Protein AF-0000000084365009 (afdb_homodimer)

Foldseek 3Di:
DLVVLVVLLVVLVVLLVVLVVLLVVLVVLLVVLVVLVVVLVVVLVVLVVLLVVLVVLLVVLVVVLVVLVVVLVVVVVLLVVLLVLLVVLLVLLVVLLVVQVPAFDFCLVDPDDGGTSNVVDDCPLNVVSVVLSVVSVVLNVVLVVLSVVLSVVSVVVSVVLVVLSVVLVVLSVVVVPPCVLVVLSVVLVVLSVVSVVLSVLSVVLSVLSVVLNCQVVVNDPPDDPVVNVVSVVVNVVSSVCSVVSSVSNVVSSVSSVVSSVVSCVVSVPSPSNVVSVVSVVVSVVCVVPVVVVSVVVNVVSVVVVVVSSVVSVVSSVVSVVVSVVSVVVVLVSLVVVVVLVVVVVVLVVVVVVVVVVVVVLVVVLVVVLVVLVVCCVVCVVVDDCVVDVCSPPSDTPDDDDDDDDDGRDGDPVSNVVSCVVNVD/DQVVLVVLLVVLVVLLVVLVVLLVVLVVLLVVLVVLVVVLVVVLVVLVVLLVVLVVLLVVLVVVLVVLVVVLVVVVVVLVVLLVLLVVLLVLLVVLLVVQVPAFDFCLVDPDDGGTSSVVDDCVLNVVSVVLSVVSVVLNVVLVVLSVVLSVVSVVVSVVLVVLSVVLVVLSVVVVPPCVLVVLSVVLVVLSVVSVVLSVLSVVLSVLSVVLNCQVVPVDDPDDPVVNVVSVVVNVVSSVCSVVSSVSNVVSSVSSVVSSVVSCVVSVPRPSNVSSVVSVVVSVVCVVPVVVVSVVVNVVSVVVVVVSSVVSVVSSVVSVVVSVVSVVVVLVSLVVLVVLVVVVVVLVVVVVVVVVVVVVLVVVLVVVLVVLVVCCVVCVVVDDCVVDVCSPPSDGPDDDDDDDDDGRDGDPVSNVVSCVVNVD

Radius of gyration: 106.72 Å; Cα contacts (8 Å, |Δi|>4): 574; chains: 2; bounding box: 42×325×206 Å

Sequence (848 aa):
MEQEVQKWLEDATKKLSAAETQGAKANTLLTTTKSTISSNNGKLIKSNFLLDSINQLVQILETIHDSVELRLNDRRQSVKALKNYLELSLTELRKEFDKLKQIKIDANLLSGDHRTLYDFVSNEVLETLLSKQDELEKSRESYVVVIEQQQEALKTKLNGFNKQFNQLEKDVTEVNDAGWISDLIDENNKLEEEVAGLLESLTNHYDQCSRGARIFDGEEPEISEVEKTELFEVLAKDFREVPDVLNDLEECIEDIEQRCKKIDSYLSTKFYDIKLKHLVQDLTSFGENELMQVMSTLDKQTIDFQAVSTDINEKCDEAHQLINHYERFVESYYRLILELDRRQGVQLSMEKVFNEAKTKLQALQEDDYKKRDTFFQTNGSYLPNDLWEGLNDDSPLCNLKFEIHGLPEINPSTLATARKNIGKMEQEVQKWLEDATKKLSAAETQGAKANTLLTTTKSTISSNNGKLIKSNFLLDSINQLVQILETIHDSVELRLNDRRQSVKALKNYLELSLTELRKEFDKLKQIKIDANLLSGDHRTLYDFVSNEVLETLLSKQDELEKSRESYVVVIEQQQEALKTKLNGFNKQFNQLEKDVTEVNDAGWISDLIDENNKLEEEVAGLLESLTNHYDQCSRGARIFDGEEPEISEVEKTELFEVLAKDFREVPDVLNDLEECIEDIEQRCKKIDSYLSTKFYDIKLKHLVQDLTSFGENELMQVMSTLDKQTIDFQAVSTDINEKCDEAHQLINHYERFVESYYRLILELDRRQGVQLSMEKVFNEAKTKLQALQEDDYKKRDTFFQTNGSYLPNDLWEGLNDDSPLCNLKFEIHGLPEINPSTLATARKNIGK

Organism: Wickerhamomyces anomalus (strain ATCC 58044 / CBS 1984 / NCYC 433 / NRRL Y-366-8) (NCBI:txid683960)

pLDDT: mean 86.94, std 7.4, range [47.38, 96.94]

InterPro domains:
  IPR007240 Autophagy-related protein 17 [PTHR28005] (1-396)
  IPR045326 Autophagy protein ATG17-like domain [PF04108] (16-383)

Structure (mmCIF, N/CA/C/O backbone):
data_AF-0000000084365009-model_v1
#
loop_
_entity.id
_entity.type
_entity.pdbx_description
1 polymer 'Autophagy-related protein 17'
#
loop_
_atom_site.group_PDB
_atom_site.id
_atom_site.type_symbol
_atom_site.label_atom_id
_atom_site.label_alt_id
_atom_site.label_comp_id
_atom_site.label_asym_id
_atom_site.label_entity_id
_atom_site.label_seq_id
_atom_site.pdbx_PDB_ins_code
_atom_site.Cartn_x
_atom_site.Cartn_y
_atom_site.Cartn_z
_atom_site.occupancy
_atom_site.B_iso_or_equiv
_atom_site.auth_seq_id
_atom_site.auth_comp_id
_atom_site.auth_asym_id
_atom_site.auth_atom_id
_atom_site.pdbx_PDB_model_num
ATOM 1 N N . MET A 1 1 ? -1.004 -162.125 -93.375 1 73.25 1 MET A N 1
ATOM 2 C CA . MET A 1 1 ? -0.174 -161 -92.875 1 73.25 1 MET A CA 1
ATOM 3 C C . MET A 1 1 ? -0.77 -159.625 -93.312 1 73.25 1 MET A C 1
ATOM 5 O O . MET A 1 1 ? -0.847 -158.75 -92.5 1 73.25 1 MET A O 1
ATOM 9 N N . GLU A 1 2 ? -1.482 -159.625 -94.312 1 73.75 2 GLU A N 1
ATOM 10 C CA . GLU A 1 2 ? -2.031 -158.375 -94.875 1 73.75 2 GLU A CA 1
ATOM 11 C C . GLU A 1 2 ? -3.229 -157.875 -94 1 73.75 2 GLU A C 1
ATOM 13 O O . GLU A 1 2 ? -3.34 -156.625 -93.688 1 73.75 2 GLU A O 1
ATOM 18 N N . GLN A 1 3 ? -3.998 -158.75 -93.625 1 80.19 3 GLN A N 1
ATOM 19 C CA . GLN A 1 3 ? -5.199 -158.375 -92.875 1 80.19 3 GLN A CA 1
ATOM 20 C C . GLN A 1 3 ? -4.852 -157.875 -91.5 1 80.19 3 GLN A C 1
ATOM 22 O O . GLN A 1 3 ? -5.512 -157 -90.938 1 80.19 3 GLN A O 1
ATOM 27 N N . GLU A 1 4 ? -3.736 -158.25 -91 1 82.69 4 GLU A N 1
ATOM 28 C CA . GLU A 1 4 ? -3.32 -157.875 -89.688 1 82.69 4 GLU A CA 1
ATOM 29 C C . GLU A 1 4 ? -2.725 -156.5 -89.625 1 82.69 4 GLU A C 1
ATOM 31 O O . GLU A 1 4 ? -2.998 -155.75 -88.75 1 82.69 4 GLU A O 1
ATOM 36 N N . VAL A 1 5 ? -2.072 -156.25 -90.688 1 81.5 5 VAL A N 1
ATOM 37 C CA . VAL A 1 5 ? -1.442 -154.875 -90.75 1 81.5 5 VAL A CA 1
ATOM 38 C C . VAL A 1 5 ? -2.51 -153.875 -91 1 81.5 5 VAL A C 1
ATOM 40 O O . VAL A 1 5 ? -2.398 -152.75 -90.438 1 81.5 5 VAL A O 1
ATOM 43 N N . GLN A 1 6 ? -3.523 -154.25 -91.688 1 83 6 GLN A N 1
ATOM 44 C CA . GLN A 1 6 ? -4.613 -153.25 -91.875 1 83 6 GLN A CA 1
ATOM 45 C C . GLN A 1 6 ? -5.359 -153 -90.562 1 83 6 GLN A C 1
ATOM 47 O O . GLN A 1 6 ? -5.777 -151.875 -90.312 1 83 6 GLN A O 1
ATOM 52 N N . LYS A 1 7 ? -5.426 -154 -89.812 1 85.94 7 LYS A N 1
ATOM 53 C CA . LYS A 1 7 ? -6.055 -153.875 -88.5 1 85.94 7 LYS A CA 1
ATOM 54 C C . LYS A 1 7 ? -5.203 -153 -87.562 1 85.94 7 LYS A C 1
ATOM 56 O O . LYS A 1 7 ? -5.727 -152.125 -86.875 1 85.94 7 LYS A O 1
ATOM 61 N N . TRP A 1 8 ? -3.854 -153 -87.688 1 81.81 8 TRP A N 1
ATOM 62 C CA . TRP A 1 8 ? -2.943 -152.25 -86.875 1 81.81 8 TRP A CA 1
ATOM 63 C C . TRP A 1 8 ? -2.971 -150.75 -87.312 1 81.81 8 TRP A C 1
ATOM 65 O O . TRP A 1 8 ? -2.898 -149.875 -86.5 1 81.81 8 TRP A O 1
ATOM 75 N N . LEU A 1 9 ? -3.139 -150.625 -88.562 1 82.94 9 LEU A N 1
ATOM 76 C CA . LEU A 1 9 ? -3.213 -149.25 -89.062 1 82.94 9 LEU A CA 1
ATOM 77 C C . LEU A 1 9 ? -4.496 -148.5 -88.625 1 82.94 9 LEU A C 1
ATOM 79 O O . LEU A 1 9 ? -4.48 -147.375 -88.25 1 82.94 9 LEU A O 1
ATOM 83 N N . GLU A 1 10 ? -5.582 -149.25 -88.625 1 86.25 10 GLU A N 1
ATOM 84 C CA . GLU A 1 10 ? -6.852 -148.625 -88.125 1 86.25 10 GLU A CA 1
ATOM 85 C C . GLU A 1 10 ? -6.805 -148.375 -86.688 1 86.25 10 GLU A C 1
ATOM 87 O O . GLU A 1 10 ? -7.289 -147.25 -86.25 1 86.25 10 GLU A O 1
ATOM 92 N N . ASP A 1 11 ? -6.109 -149.125 -86 1 85.56 11 ASP A N 1
ATOM 93 C CA . ASP A 1 11 ? -5.977 -149 -84.562 1 85.56 11 ASP A CA 1
ATOM 94 C C . ASP A 1 11 ? -5.051 -147.75 -84.25 1 85.56 11 ASP A C 1
ATOM 96 O O . ASP A 1 11 ? -5.34 -147 -83.375 1 85.56 11 ASP A O 1
ATOM 100 N N . ALA A 1 12 ? -4.02 -147.75 -85 1 84.38 12 ALA A N 1
ATOM 101 C CA . ALA A 1 12 ? -3.068 -146.625 -84.812 1 84.38 12 ALA A CA 1
ATOM 102 C C . ALA A 1 12 ? -3.711 -145.25 -85.125 1 84.38 12 ALA A C 1
ATOM 104 O O . ALA A 1 12 ? -3.457 -144.25 -84.5 1 84.38 12 ALA A O 1
ATOM 105 N N . THR A 1 13 ? -4.531 -145.375 -86.188 1 84.19 13 THR A N 1
ATOM 106 C CA . THR A 1 13 ? -5.215 -144.125 -86.562 1 84.19 13 THR A CA 1
ATOM 107 C C . THR A 1 13 ? -6.156 -143.625 -85.5 1 84.19 13 THR A C 1
ATOM 109 O O . THR A 1 13 ? -6.156 -142.5 -85.125 1 84.19 13 THR A O 1
ATOM 112 N N . LYS A 1 14 ? -6.785 -144.625 -84.938 1 87.19 14 LYS A N 1
ATOM 113 C CA . LYS A 1 14 ? -7.754 -144.25 -83.875 1 87.19 14 LYS A CA 1
ATOM 114 C C . LYS A 1 14 ? -7.059 -143.75 -82.625 1 87.19 14 LYS A C 1
ATOM 116 O O . LYS A 1 14 ? -7.461 -142.75 -82 1 87.19 14 LYS A O 1
ATOM 121 N N . LYS A 1 15 ? -6.027 -144.375 -82.375 1 85.56 15 LYS A N 1
ATOM 122 C CA . LYS A 1 15 ? -5.324 -144.125 -81.125 1 85.56 15 LYS A CA 1
ATOM 123 C C . LYS A 1 15 ? -4.539 -142.75 -81.25 1 85.56 15 LYS A C 1
ATOM 125 O O . LYS A 1 15 ? -4.469 -142 -80.312 1 85.56 15 LYS A O 1
ATOM 130 N N . LEU A 1 16 ? -4.027 -142.625 -82.375 1 83.75 16 LEU A N 1
ATOM 131 C CA . LEU A 1 16 ? -3.32 -141.375 -82.562 1 83.75 16 LEU A CA 1
ATOM 132 C C . LEU A 1 16 ? -4.285 -140.125 -82.562 1 83.75 16 LEU A C 1
ATOM 134 O O . LEU A 1 16 ? -3.973 -139.125 -82 1 83.75 16 LEU A O 1
ATOM 138 N N . SER A 1 17 ? -5.426 -140.375 -83.188 1 87.88 17 SER A N 1
ATOM 139 C CA . SER A 1 17 ? -6.434 -139.25 -83.188 1 87.88 17 SER A CA 1
ATOM 140 C C . SER A 1 17 ? -6.887 -138.875 -81.812 1 87.88 17 SER A C 1
ATOM 142 O O . SER A 1 17 ? -7.004 -137.75 -81.438 1 87.88 17 SER A O 1
ATOM 144 N N . ALA A 1 18 ? -6.98 -139.875 -81 1 84.5 18 ALA A N 1
ATOM 145 C CA . ALA A 1 18 ? -7.398 -139.75 -79.625 1 84.5 18 ALA A CA 1
ATOM 146 C C . ALA A 1 18 ? -6.312 -139 -78.812 1 84.5 18 ALA A C 1
ATOM 148 O O . ALA A 1 18 ? -6.602 -138.125 -78.062 1 84.5 18 ALA A O 1
ATOM 149 N N . ALA A 1 19 ? -5.117 -139.375 -79.062 1 84.56 19 ALA A N 1
ATOM 150 C CA . ALA A 1 19 ? -3.977 -138.75 -78.375 1 84.56 19 ALA A CA 1
ATOM 151 C C . ALA A 1 19 ? -3.809 -137.375 -78.75 1 84.56 19 ALA A C 1
ATOM 153 O O . ALA A 1 19 ? -3.523 -136.5 -77.875 1 84.56 19 ALA A O 1
ATOM 154 N N . GLU A 1 20 ? -3.996 -137.125 -80 1 83.88 20 GLU A N 1
ATOM 155 C CA . GLU A 1 20 ? -3.885 -135.75 -80.438 1 83.88 20 GLU A CA 1
ATOM 156 C C . GLU A 1 20 ? -4.961 -134.75 -79.812 1 83.88 20 GLU A C 1
ATOM 158 O O . GLU A 1 20 ? -4.699 -133.625 -79.5 1 83.88 20 GLU A O 1
ATOM 163 N N . THR A 1 21 ? -6.066 -135.375 -79.625 1 87.69 21 THR A N 1
ATOM 164 C CA . THR A 1 21 ? -7.156 -134.625 -79.062 1 87.69 21 THR A CA 1
ATOM 165 C C . THR A 1 21 ? -6.855 -134.375 -77.562 1 87.69 21 THR A C 1
ATOM 167 O O . THR A 1 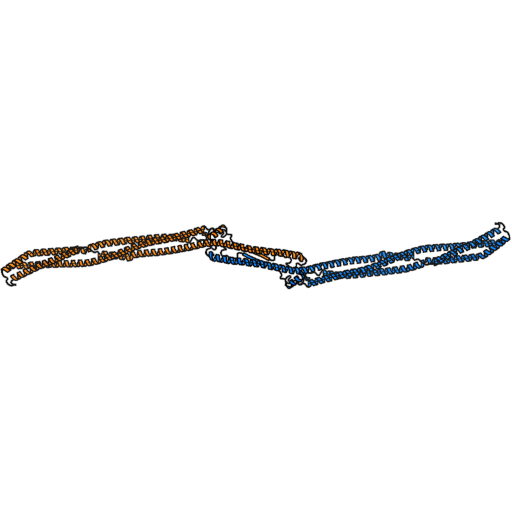21 ? -7.07 -133.25 -77.125 1 87.69 21 THR A O 1
ATOM 170 N N . GLN A 1 22 ? -6.273 -135.25 -76.938 1 83.94 22 GLN A N 1
ATOM 171 C CA . GLN A 1 22 ? -5.918 -135.125 -75.562 1 83.94 22 GLN A CA 1
ATOM 172 C C . GLN A 1 22 ? -4.758 -134.125 -75.375 1 83.94 22 GLN A C 1
ATOM 174 O O . GLN A 1 22 ? -4.75 -133.25 -74.438 1 83.94 22 GLN A O 1
ATOM 179 N N . GLY A 1 23 ? -3.822 -134.25 -76.375 1 81.44 23 GLY A N 1
ATOM 180 C CA . GLY A 1 23 ? -2.713 -133.375 -76.375 1 81.44 23 GLY A CA 1
ATOM 181 C C . GLY A 1 23 ? -3.148 -131.875 -76.562 1 81.44 23 GLY A C 1
ATOM 182 O O . GLY A 1 23 ? -2.645 -131 -75.938 1 81.44 23 GLY A O 1
ATOM 183 N N . ALA A 1 24 ? -4.121 -131.75 -77.438 1 84.56 24 ALA A N 1
ATOM 184 C CA . ALA A 1 24 ? -4.648 -130.5 -77.75 1 84.56 24 ALA A CA 1
ATOM 185 C C . ALA A 1 24 ? -5.367 -129.875 -76.5 1 84.56 24 ALA A C 1
ATOM 187 O O . ALA A 1 24 ? -5.254 -128.625 -76.25 1 84.56 24 ALA A O 1
ATOM 188 N N . LYS A 1 25 ? -5.965 -130.75 -75.875 1 84.62 25 LYS A N 1
ATOM 189 C CA . LYS A 1 25 ? -6.672 -130.25 -74.625 1 84.62 25 LYS A CA 1
ATOM 190 C C . LYS A 1 25 ? -5.691 -129.875 -73.562 1 84.62 25 LYS A C 1
ATOM 192 O O . LYS A 1 25 ? -5.906 -128.75 -72.938 1 84.62 25 LYS A O 1
ATOM 197 N N . ALA A 1 26 ? -4.645 -130.5 -73.375 1 82.88 26 ALA A N 1
ATOM 198 C CA . ALA A 1 26 ? -3.613 -130.125 -72.438 1 82.88 26 ALA A CA 1
ATOM 199 C C . ALA A 1 26 ? -2.963 -128.875 -72.75 1 82.88 26 ALA A C 1
ATOM 201 O O . ALA A 1 26 ? -2.725 -128 -71.875 1 82.88 26 ALA A O 1
ATOM 202 N N . ASN A 1 27 ? -2.736 -128.625 -74 1 80.75 27 ASN A N 1
ATOM 203 C CA . ASN A 1 27 ? -2.139 -127.375 -74.438 1 80.75 27 ASN A CA 1
ATOM 204 C C . ASN A 1 27 ? -3.059 -126.188 -74.188 1 80.75 27 ASN A C 1
ATOM 206 O O . ASN A 1 27 ? -2.598 -125.125 -73.812 1 80.75 27 ASN A O 1
ATOM 210 N N . THR A 1 28 ? -4.266 -126.5 -74.375 1 85.94 28 THR A N 1
ATOM 211 C CA . THR A 1 28 ? -5.23 -125.438 -74.125 1 85.94 28 THR A CA 1
ATOM 212 C C . THR A 1 28 ? -5.258 -125.062 -72.625 1 85.94 28 THR A C 1
ATOM 214 O O . THR A 1 28 ? -5.293 -123.875 -72.25 1 85.94 28 THR A O 1
ATOM 217 N N . LEU A 1 29 ? -5.145 -126 -71.75 1 84.38 29 LEU A N 1
ATOM 218 C CA . LEU A 1 29 ? -5.152 -125.75 -70.312 1 84.38 29 LEU A CA 1
ATOM 219 C C . LEU A 1 29 ? -3.902 -125 -69.875 1 84.38 29 LEU A C 1
ATOM 221 O O . LEU A 1 29 ? -3.986 -124.062 -69.062 1 84.38 29 LEU A O 1
ATOM 225 N N . LEU A 1 30 ? -2.871 -125.375 -70.438 1 83 30 LEU A N 1
ATOM 226 C CA . LEU A 1 30 ? -1.602 -124.75 -70.125 1 83 30 LEU A CA 1
ATOM 227 C C . LEU A 1 30 ? -1.59 -123.25 -70.562 1 83 30 LEU A C 1
ATOM 229 O O . LEU A 1 30 ? -1.153 -122.375 -69.812 1 83 30 LEU A O 1
ATOM 233 N N . THR A 1 31 ? -2.129 -123.062 -71.688 1 82.81 31 THR A N 1
ATOM 234 C CA . THR A 1 31 ? -2.168 -121.75 -72.188 1 82.81 31 THR A CA 1
ATOM 235 C C . THR A 1 31 ? -3.094 -120.875 -71.375 1 82.81 31 THR A C 1
ATOM 237 O O . THR A 1 31 ? -2.768 -119.688 -71.062 1 82.81 31 THR A O 1
ATOM 240 N N . THR A 1 32 ? -4.07 -121.438 -70.938 1 83.38 32 THR A N 1
ATOM 241 C CA . THR A 1 32 ? -5.031 -120.688 -70.125 1 83.38 32 THR A CA 1
ATOM 242 C C . THR A 1 32 ? -4.445 -120.375 -68.812 1 83.38 32 THR A C 1
ATOM 244 O O . THR A 1 32 ? -4.602 -119.25 -68.312 1 83.38 32 THR A O 1
ATOM 247 N N . THR A 1 33 ? -3.793 -121.25 -68.25 1 81.5 33 THR A N 1
ATOM 248 C CA . THR A 1 33 ? -3.184 -121.062 -66.938 1 81.5 33 THR A CA 1
ATOM 249 C C . THR A 1 33 ? -2.094 -120 -67 1 81.5 33 THR A C 1
ATOM 251 O O . THR A 1 33 ? -1.977 -119.125 -66.125 1 81.5 33 THR A O 1
ATOM 254 N N . LYS A 1 34 ? -1.335 -120.062 -68.062 1 78.56 34 LYS A N 1
ATOM 255 C CA . LYS A 1 34 ? -0.301 -119.062 -68.25 1 78.56 34 LYS A CA 1
ATOM 256 C C . LYS A 1 34 ? -0.911 -117.625 -68.375 1 78.56 34 LYS A C 1
ATOM 258 O O . LYS A 1 34 ? -0.371 -116.688 -67.812 1 78.56 34 LYS A O 1
ATOM 263 N N . SER A 1 35 ? -1.988 -117.625 -69 1 81.75 35 SER A N 1
ATOM 264 C CA . SER A 1 35 ? -2.686 -116.375 -69.125 1 81.75 35 SER A CA 1
ATOM 265 C C . SER A 1 35 ? -3.211 -115.875 -67.812 1 81.75 35 SER A C 1
ATOM 267 O O . SER A 1 35 ? -3.111 -114.688 -67.5 1 81.75 35 SER A O 1
ATOM 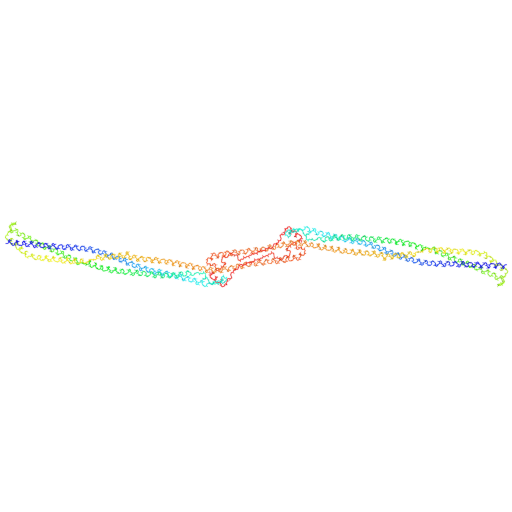269 N N . THR A 1 36 ? -3.637 -116.75 -66.938 1 78.38 36 THR A N 1
ATOM 270 C CA . THR A 1 36 ? -4.172 -116.438 -65.625 1 78.38 36 THR A CA 1
ATOM 271 C C . THR A 1 36 ? -3.066 -115.938 -64.688 1 78.38 36 THR A C 1
ATOM 273 O O . THR A 1 36 ? -3.256 -114.938 -63.969 1 78.38 36 THR A O 1
ATOM 276 N N . ILE A 1 37 ? -2.021 -116.438 -64.812 1 74.38 37 ILE A N 1
ATOM 277 C CA . ILE A 1 37 ? -0.876 -116.062 -64 1 74.38 37 ILE A CA 1
ATOM 278 C C . ILE A 1 37 ? -0.409 -114.688 -64.438 1 74.38 37 ILE A C 1
ATOM 280 O O . ILE A 1 37 ? -0.13 -113.812 -63.531 1 74.38 37 ILE A O 1
ATOM 284 N N . SER A 1 38 ? -0.309 -114.438 -65.75 1 79.44 38 SER A N 1
ATOM 285 C CA . SER A 1 38 ? 0.11 -113.125 -66.188 1 79.44 38 SER A CA 1
ATOM 286 C C . SER A 1 38 ? -0.844 -112.062 -65.75 1 79.44 38 SER A C 1
ATOM 288 O O . SER A 1 38 ? -0.407 -111 -65.312 1 79.44 38 SER A O 1
ATOM 290 N N . SER A 1 39 ? -2.047 -112.438 -65.812 1 79.44 39 SER A N 1
ATOM 291 C CA . SER A 1 39 ? -3.055 -111.438 -65.375 1 79.44 39 SER A CA 1
ATOM 292 C C . SER A 1 39 ? -2.943 -111.188 -63.875 1 79.44 39 SER A C 1
ATOM 294 O O . SER A 1 39 ? -3.039 -110.062 -63.438 1 79.44 39 SER A O 1
ATOM 296 N N . ASN A 1 40 ? -2.689 -112.188 -63.156 1 75.56 40 ASN A N 1
ATOM 297 C CA . ASN A 1 40 ? -2.57 -112.062 -61.688 1 75.56 40 ASN A CA 1
ATOM 298 C C . ASN A 1 40 ? -1.32 -111.312 -61.312 1 75.56 40 ASN A C 1
ATOM 300 O O . ASN A 1 40 ? -1.335 -110.562 -60.312 1 75.56 40 ASN A O 1
ATOM 304 N N . ASN A 1 41 ? -0.232 -111.5 -62.094 1 74.31 41 ASN A N 1
ATOM 305 C CA . ASN A 1 41 ? 0.983 -110.688 -61.844 1 74.31 41 ASN A CA 1
ATOM 306 C C . ASN A 1 41 ? 0.746 -109.188 -62.031 1 74.31 41 ASN A C 1
ATOM 308 O O . ASN A 1 41 ? 1.26 -108.375 -61.281 1 74.31 41 ASN A O 1
ATOM 312 N N . GLY A 1 42 ? -0.017 -108.938 -62.969 1 76.38 42 GLY A N 1
ATOM 313 C CA . GLY A 1 42 ? -0.388 -107.562 -63.156 1 76.38 42 GLY A CA 1
ATOM 314 C C . GLY A 1 42 ? -1.175 -107 -62 1 76.38 42 GLY A C 1
ATOM 315 O O . GLY A 1 42 ? -0.908 -105.875 -61.562 1 76.38 42 GLY A O 1
ATOM 316 N N . LYS A 1 43 ? -2 -107.75 -61.5 1 79.5 43 LYS A N 1
ATOM 317 C CA . LYS A 1 43 ? -2.805 -107.312 -60.344 1 79.5 43 LYS A CA 1
ATOM 318 C C . LYS A 1 43 ? -1.947 -107.188 -59.094 1 79.5 43 LYS A C 1
ATOM 320 O O . LYS A 1 43 ? -2.158 -106.25 -58.312 1 79.5 43 LYS A O 1
ATOM 325 N N . LEU A 1 44 ? -1.023 -108.062 -59.031 1 76.38 44 LEU A N 1
ATOM 326 C CA . LEU A 1 44 ? -0.137 -108 -57.875 1 76.38 44 LEU A CA 1
ATOM 327 C C . LEU A 1 44 ? 0.74 -106.75 -57.875 1 76.38 44 LEU A C 1
ATOM 329 O O . LEU A 1 44 ? 0.987 -106.125 -56.844 1 76.38 44 LEU A O 1
ATOM 333 N N . ILE A 1 45 ? 1.157 -106.375 -59.031 1 80.81 45 ILE A N 1
ATOM 334 C CA . ILE A 1 45 ? 1.964 -105.188 -59.156 1 80.81 45 ILE A CA 1
ATOM 335 C C . ILE A 1 45 ? 1.143 -103.938 -58.75 1 80.81 45 ILE A C 1
ATOM 337 O O . ILE A 1 45 ? 1.63 -103.062 -58.031 1 80.81 45 ILE A O 1
ATOM 341 N N . LYS A 1 46 ? 0 -104 -59.156 1 83.56 46 LYS A N 1
ATOM 342 C CA . LYS A 1 46 ? -0.891 -102.875 -58.812 1 83.56 46 LYS A CA 1
ATOM 343 C C . LYS A 1 46 ? -1.159 -102.812 -57.312 1 83.56 46 LYS A C 1
ATOM 345 O O . LYS A 1 46 ? -1.164 -101.75 -56.719 1 83.56 46 LYS A O 1
ATOM 350 N N . SER A 1 47 ? -1.336 -104 -56.781 1 81.5 47 SER A N 1
ATOM 351 C CA . SER A 1 47 ? -1.598 -104.062 -55.375 1 81.5 47 SER A CA 1
ATOM 352 C C . SER A 1 47 ? -0.404 -103.562 -54.562 1 81.5 47 SER A C 1
ATOM 354 O O . SER A 1 47 ? -0.573 -102.875 -53.562 1 81.5 47 SER A O 1
ATOM 356 N N . ASN A 1 48 ? 0.789 -103.875 -55.062 1 82.5 48 ASN A N 1
ATOM 357 C CA . ASN A 1 48 ? 1.987 -103.375 -54.375 1 82.5 48 ASN A CA 1
ATOM 358 C C . ASN A 1 48 ? 2.133 -101.875 -54.438 1 82.5 48 ASN A C 1
ATOM 360 O O . ASN A 1 48 ? 2.529 -101.25 -53.469 1 82.5 48 ASN A O 1
ATOM 364 N N . PHE A 1 49 ? 1.735 -101.375 -55.5 1 84.75 49 PHE A N 1
ATOM 365 C CA . PHE A 1 49 ? 1.762 -99.938 -55.688 1 84.75 49 PHE A CA 1
ATOM 366 C C . PHE A 1 49 ? 0.792 -99.25 -54.719 1 84.75 49 PHE A C 1
ATOM 368 O O . PHE A 1 49 ? 1.138 -98.25 -54.062 1 84.75 49 PHE A O 1
ATOM 375 N N . LEU A 1 50 ? -0.33 -99.875 -54.656 1 85.94 50 LEU A N 1
ATOM 376 C CA . LEU A 1 50 ? -1.354 -99.312 -53.781 1 85.94 50 LEU A CA 1
ATOM 377 C C . LEU A 1 50 ? -0.941 -99.438 -52.344 1 85.94 50 LEU A C 1
ATOM 379 O O . LEU A 1 50 ? -1.162 -98.5 -51.531 1 85.94 50 LEU A O 1
ATOM 383 N N . LEU A 1 51 ? -0.281 -100.438 -52.031 1 87.5 51 LEU A N 1
ATOM 384 C CA . LEU A 1 51 ? 0.193 -100.688 -50.688 1 87.5 51 LEU A CA 1
ATOM 385 C C . LEU A 1 51 ? 1.237 -99.625 -50.312 1 87.5 51 LEU A C 1
ATOM 387 O O . LEU A 1 51 ? 1.205 -99.062 -49.219 1 87.5 51 LEU A O 1
ATOM 391 N N . ASP A 1 52 ? 2.035 -99.312 -51.188 1 85.44 52 ASP A N 1
ATOM 392 C CA . ASP A 1 52 ? 3.057 -98.312 -50.938 1 85.44 52 ASP A CA 1
ATOM 393 C C . ASP A 1 52 ? 2.426 -96.938 -50.781 1 85.44 52 ASP A C 1
ATOM 395 O O . ASP A 1 52 ? 2.838 -96.188 -49.906 1 85.44 52 ASP A O 1
ATOM 399 N N . SER A 1 53 ? 1.503 -96.75 -51.625 1 87.38 53 SER A N 1
ATOM 400 C CA . SER A 1 53 ? 0.817 -95.438 -51.531 1 87.38 53 SER A CA 1
ATOM 401 C C . SER A 1 53 ? 0.096 -95.312 -50.188 1 87.38 53 SER A C 1
ATOM 403 O O . SER A 1 53 ? 0.15 -94.25 -49.594 1 87.38 53 SER A O 1
ATOM 405 N N . ILE A 1 54 ? -0.513 -96.312 -49.781 1 90.06 54 ILE A N 1
ATOM 406 C CA . ILE A 1 54 ? -1.238 -96.312 -48.5 1 90.06 54 ILE A CA 1
ATOM 407 C C . ILE A 1 54 ? -0.26 -96.125 -47.344 1 90.06 54 ILE A C 1
ATOM 409 O O . ILE A 1 54 ? -0.532 -95.312 -46.438 1 90.06 54 ILE A O 1
ATOM 413 N N . ASN A 1 55 ? 0.8 -96.812 -47.5 1 88.38 55 ASN A N 1
ATOM 414 C CA . ASN A 1 55 ? 1.82 -96.625 -46.469 1 88.38 55 ASN A CA 1
ATOM 415 C C . ASN A 1 55 ? 2.268 -95.188 -46.375 1 88.38 55 ASN A C 1
ATOM 417 O O . ASN A 1 55 ? 2.418 -94.625 -45.25 1 88.38 55 ASN A O 1
ATOM 421 N N . GLN A 1 56 ? 2.387 -94.562 -47.438 1 88.44 56 GLN A N 1
ATOM 422 C CA . GLN A 1 56 ? 2.797 -93.125 -47.438 1 88.44 56 GLN A CA 1
ATOM 423 C C . GLN A 1 56 ? 1.723 -92.25 -46.812 1 88.44 56 GLN A C 1
ATOM 425 O O . GLN A 1 56 ? 2.029 -91.312 -46.031 1 88.44 56 GLN A O 1
ATOM 430 N N . LEU A 1 57 ? 0.527 -92.562 -47.094 1 88.12 57 LEU A N 1
ATOM 431 C CA . LEU A 1 57 ? -0.577 -91.75 -46.594 1 88.12 57 LEU A CA 1
ATOM 432 C C . LEU A 1 57 ? -0.705 -91.875 -45.094 1 88.12 57 LEU A C 1
ATOM 434 O O . LEU A 1 57 ? -0.939 -90.875 -44.375 1 88.12 57 LEU A O 1
ATOM 438 N N . VAL A 1 58 ? -0.507 -93.062 -44.656 1 87.81 58 VAL A N 1
ATOM 439 C CA . VAL A 1 58 ? -0.581 -93.375 -43.219 1 87.81 58 VAL A CA 1
ATOM 440 C C . VAL A 1 58 ? 0.55 -92.625 -42.5 1 87.81 58 VAL A C 1
ATOM 442 O O . VAL A 1 58 ? 0.346 -92.062 -41.438 1 87.81 58 VAL A O 1
ATOM 445 N N . GLN A 1 59 ? 1.658 -92.562 -43.094 1 89.19 59 GLN A N 1
ATOM 446 C CA . GLN A 1 59 ? 2.785 -91.875 -42.531 1 89.19 59 GLN A CA 1
ATOM 447 C C . GLN A 1 59 ? 2.506 -90.375 -42.438 1 89.19 59 GLN A C 1
ATOM 449 O O . GLN A 1 59 ? 2.852 -89.688 -41.469 1 89.19 59 GLN A O 1
ATOM 454 N N . ILE A 1 60 ? 1.912 -89.875 -43.406 1 88.62 60 ILE A N 1
ATOM 455 C CA . ILE A 1 60 ? 1.561 -88.438 -43.406 1 88.62 60 ILE A CA 1
ATOM 456 C C . ILE A 1 60 ? 0.572 -88.125 -42.281 1 88.62 60 ILE A C 1
ATOM 458 O O . ILE A 1 60 ? 0.705 -87.125 -41.594 1 88.62 60 ILE A O 1
ATOM 462 N N . LEU A 1 61 ? -0.328 -89.062 -42.125 1 88.25 61 LEU A N 1
ATOM 463 C CA . LEU A 1 61 ? -1.32 -88.875 -41.062 1 88.25 61 LEU A CA 1
ATOM 464 C C . LEU A 1 61 ? -0.668 -88.938 -39.688 1 88.25 61 LEU A C 1
ATOM 466 O O . LEU A 1 61 ? -1.048 -88.188 -38.781 1 88.25 61 LEU A O 1
ATOM 470 N N . GLU A 1 62 ? 0.292 -89.75 -39.562 1 87.88 62 GLU A N 1
ATOM 471 C CA . GLU A 1 62 ? 1.043 -89.875 -38.344 1 87.88 62 GLU A CA 1
ATOM 472 C C . GLU A 1 62 ? 1.8 -88.562 -38.062 1 87.88 62 GLU A C 1
ATOM 474 O O . GLU A 1 62 ? 1.821 -88.062 -36.938 1 87.88 62 GLU A O 1
ATOM 479 N N . THR A 1 63 ? 2.328 -88.062 -39.094 1 88.81 63 THR A N 1
ATOM 480 C CA . THR A 1 63 ? 3.047 -86.812 -38.969 1 88.81 63 THR A CA 1
ATOM 481 C C . THR A 1 63 ? 2.1 -85.688 -38.562 1 88.81 63 THR A C 1
ATOM 483 O O . THR A 1 63 ? 2.447 -84.812 -37.719 1 88.81 63 THR A O 1
ATOM 486 N N . ILE A 1 64 ? 0.955 -85.688 -39.094 1 87.19 64 ILE A N 1
ATOM 487 C CA . ILE A 1 64 ? -0.036 -84.688 -38.75 1 87.19 64 ILE A CA 1
ATOM 488 C C . ILE A 1 64 ? -0.47 -84.812 -37.312 1 87.19 64 ILE A C 1
ATOM 490 O O . ILE A 1 64 ? -0.619 -83.812 -36.594 1 87.19 64 ILE A O 1
ATOM 494 N N . HIS A 1 65 ? -0.652 -86.062 -36.938 1 88.31 65 HIS A N 1
ATOM 495 C CA . HIS A 1 65 ? -0.996 -86.312 -35.562 1 88.31 65 HIS A CA 1
ATOM 496 C C . HIS A 1 65 ? 0.072 -85.812 -34.594 1 88.31 65 HIS A C 1
ATOM 498 O O . HIS A 1 65 ? -0.247 -85.125 -33.625 1 88.31 65 HIS A O 1
ATOM 504 N N . ASP A 1 66 ? 1.326 -85.938 -34.875 1 87.56 66 ASP A N 1
ATOM 505 C CA . ASP A 1 66 ? 2.434 -85.5 -34.062 1 87.56 66 ASP A CA 1
ATOM 506 C C . ASP A 1 66 ? 2.5 -83.938 -34.062 1 87.56 66 ASP A C 1
ATOM 508 O O . ASP A 1 66 ? 2.816 -83.375 -33.031 1 87.56 66 ASP A O 1
ATOM 512 N N . SER A 1 67 ? 2.188 -83.5 -35.188 1 86.56 67 SER A N 1
ATOM 513 C CA . SER A 1 67 ? 2.201 -82.062 -35.312 1 86.56 67 SER A CA 1
ATOM 514 C C . SER A 1 67 ? 1.142 -81.375 -34.438 1 86.56 67 SER A C 1
ATOM 516 O O . SER A 1 67 ? 1.37 -80.312 -33.844 1 86.56 67 SER A O 1
ATOM 518 N N . VAL A 1 68 ? 0.003 -82 -34.25 1 84.5 68 VAL A N 1
ATOM 519 C CA . VAL A 1 68 ? -1.067 -81.5 -33.406 1 84.5 68 VAL A CA 1
ATOM 520 C C . VAL A 1 68 ? -0.629 -81.562 -31.953 1 84.5 68 VAL A C 1
ATOM 522 O O . VAL A 1 68 ? -0.892 -80.625 -31.188 1 84.5 68 VAL A O 1
ATOM 525 N N . GLU A 1 69 ? 0.094 -82.625 -31.625 1 82.56 69 GLU A N 1
ATOM 526 C CA . GLU A 1 69 ? 0.619 -82.75 -30.266 1 82.56 69 GLU A CA 1
ATOM 527 C C . GLU A 1 69 ? 1.633 -81.625 -29.969 1 82.56 69 GLU A C 1
ATOM 529 O O . GLU A 1 69 ? 1.638 -81.062 -28.875 1 82.56 69 GLU A O 1
ATOM 534 N N . LEU A 1 70 ? 2.422 -81.312 -30.922 1 85.75 70 LEU A N 1
ATOM 535 C CA . LEU A 1 70 ? 3.41 -80.25 -30.766 1 85.75 70 LEU A CA 1
ATOM 536 C C . LEU A 1 70 ? 2.734 -78.938 -30.609 1 85.75 70 LEU A C 1
ATOM 538 O O . LEU A 1 70 ? 3.174 -78.062 -29.812 1 85.75 70 LEU A O 1
ATOM 542 N N . ARG A 1 71 ? 1.691 -78.625 -31.25 1 83.25 71 ARG A N 1
ATOM 543 C CA . ARG A 1 71 ? 0.942 -77.438 -31.156 1 83.25 71 ARG A CA 1
ATOM 544 C C . ARG A 1 71 ? 0.323 -77.25 -29.781 1 83.25 71 ARG A C 1
ATOM 546 O O . ARG A 1 71 ? 0.274 -76.125 -29.234 1 83.25 71 ARG A O 1
ATOM 553 N N . LEU A 1 72 ? -0.103 -78.375 -29.266 1 81.75 72 LEU A N 1
ATOM 554 C CA . LEU A 1 72 ? -0.684 -78.312 -27.922 1 81.75 72 LEU A CA 1
ATOM 555 C C . LEU A 1 72 ? 0.362 -77.938 -26.891 1 81.75 72 LEU A C 1
ATOM 557 O O . LEU A 1 72 ? 0.087 -77.125 -26 1 81.75 72 LEU A O 1
ATOM 561 N N . ASN A 1 73 ? 1.521 -78.5 -27.094 1 85.62 73 ASN A N 1
ATOM 562 C CA . ASN A 1 73 ? 2.596 -78.125 -26.156 1 85.62 73 ASN A CA 1
ATOM 563 C C . ASN A 1 73 ? 3.027 -76.688 -26.297 1 85.62 73 ASN A C 1
ATOM 565 O O . ASN A 1 73 ? 3.271 -76 -25.297 1 85.62 73 ASN A O 1
ATOM 569 N N . ASP A 1 74 ? 3.059 -76.188 -27.438 1 85.12 74 ASP A N 1
ATOM 570 C CA . ASP A 1 74 ? 3.402 -74.812 -27.688 1 85.12 74 ASP A CA 1
ATOM 571 C C . ASP A 1 74 ? 2.375 -73.875 -27.078 1 85.12 74 ASP A C 1
ATOM 573 O O . ASP A 1 74 ? 2.734 -72.812 -26.5 1 85.12 74 ASP A O 1
ATOM 577 N N . ARG A 1 75 ? 1.161 -74.25 -27.094 1 83.69 75 ARG A N 1
ATOM 578 C CA . ARG A 1 75 ? 0.086 -73.438 -26.531 1 83.69 75 ARG A CA 1
ATOM 579 C C . ARG A 1 75 ? 0.179 -73.375 -25.016 1 83.69 75 ARG A C 1
ATOM 581 O O . ARG A 1 75 ? -0.021 -72.312 -24.406 1 83.69 75 ARG A O 1
ATOM 588 N N . ARG A 1 76 ? 0.529 -74.5 -24.469 1 86.31 76 ARG A N 1
ATOM 589 C CA . ARG A 1 76 ? 0.669 -74.562 -23.016 1 86.31 76 ARG A CA 1
ATOM 590 C C . ARG A 1 76 ? 1.78 -73.625 -22.531 1 86.31 76 ARG A C 1
ATOM 592 O O . ARG A 1 76 ? 1.621 -72.875 -21.547 1 86.31 76 ARG A O 1
ATOM 599 N N . GLN A 1 77 ? 2.775 -73.562 -23.375 1 89.88 77 GLN A N 1
ATOM 600 C CA . GLN A 1 77 ? 3.898 -72.688 -23.016 1 89.88 77 GLN A CA 1
ATOM 601 C C . GLN A 1 77 ? 3.539 -71.25 -23.203 1 89.88 77 GLN A C 1
ATOM 603 O O . GLN A 1 77 ? 3.887 -70.375 -22.359 1 89.88 77 GLN A O 1
ATOM 608 N N . SER A 1 78 ? 2.816 -70.938 -24.234 1 88.69 78 SER A N 1
ATOM 609 C CA . SER A 1 78 ? 2.41 -69.562 -24.5 1 88.69 78 SER A CA 1
ATOM 610 C C . SER A 1 78 ? 1.45 -69.062 -23.422 1 88.69 78 SER A C 1
ATOM 612 O O . SER A 1 78 ? 1.562 -67.938 -22.984 1 88.69 78 SER A O 1
ATOM 614 N N . VAL A 1 79 ? 0.587 -69.938 -23.047 1 90.62 79 VAL A N 1
ATOM 615 C CA . VAL A 1 79 ? -0.372 -69.562 -22 1 90.62 79 VAL A CA 1
ATOM 616 C C . VAL A 1 79 ? 0.358 -69.312 -20.688 1 90.62 79 VAL A C 1
ATOM 618 O O . VAL A 1 79 ? 0.065 -68.312 -19.969 1 90.62 79 VAL A O 1
ATOM 621 N N . LYS A 1 80 ? 1.312 -70.125 -20.438 1 91.19 80 LYS A N 1
ATOM 622 C CA . LYS A 1 80 ? 2.078 -70 -19.203 1 91.19 80 LYS A CA 1
ATOM 623 C C . LYS A 1 80 ? 2.854 -68.688 -19.188 1 91.19 80 LYS A C 1
ATOM 625 O O . LYS A 1 80 ? 2.865 -68 -18.188 1 91.19 80 LYS A O 1
ATOM 630 N N . ALA A 1 81 ? 3.424 -68.375 -20.281 1 92.31 81 ALA A N 1
ATOM 631 C CA . ALA A 1 81 ? 4.176 -67.125 -20.406 1 92.31 81 ALA A CA 1
ATOM 632 C C . ALA A 1 81 ? 3.266 -65.938 -20.219 1 92.31 81 ALA A C 1
ATOM 634 O O . ALA A 1 81 ? 3.615 -65 -19.516 1 92.31 81 ALA A O 1
ATOM 635 N N . LEU A 1 82 ? 2.143 -66 -20.797 1 93.31 82 LEU A N 1
ATOM 636 C CA . LEU A 1 82 ? 1.185 -64.875 -20.703 1 93.31 82 LEU A CA 1
ATOM 637 C C . LEU A 1 82 ? 0.643 -64.75 -19.281 1 93.31 82 LEU A C 1
ATOM 639 O O . LEU A 1 82 ? 0.448 -63.625 -18.797 1 93.31 82 LEU A O 1
ATOM 643 N N . LYS A 1 83 ? 0.39 -65.875 -18.703 1 93.06 83 LYS A N 1
ATOM 644 C CA . LYS A 1 83 ? -0.082 -65.875 -17.328 1 93.06 83 LYS A CA 1
ATOM 645 C C . LYS A 1 83 ? 0.944 -65.25 -16.391 1 93.06 83 LYS A C 1
ATOM 647 O O . LYS A 1 83 ? 0.589 -64.438 -15.523 1 93.06 83 LYS A O 1
ATOM 652 N N . ASN A 1 84 ? 2.195 -65.562 -16.625 1 94.12 84 ASN A N 1
ATOM 653 C CA . ASN A 1 84 ? 3.262 -65 -15.805 1 94.12 84 ASN A CA 1
ATOM 654 C C . ASN A 1 84 ? 3.367 -63.469 -16 1 94.12 84 ASN A C 1
ATOM 656 O O . ASN A 1 84 ? 3.525 -62.75 -15.031 1 94.12 84 ASN A O 1
ATOM 660 N N . TYR A 1 85 ? 3.232 -63.062 -17.203 1 93.75 85 TYR A N 1
ATOM 661 C CA . TYR A 1 85 ? 3.299 -61.625 -17.5 1 93.75 85 TYR A CA 1
ATOM 662 C C . TYR A 1 85 ? 2.146 -60.875 -16.844 1 93.75 85 TYR A C 1
ATOM 664 O O . TYR A 1 85 ? 2.35 -59.812 -16.25 1 93.75 85 TYR A O 1
ATOM 672 N N . LEU A 1 86 ? 1.02 -61.438 -16.969 1 95.5 86 LEU A N 1
ATOM 673 C CA . LEU A 1 86 ? -0.173 -60.844 -16.375 1 95.5 86 LEU A CA 1
ATOM 674 C C . LEU A 1 86 ? -0.054 -60.781 -14.852 1 95.5 86 LEU A C 1
ATOM 676 O O . LEU A 1 86 ? -0.346 -59.75 -14.242 1 95.5 86 LEU A O 1
ATOM 680 N N . GLU A 1 87 ? 0.432 -61.844 -14.266 1 94.62 87 GLU A N 1
ATOM 681 C CA . GLU A 1 87 ? 0.599 -61.906 -12.82 1 94.62 87 GLU A CA 1
ATOM 682 C C . GLU A 1 87 ? 1.642 -60.875 -12.352 1 94.62 87 GLU A C 1
ATOM 684 O O . GLU A 1 87 ? 1.46 -60.219 -11.32 1 94.62 87 GLU A O 1
ATOM 689 N N . LEU A 1 88 ? 2.709 -60.75 -13.07 1 95.38 88 LEU A N 1
ATOM 690 C CA . LEU A 1 88 ? 3.738 -59.75 -12.75 1 95.38 88 LEU A CA 1
ATOM 691 C C . LEU A 1 88 ? 3.182 -58.344 -12.82 1 95.38 88 LEU A C 1
ATOM 693 O O . LEU A 1 88 ? 3.418 -57.531 -11.93 1 95.38 88 LEU A O 1
ATOM 697 N N . SER A 1 89 ? 2.42 -58.062 -13.859 1 95.94 89 SER A N 1
ATOM 698 C CA . SER A 1 89 ? 1.816 -56.75 -14.023 1 95.94 89 SER A CA 1
ATOM 699 C C . SER A 1 89 ? 0.841 -56.438 -12.898 1 95.94 89 SER A C 1
ATOM 701 O O . SER A 1 89 ? 0.816 -55.312 -12.375 1 95.94 89 SER A O 1
ATOM 703 N N . LEU A 1 90 ? 0.112 -57.438 -12.531 1 95.44 90 LEU A N 1
ATOM 704 C CA . LEU A 1 90 ? -0.839 -57.281 -11.43 1 95.44 90 LEU A CA 1
ATOM 705 C C . LEU A 1 90 ? -0.115 -57.031 -10.117 1 95.44 90 LEU A C 1
ATOM 707 O O . LEU A 1 90 ? -0.511 -56.125 -9.352 1 95.44 90 LEU A O 1
ATOM 711 N N . THR A 1 91 ? 0.948 -57.719 -9.875 1 95.88 91 THR A N 1
ATOM 712 C CA . THR A 1 91 ? 1.72 -57.562 -8.641 1 95.88 91 THR A CA 1
ATOM 713 C C . THR A 1 91 ? 2.352 -56.188 -8.578 1 95.88 91 THR A C 1
ATOM 715 O O . THR A 1 91 ? 2.307 -55.531 -7.535 1 95.88 91 THR A O 1
ATOM 718 N N . GLU A 1 92 ? 2.873 -55.719 -9.672 1 96.25 92 GLU A N 1
ATOM 719 C CA . GLU A 1 92 ? 3.498 -54.406 -9.727 1 96.25 92 GLU A CA 1
ATOM 720 C C . GLU A 1 92 ? 2.467 -53.281 -9.516 1 96.25 92 GLU A C 1
ATOM 722 O O . GLU A 1 92 ? 2.729 -52.312 -8.812 1 96.25 92 GLU A O 1
ATOM 727 N N . LEU A 1 93 ? 1.383 -53.469 -10.133 1 96.44 93 LEU A N 1
ATOM 728 C CA . LEU A 1 93 ? 0.315 -52.5 -9.992 1 96.44 93 LEU A CA 1
ATOM 729 C C . LEU A 1 93 ? -0.173 -52.406 -8.547 1 96.44 93 LEU A C 1
ATOM 731 O O . LEU A 1 93 ? -0.355 -51.312 -8 1 96.44 93 LEU A O 1
ATOM 735 N N . ARG A 1 94 ? -0.302 -53.531 -7.906 1 95.5 94 ARG A N 1
ATOM 736 C CA . ARG A 1 94 ? -0.74 -53.594 -6.512 1 95.5 94 ARG A CA 1
ATOM 737 C C . ARG A 1 94 ? 0.298 -52.969 -5.59 1 95.5 94 ARG A C 1
ATOM 739 O O . ARG A 1 94 ? -0.053 -52.281 -4.629 1 95.5 94 ARG A O 1
ATOM 746 N N . LYS A 1 95 ? 1.521 -53.219 -5.902 1 96.25 95 LYS A N 1
ATOM 747 C CA . LYS A 1 95 ? 2.596 -52.625 -5.121 1 96.25 95 LYS A CA 1
ATOM 748 C C . LYS A 1 95 ? 2.549 -51.094 -5.207 1 96.25 95 LYS A C 1
ATOM 750 O O . LYS A 1 95 ? 2.729 -50.406 -4.199 1 96.25 95 LYS A O 1
ATOM 755 N N . GLU A 1 96 ? 2.326 -50.625 -6.398 1 96.31 96 GLU A N 1
ATOM 756 C CA . GLU A 1 96 ? 2.232 -49.156 -6.582 1 96.31 96 GLU A CA 1
ATOM 757 C C . GLU A 1 96 ? 1.025 -48.594 -5.844 1 96.31 96 GLU A C 1
ATOM 759 O O . GLU A 1 96 ? 1.114 -47.531 -5.23 1 96.31 96 GLU A O 1
ATOM 764 N N . PHE A 1 97 ? -0.108 -49.281 -5.863 1 96.25 97 PHE A N 1
ATOM 765 C CA . PHE A 1 97 ? -1.292 -48.875 -5.121 1 96.25 97 PHE A CA 1
ATOM 766 C C . PHE A 1 97 ? -1.005 -48.812 -3.625 1 96.25 97 PHE A C 1
ATOM 768 O O . PHE A 1 97 ? -1.412 -47.875 -2.939 1 96.25 97 PHE A O 1
ATOM 775 N N . ASP A 1 98 ? -0.315 -49.781 -3.166 1 95.88 98 ASP A N 1
ATOM 776 C CA . ASP A 1 98 ? 0.021 -49.812 -1.747 1 95.88 98 ASP A CA 1
ATOM 777 C C . ASP A 1 98 ? 0.895 -48.625 -1.358 1 95.88 98 ASP A C 1
ATOM 779 O O . ASP A 1 98 ? 0.72 -48.031 -0.285 1 95.88 98 ASP A O 1
ATOM 783 N N . LYS A 1 99 ? 1.792 -48.312 -2.223 1 96.06 99 LYS A N 1
ATOM 784 C CA . LYS A 1 99 ? 2.621 -47.125 -1.996 1 96.06 99 LYS A CA 1
ATOM 785 C C . LYS A 1 99 ? 1.767 -45.875 -1.891 1 96.06 99 LYS A C 1
ATOM 787 O O . LYS A 1 99 ? 1.973 -45.031 -0.997 1 96.06 99 LYS A O 1
ATOM 792 N N . LEU A 1 100 ? 0.806 -45.75 -2.795 1 96.25 100 LEU A N 1
ATOM 793 C CA . LEU A 1 100 ? -0.065 -44.562 -2.814 1 96.25 100 LEU A CA 1
ATOM 794 C C . LEU A 1 100 ? -0.934 -44.531 -1.562 1 96.25 100 LEU A C 1
ATOM 796 O O . LEU A 1 100 ? -1.221 -43.438 -1.045 1 96.25 100 LEU A O 1
ATOM 800 N N . LYS A 1 101 ? -1.327 -45.656 -1.018 1 94.94 101 LYS A N 1
ATOM 801 C CA . LYS A 1 101 ? -2.154 -45.75 0.183 1 94.94 101 LYS A CA 1
ATOM 802 C C . LYS A 1 101 ? -1.366 -45.344 1.424 1 94.94 101 LYS A C 1
ATOM 804 O O . LYS A 1 101 ? -1.948 -44.906 2.424 1 94.94 101 LYS A O 1
ATOM 809 N N . GLN A 1 102 ? -0.071 -45.406 1.348 1 94.06 102 GLN A N 1
ATOM 810 C CA . GLN A 1 102 ? 0.776 -45.125 2.498 1 94.06 102 GLN A CA 1
ATOM 811 C C . GLN A 1 102 ? 1.101 -43.625 2.57 1 94.06 102 GLN A C 1
ATOM 813 O O . GLN A 1 102 ? 1.483 -43.125 3.629 1 94.06 102 GLN A O 1
ATOM 818 N N . ILE A 1 103 ? 0.964 -42.906 1.523 1 94.56 103 ILE A N 1
ATOM 819 C CA . ILE A 1 103 ? 1.334 -41.5 1.486 1 94.56 103 ILE A CA 1
ATOM 820 C C . ILE A 1 103 ? 0.119 -40.625 1.827 1 94.56 103 ILE A C 1
ATOM 822 O O . ILE A 1 103 ? -0.801 -40.5 1.018 1 94.56 103 ILE A O 1
ATOM 826 N N . LYS A 1 104 ? 0.167 -40.094 3.035 1 92.25 104 LYS A N 1
ATOM 827 C CA . LYS A 1 104 ? -0.907 -39.219 3.494 1 92.25 104 LYS A CA 1
ATOM 828 C C . LYS A 1 104 ? -0.727 -37.781 2.955 1 92.25 104 LYS A C 1
ATOM 830 O O . LYS A 1 104 ? 0.394 -37.281 2.9 1 92.25 104 LYS A O 1
ATOM 835 N N . ILE A 1 105 ? -1.814 -37.312 2.527 1 92.81 105 ILE A N 1
ATOM 836 C CA . ILE A 1 105 ? -1.799 -35.938 2.049 1 92.81 105 ILE A CA 1
ATOM 837 C C . ILE A 1 105 ? -1.755 -35 3.238 1 92.81 105 ILE A C 1
ATOM 839 O O . ILE A 1 105 ? -2.375 -35.25 4.273 1 92.81 105 ILE A O 1
ATOM 843 N N . ASP A 1 106 ? -0.938 -33.938 3.016 1 91.25 106 ASP A N 1
ATOM 844 C CA . ASP A 1 106 ? -0.852 -32.938 4.074 1 91.25 106 ASP A CA 1
ATOM 845 C C . ASP A 1 106 ? -2.219 -32.312 4.355 1 91.25 106 ASP A C 1
ATOM 847 O O . ASP A 1 106 ? -2.916 -31.906 3.432 1 91.25 106 ASP A O 1
ATOM 851 N N . ALA A 1 107 ? -2.6 -32.188 5.648 1 85.25 107 ALA A N 1
ATOM 852 C CA . ALA A 1 107 ? -3.916 -31.734 6.086 1 85.25 107 ALA A CA 1
ATOM 853 C C . ALA A 1 107 ? -4.16 -30.297 5.672 1 85.25 107 ALA A C 1
ATOM 855 O O . ALA A 1 107 ? -5.305 -29.891 5.453 1 85.25 107 ALA A O 1
ATOM 856 N N . ASN A 1 108 ? -3.105 -29.562 5.504 1 85.38 108 ASN A N 1
ATOM 857 C CA . ASN A 1 108 ? -3.252 -28.156 5.195 1 85.38 108 ASN A CA 1
ATOM 858 C C . ASN A 1 108 ? -3.383 -27.922 3.691 1 85.38 108 ASN A C 1
ATOM 860 O O . ASN A 1 108 ? -3.74 -26.812 3.258 1 85.38 108 ASN A O 1
ATOM 864 N N . LEU A 1 109 ? -2.945 -28.922 3.006 1 86.19 109 LEU A N 1
ATOM 865 C CA . LEU A 1 109 ? -3.074 -28.828 1.556 1 86.19 109 LEU A CA 1
ATOM 866 C C . LEU A 1 109 ? -4.508 -29.109 1.119 1 86.19 109 LEU A C 1
ATOM 868 O O . LEU A 1 109 ? -5.082 -28.344 0.333 1 86.19 109 LEU A O 1
ATOM 872 N N . LEU A 1 110 ? -5.02 -30.141 1.491 1 80.81 110 LEU A N 1
ATOM 873 C CA . LEU A 1 110 ? -6.383 -30.547 1.155 1 80.81 110 LEU A CA 1
ATOM 874 C C . LEU A 1 110 ? -7.133 -31 2.398 1 80.81 110 LEU A C 1
ATOM 876 O O . LEU A 1 110 ? -6.672 -31.891 3.115 1 80.81 110 LEU A O 1
ATOM 880 N N . SER A 1 111 ? -8.156 -30.094 2.689 1 69.81 111 SER A N 1
ATOM 881 C CA . SER A 1 111 ? -8.992 -30.453 3.824 1 69.81 111 SER A CA 1
ATOM 882 C C . SER A 1 111 ? -10.078 -31.453 3.412 1 69.81 111 SER A C 1
ATOM 884 O O . SER A 1 111 ? -10.578 -31.406 2.287 1 69.81 111 SER A O 1
ATOM 886 N N . GLY A 1 112 ? -10.32 -32.469 4.258 1 68.06 112 GLY A N 1
ATOM 887 C CA . GLY A 1 112 ? -11.477 -33.312 3.961 1 68.06 112 GLY A CA 1
ATOM 888 C C . GLY A 1 112 ? -11.203 -34.781 4.121 1 68.06 112 GLY A C 1
ATOM 889 O O . GLY A 1 112 ? -10.352 -35.188 4.918 1 68.06 112 GLY A O 1
ATOM 890 N N . ASP A 1 113 ? -11.945 -35.5 3.115 1 65.12 113 ASP A N 1
ATOM 891 C CA . ASP A 1 113 ? -12.164 -36.969 3.102 1 65.12 113 ASP A CA 1
ATOM 892 C C . ASP A 1 113 ? -10.984 -37.688 2.465 1 65.12 113 ASP A C 1
ATOM 894 O O . ASP A 1 113 ? -10.852 -38.906 2.592 1 65.12 113 ASP A O 1
ATOM 898 N N . HIS A 1 114 ? -10.125 -36.875 1.823 1 67.94 114 HIS A N 1
ATOM 899 C CA . HIS A 1 114 ? -9.031 -37.531 1.1 1 67.94 114 HIS A CA 1
ATOM 900 C C . HIS A 1 114 ? -7.762 -37.562 1.942 1 67.94 114 HIS A C 1
ATOM 902 O O . HIS A 1 114 ? -7.184 -36.531 2.258 1 67.94 114 HIS A O 1
ATOM 908 N N . ARG A 1 115 ? -7.426 -38.781 2.283 1 85.38 115 ARG A N 1
ATOM 909 C CA . ARG A 1 115 ? -6.355 -38.938 3.262 1 85.38 115 ARG A CA 1
ATOM 910 C C . ARG A 1 115 ? -5.059 -39.375 2.586 1 85.38 115 ARG A C 1
ATOM 912 O O . ARG A 1 115 ? -3.967 -39.031 3.053 1 85.38 115 ARG A O 1
ATOM 919 N N . THR A 1 116 ? -5.254 -40.031 1.389 1 92.75 116 THR A N 1
ATOM 920 C CA . THR A 1 116 ? -4.023 -40.5 0.772 1 92.75 116 THR A CA 1
ATOM 921 C C . THR A 1 116 ? -4.031 -40.219 -0.73 1 92.75 116 THR A C 1
ATOM 923 O O . THR A 1 116 ? -5.047 -39.812 -1.286 1 92.75 116 THR A O 1
ATOM 926 N N . LEU A 1 117 ? -2.895 -40.438 -1.374 1 94.5 117 LEU A N 1
ATOM 927 C CA . LEU A 1 117 ? -2.777 -40.219 -2.812 1 94.5 117 LEU A CA 1
ATOM 928 C C . LEU A 1 117 ? -3.623 -41.25 -3.582 1 94.5 117 LEU A C 1
ATOM 930 O O . LEU A 1 117 ? -4.008 -41 -4.727 1 94.5 117 LEU A O 1
ATOM 934 N N . TYR A 1 118 ? -3.91 -42.375 -2.914 1 95.06 118 TYR A N 1
ATOM 935 C CA . TYR A 1 118 ? -4.699 -43.438 -3.533 1 95.06 118 TYR A CA 1
ATOM 936 C C . TYR A 1 118 ? -6.113 -42.969 -3.842 1 95.06 118 TYR A C 1
ATOM 938 O O . TYR A 1 118 ? -6.754 -43.438 -4.77 1 95.06 118 TYR A O 1
ATOM 946 N N . ASP A 1 119 ? -6.609 -42 -3.145 1 92.81 119 ASP A N 1
ATOM 947 C CA . ASP A 1 119 ? -7.973 -41.469 -3.297 1 92.81 119 ASP A CA 1
ATOM 948 C C . ASP A 1 119 ? -8.141 -40.75 -4.629 1 92.81 119 ASP A C 1
ATOM 950 O O . ASP A 1 119 ? -9.266 -40.5 -5.059 1 92.81 119 ASP A O 1
ATOM 954 N N . PHE A 1 120 ? -6.984 -40.594 -5.34 1 92.31 120 PHE A N 1
ATOM 955 C CA . PHE A 1 120 ? -7.051 -39.875 -6.594 1 92.31 120 PHE A CA 1
ATOM 956 C C . PHE A 1 120 ? -6.871 -40.812 -7.785 1 92.31 120 PHE A C 1
ATOM 958 O O . PHE A 1 120 ? -6.801 -40.344 -8.93 1 92.31 120 PHE A O 1
ATOM 965 N N . VAL A 1 121 ? -6.746 -42.031 -7.465 1 92.38 121 VAL A N 1
ATOM 966 C CA . VAL A 1 121 ? -6.473 -42.969 -8.547 1 92.38 121 VAL A CA 1
ATOM 967 C C . VAL A 1 121 ? -7.668 -43.906 -8.734 1 92.38 121 VAL A C 1
ATOM 969 O O . VAL A 1 121 ? -8.43 -44.125 -7.801 1 92.38 121 VAL A O 1
ATOM 972 N N . SER A 1 122 ? -7.77 -44.438 -10.023 1 89.69 122 SER A N 1
ATOM 973 C CA . SER A 1 122 ? -8.859 -45.344 -10.375 1 89.69 122 SER A CA 1
ATOM 974 C C . SER A 1 122 ? -8.398 -46.781 -10.328 1 89.69 122 SER A C 1
ATOM 976 O O . SER A 1 122 ? -7.27 -47.094 -10.695 1 89.69 122 SER A O 1
ATOM 978 N N . ASN A 1 123 ? -9.359 -47.688 -9.906 1 89.94 123 ASN A N 1
ATOM 979 C CA . ASN A 1 123 ? -9.078 -49.125 -9.852 1 89.94 123 ASN A CA 1
ATOM 980 C C . ASN A 1 123 ? -9.562 -49.844 -11.102 1 89.94 123 ASN A C 1
ATOM 982 O O . ASN A 1 123 ? -9.57 -51.062 -11.156 1 89.94 123 ASN A O 1
ATOM 986 N N . GLU A 1 124 ? -9.898 -49.188 -12.07 1 92.19 124 GLU A N 1
ATOM 987 C CA . GLU A 1 124 ? -10.477 -49.75 -13.273 1 92.19 124 GLU A CA 1
ATOM 988 C C . GLU A 1 124 ? -9.477 -50.688 -13.969 1 92.19 124 GLU A C 1
ATOM 990 O O . GLU A 1 124 ? -9.844 -51.75 -14.445 1 92.19 124 GLU A O 1
ATOM 995 N N . VAL A 1 125 ? -8.234 -50.219 -14.039 1 91.19 125 VAL A N 1
ATOM 996 C CA . VAL A 1 125 ? -7.211 -51 -14.742 1 91.19 125 VAL A CA 1
ATOM 997 C C . VAL A 1 125 ? -6.961 -52.312 -14 1 91.19 125 VAL A C 1
ATOM 999 O O . VAL A 1 125 ? -6.766 -53.344 -14.625 1 91.19 125 VAL A O 1
ATOM 1002 N N . LEU A 1 126 ? -6.984 -52.312 -12.672 1 92.94 126 LEU A N 1
ATOM 1003 C CA . LEU A 1 126 ? -6.816 -53.531 -11.875 1 92.94 126 LEU A CA 1
ATOM 1004 C C . LEU A 1 126 ? -7.949 -54.5 -12.141 1 92.94 126 LEU A C 1
ATOM 1006 O O . LEU A 1 126 ? -7.707 -55.688 -12.359 1 92.94 126 LEU A O 1
ATOM 1010 N N . GLU A 1 127 ? -9.164 -54.031 -12.211 1 93.44 127 GLU A N 1
ATOM 1011 C CA . GLU A 1 127 ? -10.328 -54.875 -12.477 1 93.44 127 GLU A CA 1
ATOM 1012 C C . GLU A 1 127 ? -10.266 -55.469 -13.875 1 93.44 127 GLU A C 1
ATOM 1014 O O . GLU A 1 127 ? -10.625 -56.625 -14.07 1 93.44 127 GLU A O 1
ATOM 1019 N N . THR A 1 128 ? -9.852 -54.656 -14.758 1 94.62 128 THR A N 1
ATOM 1020 C CA . THR A 1 128 ? -9.734 -55.125 -16.125 1 94.62 128 THR A CA 1
ATOM 1021 C C . THR A 1 128 ? -8.711 -56.25 -16.234 1 94.62 128 THR A C 1
ATOM 1023 O O . THR A 1 128 ? -8.953 -57.281 -16.891 1 94.62 128 THR A O 1
ATOM 1026 N N . LEU A 1 129 ? -7.594 -56.125 -15.594 1 94.56 129 LEU A N 1
ATOM 1027 C CA . LEU A 1 129 ? -6.551 -57.125 -15.633 1 94.56 129 LEU A CA 1
ATOM 1028 C C . LEU A 1 129 ? -7.031 -58.438 -14.961 1 94.56 129 LEU A C 1
ATOM 1030 O O . LEU A 1 129 ? -6.742 -59.531 -15.445 1 94.56 129 LEU A O 1
ATOM 1034 N N . LEU A 1 130 ? -7.812 -58.375 -13.945 1 93.75 130 LEU A N 1
ATOM 1035 C CA . LEU A 1 130 ? -8.359 -59.531 -13.281 1 93.75 130 LEU A CA 1
ATOM 1036 C C . LEU A 1 130 ? -9.352 -60.25 -14.18 1 93.75 130 LEU A C 1
ATOM 1038 O O . LEU A 1 130 ? -9.359 -61.5 -14.234 1 93.75 130 LEU A O 1
ATOM 1042 N N . SER A 1 131 ? -10.086 -59.469 -14.867 1 94.75 131 SER A N 1
ATOM 1043 C CA . SER A 1 131 ? -11.023 -60.062 -15.812 1 94.75 131 SER A CA 1
ATOM 1044 C C . SER A 1 131 ? -10.289 -60.781 -16.938 1 94.75 131 SER A C 1
ATOM 1046 O O . SER A 1 131 ? -10.734 -61.844 -17.375 1 94.75 131 SER A O 1
ATOM 1048 N N . LYS A 1 132 ? -9.156 -60.156 -17.281 1 94.19 132 LYS A N 1
ATOM 1049 C CA . LYS A 1 132 ? -8.375 -60.781 -18.344 1 94.19 132 LYS A CA 1
ATOM 1050 C C . LYS A 1 132 ? -7.73 -62.062 -17.859 1 94.19 132 LYS A C 1
ATOM 1052 O O . LYS A 1 132 ? -7.551 -63 -18.641 1 94.19 132 LYS A O 1
ATOM 1057 N N . GLN A 1 133 ? -7.398 -62.156 -16.672 1 92.38 133 GLN A N 1
ATOM 1058 C CA . GLN A 1 133 ? -6.891 -63.406 -16.094 1 92.38 133 GLN A CA 1
ATOM 1059 C C . GLN A 1 133 ? -7.922 -64.5 -16.203 1 92.38 133 GLN A C 1
ATOM 1061 O O . GLN A 1 133 ? -7.586 -65.625 -16.594 1 92.38 133 GLN A O 1
ATOM 1066 N N . ASP A 1 134 ? -9.133 -64.188 -15.93 1 91.88 134 ASP A N 1
ATOM 1067 C CA . ASP A 1 134 ? -10.219 -65.125 -16.031 1 91.88 134 ASP A CA 1
ATOM 1068 C C . ASP A 1 134 ? -10.438 -65.562 -17.484 1 91.88 134 ASP A C 1
ATOM 1070 O O . ASP A 1 134 ? -10.648 -66.75 -17.781 1 91.88 134 ASP A O 1
ATOM 1074 N N . GLU A 1 135 ? -10.352 -64.625 -18.297 1 91.19 135 GLU A N 1
ATOM 1075 C CA . GLU A 1 135 ? -10.531 -64.875 -19.719 1 91.19 135 GLU A CA 1
ATOM 1076 C C . GLU A 1 135 ? -9.438 -65.812 -20.25 1 91.19 135 GLU A C 1
ATOM 1078 O O . GLU A 1 135 ? -9.711 -66.688 -21.047 1 91.19 135 GLU A O 1
ATOM 1083 N N . LEU A 1 136 ? -8.242 -65.562 -19.844 1 92.44 136 LEU A N 1
ATOM 1084 C CA . LEU A 1 136 ? -7.117 -66.375 -20.25 1 92.44 136 LEU A CA 1
ATOM 1085 C C . LEU A 1 136 ? -7.309 -67.875 -19.797 1 92.44 136 LEU A C 1
ATOM 1087 O O . LEU A 1 136 ? -7.078 -68.75 -20.562 1 92.44 136 LEU A O 1
ATOM 1091 N N . GLU A 1 137 ? -7.805 -68.062 -18.562 1 89 137 GLU A N 1
ATOM 1092 C CA . GLU A 1 137 ? -8.039 -69.375 -18.031 1 89 137 GLU A CA 1
ATOM 1093 C C . GLU A 1 137 ? -9.148 -70.125 -18.797 1 89 137 GLU A C 1
ATOM 1095 O O . GLU A 1 137 ? -9.031 -71.312 -19.125 1 89 137 GLU A O 1
ATOM 1100 N N . LYS A 1 138 ? -10.18 -69.375 -19.156 1 88.44 138 LYS A N 1
ATOM 1101 C CA . LYS A 1 138 ? -11.273 -70 -19.922 1 88.44 138 LYS A CA 1
ATOM 1102 C C . LYS A 1 138 ? -10.82 -70.375 -21.328 1 88.44 138 LYS A C 1
ATOM 1104 O O . LYS A 1 138 ? -11.18 -71.438 -21.828 1 88.44 138 LYS A O 1
ATOM 1109 N N . SER A 1 139 ? -10.055 -69.438 -21.891 1 87.25 139 SER A N 1
ATOM 1110 C CA . SER A 1 139 ? -9.547 -69.688 -23.234 1 87.25 139 SER A CA 1
ATOM 1111 C C . SER A 1 139 ? -8.625 -70.938 -23.25 1 87.25 139 SER A C 1
ATOM 1113 O O . SER A 1 139 ? -8.68 -71.75 -24.172 1 87.25 139 SER A O 1
ATOM 1115 N N . ARG A 1 140 ? -7.781 -71.062 -22.281 1 85.12 140 ARG A N 1
ATOM 1116 C CA . ARG A 1 140 ? -6.891 -72.188 -22.125 1 85.12 140 ARG A CA 1
ATOM 1117 C C . ARG A 1 140 ? -7.688 -73.5 -22.016 1 85.12 140 ARG A C 1
ATOM 1119 O O . ARG A 1 140 ? -7.402 -74.438 -22.719 1 85.12 140 ARG A O 1
ATOM 1126 N N . GLU A 1 141 ? -8.68 -73.438 -21.172 1 84.88 141 GLU A N 1
ATOM 1127 C CA . GLU A 1 141 ? -9.492 -74.688 -20.953 1 84.88 141 GLU A CA 1
ATOM 1128 C C . GLU A 1 141 ? -10.211 -75.062 -22.234 1 84.88 141 GLU A C 1
ATOM 1130 O O . GLU A 1 141 ? -10.227 -76.25 -22.578 1 84.88 141 GLU A O 1
ATOM 1135 N N . SER A 1 142 ? -10.75 -74.125 -22.891 1 84.5 142 SER A N 1
ATOM 1136 C CA . SER A 1 142 ? -11.469 -74.375 -24.125 1 84.5 142 SER A CA 1
ATOM 1137 C C . SER A 1 142 ? -10.539 -74.938 -25.188 1 84.5 142 SER A C 1
ATOM 1139 O O . SER A 1 142 ? -10.898 -75.938 -25.875 1 84.5 142 SER A O 1
ATOM 1141 N N . TYR A 1 143 ? -9.352 -74.375 -25.281 1 84.06 143 TYR A N 1
ATOM 1142 C CA . TYR A 1 143 ? -8.367 -74.812 -26.25 1 84.06 143 TYR A CA 1
ATOM 1143 C C . TYR A 1 143 ? -7.941 -76.25 -25.953 1 84.06 143 TYR A C 1
ATOM 1145 O O . TYR A 1 143 ? -7.902 -77.125 -26.859 1 84.06 143 TYR A O 1
ATOM 1153 N N . VAL A 1 144 ? -7.695 -76.562 -24.703 1 81.5 144 VAL A N 1
ATOM 1154 C CA . VAL A 1 144 ? -7.215 -77.875 -24.312 1 81.5 144 VAL A CA 1
ATOM 1155 C C . VAL A 1 144 ? -8.281 -78.938 -24.594 1 81.5 144 VAL A C 1
ATOM 1157 O O . VAL A 1 144 ? -7.992 -80 -25.172 1 81.5 144 VAL A O 1
ATOM 1160 N N . VAL A 1 145 ? -9.445 -78.562 -24.328 1 84.81 145 VAL A N 1
ATOM 1161 C CA . VAL A 1 145 ? -10.539 -79.5 -24.516 1 84.81 145 VAL A CA 1
ATOM 1162 C C . VAL A 1 145 ? -10.727 -79.75 -26 1 84.81 145 VAL A C 1
ATOM 1164 O O . VAL A 1 145 ? -10.828 -80.938 -26.406 1 84.81 145 VAL A O 1
ATOM 1167 N N . VAL A 1 146 ? -10.656 -78.812 -26.812 1 85.88 146 VAL A N 1
ATOM 1168 C CA . VAL A 1 146 ? -10.898 -78.938 -28.234 1 85.88 146 VAL A CA 1
ATOM 1169 C C . VAL A 1 146 ? -9.758 -79.688 -28.875 1 85.88 146 VAL A C 1
ATOM 1171 O O . VAL A 1 146 ? -10 -80.625 -29.656 1 85.88 146 VAL A O 1
ATOM 1174 N N . ILE A 1 147 ? -8.578 -79.5 -28.578 1 83 147 ILE A N 1
ATOM 1175 C CA . ILE A 1 147 ? -7.414 -80.125 -29.188 1 83 147 ILE A CA 1
ATOM 1176 C C . ILE A 1 147 ? -7.332 -81.562 -28.734 1 83 147 ILE A C 1
ATOM 1178 O O . ILE A 1 147 ? -7.039 -82.438 -29.547 1 83 147 ILE A O 1
ATOM 1182 N N . GLU A 1 148 ? -7.641 -81.75 -27.5 1 81.62 148 GLU A N 1
ATOM 1183 C CA . GLU A 1 148 ? -7.613 -83.125 -27 1 81.62 148 GLU A CA 1
ATOM 1184 C C . GLU A 1 148 ? -8.672 -84 -27.688 1 81.62 148 GLU A C 1
ATOM 1186 O O . GLU A 1 148 ? -8.414 -85.188 -28.047 1 81.62 148 GLU A O 1
ATOM 1191 N N . GLN A 1 149 ? -9.75 -83.375 -27.906 1 87.31 149 GLN A N 1
ATOM 1192 C CA . GLN A 1 149 ? -10.82 -84.125 -28.609 1 87.31 149 GLN A CA 1
ATOM 1193 C C . GLN A 1 149 ? -10.414 -84.438 -30.031 1 87.31 149 GLN A C 1
ATOM 1195 O O . GLN A 1 149 ? -10.625 -85.562 -30.5 1 87.31 149 GLN A O 1
ATOM 1200 N N . GLN A 1 150 ? -9.789 -83.5 -30.688 1 86.19 150 GLN A N 1
ATOM 1201 C CA . GLN A 1 150 ? -9.359 -83.688 -32.062 1 86.19 150 GLN A CA 1
ATOM 1202 C C . GLN A 1 150 ? -8.211 -84.688 -32.156 1 86.19 150 GLN A C 1
ATOM 1204 O O . GLN A 1 150 ? -8.164 -85.5 -33.062 1 86.19 150 GLN A O 1
ATOM 1209 N N . GLN A 1 151 ? -7.363 -84.688 -31.219 1 85.12 151 GLN A N 1
ATOM 1210 C CA . GLN A 1 151 ? -6.242 -85.625 -31.156 1 85.12 151 GLN A CA 1
ATOM 1211 C C . GLN A 1 151 ? -6.723 -87.062 -30.953 1 85.12 151 GLN A C 1
ATOM 1213 O O . GLN A 1 151 ? -6.227 -87.938 -31.609 1 85.12 151 GLN A O 1
ATOM 1218 N N . GLU A 1 152 ? -7.648 -87.062 -30.094 1 87.69 152 GLU A N 1
ATOM 1219 C CA . GLU A 1 152 ? -8.188 -88.438 -29.812 1 87.69 152 GLU A CA 1
ATOM 1220 C C . GLU A 1 152 ? -8.922 -89 -31.031 1 87.69 152 GLU A C 1
ATOM 1222 O O . GLU A 1 152 ? -8.789 -90.188 -31.359 1 87.69 152 GLU A O 1
ATOM 1227 N N . ALA A 1 153 ? -9.609 -88.125 -31.688 1 87.38 153 ALA A N 1
ATOM 1228 C CA . ALA A 1 153 ? -10.32 -88.562 -32.875 1 87.38 153 ALA A CA 1
ATOM 1229 C C . ALA A 1 153 ? -9.344 -88.938 -33.969 1 87.38 153 ALA A C 1
ATOM 1231 O O . ALA A 1 153 ? -9.539 -90 -34.625 1 87.38 153 ALA A O 1
ATOM 1232 N N . LEU A 1 154 ? -8.289 -88.25 -34.156 1 88.81 154 LEU A N 1
ATOM 1233 C CA . LEU A 1 154 ? -7.277 -88.562 -35.156 1 88.81 154 LEU A CA 1
ATOM 1234 C C . LEU A 1 154 ? -6.539 -89.875 -34.812 1 88.81 154 LEU A C 1
ATOM 1236 O O . LEU A 1 154 ? -6.281 -90.688 -35.688 1 88.81 154 LEU A O 1
ATOM 1240 N N . LYS A 1 155 ? -6.293 -90 -33.594 1 88.44 155 LYS A N 1
ATOM 1241 C CA . LYS A 1 155 ? -5.602 -91.25 -33.156 1 88.44 155 LYS A CA 1
ATOM 1242 C C . LYS A 1 155 ? -6.441 -92.5 -33.406 1 88.44 155 LYS A C 1
ATOM 1244 O O . LYS A 1 155 ? -5.934 -93.5 -33.875 1 88.44 155 LYS A O 1
ATOM 1249 N N . THR A 1 156 ? -7.66 -92.375 -33.125 1 91.38 156 THR A N 1
ATOM 1250 C CA . THR A 1 156 ? -8.57 -93.5 -33.312 1 91.38 156 THR A CA 1
ATOM 1251 C C . THR A 1 156 ? -8.672 -93.875 -34.812 1 91.38 156 THR A C 1
ATOM 1253 O O . THR A 1 156 ? -8.586 -95 -35.156 1 91.38 156 THR A O 1
ATOM 1256 N N . LYS A 1 157 ? -8.773 -92.812 -35.625 1 91.25 157 LYS A N 1
ATOM 1257 C CA . LYS A 1 157 ? -8.844 -93 -37.062 1 91.25 157 LYS A CA 1
ATOM 1258 C C . LYS A 1 157 ? -7.539 -93.625 -37.594 1 91.25 157 LYS A C 1
ATOM 1260 O O . LYS A 1 157 ? -7.555 -94.562 -38.406 1 91.25 157 LYS A O 1
ATOM 1265 N N . LEU A 1 158 ? -6.477 -93.062 -37.125 1 91.12 158 LEU A N 1
ATOM 1266 C CA . LEU A 1 158 ? -5.156 -93.562 -37.531 1 91.12 158 LEU A CA 1
ATOM 1267 C C . LEU A 1 158 ? -4.961 -95 -37.125 1 91.12 158 LEU A C 1
ATOM 1269 O O . LEU A 1 158 ? -4.473 -95.812 -37.938 1 91.12 158 LEU A O 1
ATOM 1273 N N . ASN A 1 159 ? -5.434 -95.375 -36.031 1 92.38 159 ASN A N 1
ATOM 1274 C CA . ASN A 1 159 ? -5.352 -96.75 -35.562 1 92.38 159 ASN A CA 1
ATOM 1275 C C . ASN A 1 159 ? -6.215 -97.688 -36.406 1 92.38 159 ASN A C 1
ATOM 1277 O O . ASN A 1 159 ? -5.812 -98.812 -36.719 1 92.38 159 ASN A O 1
ATOM 1281 N N . GLY A 1 160 ? -7.277 -97.125 -36.812 1 91.75 160 GLY A N 1
ATOM 1282 C CA . GLY A 1 160 ? -8.141 -97.875 -37.688 1 91.75 160 GLY A CA 1
ATOM 1283 C C . GLY A 1 160 ? -7.508 -98.125 -39.031 1 91.75 160 GLY A C 1
ATOM 1284 O O . GLY A 1 160 ? -7.527 -99.312 -39.531 1 91.75 160 GLY A O 1
ATOM 1285 N N . PHE A 1 161 ? -6.875 -97.125 -39.562 1 93 161 PHE A N 1
ATOM 1286 C CA . PHE A 1 161 ? -6.203 -97.25 -40.875 1 93 161 PHE A CA 1
ATOM 1287 C C . PHE A 1 161 ? -4.992 -98.188 -40.75 1 93 161 PHE A C 1
ATOM 1289 O O . PHE A 1 161 ? -4.754 -99 -41.656 1 93 161 PHE A O 1
ATOM 1296 N N . ASN A 1 162 ? -4.332 -98.125 -39.719 1 90.5 162 ASN A N 1
ATOM 1297 C CA . ASN A 1 162 ? -3.154 -98.938 -39.5 1 90.5 162 ASN A CA 1
ATOM 1298 C C . ASN A 1 162 ? -3.523 -100.438 -39.375 1 90.5 162 ASN A C 1
ATOM 1300 O O . ASN A 1 162 ? -2.83 -101.312 -39.906 1 90.5 162 ASN A O 1
ATOM 1304 N N . LYS A 1 163 ? -4.566 -100.688 -38.812 1 92.44 163 LYS A N 1
ATOM 1305 C CA . LYS A 1 163 ? -5.023 -102.062 -38.656 1 92.44 163 LYS A CA 1
ATOM 1306 C C . LYS A 1 163 ? -5.418 -102.688 -40 1 92.44 163 LYS A C 1
ATOM 1308 O O . LYS A 1 163 ? -5.035 -103.812 -40.312 1 92.44 163 LYS A O 1
ATOM 1313 N N . GLN A 1 164 ? -6.066 -101.812 -40.719 1 91.44 164 GLN A N 1
ATOM 1314 C CA . GLN A 1 164 ? -6.48 -102.312 -42.062 1 91.44 164 GLN A CA 1
ATOM 1315 C C . GLN A 1 164 ? -5.273 -102.5 -42.969 1 91.44 164 GLN A C 1
ATOM 1317 O O . GLN A 1 164 ? -5.191 -103.5 -43.688 1 91.44 164 GLN A O 1
ATOM 1322 N N . PHE A 1 165 ? -4.391 -101.5 -42.875 1 90.31 165 PHE A N 1
ATOM 1323 C CA . PHE A 1 165 ? -3.174 -101.562 -43.688 1 90.31 165 PHE A CA 1
ATOM 1324 C C . PHE A 1 165 ? -2.357 -102.812 -43.344 1 90.31 165 PHE A C 1
ATOM 1326 O O . PHE A 1 165 ? -1.923 -103.562 -44.219 1 90.31 165 PHE A O 1
ATOM 1333 N N . ASN A 1 166 ? -2.234 -103.188 -42.094 1 89.81 166 ASN A N 1
ATOM 1334 C CA . ASN A 1 166 ? -1.438 -104.312 -41.625 1 89.81 166 ASN A CA 1
ATOM 1335 C C . ASN A 1 166 ? -2.039 -105.688 -42.094 1 89.81 166 ASN A C 1
ATOM 1337 O O . ASN A 1 166 ? -1.314 -106.562 -42.5 1 89.81 166 ASN A O 1
ATOM 1341 N N . GLN A 1 167 ? -3.229 -105.688 -42.094 1 89.25 167 GLN A N 1
ATOM 1342 C CA . GLN A 1 167 ? -3.908 -106.875 -42.531 1 89.25 167 GLN A CA 1
ATOM 1343 C C . GLN A 1 167 ? -3.746 -107.125 -44.031 1 89.25 1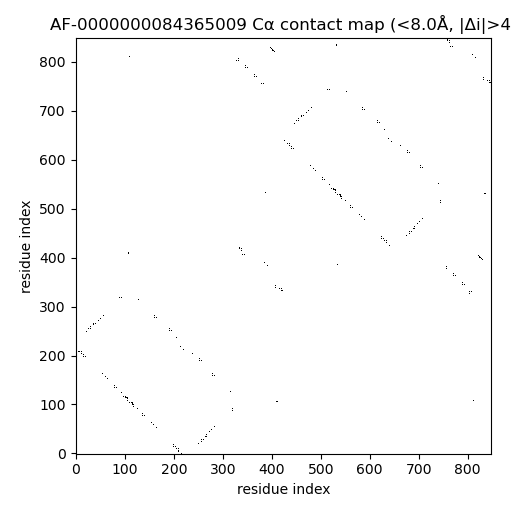67 GLN A C 1
ATOM 1345 O O . GLN A 1 167 ? -3.42 -108.188 -44.5 1 89.25 167 GLN A O 1
ATOM 1350 N N . LEU A 1 168 ? -3.908 -106 -44.719 1 87.5 168 LEU A N 1
ATOM 1351 C CA . LEU A 1 168 ? -3.807 -106.125 -46.156 1 87.5 168 LEU A CA 1
ATOM 1352 C C . LEU A 1 168 ? -2.365 -106.375 -46.594 1 87.5 168 LEU A C 1
ATOM 1354 O O . LEU A 1 168 ? -2.123 -107.125 -47.562 1 87.5 168 LEU A O 1
ATOM 1358 N N . GLU A 1 169 ? -1.495 -105.75 -45.938 1 85.38 169 GLU A N 1
ATOM 1359 C CA . GLU A 1 169 ? -0.079 -106 -46.188 1 85.38 169 GLU A CA 1
ATOM 1360 C C . GLU A 1 169 ? 0.295 -107.438 -45.969 1 85.38 169 GLU A C 1
ATOM 1362 O O . GLU A 1 169 ? 1.024 -108.062 -46.781 1 85.38 169 GLU A O 1
ATOM 1367 N N . LYS A 1 170 ? -0.242 -108.062 -45.031 1 85.81 170 LYS A N 1
ATOM 1368 C CA . LYS A 1 170 ? -0.005 -109.5 -44.781 1 85.81 170 LYS A CA 1
ATOM 1369 C C . LYS A 1 170 ? -0.587 -110.375 -45.875 1 85.81 170 LYS A C 1
ATOM 1371 O O . LYS A 1 170 ? 0.063 -111.312 -46.344 1 85.81 170 LYS A O 1
ATOM 1376 N N . ASP A 1 171 ? -1.705 -109.938 -46.25 1 79.94 171 ASP A N 1
ATOM 1377 C CA . ASP A 1 171 ? -2.375 -110.688 -47.312 1 79.94 171 ASP A CA 1
ATOM 1378 C C . ASP A 1 171 ? -1.592 -110.625 -48.625 1 79.94 171 ASP A C 1
ATOM 1380 O O . ASP A 1 171 ? -1.401 -111.625 -49.281 1 79.94 171 ASP A O 1
ATOM 1384 N N . VAL A 1 172 ? -1.111 -109.5 -48.969 1 81.38 172 VAL A N 1
ATOM 1385 C CA . VAL A 1 172 ? -0.405 -109.312 -50.219 1 81.38 172 VAL A CA 1
ATOM 1386 C C . VAL A 1 172 ? 0.976 -110 -50.156 1 81.38 172 VAL A C 1
ATOM 1388 O O . VAL A 1 172 ? 1.433 -110.562 -51.094 1 81.38 172 VAL A O 1
ATOM 1391 N N . THR A 1 173 ? 1.551 -109.938 -49.031 1 78.5 173 THR A N 1
ATOM 1392 C CA . THR A 1 173 ? 2.871 -110.5 -48.844 1 78.5 173 THR A CA 1
ATOM 1393 C C . THR A 1 173 ? 2.801 -112.062 -48.938 1 78.5 173 THR A C 1
ATOM 1395 O O . THR A 1 173 ? 3.705 -112.688 -49.5 1 78.5 173 THR A O 1
ATOM 1398 N N . GLU A 1 174 ? 1.81 -112.625 -48.625 1 76.81 174 GLU A N 1
ATOM 1399 C CA . GLU A 1 174 ? 1.61 -114.062 -48.719 1 76.81 174 GLU A CA 1
ATOM 1400 C C . GLU A 1 174 ? 1.512 -114.5 -50.156 1 76.81 174 GLU A C 1
ATOM 1402 O O . GLU A 1 174 ? 2.035 -115.562 -50.531 1 76.81 174 GLU A O 1
ATOM 1407 N N . VAL A 1 175 ? 0.914 -113.688 -50.906 1 74.94 175 VAL A N 1
ATOM 1408 C CA . VAL A 1 175 ? 0.748 -114 -52.312 1 74.94 175 VAL A CA 1
ATOM 1409 C C . VAL A 1 175 ? 2.066 -113.812 -53.062 1 74.94 175 VAL A C 1
ATOM 1411 O O . VAL A 1 175 ? 2.428 -114.625 -53.938 1 74.94 175 VAL A O 1
ATOM 1414 N N . ASN A 1 176 ? 2.754 -112.812 -52.688 1 70.38 176 ASN A N 1
ATOM 1415 C CA . ASN A 1 176 ? 4.047 -112.5 -53.312 1 70.38 176 ASN A CA 1
ATOM 1416 C C . ASN A 1 176 ? 5.059 -113.625 -53.031 1 70.38 176 ASN A C 1
ATOM 1418 O O . ASN A 1 176 ? 5.891 -113.938 -53.875 1 70.38 176 ASN A O 1
ATOM 1422 N N . ASP A 1 177 ? 4.887 -114.375 -52.094 1 67.56 177 ASP A N 1
ATOM 1423 C CA . ASP A 1 177 ? 5.863 -115.375 -51.688 1 67.56 177 ASP A CA 1
ATOM 1424 C C . ASP A 1 177 ? 5.453 -116.75 -52.125 1 67.56 177 ASP A C 1
ATOM 1426 O O . ASP A 1 177 ? 6.059 -117.75 -51.719 1 67.56 177 ASP A O 1
ATOM 1430 N N . ALA A 1 178 ? 4.418 -116.812 -53.031 1 71.81 178 ALA A N 1
ATOM 1431 C CA . ALA A 1 178 ? 3.965 -118.188 -53.438 1 71.81 178 ALA A CA 1
ATOM 1432 C C . ALA A 1 178 ? 4.93 -118.75 -54.469 1 71.81 178 ALA A C 1
ATOM 1434 O O . ALA A 1 178 ? 4.633 -118.812 -55.656 1 71.81 178 ALA A O 1
ATOM 1435 N N . GLY A 1 179 ? 6.113 -119 -54.156 1 69.94 179 GLY A N 1
ATOM 1436 C CA . GLY A 1 179 ? 7.16 -119.688 -54.906 1 69.94 179 GLY A CA 1
ATOM 1437 C C . GLY A 1 179 ? 6.758 -121.062 -55.438 1 69.94 179 GLY A C 1
ATOM 1438 O O . GLY A 1 179 ? 7.277 -121.5 -56.438 1 69.94 179 GLY A O 1
ATOM 1439 N N . TRP A 1 180 ? 5.742 -121.625 -54.844 1 74.38 180 TRP A N 1
ATOM 1440 C CA . TRP A 1 180 ? 5.293 -123 -55.219 1 74.38 180 TRP A CA 1
ATOM 1441 C C . TRP A 1 180 ? 4.605 -122.938 -56.594 1 74.38 180 TRP A C 1
ATOM 1443 O O . TRP A 1 180 ? 4.559 -123.938 -57.281 1 74.38 180 TRP A O 1
ATOM 1453 N N . ILE A 1 181 ? 4.098 -121.75 -56.938 1 73 181 ILE A N 1
ATOM 1454 C CA . ILE A 1 181 ? 3.463 -121.625 -58.25 1 73 181 ILE A CA 1
ATOM 1455 C C . ILE A 1 181 ? 4.516 -121.812 -59.344 1 73 181 ILE A C 1
ATOM 1457 O O . ILE A 1 181 ? 4.293 -122.5 -60.344 1 73 181 ILE A O 1
ATOM 1461 N N . SER A 1 182 ? 5.656 -121.25 -59.219 1 74.5 182 SER A N 1
ATOM 1462 C CA . SER A 1 182 ? 6.758 -121.375 -60.156 1 74.5 182 SER A CA 1
ATOM 1463 C C . SER A 1 182 ? 7.25 -122.812 -60.25 1 74.5 182 SER A C 1
ATOM 1465 O O . SER A 1 182 ? 7.531 -123.312 -61.375 1 74.5 182 SER A O 1
ATOM 1467 N N . ASP A 1 183 ? 7.199 -123.438 -59.188 1 76.56 183 ASP A N 1
ATOM 1468 C CA . ASP A 1 183 ? 7.605 -124.875 -59.156 1 76.56 183 ASP A CA 1
ATOM 1469 C C . ASP A 1 183 ? 6.633 -125.688 -59.969 1 76.56 183 ASP A C 1
ATOM 1471 O O . ASP A 1 183 ? 7.051 -126.562 -60.719 1 76.56 183 ASP A O 1
ATOM 1475 N N . LEU A 1 184 ? 5.375 -125.375 -59.75 1 77.88 184 LEU A N 1
ATOM 1476 C CA . LEU A 1 184 ? 4.344 -126.125 -60.469 1 77.88 184 LEU A CA 1
ATOM 1477 C C . LEU A 1 184 ? 4.402 -125.875 -61.969 1 77.88 184 LEU A C 1
ATOM 1479 O O . LEU A 1 184 ? 4.176 -126.75 -62.781 1 77.88 184 LEU A O 1
ATOM 1483 N N . ILE A 1 185 ? 4.809 -124.688 -62.344 1 77.94 185 ILE A N 1
ATOM 1484 C CA . ILE A 1 185 ? 4.938 -124.312 -63.75 1 77.94 185 ILE A CA 1
ATOM 1485 C C . ILE A 1 185 ? 6.125 -125.062 -64.375 1 77.94 185 ILE A C 1
ATOM 1487 O O . ILE A 1 185 ? 6.027 -125.625 -65.5 1 77.94 185 ILE A O 1
ATOM 1491 N N . ASP A 1 186 ? 7.137 -125.188 -63.75 1 80.38 186 ASP A N 1
ATOM 1492 C CA . ASP A 1 186 ? 8.32 -125.875 -64.188 1 80.38 186 ASP A CA 1
ATOM 1493 C C . ASP A 1 186 ? 8.016 -127.375 -64.375 1 80.38 186 ASP A C 1
ATOM 1495 O O . ASP A 1 186 ? 8.422 -128 -65.375 1 80.38 186 ASP A O 1
ATOM 1499 N N . GLU A 1 187 ? 7.316 -127.875 -63.562 1 81.44 187 GLU A N 1
ATOM 1500 C CA . GLU A 1 187 ? 6.914 -129.25 -63.625 1 81.44 187 GLU A CA 1
ATOM 1501 C C . GLU A 1 187 ? 5.98 -129.5 -64.812 1 81.44 187 GLU A C 1
ATOM 1503 O O . GLU A 1 187 ? 6.109 -130.5 -65.5 1 81.44 187 GLU A O 1
ATOM 1508 N N . ASN A 1 188 ? 5.09 -128.625 -65 1 81.56 188 ASN A N 1
ATOM 1509 C CA . ASN A 1 188 ? 4.176 -128.625 -66.125 1 81.56 188 ASN A CA 1
ATOM 1510 C C . ASN A 1 188 ? 4.922 -128.625 -67.438 1 81.56 188 ASN A C 1
ATOM 1512 O O . ASN A 1 188 ? 4.559 -129.25 -68.438 1 81.56 188 ASN A O 1
ATOM 1516 N N . ASN A 1 189 ? 5.98 -127.938 -67.562 1 80.56 189 ASN A N 1
ATOM 1517 C CA . ASN A 1 189 ? 6.805 -127.812 -68.812 1 80.56 189 ASN A CA 1
ATOM 1518 C C . ASN A 1 189 ? 7.5 -129.125 -69.062 1 80.56 189 ASN A C 1
ATOM 1520 O O . ASN A 1 189 ? 7.559 -129.625 -70.25 1 80.56 189 ASN A O 1
ATOM 1524 N N . LYS A 1 190 ? 7.867 -129.75 -68.062 1 85.5 190 LYS A N 1
ATOM 1525 C CA . LYS A 1 190 ? 8.484 -131.125 -68.25 1 85.5 190 LYS A CA 1
ATOM 1526 C C . LYS A 1 190 ? 7.469 -132.125 -68.75 1 85.5 190 LYS A C 1
ATOM 1528 O O . LYS A 1 190 ? 7.762 -133 -69.625 1 85.5 190 LYS A O 1
ATOM 1533 N N . LEU A 1 191 ? 6.316 -132 -68.125 1 83.69 191 LEU A N 1
ATOM 1534 C CA . LEU A 1 191 ? 5.242 -132.875 -68.562 1 83.69 191 LEU A CA 1
ATOM 1535 C C . LEU A 1 191 ? 4.801 -132.625 -70 1 83.69 191 LEU A C 1
ATOM 1537 O O . LEU A 1 191 ? 4.477 -133.5 -70.688 1 83.69 191 LEU A O 1
ATOM 1541 N N . GLU A 1 192 ? 4.805 -131.375 -70.375 1 84.62 192 GLU A N 1
ATOM 1542 C CA . GLU A 1 192 ? 4.488 -131 -71.75 1 84.62 192 GLU A CA 1
ATOM 1543 C C . GLU A 1 192 ? 5.5 -131.625 -72.75 1 84.62 192 GLU A C 1
ATOM 1545 O O . GLU A 1 192 ? 5.129 -132.125 -73.812 1 84.62 192 GLU A O 1
ATOM 1550 N N . GLU A 1 193 ? 6.676 -131.625 -72.375 1 83 193 GLU A N 1
ATOM 1551 C CA . GLU A 1 193 ? 7.73 -132.125 -73.188 1 83 193 GLU A CA 1
ATOM 1552 C C . GLU A 1 193 ? 7.559 -133.625 -73.25 1 83 193 GLU A C 1
ATOM 1554 O O . GLU A 1 193 ? 7.73 -134.25 -74.375 1 83 193 GLU A O 1
ATOM 1559 N N . GLU A 1 194 ? 7.16 -134.125 -72.188 1 85.5 194 GLU A N 1
ATOM 1560 C CA . GLU A 1 194 ? 6.898 -135.625 -72.188 1 85.5 194 GLU A CA 1
ATOM 1561 C C . GLU A 1 194 ? 5.707 -136 -73.062 1 85.5 194 GLU A C 1
ATOM 1563 O O . GLU A 1 194 ? 5.75 -137 -73.812 1 85.5 194 GLU A O 1
ATOM 1568 N N . VAL A 1 195 ? 4.715 -135.25 -73 1 85.44 195 VAL A N 1
ATOM 1569 C CA . VAL A 1 195 ? 3.533 -135.375 -73.812 1 85.44 195 VAL A CA 1
ATOM 1570 C C . VAL A 1 195 ? 3.92 -135.25 -75.312 1 85.44 195 VAL A C 1
ATOM 1572 O O . VAL A 1 195 ? 3.506 -136.125 -76.125 1 85.44 195 VAL A O 1
ATOM 1575 N N . ALA A 1 196 ? 4.699 -134.375 -75.688 1 83.44 196 ALA A N 1
ATOM 1576 C CA . ALA A 1 196 ? 5.18 -134.25 -77.062 1 83.44 196 ALA A CA 1
ATOM 1577 C C . ALA A 1 196 ? 5.969 -135.5 -77.5 1 83.44 196 ALA A C 1
ATOM 1579 O O . ALA A 1 196 ? 5.805 -136 -78.625 1 83.44 196 ALA A O 1
ATOM 1580 N N . GLY A 1 197 ? 6.758 -136 -76.625 1 84.38 197 GLY A N 1
ATOM 1581 C CA . GLY A 1 197 ? 7.52 -137.125 -76.938 1 84.38 197 GLY A CA 1
ATOM 1582 C C . GLY A 1 197 ? 6.648 -138.375 -77.125 1 84.38 197 GLY A C 1
ATOM 1583 O O . GLY A 1 197 ? 6.883 -139.125 -78.062 1 84.38 197 GLY A O 1
ATOM 1584 N N . LEU A 1 198 ? 5.629 -138.5 -76.375 1 86.31 198 LEU A N 1
ATOM 1585 C CA . LEU A 1 198 ? 4.691 -139.625 -76.5 1 86.31 198 LEU A CA 1
ATOM 1586 C C . LEU A 1 198 ? 3.863 -139.5 -77.75 1 86.31 198 LEU A C 1
ATOM 1588 O O . LEU A 1 198 ? 3.643 -140.5 -78.438 1 86.31 198 LEU A O 1
ATOM 1592 N N . LEU A 1 199 ? 3.51 -138.375 -78.125 1 85.31 199 LEU A N 1
ATOM 1593 C CA . LEU A 1 199 ? 2.766 -138.125 -79.375 1 85.31 199 LEU A CA 1
ATOM 1594 C C . LEU A 1 199 ? 3.637 -138.375 -80.562 1 85.31 199 LEU A C 1
ATOM 1596 O O . LEU A 1 199 ? 3.156 -139 -81.562 1 85.31 199 LEU A O 1
ATOM 1600 N N . GLU A 1 200 ? 4.824 -138 -80.438 1 83 200 GLU A N 1
ATOM 1601 C CA . GLU A 1 200 ? 5.773 -138.375 -81.5 1 83 200 GLU A CA 1
ATOM 1602 C C . GLU A 1 200 ? 5.938 -139.875 -81.688 1 83 200 GLU A C 1
ATOM 1604 O O . GLU A 1 200 ? 5.969 -140.375 -82.812 1 83 200 GLU A O 1
ATOM 1609 N N . SER A 1 201 ? 5.984 -140.5 -80.625 1 85.81 201 SER A N 1
ATOM 1610 C CA . SER A 1 201 ? 6.094 -142 -80.625 1 85.81 201 SER A CA 1
ATOM 1611 C C . SER A 1 201 ? 4.867 -142.625 -81.25 1 85.81 201 SER A C 1
ATOM 1613 O O . SER A 1 201 ? 4.992 -143.5 -82.062 1 85.81 201 SER A O 1
ATOM 1615 N N . LEU A 1 202 ? 3.76 -142.125 -81 1 85.38 202 LEU A N 1
ATOM 1616 C CA . LEU A 1 202 ? 2.512 -142.625 -81.562 1 85.38 202 LEU A CA 1
ATOM 1617 C C . LEU A 1 202 ? 2.432 -142.25 -83.062 1 85.38 202 LEU A C 1
ATOM 1619 O O . LEU A 1 202 ? 1.972 -143.125 -83.875 1 85.38 202 LEU A O 1
ATOM 1623 N N . THR A 1 203 ? 2.914 -141.125 -83.438 1 83.75 203 THR A N 1
ATOM 1624 C CA . THR A 1 203 ? 2.957 -140.75 -84.875 1 83.75 203 THR A CA 1
ATOM 1625 C C . THR A 1 203 ? 3.906 -141.625 -85.688 1 83.75 203 THR A C 1
ATOM 1627 O O . THR A 1 203 ? 3.582 -142.125 -86.75 1 83.75 203 THR A O 1
ATOM 1630 N N . ASN A 1 204 ? 4.992 -141.875 -85.062 1 84.44 204 ASN A N 1
ATOM 1631 C CA . ASN A 1 204 ? 5.953 -142.75 -85.688 1 84.44 204 ASN A CA 1
ATOM 1632 C C . ASN A 1 204 ? 5.367 -144.25 -85.875 1 84.44 204 ASN A C 1
ATOM 1634 O O . ASN A 1 204 ? 5.559 -144.75 -86.938 1 84.44 204 ASN A O 1
ATOM 1638 N N . HIS A 1 205 ? 4.734 -144.625 -84.938 1 85 205 HIS A N 1
ATOM 1639 C CA . HIS A 1 205 ? 4.055 -145.875 -85 1 85 205 HIS A CA 1
ATOM 1640 C C . HIS A 1 205 ? 3.01 -145.875 -86.125 1 85 205 HIS A C 1
ATOM 1642 O O . HIS A 1 205 ? 2.922 -146.875 -86.938 1 85 205 HIS A O 1
ATOM 1648 N N . TYR A 1 206 ? 2.246 -144.875 -86.125 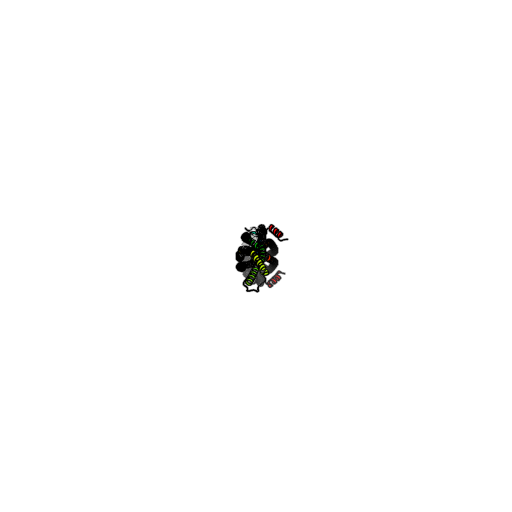1 83.31 206 TYR A N 1
ATOM 1649 C CA . TYR A 1 206 ? 1.26 -144.75 -87.188 1 83.31 206 TYR A CA 1
ATOM 1650 C C . TYR A 1 206 ? 1.927 -144.75 -88.562 1 83.31 206 TYR A C 1
ATOM 1652 O O . TYR A 1 206 ? 1.476 -145.375 -89.5 1 83.31 206 TYR A O 1
ATOM 1660 N N . ASP A 1 207 ? 3.023 -144.125 -88.75 1 80.81 207 ASP A N 1
ATOM 1661 C CA . ASP A 1 207 ? 3.754 -144 -90 1 80.81 207 ASP A CA 1
ATOM 1662 C C . ASP A 1 207 ? 4.309 -145.375 -90.438 1 80.81 207 ASP A C 1
ATOM 1664 O O . ASP A 1 207 ? 4.258 -145.75 -91.625 1 80.81 207 ASP A O 1
ATOM 1668 N N . GLN A 1 208 ? 4.762 -146.125 -89.5 1 82 208 GLN A N 1
ATOM 1669 C CA . GLN A 1 208 ? 5.309 -147.375 -89.812 1 82 208 GLN A CA 1
ATOM 1670 C C . GLN A 1 208 ? 4.207 -148.375 -90.188 1 82 208 GLN A C 1
ATOM 1672 O O . GLN A 1 208 ? 4.395 -149.25 -91.125 1 82 208 GLN A O 1
ATOM 1677 N N . CYS A 1 209 ? 3.096 -148.25 -89.562 1 84.56 209 CYS A N 1
ATOM 1678 C CA . CYS A 1 209 ? 1.944 -149.125 -89.938 1 84.56 209 CYS A CA 1
ATOM 1679 C C . CYS A 1 209 ? 1.446 -148.75 -91.312 1 84.56 209 CYS A C 1
ATOM 1681 O O . CYS A 1 209 ? 1.101 -149.625 -92.125 1 84.56 209 CYS A O 1
ATOM 1683 N N . SER A 1 210 ? 1.5 -147.5 -91.688 1 82.44 210 SER A N 1
ATOM 1684 C CA . SER A 1 210 ? 1.089 -147 -93 1 82.44 210 SER A CA 1
ATOM 1685 C C . SER A 1 210 ? 2.039 -147.5 -94.062 1 82.44 210 SER A C 1
ATOM 1687 O O . SER A 1 210 ? 1.598 -147.875 -95.125 1 82.44 210 SER A O 1
ATOM 1689 N N . ARG A 1 211 ? 3.312 -147.5 -93.875 1 83.25 211 ARG A N 1
ATOM 1690 C CA . ARG A 1 211 ? 4.324 -148 -94.75 1 83.25 211 ARG A CA 1
ATOM 1691 C C . ARG A 1 211 ? 4.172 -149.5 -94.938 1 83.25 211 ARG A C 1
ATOM 1693 O O . ARG A 1 211 ? 4.25 -150 -96.125 1 83.25 211 ARG A O 1
ATOM 1700 N N . GLY A 1 212 ? 3.887 -150.125 -93.812 1 77.19 212 GLY A N 1
ATOM 1701 C CA . GLY A 1 212 ? 3.654 -151.5 -93.875 1 77.19 212 GLY A CA 1
ATOM 1702 C C . GLY A 1 212 ? 2.443 -151.875 -94.75 1 77.19 212 GLY A C 1
ATOM 1703 O O . GLY A 1 212 ? 2.502 -152.875 -95.562 1 77.19 212 GLY A O 1
ATOM 1704 N N . ALA A 1 213 ? 1.419 -151.25 -94.625 1 80.38 213 ALA A N 1
ATOM 1705 C CA . ALA A 1 213 ? 0.192 -151.375 -95.375 1 80.38 213 ALA A CA 1
ATOM 1706 C C . ALA A 1 213 ? 0.414 -151.125 -96.875 1 80.38 213 ALA A C 1
ATOM 1708 O O . ALA A 1 213 ? -0.091 -151.875 -97.688 1 80.38 213 ALA A O 1
ATOM 1709 N N . ARG A 1 214 ? 1.245 -150.25 -97.438 1 80.88 214 ARG A N 1
ATOM 1710 C CA . ARG A 1 214 ? 1.536 -149.875 -98.812 1 80.88 214 ARG A CA 1
ATOM 1711 C C . ARG A 1 214 ? 2.396 -151 -99.5 1 80.88 214 ARG A C 1
ATOM 1713 O O . ARG A 1 214 ? 2.209 -151.25 -100.625 1 80.88 214 ARG A O 1
ATOM 1720 N N . ILE A 1 215 ? 3.193 -151.5 -98.625 1 78.31 215 ILE A N 1
ATOM 1721 C CA . ILE A 1 215 ? 4.066 -152.625 -99.125 1 78.31 215 ILE A CA 1
ATOM 1722 C C . ILE A 1 215 ? 3.238 -153.875 -99.375 1 78.31 215 ILE A C 1
ATOM 1724 O O . ILE A 1 215 ? 3.404 -154.5 -100.438 1 78.31 215 ILE A O 1
ATOM 1728 N N . PHE A 1 216 ? 2.305 -154.125 -98.5 1 76.25 216 PHE A N 1
ATOM 1729 C CA . PHE A 1 216 ? 1.499 -155.375 -98.688 1 76.25 216 PHE A CA 1
ATOM 1730 C C . PHE A 1 216 ? 0.417 -155.125 -99.75 1 76.25 216 PHE A C 1
ATOM 1732 O O . PHE A 1 216 ? -0.01 -156.125 -100.375 1 76.25 216 PHE A O 1
ATOM 1739 N N . ASP A 1 217 ? 0.008 -153.875 -100.062 1 75 217 ASP A N 1
ATOM 1740 C CA . ASP A 1 217 ? -1 -153.5 -101.062 1 75 217 ASP A CA 1
ATOM 1741 C C . ASP A 1 217 ? -0.366 -153.375 -102.438 1 75 217 ASP A C 1
ATOM 1743 O O . ASP A 1 217 ? -1.072 -153.25 -103.438 1 75 217 ASP A O 1
ATOM 1747 N N . GLY A 1 218 ? 0.887 -153.375 -102.562 1 72.56 218 GLY A N 1
ATOM 1748 C CA . GLY A 1 218 ? 1.619 -153.375 -103.812 1 72.56 218 GLY A CA 1
ATOM 1749 C C . GLY A 1 218 ? 1.962 -152 -104.312 1 72.56 218 GLY A C 1
ATOM 1750 O O . GLY A 1 218 ? 2.332 -151.75 -105.438 1 72.56 218 GLY A O 1
ATOM 1751 N N . GLU A 1 219 ? 1.778 -151.125 -103.625 1 70 219 GLU A N 1
ATOM 1752 C CA . GLU A 1 219 ? 1.973 -149.75 -104.062 1 70 219 GLU A CA 1
ATOM 1753 C C . GLU A 1 219 ? 3.432 -149.25 -103.875 1 70 219 GLU A C 1
ATOM 1755 O O . GLU A 1 219 ? 3.857 -148.25 -104.5 1 70 219 GLU A O 1
ATOM 1760 N N . GLU A 1 220 ? 4.211 -150 -103.062 1 71.06 220 GLU A N 1
ATOM 1761 C CA . GLU A 1 220 ? 5.641 -149.75 -102.875 1 71.06 220 GLU A CA 1
ATOM 1762 C C . GLU A 1 220 ? 6.469 -150.875 -103.375 1 71.06 220 GLU A C 1
ATOM 1764 O O . GLU A 1 220 ? 6.008 -152.125 -103.375 1 71.06 220 GLU A O 1
ATOM 1769 N N . PRO A 1 221 ? 7.59 -150.625 -104 1 69.56 221 PRO A N 1
ATOM 1770 C CA . PRO A 1 221 ? 8.398 -151.75 -104.625 1 69.56 221 PRO A CA 1
ATOM 1771 C C . PRO A 1 221 ? 8.594 -152.875 -103.688 1 69.56 221 PRO A C 1
ATOM 1773 O O . PRO A 1 221 ? 8.648 -152.75 -102.5 1 69.56 221 PRO A O 1
ATOM 1776 N N . GLU A 1 222 ? 8.531 -154.25 -104.188 1 66.19 222 GLU A N 1
ATOM 1777 C CA . GLU A 1 222 ? 8.578 -155.5 -103.562 1 66.19 222 GLU A CA 1
ATOM 1778 C C . GLU A 1 222 ? 9.805 -155.625 -102.625 1 66.19 222 GLU A C 1
ATOM 1780 O O . GLU A 1 222 ? 10.922 -155.375 -103.062 1 66.19 222 GLU A O 1
ATOM 1785 N N . ILE A 1 223 ? 9.727 -155.75 -101.438 1 73.06 223 ILE A N 1
ATOM 1786 C CA . ILE A 1 223 ? 10.875 -156 -100.562 1 73.06 223 ILE A CA 1
ATOM 1787 C C . ILE A 1 223 ? 11.094 -157.5 -100.375 1 73.06 223 ILE A C 1
ATOM 1789 O O . ILE A 1 223 ? 10.219 -158.375 -100.688 1 73.06 223 ILE A O 1
ATOM 1793 N N . SER A 1 224 ? 12.25 -158 -100 1 76.75 224 SER A N 1
ATOM 1794 C CA . SER A 1 224 ? 12.578 -159.375 -99.812 1 76.75 224 SER A CA 1
ATOM 1795 C C . SER A 1 224 ? 11.727 -160 -98.75 1 76.75 224 SER A C 1
ATOM 1797 O O . SER A 1 224 ? 11.195 -159.375 -97.875 1 76.75 224 SER A O 1
ATOM 1799 N N . GLU A 1 225 ? 11.5 -161.25 -98.625 1 73.5 225 GLU A N 1
ATOM 1800 C CA . GLU A 1 225 ? 10.664 -162 -97.688 1 73.5 225 GLU A CA 1
ATOM 1801 C C . GLU A 1 225 ? 11.188 -161.875 -96.25 1 73.5 225 GLU A C 1
ATOM 1803 O O . GLU A 1 225 ? 10.406 -161.875 -95.312 1 73.5 225 GLU A O 1
ATOM 1808 N N . VAL A 1 226 ? 12.508 -161.75 -96.125 1 78.81 226 VAL A N 1
ATOM 1809 C CA . VAL A 1 226 ? 13.109 -161.625 -94.812 1 78.81 226 VAL A CA 1
ATOM 1810 C C . VAL A 1 226 ? 12.805 -160.25 -94.188 1 78.81 226 VAL A C 1
ATOM 1812 O O . VAL A 1 226 ? 12.469 -160.125 -93.062 1 78.81 226 VAL A O 1
ATOM 1815 N N . GLU A 1 227 ? 12.578 -159.375 -95.125 1 74.5 227 GLU A N 1
ATOM 1816 C CA . GLU A 1 227 ? 12.336 -158 -94.688 1 74.5 227 GLU A CA 1
ATOM 1817 C C . GLU A 1 227 ? 10.867 -157.875 -94.312 1 74.5 227 GLU A C 1
ATOM 1819 O O . GLU A 1 227 ? 10.547 -157.125 -93.438 1 74.5 227 GLU A O 1
ATOM 1824 N N . LYS A 1 228 ? 10.125 -158.375 -95 1 79.56 228 LYS A N 1
ATOM 1825 C CA . LYS A 1 228 ? 8.695 -158.375 -94.75 1 79.56 228 LYS A CA 1
ATOM 1826 C C . LYS A 1 228 ? 8.398 -159 -93.375 1 79.56 228 LYS A C 1
ATOM 1828 O O . LYS A 1 228 ? 7.582 -158.5 -92.625 1 79.56 228 LYS A O 1
ATOM 1833 N N . THR A 1 229 ? 9.133 -160 -92.938 1 77.44 229 THR A N 1
ATOM 1834 C CA . THR A 1 229 ? 8.945 -160.625 -91.688 1 77.44 229 THR A CA 1
ATOM 1835 C C . THR A 1 229 ? 9.469 -159.75 -90.562 1 77.44 229 THR A C 1
ATOM 1837 O O . THR A 1 229 ? 8.844 -159.75 -89.5 1 77.44 229 THR A O 1
ATOM 1840 N N . GLU A 1 230 ? 10.531 -159.125 -90.812 1 79.25 230 GLU A N 1
ATOM 1841 C CA . GLU A 1 230 ? 11.102 -158.25 -89.75 1 79.25 230 GLU A CA 1
ATOM 1842 C C . GLU A 1 230 ? 10.219 -157 -89.5 1 79.25 230 GLU A C 1
ATOM 1844 O O . GLU A 1 230 ? 10.008 -156.625 -88.375 1 79.25 230 GLU A O 1
ATOM 1849 N N . LEU A 1 231 ? 9.695 -156.625 -90.5 1 77.44 231 LEU A N 1
ATOM 1850 C CA . LEU A 1 231 ? 8.812 -155.5 -90.438 1 77.44 231 LEU A CA 1
ATOM 1851 C C . LEU A 1 231 ? 7.531 -155.875 -89.688 1 77.44 231 LEU A C 1
ATOM 1853 O O . LEU A 1 231 ? 7.055 -155 -88.875 1 77.44 231 LEU A O 1
ATOM 1857 N N . PHE A 1 232 ? 7.129 -157 -89.938 1 79.94 232 PHE A N 1
ATOM 1858 C CA . PHE A 1 232 ? 5.918 -157.5 -89.25 1 79.94 232 PHE A CA 1
ATOM 1859 C C . PHE A 1 232 ? 6.148 -157.625 -87.812 1 79.94 232 PHE A C 1
ATOM 1861 O O . PHE A 1 232 ? 5.27 -157.375 -87 1 79.94 232 PHE A O 1
ATOM 1868 N N . GLU A 1 233 ? 7.32 -157.875 -87.375 1 81.75 233 GLU A N 1
ATOM 1869 C CA . GLU A 1 233 ? 7.645 -158.125 -86 1 81.75 233 GLU A CA 1
ATOM 1870 C C . GLU A 1 233 ? 7.754 -156.875 -85.25 1 81.75 233 GLU A C 1
ATOM 1872 O O . GLU A 1 233 ? 7.312 -156.75 -84.062 1 81.75 233 GLU A O 1
ATOM 1877 N N . VAL A 1 234 ? 8.234 -155.875 -85.938 1 79.06 234 VAL A N 1
ATOM 1878 C CA . VAL A 1 234 ? 8.367 -154.625 -85.312 1 79.06 234 VAL A CA 1
ATOM 1879 C C . VAL A 1 234 ? 6.996 -154 -85.125 1 79.06 234 VAL A C 1
ATOM 1881 O O . VAL A 1 234 ? 6.695 -153.375 -84.125 1 79.06 234 VAL A O 1
ATOM 1884 N N . LEU A 1 235 ? 6.184 -154 -86 1 81.31 235 LEU A N 1
ATOM 1885 C CA . LEU A 1 235 ? 4.84 -153.375 -85.938 1 81.31 235 LEU A CA 1
ATOM 1886 C C . LEU A 1 235 ? 3.992 -154.125 -84.875 1 81.31 235 LEU A C 1
ATOM 1888 O O . LEU A 1 235 ? 3.221 -153.5 -84.188 1 81.31 235 LEU A O 1
ATOM 1892 N N . ALA A 1 236 ? 4.293 -155.5 -84.875 1 81.75 236 ALA A N 1
ATOM 1893 C CA . ALA A 1 236 ? 3.574 -156.25 -83.812 1 81.75 236 ALA A CA 1
ATOM 1894 C C . ALA A 1 236 ? 4.023 -155.875 -82.438 1 81.75 236 ALA A C 1
ATOM 1896 O O . ALA A 1 236 ? 3.199 -155.75 -81.5 1 81.75 236 ALA A O 1
ATOM 1897 N N . LYS A 1 237 ? 5.277 -155.625 -82.312 1 84.31 237 LYS A N 1
ATOM 1898 C CA . LYS A 1 237 ? 5.801 -155.125 -81 1 84.31 237 LYS A CA 1
ATOM 1899 C C . LYS A 1 237 ? 5.289 -153.75 -80.625 1 84.31 237 LYS A C 1
ATOM 1901 O O . LYS A 1 237 ? 4.852 -153.625 -79.5 1 84.31 237 LYS A O 1
ATOM 1906 N N . ASP A 1 238 ? 5.246 -153 -81.5 1 81.44 238 ASP A N 1
ATOM 1907 C CA . ASP A 1 238 ? 4.797 -151.625 -81.25 1 81.44 238 ASP A CA 1
ATOM 1908 C C . ASP A 1 238 ? 3.299 -151.625 -80.938 1 81.44 238 ASP A C 1
ATOM 1910 O O . ASP A 1 238 ? 2.848 -150.875 -80.125 1 81.44 238 ASP A O 1
ATOM 1914 N N . PHE A 1 239 ? 2.691 -152.375 -81.625 1 82.12 239 PHE A N 1
ATOM 1915 C CA . PHE A 1 239 ? 1.251 -152.5 -81.438 1 82.12 239 PHE A CA 1
ATOM 1916 C C . PHE A 1 239 ? 0.94 -152.875 -80 1 82.12 239 PHE A C 1
ATOM 1918 O O . PHE A 1 239 ? 0.003 -152.375 -79.375 1 82.12 239 PHE A O 1
ATOM 1925 N N . ARG A 1 240 ? 1.855 -153.625 -79.438 1 87.56 240 ARG A N 1
ATOM 1926 C CA . ARG A 1 240 ? 1.639 -154.125 -78.062 1 87.56 240 ARG A CA 1
ATOM 1927 C C . ARG A 1 240 ? 2.012 -153 -77.062 1 87.56 240 ARG A C 1
ATOM 1929 O O . ARG A 1 240 ? 1.477 -153 -75.938 1 87.56 240 ARG A O 1
ATOM 1936 N N . GLU A 1 241 ? 2.736 -152 -77.5 1 85.94 241 GLU A N 1
ATOM 1937 C CA . GLU A 1 241 ? 3.238 -151 -76.625 1 85.94 241 GLU A CA 1
ATOM 1938 C C . GLU A 1 241 ? 2.35 -149.75 -76.625 1 85.94 241 GLU A C 1
ATOM 1940 O O . GLU A 1 241 ? 2.422 -149 -75.688 1 85.94 241 GLU A O 1
ATOM 1945 N N . VAL A 1 242 ? 1.554 -149.625 -77.562 1 86.5 242 VAL A N 1
ATOM 1946 C CA . VAL A 1 242 ? 0.745 -148.5 -77.75 1 86.5 242 VAL A CA 1
ATOM 1947 C C . VAL A 1 242 ? -0.173 -148.25 -76.562 1 86.5 242 VAL A C 1
ATOM 1949 O O . VAL A 1 242 ? -0.303 -147.125 -76.062 1 86.5 242 VAL A O 1
ATOM 1952 N N . PRO A 1 243 ? -0.754 -149.25 -76.062 1 84.56 243 PRO A N 1
ATOM 1953 C CA . PRO A 1 243 ? -1.616 -149 -74.875 1 84.56 243 PRO A CA 1
ATOM 1954 C C . PRO A 1 243 ? -0.857 -148.375 -73.688 1 84.56 243 PRO A C 1
ATOM 1956 O O . PRO A 1 243 ? -1.394 -147.625 -72.938 1 84.56 243 PRO A O 1
ATOM 1959 N N . ASP A 1 244 ? 0.401 -148.75 -73.562 1 84.56 244 ASP A N 1
ATOM 1960 C CA . ASP A 1 244 ? 1.202 -148.125 -72.5 1 84.56 244 ASP A CA 1
ATOM 1961 C C . ASP A 1 244 ? 1.543 -146.75 -72.688 1 84.56 244 ASP A C 1
ATOM 1963 O O . ASP A 1 244 ? 1.515 -145.875 -71.75 1 84.56 244 ASP A O 1
ATOM 1967 N N . VAL A 1 245 ? 1.801 -146.5 -73.938 1 86.38 245 VAL A N 1
ATOM 1968 C CA . VAL A 1 245 ? 2.105 -145.125 -74.312 1 86.38 245 VAL A CA 1
ATOM 1969 C C . VAL A 1 245 ? 0.868 -144.25 -74.125 1 86.38 245 VAL A C 1
ATOM 1971 O O . VAL A 1 245 ? 0.966 -143.125 -73.562 1 86.38 245 VAL A O 1
ATOM 1974 N N . LEU A 1 246 ? -0.249 -144.75 -74.375 1 87.88 246 LEU A N 1
ATOM 1975 C CA . LEU A 1 246 ? -1.491 -144 -74.188 1 87.88 246 LEU A CA 1
ATOM 1976 C C . LEU A 1 246 ? -1.8 -143.75 -72.75 1 87.88 246 LEU A C 1
ATOM 1978 O O . LEU A 1 246 ? -2.295 -142.75 -72.312 1 87.88 246 LEU A O 1
ATOM 1982 N N . ASN A 1 247 ? -1.451 -144.875 -72 1 89.19 247 ASN A N 1
ATOM 1983 C CA . ASN A 1 247 ? -1.66 -144.75 -70.562 1 89.19 247 ASN A CA 1
ATOM 1984 C C . ASN A 1 247 ? -0.749 -143.625 -69.938 1 89.19 247 ASN A C 1
ATOM 1986 O O . ASN A 1 247 ? -1.186 -142.875 -69.125 1 89.19 247 ASN A O 1
ATOM 1990 N N . ASP A 1 248 ? 0.484 -143.625 -70.438 1 87.38 248 ASP A N 1
ATOM 1991 C CA . ASP A 1 248 ? 1.43 -142.625 -70 1 87.38 248 ASP A CA 1
ATOM 1992 C C . ASP A 1 248 ? 0.972 -141.25 -70.375 1 87.38 248 ASP A C 1
ATOM 1994 O O . ASP A 1 248 ? 1.086 -140.25 -69.562 1 87.38 248 ASP A O 1
ATOM 1998 N N . LEU A 1 249 ? 0.451 -141.125 -71.562 1 88.06 249 LEU A N 1
ATOM 1999 C CA . LEU A 1 249 ? -0.054 -139.875 -72 1 88.06 249 LEU A CA 1
ATOM 2000 C C . LEU A 1 249 ? -1.217 -139.375 -71.188 1 88.06 249 LEU A C 1
ATOM 2002 O O . LEU A 1 249 ? -1.257 -138.125 -70.75 1 88.06 249 LEU A O 1
ATOM 2006 N N . GLU A 1 250 ? -2.072 -140.25 -70.875 1 87.25 250 GLU A N 1
ATOM 2007 C CA . GLU A 1 250 ? -3.238 -139.875 -70.062 1 87.25 250 GLU A CA 1
ATOM 2008 C C . GLU A 1 250 ? -2.828 -139.5 -68.625 1 87.25 250 GLU A C 1
ATOM 2010 O O . GLU A 1 250 ? -3.389 -138.5 -68.125 1 87.25 250 GLU A O 1
ATOM 2015 N N . GLU A 1 251 ? -1.842 -140.125 -68.188 1 88.75 251 GLU A N 1
ATOM 2016 C CA . GLU A 1 251 ? -1.366 -139.875 -66.875 1 88.75 251 GLU A CA 1
ATOM 2017 C C . GLU A 1 251 ? -0.72 -138.5 -66.812 1 88.75 251 GLU A C 1
ATOM 2019 O O . GLU A 1 251 ? -0.95 -137.625 -65.875 1 88.75 251 GLU A O 1
ATOM 2024 N N . CYS A 1 252 ? 0.049 -138.25 -67.875 1 86.75 252 CYS A N 1
ATOM 2025 C CA . CYS A 1 252 ? 0.704 -136.875 -67.938 1 86.75 252 CYS A CA 1
ATOM 2026 C C . CYS A 1 252 ? -0.323 -135.75 -68.062 1 86.75 252 CYS A C 1
ATOM 2028 O O . CYS A 1 252 ? -0.197 -134.75 -67.375 1 86.75 252 CYS A O 1
ATOM 2030 N N . ILE A 1 253 ? -1.288 -136 -68.812 1 88 253 ILE A N 1
ATOM 2031 C CA . ILE A 1 253 ? -2.305 -135 -69.062 1 88 253 ILE A CA 1
ATOM 2032 C C . ILE A 1 253 ? -3.107 -134.75 -67.75 1 88 253 ILE A C 1
ATOM 2034 O O . ILE A 1 253 ? -3.453 -133.625 -67.438 1 88 253 ILE A O 1
ATOM 2038 N N . GLU A 1 254 ? -3.275 -135.75 -67 1 89 254 GLU A N 1
ATOM 2039 C CA . GLU A 1 254 ? -3.994 -135.625 -65.75 1 89 254 GLU A CA 1
ATOM 2040 C C . GLU A 1 254 ? -3.203 -134.875 -64.75 1 89 254 GLU A C 1
ATOM 2042 O O . GLU A 1 254 ? -3.775 -134 -64 1 89 254 GLU A O 1
ATOM 2047 N N . ASP A 1 255 ? -1.937 -135 -64.75 1 88 255 ASP A N 1
ATOM 2048 C CA . ASP A 1 255 ? -1.071 -134.25 -63.875 1 88 255 ASP A CA 1
ATOM 2049 C C . ASP A 1 255 ? -1.092 -132.75 -64.188 1 88 255 ASP A C 1
ATOM 2051 O O . ASP A 1 255 ? -1.168 -132 -63.312 1 88 255 ASP A O 1
ATOM 2055 N N . ILE A 1 256 ? -0.996 -132.5 -65.562 1 86.69 256 ILE A N 1
ATOM 2056 C CA . ILE A 1 256 ? -1.045 -131.125 -66 1 86.69 256 ILE A CA 1
ATOM 2057 C C . ILE A 1 256 ? -2.363 -130.5 -65.562 1 86.69 256 ILE A C 1
ATOM 2059 O O . ILE A 1 256 ? -2.375 -129.375 -65.062 1 86.69 256 ILE A O 1
ATOM 2063 N N . GLU A 1 257 ? -3.426 -131.25 -65.688 1 88.38 257 GLU A N 1
ATOM 2064 C CA . GLU A 1 257 ? -4.746 -130.75 -65.375 1 88.38 257 GLU A CA 1
ATOM 2065 C C . GLU A 1 257 ? -4.844 -130.5 -63.844 1 88.38 257 GLU A C 1
ATOM 2067 O O . GLU A 1 257 ? -5.391 -129.375 -63.469 1 88.38 257 GLU A O 1
ATOM 2072 N N . GLN A 1 258 ? -4.32 -131.375 -63.062 1 88.44 258 GLN A N 1
ATOM 2073 C CA . GLN A 1 258 ? -4.398 -131.125 -61.625 1 88.44 258 GLN A CA 1
ATOM 2074 C C . GLN A 1 258 ? -3.6 -130 -61.156 1 88.44 258 GLN A C 1
ATOM 2076 O O . GLN A 1 258 ? -4.059 -129.125 -60.312 1 88.44 258 GLN A O 1
ATOM 2081 N N . ARG A 1 259 ? -2.49 -129.75 -61.75 1 85.5 259 ARG A N 1
ATOM 2082 C CA . ARG A 1 259 ? -1.633 -128.75 -61.375 1 85.5 259 ARG A CA 1
ATOM 2083 C C . ARG A 1 259 ? -2.229 -127.375 -61.844 1 85.5 259 ARG A C 1
ATOM 2085 O O . ARG A 1 259 ? -2.164 -126.375 -61.125 1 85.5 259 ARG A O 1
ATOM 2092 N N . CYS A 1 260 ? -2.82 -127.312 -63.031 1 84.75 260 CYS A N 1
ATOM 2093 C CA . CYS A 1 260 ? -3.473 -126.125 -63.531 1 84.75 260 CYS A CA 1
ATOM 2094 C C . CYS A 1 260 ? -4.66 -125.688 -62.656 1 84.75 260 CYS A C 1
ATOM 2096 O O . CYS A 1 260 ? -4.867 -124.562 -62.375 1 84.75 260 CYS A O 1
ATOM 2098 N N . LYS A 1 261 ? -5.277 -126.812 -62.219 1 86 261 LYS A N 1
ATOM 2099 C CA . LYS A 1 261 ? -6.426 -126.5 -61.344 1 86 261 LYS A CA 1
ATOM 2100 C C . LYS A 1 261 ? -5.988 -125.938 -60 1 86 261 LYS A C 1
ATOM 2102 O O . LYS A 1 261 ? -6.645 -125 -59.469 1 86 261 LYS A O 1
ATOM 2107 N N . LYS A 1 262 ? -4.98 -126.375 -59.531 1 82.94 262 LYS A N 1
ATOM 2108 C CA . LYS A 1 262 ? -4.449 -125.875 -58.25 1 82.94 262 LYS A CA 1
ATOM 2109 C C . LYS A 1 262 ? -4.023 -124.438 -58.375 1 82.94 262 LYS A C 1
ATOM 2111 O O . LYS A 1 262 ? -4.309 -123.625 -57.469 1 82.94 262 LYS A O 1
ATOM 2116 N N . ILE A 1 263 ? -3.398 -124.062 -59.406 1 79.06 263 ILE A N 1
ATOM 2117 C CA . ILE A 1 263 ? -2.939 -122.688 -59.656 1 79.06 263 ILE A CA 1
ATOM 2118 C C . ILE A 1 263 ? -4.141 -121.75 -59.812 1 79.06 263 ILE A C 1
ATOM 2120 O O . ILE A 1 263 ? -4.18 -120.688 -59.219 1 79.06 263 ILE A O 1
ATOM 2124 N N . ASP A 1 264 ? -5.113 -122.188 -60.531 1 77.25 264 ASP A N 1
ATOM 2125 C CA . ASP A 1 264 ? -6.293 -121.375 -60.812 1 77.25 264 ASP A CA 1
ATOM 2126 C C . ASP A 1 264 ? -7.074 -121.125 -59.5 1 77.25 264 ASP A C 1
ATOM 2128 O O . ASP A 1 264 ? -7.562 -120 -59.281 1 77.25 264 ASP A O 1
ATOM 2132 N N . SER A 1 265 ? -7.133 -122.25 -58.719 1 79.31 265 SER A N 1
ATOM 2133 C CA . SER A 1 265 ? -7.883 -122.062 -57.469 1 79.31 265 SER A CA 1
ATOM 2134 C C . SER A 1 265 ? -7.211 -121.125 -56.531 1 79.31 265 SER A C 1
ATOM 2136 O O . SER A 1 265 ? -7.887 -120.312 -55.875 1 79.31 265 SER A O 1
ATOM 2138 N N . TYR A 1 266 ? -5.965 -121.125 -56.594 1 73 266 TYR A N 1
ATOM 2139 C CA . TYR A 1 266 ? -5.207 -120.25 -55.719 1 73 266 TYR A CA 1
ATOM 2140 C C . TYR A 1 266 ? -5.301 -118.812 -56.188 1 73 266 TYR A C 1
ATOM 2142 O O . TYR A 1 266 ? -5.488 -117.875 -55.344 1 73 266 TYR A O 1
ATOM 2150 N N . LEU A 1 267 ? -5.195 -118.562 -57.375 1 73 267 LEU A N 1
ATOM 2151 C CA . LEU A 1 267 ? -5.156 -117.25 -57.938 1 73 267 LEU A CA 1
ATOM 2152 C C . LEU A 1 267 ? -6.547 -116.625 -57.938 1 73 267 LEU A C 1
ATOM 2154 O O . LEU A 1 267 ? -6.684 -115.375 -57.844 1 73 267 LEU A O 1
ATOM 2158 N N . SER A 1 268 ? -7.516 -117.375 -58.125 1 70 268 SER A N 1
ATOM 2159 C CA . SER A 1 268 ? -8.883 -116.875 -58.188 1 70 268 SER A CA 1
ATOM 2160 C C . SER A 1 268 ? -9.336 -116.312 -56.844 1 70 268 SER A C 1
ATOM 2162 O O . SER A 1 268 ? -10.203 -115.438 -56.781 1 70 268 SER A O 1
ATOM 2164 N N . THR A 1 269 ? -8.922 -116.75 -55.75 1 61.53 269 THR A N 1
ATOM 2165 C CA . THR A 1 269 ? -9.398 -116.375 -54.438 1 61.53 269 THR A CA 1
ATOM 2166 C C . THR A 1 269 ? -8.781 -115.062 -53.969 1 61.53 269 THR A C 1
ATOM 2168 O O . THR A 1 269 ? -9.266 -114.438 -53.031 1 61.53 269 THR A O 1
ATOM 2171 N N . LYS A 1 270 ? -7.793 -114.688 -54.469 1 62.97 270 LYS A N 1
ATOM 2172 C CA . LYS A 1 270 ? -7.023 -113.625 -53.812 1 62.97 270 LYS A CA 1
ATOM 2173 C C . LYS A 1 270 ? -7.297 -112.25 -54.406 1 62.97 270 LYS A C 1
ATOM 2175 O O . LYS A 1 270 ? -6.66 -111.875 -55.406 1 62.97 270 LYS A O 1
ATOM 2180 N N . PHE A 1 271 ? -8.641 -111.812 -54.219 1 61.53 271 PHE A N 1
ATOM 2181 C CA . PHE A 1 271 ? -9.086 -110.562 -54.75 1 61.53 271 PHE A CA 1
ATOM 2182 C C . PHE A 1 271 ? -8.742 -109.438 -53.75 1 61.53 271 PHE A C 1
ATOM 2184 O O . PHE A 1 271 ? -9.523 -109.125 -52.875 1 61.53 271 PHE A O 1
ATOM 2191 N N . TYR A 1 272 ? -7.484 -108.875 -53.75 1 73.19 272 TYR A N 1
ATOM 2192 C CA . TYR A 1 272 ? -7.082 -107.875 -52.781 1 73.19 272 TYR A CA 1
ATOM 2193 C C . TYR A 1 272 ? -7.223 -106.5 -53.375 1 73.19 272 TYR A C 1
ATOM 2195 O O . TYR A 1 272 ? -7.254 -105.5 -52.625 1 73.19 272 TYR A O 1
ATOM 2203 N N . ASP A 1 273 ? -7.609 -106.375 -54.562 1 76.19 273 ASP A N 1
ATOM 2204 C CA . ASP A 1 273 ? -7.609 -105.062 -55.281 1 76.19 273 ASP A CA 1
ATOM 2205 C C . ASP A 1 273 ? -8.758 -104.188 -54.812 1 76.19 273 ASP A C 1
ATOM 2207 O O . ASP A 1 273 ? -8.562 -103 -54.594 1 76.19 273 ASP A O 1
ATOM 2211 N N . ILE A 1 274 ? -9.773 -104.875 -54.5 1 81.12 274 ILE A N 1
ATOM 2212 C CA . ILE A 1 274 ? -10.953 -104.125 -54.156 1 81.12 274 ILE A CA 1
ATOM 2213 C C . ILE A 1 274 ? -10.781 -103.5 -52.75 1 81.12 274 ILE A C 1
ATOM 2215 O O . ILE A 1 274 ? -11.094 -102.312 -52.531 1 81.12 274 ILE A O 1
ATOM 2219 N N . LYS A 1 275 ? -10.164 -104.312 -51.938 1 86.06 275 LYS A N 1
ATOM 2220 C CA . LYS A 1 275 ? -9.984 -103.875 -50.562 1 86.06 275 LYS A CA 1
ATOM 2221 C C . LYS A 1 275 ? -8.945 -102.75 -50.5 1 86.06 275 LYS A C 1
ATOM 2223 O O . LYS A 1 275 ? -9.109 -101.75 -49.75 1 86.06 275 LYS A O 1
ATOM 2228 N N . LEU A 1 276 ? -7.945 -102.812 -51.25 1 88.88 276 LEU A N 1
ATOM 2229 C CA . LEU A 1 276 ? -6.898 -101.75 -51.281 1 88.88 276 LEU A CA 1
ATOM 2230 C C . LEU A 1 276 ? -7.434 -100.438 -51.875 1 88.88 276 LEU A C 1
ATOM 2232 O O . LEU A 1 276 ? -7.152 -99.375 -51.312 1 88.88 276 LEU A O 1
ATOM 2236 N N . LYS A 1 277 ? -8.227 -100.688 -52.906 1 86.5 277 LYS A N 1
ATOM 2237 C CA . LYS A 1 277 ? -8.812 -99.5 -53.5 1 86.5 277 LYS A CA 1
ATOM 2238 C C . LYS A 1 277 ? -9.742 -98.812 -52.531 1 86.5 277 LYS A C 1
ATOM 2240 O O . LYS A 1 277 ? -9.75 -97.562 -52.469 1 86.5 277 LYS A O 1
ATOM 2245 N N . HIS A 1 278 ? -10.383 -99.562 -51.75 1 89.75 278 HIS A N 1
ATOM 2246 C CA . HIS A 1 278 ? -11.297 -99 -50.75 1 89.75 278 HIS A CA 1
ATOM 2247 C C . HIS A 1 278 ? -10.539 -98.25 -49.656 1 89.75 278 HIS A C 1
ATOM 2249 O O . HIS A 1 278 ? -10.961 -97.188 -49.219 1 89.75 278 HIS A O 1
ATOM 2255 N N . LEU A 1 279 ? -9.477 -98.812 -49.281 1 92.56 279 LEU A N 1
ATOM 2256 C CA . LEU A 1 279 ? -8.695 -98.188 -48.219 1 92.56 279 LEU A CA 1
ATOM 2257 C C . LEU A 1 279 ? -8.086 -96.875 -48.719 1 92.56 279 LEU A C 1
ATOM 2259 O O . LEU A 1 279 ? -8.055 -95.875 -47.969 1 92.56 279 LEU A O 1
ATOM 2263 N N . VAL A 1 280 ? -7.621 -96.875 -49.938 1 88.5 280 VAL A N 1
ATOM 2264 C CA . VAL A 1 280 ? -7.082 -95.625 -50.5 1 88.5 280 VAL A CA 1
ATOM 2265 C C . VAL A 1 280 ? -8.18 -94.562 -50.562 1 88.5 280 VAL A C 1
ATOM 2267 O O . VAL A 1 280 ? -7.941 -93.375 -50.219 1 88.5 280 VAL A O 1
ATOM 2270 N N . GLN A 1 281 ? -9.32 -95.125 -50.938 1 90.12 281 GLN A N 1
ATOM 2271 C CA . GLN A 1 281 ? -10.445 -94.188 -51.031 1 90.12 281 GLN A CA 1
ATOM 2272 C C . GLN A 1 281 ? -10.828 -93.625 -49.656 1 90.12 281 GLN A C 1
ATOM 2274 O O . GLN A 1 281 ? -11.086 -92.438 -49.5 1 90.12 281 GLN A O 1
ATOM 2279 N N . ASP A 1 282 ? -10.828 -94.5 -48.656 1 92.12 282 ASP A N 1
ATOM 2280 C CA . ASP A 1 282 ? -11.156 -94.062 -47.312 1 92.12 282 ASP A CA 1
ATOM 2281 C C . ASP A 1 282 ? -10.141 -93.062 -46.781 1 92.12 282 ASP A C 1
ATOM 2283 O O . ASP A 1 282 ? -10.516 -92.062 -46.188 1 92.12 282 ASP A O 1
ATOM 2287 N N . LEU A 1 283 ? -8.93 -93.312 -47.062 1 91.75 283 LEU A N 1
ATOM 2288 C CA . LEU A 1 283 ? -7.863 -92.438 -46.594 1 91.75 283 LEU A CA 1
ATOM 2289 C C . LEU A 1 283 ? -7.945 -91.062 -47.312 1 91.75 283 LEU A C 1
ATOM 2291 O O . LEU A 1 283 ? -7.773 -90 -46.656 1 91.75 283 LEU A O 1
ATOM 2295 N N . THR A 1 284 ? -8.195 -91.125 -48.594 1 87 284 THR A N 1
ATOM 2296 C CA . THR A 1 284 ? -8.312 -89.938 -49.344 1 87 284 THR A CA 1
ATOM 2297 C C . THR A 1 284 ? -9.516 -89.125 -48.875 1 87 284 THR A C 1
ATOM 2299 O O . THR A 1 284 ? -9.414 -87.875 -48.688 1 87 284 THR A O 1
ATOM 2302 N N . SER A 1 285 ? -10.578 -89.875 -48.656 1 90.94 285 SER A N 1
ATOM 2303 C CA . SER A 1 285 ? -11.773 -89.25 -48.188 1 90.94 285 SER A CA 1
ATOM 2304 C C . SER A 1 285 ? -11.547 -88.625 -46.781 1 90.94 285 SER A C 1
ATOM 2306 O O . SER A 1 285 ? -11.961 -87.5 -46.531 1 90.94 285 SER A O 1
ATOM 2308 N N . PHE A 1 286 ? -10.914 -89.25 -45.938 1 91.88 286 PHE A N 1
ATOM 2309 C CA . PHE A 1 286 ? -10.57 -88.75 -44.594 1 91.88 286 PHE A CA 1
ATOM 2310 C C . PHE A 1 286 ? -9.719 -87.5 -44.688 1 91.88 286 PHE A C 1
ATOM 2312 O O . PHE A 1 286 ? -9.961 -86.562 -44 1 91.88 286 PHE A O 1
ATOM 2319 N N . GLY A 1 287 ? -8.727 -87.5 -45.531 1 86.75 287 GLY A N 1
ATOM 2320 C CA . GLY A 1 287 ? -7.832 -86.375 -45.719 1 86.75 287 GLY A CA 1
ATOM 2321 C C . GLY A 1 287 ? -8.531 -85.125 -46.25 1 86.75 287 GLY A C 1
ATOM 2322 O O . GLY A 1 287 ? -8.281 -84 -45.781 1 86.75 287 GLY A O 1
ATOM 2323 N N . GLU A 1 288 ? -9.445 -85.438 -47.156 1 86.56 288 GLU A N 1
ATOM 2324 C CA . GLU A 1 288 ? -10.078 -84.312 -47.844 1 86.56 288 GLU A CA 1
ATOM 2325 C C . GLU A 1 288 ? -11.203 -83.688 -47 1 86.56 288 GLU A C 1
ATOM 2327 O O . GLU A 1 288 ? -11.5 -82.5 -47.094 1 86.56 288 GLU A O 1
ATOM 2332 N N . ASN A 1 289 ? -11.727 -84.562 -46.062 1 89.25 289 ASN A N 1
ATOM 2333 C CA . ASN A 1 289 ? -12.898 -84.062 -45.344 1 89.25 289 ASN A CA 1
ATOM 2334 C C . ASN A 1 289 ? -12.617 -83.875 -43.844 1 89.25 289 ASN A C 1
ATOM 2336 O O . ASN A 1 289 ? -12.367 -82.812 -43.375 1 89.25 289 ASN A O 1
ATOM 2340 N N . GLU A 1 290 ? -12.406 -85 -43.219 1 88.5 290 GLU A N 1
ATOM 2341 C CA . GLU A 1 290 ? -12.312 -85 -41.781 1 88.5 290 GLU A CA 1
ATOM 2342 C C . GLU A 1 290 ? -11.031 -84.312 -41.312 1 88.5 290 GLU A C 1
ATOM 2344 O O . GLU A 1 290 ? -11.055 -83.5 -40.375 1 88.5 290 GLU A O 1
ATOM 2349 N N . LEU A 1 291 ? -9.992 -84.625 -41.969 1 89.38 291 LEU A N 1
ATOM 2350 C CA . LEU A 1 291 ? -8.711 -84 -41.594 1 89.38 291 LEU A CA 1
ATOM 2351 C C . LEU A 1 291 ? -8.734 -82.5 -41.812 1 89.38 291 LEU A C 1
ATOM 2353 O O . LEU A 1 291 ? -8.195 -81.75 -41 1 89.38 291 LEU A O 1
ATOM 2357 N N . MET A 1 292 ? -9.352 -82.125 -42.906 1 88.12 292 MET A N 1
ATOM 2358 C CA . MET A 1 292 ? -9.453 -80.688 -43.188 1 88.12 292 MET A CA 1
ATOM 2359 C C . MET A 1 292 ? -10.273 -80 -42.125 1 88.12 292 MET A C 1
ATOM 2361 O O . MET A 1 292 ? -9.953 -78.875 -41.75 1 88.12 292 MET A O 1
ATOM 2365 N N . GLN A 1 293 ? -11.219 -80.625 -41.594 1 87.94 293 GLN A N 1
ATOM 2366 C CA . GLN A 1 293 ? -12.039 -80.062 -40.531 1 87.94 293 GLN A CA 1
ATOM 2367 C C . GLN A 1 293 ? -11.25 -79.875 -39.25 1 87.94 293 GLN A C 1
ATOM 2369 O O . GLN A 1 293 ? -11.352 -78.875 -38.562 1 87.94 293 GLN A O 1
ATOM 2374 N N . VAL A 1 294 ? -10.477 -80.875 -38.969 1 86.19 294 VAL A N 1
ATOM 2375 C CA . VAL A 1 294 ? -9.633 -80.812 -37.781 1 86.19 294 VAL A CA 1
ATOM 2376 C C . VAL A 1 294 ? -8.648 -79.688 -37.875 1 86.19 294 VAL A C 1
ATOM 2378 O O . VAL A 1 294 ? -8.492 -78.875 -36.938 1 86.19 294 VAL A O 1
ATOM 2381 N N . MET A 1 295 ? -8.086 -79.562 -39.094 1 86.44 295 MET A N 1
ATOM 2382 C CA . MET A 1 295 ? -7.102 -78.5 -39.312 1 86.44 295 MET A CA 1
ATOM 2383 C C . MET A 1 295 ? -7.746 -77.125 -39.188 1 86.44 295 MET A C 1
ATOM 2385 O O . MET A 1 295 ? -7.168 -76.25 -38.625 1 86.44 295 MET A O 1
ATOM 2389 N N . SER A 1 296 ? -8.922 -77.125 -39.75 1 89.88 296 SER A N 1
ATOM 2390 C CA . SER A 1 296 ? -9.641 -75.812 -39.688 1 89.88 296 SER A CA 1
ATOM 2391 C C . SER A 1 296 ? -9.984 -75.438 -38.25 1 89.88 296 SER A C 1
ATOM 2393 O O . SER A 1 296 ? -9.859 -74.25 -37.875 1 89.88 296 SER A O 1
ATOM 2395 N N . THR A 1 297 ? -10.375 -76.375 -37.469 1 88.12 297 THR A N 1
ATOM 2396 C CA . THR A 1 297 ? -10.703 -76.125 -36.062 1 88.12 297 THR A CA 1
ATOM 2397 C C . THR A 1 297 ? -9.469 -75.688 -35.281 1 88.12 297 THR A C 1
ATOM 2399 O O . THR A 1 297 ? -9.539 -74.75 -34.5 1 88.12 297 THR A O 1
ATOM 2402 N N . LEU A 1 298 ? -8.375 -76.25 -35.594 1 85.06 298 LEU A N 1
ATOM 2403 C CA . LEU A 1 298 ? -7.125 -75.875 -34.906 1 85.06 298 LEU A CA 1
ATOM 2404 C C . LEU A 1 298 ? -6.695 -74.438 -35.281 1 85.06 298 LEU A C 1
ATOM 2406 O O . LEU A 1 298 ? -6.234 -73.688 -34.438 1 85.06 298 LEU A O 1
ATOM 2410 N N . ASP A 1 299 ? -6.898 -74.125 -36.5 1 87.31 299 ASP A N 1
ATOM 2411 C CA . ASP A 1 299 ? -6.543 -72.75 -36.969 1 87.31 299 ASP A CA 1
ATOM 2412 C C . ASP A 1 299 ? -7.422 -71.688 -36.312 1 87.31 299 ASP A C 1
ATOM 2414 O O . ASP A 1 299 ? -6.934 -70.688 -35.906 1 87.31 299 ASP A O 1
ATOM 2418 N N . LYS A 1 300 ? -8.672 -72.062 -36.219 1 90.12 300 LYS A N 1
ATOM 2419 C CA . LYS A 1 300 ? -9.586 -71.125 -35.562 1 90.12 300 LYS A CA 1
ATOM 2420 C C . LYS A 1 300 ? -9.195 -70.875 -34.094 1 90.12 300 LYS A C 1
ATOM 2422 O O . LYS A 1 300 ? -9.211 -69.75 -33.625 1 90.12 300 LYS A O 1
ATOM 2427 N N . GLN A 1 301 ? -8.812 -71.875 -33.438 1 87.25 301 GLN A N 1
ATOM 2428 C CA . GLN A 1 301 ? -8.398 -71.812 -32.031 1 87.25 301 GLN A CA 1
ATOM 2429 C C . GLN A 1 301 ? -7.113 -71 -31.906 1 87.25 301 GLN A C 1
ATOM 2431 O O . GLN A 1 301 ? -6.938 -70.25 -30.938 1 87.25 301 GLN A O 1
ATOM 2436 N N . THR A 1 302 ? -6.305 -71.125 -32.906 1 83.94 302 THR A N 1
ATOM 2437 C CA . THR A 1 302 ? -5.051 -70.375 -32.906 1 83.94 302 THR A CA 1
ATOM 2438 C C . THR A 1 302 ? -5.312 -68.875 -33.094 1 83.94 302 THR A C 1
ATOM 2440 O O . THR A 1 302 ? -4.723 -68 -32.375 1 83.94 302 THR A O 1
ATOM 2443 N N . ILE A 1 303 ? -6.234 -68.625 -33.906 1 89.56 303 ILE A N 1
ATOM 2444 C CA . ILE A 1 303 ? -6.574 -67.188 -34.188 1 89.56 303 ILE A CA 1
ATOM 2445 C C . ILE A 1 303 ? -7.242 -66.625 -32.938 1 89.56 303 ILE A C 1
ATOM 2447 O O . ILE A 1 303 ? -6.914 -65.5 -32.531 1 89.56 303 ILE A O 1
ATOM 2451 N N . ASP A 1 304 ? -8.086 -67.312 -32.312 1 88.31 304 ASP A N 1
ATOM 2452 C CA . ASP A 1 304 ? -8.781 -66.875 -31.125 1 88.31 304 ASP A CA 1
ATOM 2453 C C . ASP A 1 304 ? -7.801 -66.625 -29.984 1 88.31 304 ASP A C 1
ATOM 2455 O O . ASP A 1 304 ? -7.91 -65.625 -29.281 1 88.31 304 ASP A O 1
ATOM 2459 N N . PHE A 1 305 ? -6.848 -67.438 -29.906 1 88.38 305 PHE A N 1
ATOM 2460 C CA . PHE A 1 305 ? -5.875 -67.25 -28.844 1 88.38 305 PHE A CA 1
ATOM 2461 C C . PHE A 1 305 ? -4.969 -66.062 -29.109 1 88.38 305 PHE A C 1
ATOM 2463 O O . PHE A 1 305 ? -4.59 -65.312 -28.203 1 88.38 305 PHE A O 1
ATOM 2470 N N . GLN A 1 306 ? -4.672 -65.938 -30.344 1 88.62 306 GLN A N 1
ATOM 2471 C CA . GLN A 1 306 ? -3.854 -64.75 -30.719 1 88.62 306 GLN A CA 1
ATOM 2472 C C . GLN A 1 306 ? -4.562 -63.469 -30.375 1 88.62 306 GLN A C 1
ATOM 2474 O O . GLN A 1 306 ? -3.932 -62.5 -29.922 1 88.62 306 GLN A O 1
ATOM 2479 N N . ALA A 1 307 ? -5.836 -63.469 -30.531 1 91.06 307 ALA A N 1
ATOM 2480 C CA . ALA A 1 307 ? -6.625 -62.312 -30.188 1 91.06 307 ALA A CA 1
ATOM 2481 C C . ALA A 1 307 ? -6.605 -62.031 -28.688 1 91.06 307 ALA A C 1
ATOM 2483 O O . ALA A 1 307 ? -6.395 -60.906 -28.25 1 91.06 307 ALA A O 1
ATOM 2484 N N . VAL A 1 308 ? -6.715 -63.031 -27.922 1 90.75 308 VAL A N 1
ATOM 2485 C CA . VAL A 1 308 ? -6.699 -62.906 -26.469 1 90.75 308 VAL A CA 1
ATOM 2486 C C . VAL A 1 308 ? -5.309 -62.5 -26 1 90.75 308 VAL A C 1
ATOM 2488 O O . VAL A 1 308 ? -5.176 -61.625 -25.141 1 90.75 308 VAL A O 1
ATOM 2491 N N . SER A 1 309 ? -4.316 -63.062 -26.641 1 92.38 309 SER A N 1
ATOM 2492 C CA . SER A 1 309 ? -2.932 -62.75 -26.297 1 92.38 309 SER A CA 1
ATOM 2493 C C . SER A 1 309 ? -2.619 -61.281 -26.562 1 92.38 309 SER A C 1
ATOM 2495 O O . SER A 1 309 ? -2.02 -60.625 -25.719 1 92.38 309 SER A O 1
ATOM 2497 N N . THR A 1 310 ? -3.107 -60.812 -27.672 1 94.25 310 THR A N 1
ATOM 2498 C CA . THR A 1 310 ? -2.875 -59.438 -28.031 1 94.25 310 THR A CA 1
ATOM 2499 C C . THR A 1 310 ? -3.596 -58.5 -27.062 1 94.25 310 THR A C 1
ATOM 2501 O O . THR A 1 310 ? -3.027 -57.5 -26.625 1 94.25 310 THR A O 1
ATOM 2504 N N . ASP A 1 311 ? -4.746 -58.844 -26.688 1 94.88 311 ASP A N 1
ATOM 2505 C CA . ASP A 1 311 ? -5.539 -58.031 -25.781 1 94.88 311 ASP A CA 1
ATOM 2506 C C . ASP A 1 311 ? -4.895 -57.969 -24.391 1 94.88 311 ASP A C 1
ATOM 2508 O O . ASP A 1 311 ? -4.77 -56.906 -23.812 1 94.88 311 ASP A O 1
ATOM 2512 N N . ILE A 1 312 ? -4.449 -59.031 -23.938 1 95.12 312 ILE A N 1
ATOM 2513 C CA . ILE A 1 312 ? -3.82 -59.094 -22.625 1 95.12 312 ILE A CA 1
ATOM 2514 C C . ILE A 1 312 ? -2.52 -58.312 -22.625 1 95.12 312 ILE A C 1
ATOM 2516 O O . ILE A 1 312 ? -2.236 -57.562 -21.688 1 95.12 312 ILE A O 1
ATOM 2520 N N . ASN A 1 313 ? -1.778 -58.406 -23.688 1 95.19 313 ASN A N 1
ATOM 2521 C CA . ASN A 1 313 ? -0.538 -57.656 -23.797 1 95.19 313 ASN A CA 1
ATOM 2522 C C . ASN A 1 313 ? -0.797 -56.156 -23.797 1 95.19 313 ASN A C 1
ATOM 2524 O O . ASN A 1 313 ? -0.069 -55.406 -23.141 1 95.19 313 ASN A O 1
ATOM 2528 N N . GLU A 1 314 ? -1.838 -55.844 -24.469 1 95.62 314 GLU A N 1
ATOM 2529 C CA . GLU A 1 314 ? -2.188 -54.406 -24.516 1 95.62 314 GLU A CA 1
ATOM 2530 C C . GLU A 1 314 ? -2.574 -53.906 -23.125 1 95.62 314 GLU A C 1
ATOM 2532 O O . GLU A 1 314 ? -2.152 -52.812 -22.734 1 95.62 314 GLU A O 1
ATOM 2537 N N . LYS A 1 315 ? -3.326 -54.625 -22.391 1 95.88 315 LYS A N 1
ATOM 2538 C CA . LYS A 1 315 ? -3.766 -54.188 -21.062 1 95.88 315 LYS A CA 1
ATOM 2539 C C . LYS A 1 315 ? -2.604 -54.188 -20.078 1 95.88 315 LYS A C 1
ATOM 2541 O O . LYS A 1 315 ? -2.537 -53.344 -19.188 1 95.88 315 LYS A O 1
ATOM 2546 N N . CYS A 1 316 ? -1.678 -55.094 -20.219 1 95.94 316 CYS A N 1
ATOM 2547 C CA . CYS A 1 316 ? -0.482 -55.094 -19.391 1 95.94 316 CYS A CA 1
ATOM 2548 C C . CYS A 1 316 ? 0.385 -53.875 -19.656 1 95.94 316 CYS A C 1
ATOM 2550 O O . CYS A 1 316 ? 0.924 -53.281 -18.734 1 95.94 316 CYS A O 1
ATOM 2552 N N . ASP A 1 317 ? 0.425 -53.531 -20.891 1 95.81 317 ASP A N 1
ATOM 2553 C CA . ASP A 1 317 ? 1.173 -52.312 -21.266 1 95.81 317 ASP A CA 1
ATOM 2554 C C . ASP A 1 317 ? 0.534 -51.062 -20.672 1 95.81 317 ASP A C 1
ATOM 2556 O O . ASP A 1 317 ? 1.235 -50.188 -20.188 1 95.81 317 ASP A O 1
ATOM 2560 N N . GLU A 1 318 ? -0.76 -51.031 -20.734 1 94.75 318 GLU A N 1
ATOM 2561 C CA . GLU A 1 318 ? -1.488 -49.938 -20.125 1 94.75 318 GLU A CA 1
ATOM 2562 C C . GLU A 1 318 ? -1.223 -49.844 -18.625 1 94.75 318 GLU A C 1
ATOM 2564 O O . GLU A 1 318 ? -1.026 -48.781 -18.078 1 94.75 318 GLU A O 1
ATOM 2569 N N . ALA A 1 319 ? -1.21 -50.938 -17.984 1 95.5 319 ALA A N 1
ATOM 2570 C CA . ALA A 1 319 ? -0.925 -51 -16.547 1 95.5 319 ALA A CA 1
ATOM 2571 C C . ALA A 1 319 ? 0.475 -50.469 -16.25 1 95.5 319 ALA A C 1
ATOM 2573 O O . ALA A 1 319 ? 0.67 -49.719 -15.289 1 95.5 319 ALA A O 1
ATOM 2574 N N . HIS A 1 320 ? 1.446 -50.781 -17.094 1 95.62 320 HIS A N 1
ATOM 2575 C CA . HIS A 1 320 ? 2.814 -50.344 -16.891 1 95.62 320 HIS A CA 1
ATOM 2576 C C . HIS A 1 320 ? 2.924 -48.812 -17.094 1 95.62 320 HIS A C 1
ATOM 2578 O O . HIS A 1 320 ? 3.678 -48.156 -16.375 1 95.62 320 HIS A O 1
ATOM 2584 N N . GLN A 1 321 ? 2.158 -48.344 -18.016 1 95.38 321 GLN A N 1
ATOM 2585 C CA . GLN A 1 321 ? 2.119 -46.906 -18.219 1 95.38 321 GLN A CA 1
ATOM 2586 C C . GLN A 1 321 ? 1.537 -46.219 -17 1 95.38 321 GLN A C 1
ATOM 2588 O O . GLN A 1 321 ? 2.051 -45.156 -16.562 1 95.38 321 GLN A O 1
ATOM 2593 N N . LEU A 1 322 ? 0.524 -46.75 -16.453 1 94.81 322 LEU A N 1
ATOM 2594 C CA . LEU A 1 322 ? -0.111 -46.188 -15.258 1 94.81 322 LEU A CA 1
ATOM 2595 C C . LEU A 1 322 ? 0.831 -46.25 -14.062 1 94.81 322 LEU A C 1
ATOM 2597 O O . LEU A 1 322 ? 0.883 -45.312 -13.266 1 94.81 322 LEU A O 1
ATOM 2601 N N . ILE A 1 323 ? 1.526 -47.344 -13.969 1 95.75 323 ILE A N 1
ATOM 2602 C CA . ILE A 1 323 ? 2.5 -47.5 -12.891 1 95.75 323 ILE A CA 1
ATOM 2603 C C . ILE A 1 323 ? 3.543 -46.375 -12.992 1 95.75 323 ILE A C 1
ATOM 2605 O O . ILE A 1 323 ? 3.871 -45.719 -11.992 1 95.75 323 ILE A O 1
ATOM 2609 N N . ASN A 1 324 ? 4.023 -46.156 -14.195 1 96.06 324 ASN A N 1
ATOM 2610 C CA . ASN A 1 324 ? 4.973 -45.062 -14.43 1 96.06 324 ASN A CA 1
ATOM 2611 C C . ASN A 1 324 ? 4.375 -43.719 -14.07 1 96.06 324 ASN A C 1
ATOM 2613 O O . ASN A 1 324 ? 5.039 -42.875 -13.453 1 96.06 324 ASN A O 1
ATOM 2617 N N . HIS A 1 325 ? 3.166 -43.562 -14.367 1 96.31 325 HIS A N 1
ATOM 2618 C CA . HIS A 1 325 ? 2.471 -42.312 -14.055 1 96.31 325 HIS A CA 1
ATOM 2619 C C . HIS A 1 325 ? 2.346 -42.125 -12.547 1 96.31 325 HIS A C 1
ATOM 2621 O O . HIS A 1 325 ? 2.576 -41.031 -12.031 1 96.31 325 HIS A O 1
ATOM 2627 N N . TYR A 1 326 ? 2.016 -43.125 -11.875 1 96.06 326 TYR A N 1
ATOM 2628 C CA . TYR A 1 326 ? 1.832 -43.062 -10.438 1 96.06 326 TYR A CA 1
ATOM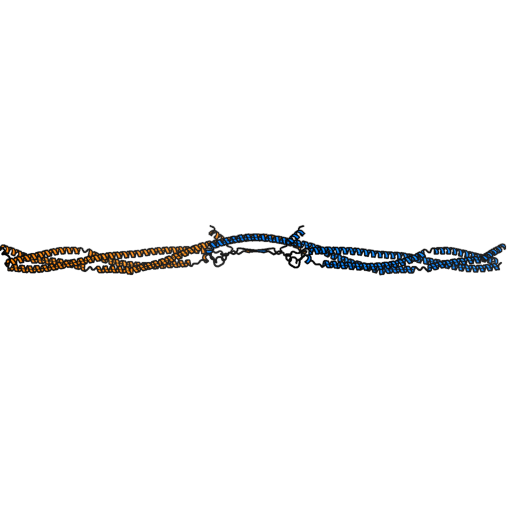 2629 C C . TYR A 1 326 ? 3.154 -42.781 -9.727 1 96.06 326 TYR A C 1
ATOM 2631 O O . TYR A 1 326 ? 3.191 -42.062 -8.719 1 96.06 326 TYR A O 1
ATOM 2639 N N . GLU A 1 327 ? 4.215 -43.312 -10.273 1 95.69 327 GLU A N 1
ATOM 2640 C CA . GLU A 1 327 ? 5.535 -43 -9.734 1 95.69 327 GLU A CA 1
ATOM 2641 C C . GLU A 1 327 ? 5.848 -41.531 -9.859 1 95.69 327 GLU A C 1
ATOM 2643 O O . GLU A 1 327 ? 6.336 -40.906 -8.914 1 95.69 327 GLU A O 1
ATOM 2648 N N . ARG A 1 328 ? 5.512 -41.031 -11.008 1 96.69 328 ARG A N 1
ATOM 2649 C CA . ARG A 1 328 ? 5.715 -39.594 -11.234 1 96.69 328 ARG A CA 1
ATOM 2650 C C . ARG A 1 328 ? 4.762 -38.781 -10.383 1 96.69 328 ARG A C 1
ATOM 2652 O O . ARG A 1 328 ? 5.117 -37.688 -9.93 1 96.69 328 ARG A O 1
ATOM 2659 N N . PHE A 1 329 ? 3.562 -39.281 -10.141 1 96.94 329 PHE A N 1
ATOM 2660 C CA . PHE A 1 329 ? 2.582 -38.656 -9.273 1 96.94 329 PHE A CA 1
ATOM 2661 C C . PHE A 1 329 ? 3.131 -38.469 -7.863 1 96.94 329 PHE A C 1
ATOM 2663 O O . PHE A 1 329 ? 3.096 -37.375 -7.305 1 96.94 329 PHE A O 1
ATOM 2670 N N . VAL A 1 330 ? 3.732 -39.531 -7.41 1 96.44 330 VAL A N 1
ATOM 2671 C CA . VAL A 1 330 ? 4.297 -39.469 -6.066 1 96.44 330 VAL A CA 1
ATOM 2672 C C . VAL A 1 330 ? 5.445 -38.469 -6.012 1 96.44 330 VAL A C 1
ATOM 2674 O O . VAL A 1 330 ? 5.508 -37.656 -5.102 1 96.44 330 VAL A O 1
ATOM 2677 N N . GLU A 1 331 ? 6.301 -38.562 -6.973 1 96.5 331 GLU A N 1
ATOM 2678 C CA . GLU A 1 331 ? 7.422 -37.625 -7.043 1 96.5 331 GLU A CA 1
ATOM 2679 C C . GLU A 1 331 ? 6.934 -36.188 -7.141 1 96.5 331 GLU A C 1
ATOM 2681 O O . GLU A 1 331 ? 7.438 -35.312 -6.434 1 96.5 331 GLU A O 1
ATOM 2686 N N . SER A 1 332 ? 5.98 -35.969 -7.973 1 96.94 332 SER A N 1
ATOM 2687 C CA . SER A 1 332 ? 5.441 -34.625 -8.18 1 96.94 332 SER A CA 1
ATOM 2688 C C . SER A 1 332 ? 4.746 -34.094 -6.922 1 96.94 332 SER A C 1
ATOM 2690 O O . SER A 1 332 ? 4.777 -32.906 -6.641 1 96.94 332 SER A O 1
ATOM 2692 N N . TYR A 1 333 ? 4.188 -35 -6.211 1 96.38 333 TYR A N 1
ATOM 2693 C CA . TYR A 1 333 ? 3.564 -34.594 -4.953 1 96.38 333 TYR A CA 1
ATOM 2694 C C . TYR A 1 333 ? 4.605 -34.062 -3.977 1 96.38 333 TYR A C 1
ATOM 2696 O O . TYR A 1 333 ? 4.43 -32.969 -3.395 1 96.38 333 TYR A O 1
ATOM 2704 N N . TYR A 1 334 ? 5.652 -34.781 -3.801 1 96.25 334 TYR A N 1
ATOM 2705 C CA . TYR A 1 334 ? 6.695 -34.312 -2.891 1 96.25 334 TYR A CA 1
ATOM 2706 C C . TYR A 1 334 ? 7.328 -33.031 -3.395 1 96.25 334 TYR A C 1
ATOM 2708 O O . TYR A 1 334 ? 7.68 -32.156 -2.602 1 96.25 334 TYR A O 1
ATOM 2716 N N . ARG A 1 335 ? 7.469 -32.875 -4.672 1 96.56 335 ARG A N 1
ATOM 2717 C CA . ARG A 1 335 ? 7.988 -31.641 -5.234 1 96.56 335 ARG A CA 1
ATOM 2718 C C . ARG A 1 335 ? 7.027 -30.484 -4.996 1 96.56 335 ARG A C 1
ATOM 2720 O O . ARG A 1 335 ? 7.453 -29.344 -4.816 1 96.56 335 ARG A O 1
ATOM 2727 N N . LEU A 1 336 ? 5.777 -30.828 -5 1 95.69 336 LEU A N 1
ATOM 2728 C CA . LEU A 1 336 ? 4.781 -29.812 -4.684 1 95.69 336 LEU A CA 1
ATOM 2729 C C . LEU A 1 336 ? 4.957 -29.297 -3.256 1 95.69 336 LEU A C 1
ATOM 2731 O O . LEU A 1 336 ? 4.895 -28.094 -3.012 1 95.69 336 LEU A O 1
ATOM 2735 N N . ILE A 1 337 ? 5.23 -30.203 -2.377 1 95.38 337 ILE A N 1
ATOM 2736 C CA . ILE A 1 337 ? 5.449 -29.828 -0.982 1 95.38 337 ILE A CA 1
ATOM 2737 C C . ILE A 1 337 ? 6.664 -28.906 -0.874 1 95.38 337 ILE A C 1
ATOM 2739 O O . ILE A 1 337 ? 6.617 -27.891 -0.183 1 95.38 337 ILE A O 1
ATOM 2743 N N . LEU A 1 338 ? 7.691 -29.234 -1.633 1 95.69 338 LEU A N 1
ATOM 2744 C CA . LEU A 1 338 ? 8.898 -28.406 -1.621 1 95.69 338 LEU A CA 1
ATOM 2745 C C . LEU A 1 338 ? 8.633 -27.047 -2.262 1 95.69 338 LEU A C 1
ATOM 2747 O O . LEU A 1 338 ? 9.164 -26.031 -1.812 1 95.69 338 LEU A O 1
ATOM 2751 N N . GLU A 1 339 ? 7.867 -27.125 -3.279 1 95 339 GLU A N 1
ATOM 2752 C CA . GLU A 1 339 ? 7.504 -25.875 -3.951 1 95 339 GLU A CA 1
ATOM 2753 C C . GLU A 1 339 ? 6.723 -24.953 -3.02 1 95 339 GLU A C 1
ATOM 2755 O O . GLU A 1 339 ? 6.957 -23.75 -2.994 1 95 339 GLU A O 1
ATOM 2760 N N . LEU A 1 340 ? 5.852 -25.5 -2.258 1 94.38 340 LEU A N 1
ATOM 2761 C CA . LEU A 1 340 ? 5.074 -24.703 -1.309 1 94.38 340 LEU A CA 1
ATOM 2762 C C . LEU A 1 340 ? 5.973 -24.109 -0.229 1 94.38 340 LEU A C 1
ATOM 2764 O O . LEU A 1 340 ? 5.777 -22.969 0.189 1 94.38 340 LEU A O 1
ATOM 2768 N N . ASP A 1 341 ? 6.91 -24.875 0.138 1 94.44 341 ASP A N 1
ATOM 2769 C CA . ASP A 1 341 ? 7.891 -24.375 1.095 1 94.44 341 ASP A CA 1
ATOM 2770 C C . ASP A 1 341 ? 8.703 -23.234 0.494 1 94.44 341 ASP A C 1
ATOM 2772 O O . ASP A 1 341 ? 8.953 -22.219 1.16 1 94.44 341 ASP A O 1
ATOM 2776 N N . ARG A 1 342 ? 9.141 -23.375 -0.72 1 95.19 342 ARG A N 1
ATOM 2777 C CA . ARG A 1 342 ? 9.875 -22.328 -1.419 1 95.19 342 ARG A CA 1
ATOM 2778 C C . ARG A 1 342 ? 9.047 -21.047 -1.508 1 95.19 342 ARG A C 1
ATOM 2780 O O . ARG A 1 342 ? 9.547 -19.953 -1.238 1 95.19 342 ARG A O 1
ATOM 2787 N N . ARG A 1 343 ? 7.789 -21.188 -1.912 1 94.19 343 ARG A N 1
ATOM 2788 C CA . ARG A 1 343 ? 6.891 -20.047 -2.041 1 94.19 343 ARG A CA 1
ATOM 2789 C C . ARG A 1 343 ? 6.703 -19.344 -0.702 1 94.19 343 ARG A C 1
ATOM 2791 O O . ARG A 1 343 ? 6.633 -18.125 -0.646 1 94.19 343 ARG A O 1
ATOM 2798 N N . GLN A 1 344 ? 6.648 -20.141 0.311 1 93.31 344 GLN A N 1
ATOM 2799 C CA . GLN A 1 344 ? 6.559 -19.562 1.646 1 93.31 344 GLN A CA 1
ATOM 2800 C C . GLN A 1 344 ? 7.805 -18.75 1.977 1 93.31 344 GLN A C 1
ATOM 2802 O O . GLN A 1 344 ? 7.707 -17.672 2.58 1 93.31 344 GLN A O 1
ATOM 2807 N N . GLY A 1 345 ? 8.891 -19.281 1.592 1 93.81 345 GLY A N 1
ATOM 2808 C CA . GLY A 1 345 ? 10.125 -18.547 1.787 1 93.81 345 GLY A CA 1
ATOM 2809 C C . GLY A 1 345 ? 10.156 -17.219 1.042 1 93.81 345 GLY A C 1
ATOM 2810 O O . GLY A 1 345 ? 10.609 -16.219 1.579 1 93.81 345 GLY A O 1
ATOM 2811 N N . VAL A 1 346 ? 9.703 -17.188 -0.117 1 94.94 346 VAL A N 1
ATOM 2812 C CA . VAL A 1 346 ? 9.648 -15.969 -0.916 1 94.94 346 VAL A CA 1
ATOM 2813 C C . VAL A 1 346 ? 8.703 -14.969 -0.266 1 94.94 346 VAL A C 1
ATOM 2815 O O . VAL A 1 346 ? 9.008 -13.773 -0.194 1 94.94 346 VAL A O 1
ATOM 2818 N N . GLN A 1 347 ? 7.586 -15.469 0.222 1 92.69 347 GLN A N 1
ATOM 2819 C CA . GLN A 1 347 ? 6.633 -14.602 0.906 1 92.69 347 GLN A CA 1
ATOM 2820 C C . GLN A 1 347 ? 7.27 -13.945 2.125 1 92.69 347 GLN A C 1
ATOM 2822 O O . GLN A 1 347 ? 7.055 -12.758 2.381 1 92.69 347 GLN A O 1
ATOM 2827 N N . LEU A 1 348 ? 8.016 -14.727 2.824 1 93.44 348 LEU A N 1
ATOM 2828 C CA . LEU A 1 348 ? 8.695 -14.18 3.99 1 93.44 348 LEU A CA 1
ATOM 2829 C C . LEU A 1 348 ? 9.711 -13.109 3.58 1 93.44 348 LEU A C 1
ATOM 2831 O O . LEU A 1 348 ? 9.844 -12.094 4.254 1 93.44 348 LEU A O 1
ATOM 2835 N N . SER A 1 349 ? 10.367 -13.375 2.496 1 95.31 349 SER A N 1
ATOM 2836 C CA . SER A 1 349 ? 11.312 -12.391 1.979 1 95.31 349 SER A CA 1
ATOM 2837 C C . SER A 1 349 ? 10.602 -11.102 1.559 1 95.31 349 SER A C 1
ATOM 2839 O O . SER A 1 349 ? 11.102 -10.008 1.805 1 95.31 349 SER A O 1
ATOM 2841 N N . MET A 1 350 ? 9.477 -11.203 0.967 1 93.88 350 MET A N 1
ATOM 2842 C CA . MET A 1 350 ? 8.688 -10.047 0.546 1 93.88 350 MET A CA 1
ATOM 2843 C C . MET A 1 350 ? 8.195 -9.258 1.752 1 93.88 350 MET A C 1
ATOM 2845 O O . MET A 1 350 ? 8.203 -8.023 1.737 1 93.88 350 MET A O 1
ATOM 2849 N N . GLU A 1 351 ? 7.781 -9.984 2.711 1 93.19 351 GLU A N 1
ATOM 2850 C CA . GLU A 1 351 ? 7.344 -9.336 3.945 1 93.19 351 GLU A CA 1
ATOM 2851 C C . GLU A 1 351 ? 8.484 -8.539 4.578 1 93.19 351 GLU A C 1
ATOM 2853 O O . GLU A 1 351 ? 8.258 -7.453 5.125 1 93.19 351 GLU A O 1
ATOM 2858 N N . LYS A 1 352 ? 9.609 -9.109 4.516 1 95.31 352 LYS A N 1
ATOM 2859 C CA . LYS A 1 352 ? 10.766 -8.406 5.055 1 95.31 352 LYS A CA 1
ATOM 2860 C C . LYS A 1 352 ? 11.008 -7.102 4.309 1 95.31 352 LYS A C 1
ATOM 2862 O O . LYS A 1 352 ? 11.273 -6.066 4.926 1 95.31 352 LYS A O 1
ATOM 2867 N N . VAL A 1 353 ? 10.969 -7.09 3.008 1 95.19 353 VAL A N 1
ATOM 2868 C CA . VAL A 1 353 ? 11.141 -5.898 2.184 1 95.19 353 VAL A CA 1
ATOM 2869 C C . VAL A 1 353 ? 10.078 -4.863 2.543 1 95.19 353 VAL A C 1
ATOM 2871 O O . VAL A 1 353 ? 10.383 -3.68 2.711 1 95.19 353 VAL A O 1
ATOM 2874 N N . PHE A 1 354 ? 8.844 -5.25 2.705 1 94.19 354 PHE A N 1
ATOM 2875 C CA . PHE A 1 354 ? 7.73 -4.375 3.057 1 94.19 354 PHE A CA 1
ATOM 2876 C C . PHE A 1 354 ? 7.957 -3.732 4.422 1 94.19 354 PHE A C 1
ATOM 2878 O O . PHE A 1 354 ? 7.789 -2.521 4.578 1 94.19 354 PHE A O 1
ATOM 2885 N N . ASN A 1 355 ? 8.367 -4.609 5.352 1 94.69 355 ASN A N 1
ATOM 2886 C CA . ASN A 1 355 ? 8.562 -4.102 6.707 1 94.69 355 ASN A CA 1
ATOM 2887 C C . ASN A 1 355 ? 9.688 -3.072 6.766 1 94.69 355 ASN A C 1
ATOM 2889 O O . ASN A 1 355 ? 9.602 -2.096 7.512 1 94.69 355 ASN A O 1
ATOM 2893 N N . GLU A 1 356 ? 10.68 -3.303 6.027 1 95.5 356 GLU A N 1
ATOM 2894 C CA . GLU A 1 356 ? 11.773 -2.332 5.953 1 95.5 356 GLU A CA 1
ATOM 2895 C C . GLU A 1 356 ? 11.289 -1.005 5.379 1 95.5 356 GLU A C 1
ATOM 2897 O O . GLU A 1 356 ? 11.602 0.061 5.906 1 95.5 356 GLU A O 1
ATOM 2902 N N . ALA A 1 357 ? 10.555 -1.055 4.316 1 94.56 357 ALA A N 1
ATOM 2903 C CA . ALA A 1 357 ? 10 0.148 3.697 1 94.56 357 ALA A CA 1
ATOM 2904 C C . ALA A 1 357 ? 9.023 0.848 4.637 1 94.56 357 ALA A C 1
ATOM 2906 O O . ALA A 1 357 ? 9.055 2.074 4.77 1 94.56 357 ALA A O 1
ATOM 2907 N N . LYS A 1 358 ? 8.18 0.028 5.277 1 92.94 358 LYS A N 1
ATOM 2908 C CA . LYS A 1 358 ? 7.203 0.558 6.223 1 92.94 358 LYS A CA 1
ATOM 2909 C C . LYS A 1 358 ? 7.891 1.316 7.355 1 92.94 358 LYS A C 1
ATOM 2911 O O . LYS A 1 358 ? 7.449 2.4 7.738 1 92.94 358 LYS A O 1
ATOM 2916 N N . THR A 1 359 ? 8.969 0.758 7.844 1 95.81 359 THR A N 1
ATOM 2917 C CA . THR A 1 359 ? 9.703 1.382 8.938 1 95.81 359 THR A CA 1
ATOM 2918 C C . THR A 1 359 ? 10.312 2.711 8.492 1 95.81 359 THR A C 1
ATOM 2920 O O . THR A 1 359 ? 10.234 3.707 9.211 1 95.81 359 THR A O 1
ATOM 2923 N N . LYS A 1 360 ? 10.891 2.768 7.328 1 95.56 360 LYS A N 1
ATOM 2924 C CA . LYS A 1 360 ? 11.461 3.994 6.785 1 95.56 360 LYS A CA 1
ATOM 2925 C C . LYS A 1 360 ? 10.391 5.059 6.574 1 95.56 360 LYS A C 1
ATOM 2927 O O . LYS A 1 360 ? 10.594 6.227 6.914 1 95.56 360 LYS A O 1
ATOM 2932 N N . LEU A 1 361 ? 9.258 4.691 6.02 1 94.38 361 LEU A N 1
ATOM 2933 C CA . LEU A 1 361 ? 8.156 5.602 5.762 1 94.38 361 LEU A CA 1
ATOM 2934 C C . LEU A 1 361 ? 7.586 6.152 7.066 1 94.38 361 LEU A C 1
ATOM 2936 O O . LEU A 1 361 ? 7.254 7.336 7.152 1 94.38 361 LEU A O 1
ATOM 2940 N N . GLN A 1 362 ? 7.523 5.297 8.047 1 93.75 362 GLN A N 1
ATOM 2941 C CA . GLN A 1 362 ? 7.023 5.723 9.352 1 93.75 362 GLN A CA 1
ATOM 2942 C C . GLN A 1 362 ? 7.957 6.75 9.992 1 93.75 362 GLN A C 1
ATOM 2944 O O . GLN A 1 362 ? 7.5 7.719 10.602 1 93.75 362 GLN A O 1
ATOM 2949 N N . ALA A 1 363 ? 9.188 6.496 9.836 1 95.75 363 ALA A N 1
ATOM 2950 C CA . ALA A 1 363 ? 10.164 7.445 10.367 1 95.75 363 ALA A CA 1
ATOM 2951 C C . ALA A 1 363 ? 10.023 8.805 9.695 1 95.75 363 ALA A C 1
ATOM 2953 O O . ALA A 1 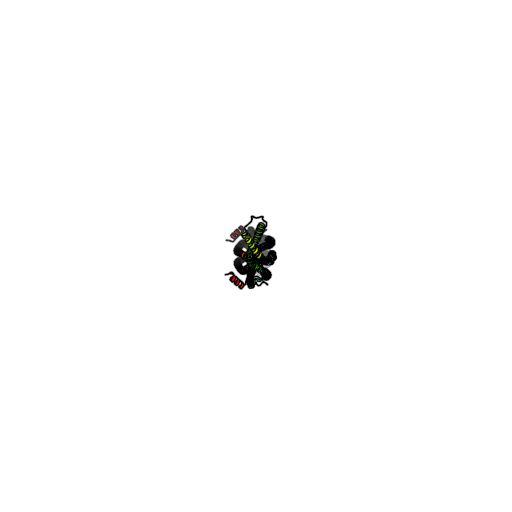363 ? 10.039 9.844 10.367 1 95.75 363 ALA A O 1
ATOM 2954 N N . LEU A 1 364 ? 9.898 8.836 8.375 1 95.62 364 LEU A N 1
ATOM 2955 C CA . LEU A 1 364 ? 9.719 10.078 7.625 1 95.62 364 LEU A CA 1
ATOM 2956 C C . LEU A 1 364 ? 8.422 10.773 8.023 1 95.62 364 LEU A C 1
ATOM 2958 O O . LEU A 1 364 ? 8.391 11.992 8.164 1 95.62 364 LEU A O 1
ATOM 2962 N N . GLN A 1 365 ? 7.398 10.031 8.234 1 93.62 365 GLN A N 1
ATOM 2963 C CA . GLN A 1 365 ? 6.098 10.562 8.617 1 93.62 365 GLN A CA 1
ATOM 2964 C C . GLN A 1 365 ? 6.152 11.195 10.008 1 93.62 365 GLN A C 1
ATOM 2966 O O . GLN A 1 365 ? 5.582 12.266 10.227 1 93.62 365 GLN A O 1
ATOM 2971 N N . GLU A 1 366 ? 6.789 10.461 10.898 1 94.62 366 GLU A N 1
ATOM 2972 C CA . GLU A 1 366 ? 6.914 10.984 12.25 1 94.62 366 GLU A CA 1
ATOM 2973 C C . GLU A 1 366 ? 7.691 12.297 12.273 1 94.62 366 GLU A C 1
ATOM 2975 O O . GLU A 1 366 ? 7.312 13.242 12.969 1 94.62 366 GLU A O 1
ATOM 2980 N N . ASP A 1 367 ? 8.75 12.336 11.531 1 96.12 367 ASP A N 1
ATOM 2981 C CA . ASP A 1 367 ? 9.531 13.562 11.414 1 96.12 367 ASP A CA 1
ATOM 2982 C C . ASP A 1 367 ? 8.703 14.688 10.805 1 96.12 367 ASP A C 1
ATOM 2984 O O . ASP A 1 367 ? 8.742 15.828 11.281 1 96.12 367 ASP A O 1
ATOM 2988 N N . ASP A 1 368 ? 7.965 14.422 9.781 1 95.44 368 ASP A N 1
ATOM 2989 C CA . ASP A 1 368 ? 7.09 15.391 9.133 1 95.44 368 ASP A CA 1
ATOM 2990 C C . ASP A 1 368 ? 6.031 15.914 10.102 1 95.44 368 ASP A C 1
ATOM 2992 O O . ASP A 1 368 ? 5.766 17.109 10.148 1 95.44 368 ASP A O 1
ATOM 2996 N N . TYR A 1 369 ? 5.473 15.039 10.859 1 93.94 369 TYR A N 1
ATOM 2997 C CA . TYR A 1 369 ? 4.453 15.422 11.828 1 93.94 369 TYR A CA 1
ATOM 2998 C C . TYR A 1 369 ? 5.008 16.406 12.844 1 93.94 369 TYR A C 1
ATOM 3000 O O . TYR A 1 369 ? 4.371 17.422 13.148 1 93.94 369 TYR A O 1
ATOM 3008 N N . LYS A 1 370 ? 6.168 16.109 13.352 1 95.88 370 LYS A N 1
ATOM 3009 C CA . LYS A 1 370 ? 6.797 16.984 14.336 1 95.88 370 LYS A CA 1
ATOM 3010 C C . LYS A 1 370 ? 7.055 18.359 13.758 1 95.88 370 LYS A C 1
ATOM 3012 O O . LYS A 1 370 ? 6.793 19.375 14.414 1 95.88 370 LYS A O 1
ATOM 3017 N N . LYS A 1 371 ? 7.512 18.438 12.555 1 96.06 371 LYS A N 1
ATOM 3018 C CA . LYS A 1 371 ? 7.824 19.703 11.906 1 96.06 371 LYS A CA 1
ATOM 3019 C C . LYS A 1 371 ? 6.555 20.469 11.555 1 96.06 371 LYS A C 1
ATOM 3021 O O . LYS A 1 371 ? 6.512 21.703 11.68 1 96.06 371 LYS A O 1
ATOM 3026 N N . ARG A 1 372 ? 5.48 19.75 11.133 1 95.62 372 ARG A N 1
ATOM 3027 C CA . ARG A 1 372 ? 4.195 20.391 10.867 1 95.62 372 ARG A CA 1
ATOM 3028 C C . ARG A 1 372 ? 3.613 20.984 12.141 1 95.62 372 ARG A C 1
ATOM 3030 O O . ARG A 1 372 ? 3.102 22.109 12.125 1 95.62 372 ARG A O 1
ATOM 3037 N N . ASP A 1 373 ? 3.783 20.172 13.195 1 94.88 373 ASP A N 1
ATOM 3038 C CA . ASP A 1 373 ? 3.281 20.641 14.484 1 94.88 373 ASP A CA 1
ATOM 3039 C C . ASP A 1 373 ? 4.02 21.906 14.938 1 94.88 373 ASP A C 1
ATOM 3041 O O . ASP A 1 373 ? 3.398 22.859 15.391 1 94.88 373 ASP A O 1
ATOM 3045 N N . THR A 1 374 ? 5.312 21.906 14.805 1 95.75 374 THR A N 1
ATOM 3046 C CA . THR A 1 374 ? 6.125 23.062 15.164 1 95.75 374 THR A CA 1
ATOM 3047 C C . THR A 1 374 ? 5.758 24.266 14.312 1 95.75 374 THR A C 1
ATOM 3049 O O . THR A 1 374 ? 5.625 25.391 14.82 1 95.75 374 THR A O 1
ATOM 3052 N N . PHE A 1 375 ? 5.57 24.078 13.016 1 96.5 375 PHE A N 1
ATOM 3053 C CA . PHE A 1 375 ? 5.16 25.156 12.109 1 96.5 375 PHE A CA 1
ATOM 3054 C C . PHE A 1 375 ? 3.824 25.734 12.539 1 96.5 375 PHE A C 1
ATOM 3056 O O . PHE A 1 375 ? 3.68 26.969 12.625 1 96.5 375 PHE A O 1
ATOM 3063 N N . PHE A 1 376 ? 2.877 24.859 12.812 1 95.06 376 PHE A N 1
ATOM 3064 C CA . PHE A 1 376 ? 1.532 25.312 13.141 1 95.06 376 PHE A CA 1
ATOM 3065 C C . PHE A 1 376 ? 1.522 26.078 14.469 1 95.06 376 PHE A C 1
ATOM 3067 O O . PHE A 1 376 ? 0.85 27.094 14.602 1 95.06 376 PHE A O 1
ATOM 3074 N N . GLN A 1 377 ? 2.32 25.625 15.445 1 94.69 377 GLN A N 1
ATOM 3075 C CA . GLN A 1 377 ? 2.389 26.266 16.75 1 94.69 377 GLN A CA 1
ATOM 3076 C C . GLN A 1 377 ? 2.996 27.672 16.641 1 94.69 377 GLN A C 1
ATOM 3078 O O . GLN A 1 377 ? 2.59 28.578 17.344 1 94.69 377 GLN A O 1
ATOM 3083 N N . THR A 1 378 ? 3.883 27.812 15.688 1 95.44 378 THR A N 1
ATOM 3084 C CA . THR A 1 378 ? 4.625 29.062 15.578 1 95.44 378 THR A CA 1
ATOM 3085 C C . THR A 1 378 ? 3.895 30.047 14.672 1 95.44 378 THR A C 1
ATOM 3087 O O . THR A 1 378 ? 3.879 31.25 14.938 1 95.44 378 THR A O 1
ATOM 3090 N N . ASN A 1 379 ? 3.266 29.547 13.602 1 95.62 379 ASN A N 1
ATOM 3091 C CA . ASN A 1 379 ? 2.754 30.438 12.562 1 95.62 379 ASN A CA 1
ATOM 3092 C C . ASN A 1 379 ? 1.237 30.328 12.43 1 95.62 379 ASN A C 1
ATOM 3094 O O . ASN A 1 379 ? 0.598 31.203 11.844 1 95.62 379 ASN A O 1
ATOM 3098 N N . GLY A 1 380 ? 0.652 29.234 12.953 1 93.19 380 GLY A N 1
ATOM 3099 C CA . GLY A 1 380 ? -0.756 28.938 12.734 1 93.19 380 GLY A CA 1
ATOM 3100 C C . GLY A 1 380 ? -1.676 30.047 13.211 1 93.19 380 GLY A C 1
ATOM 3101 O O . GLY A 1 380 ? -2.695 30.328 12.578 1 93.19 380 GLY A O 1
ATOM 3102 N N . SER A 1 381 ? -1.276 30.797 14.266 1 93.25 381 SER A N 1
ATOM 3103 C CA . SER A 1 381 ? -2.125 31.812 14.859 1 93.25 381 SER A CA 1
ATOM 3104 C C . SER A 1 381 ? -2.18 33.062 13.984 1 93.25 381 SER A C 1
ATOM 3106 O O . SER A 1 381 ? -3.094 33.875 14.117 1 93.25 381 SER A O 1
ATOM 3108 N N . TYR A 1 382 ? -1.27 33.219 13.07 1 95.44 382 TYR A N 1
ATOM 3109 C CA . TYR A 1 382 ? -1.185 34.438 12.266 1 95.44 382 TYR A CA 1
ATOM 3110 C C . TYR A 1 382 ? -1.738 34.219 10.867 1 95.44 382 TYR A C 1
ATOM 3112 O O . TYR A 1 382 ? -1.83 35.156 10.062 1 95.44 382 TYR A O 1
ATOM 3120 N N . LEU A 1 383 ? -2.004 32.938 10.586 1 94.69 383 LEU A N 1
ATOM 3121 C CA . LEU A 1 383 ? -2.516 32.594 9.266 1 94.69 383 LEU A CA 1
ATOM 3122 C C . LEU A 1 383 ? -4.02 32.344 9.312 1 94.69 383 LEU A C 1
ATOM 3124 O O . LEU A 1 383 ? -4.508 31.609 10.188 1 94.69 383 LEU A O 1
ATOM 3128 N N . PRO A 1 384 ? -4.746 33.031 8.383 1 90.94 384 PRO A N 1
ATOM 3129 C CA . PRO A 1 384 ? -6.172 32.719 8.312 1 90.94 384 PRO A CA 1
ATOM 3130 C C . PRO A 1 384 ? -6.43 31.266 7.906 1 90.94 384 PRO A C 1
ATOM 3132 O O . PRO A 1 384 ? -5.734 30.719 7.039 1 90.94 384 PRO A O 1
ATOM 3135 N N . ASN A 1 385 ? -7.473 30.609 8.453 1 86.69 385 ASN A N 1
ATOM 3136 C CA . ASN A 1 385 ? -7.793 29.219 8.195 1 86.69 385 ASN A CA 1
ATOM 3137 C C . ASN A 1 385 ? -8.25 29 6.758 1 86.69 385 ASN A C 1
ATOM 3139 O O . ASN A 1 385 ? -8.125 27.891 6.223 1 86.69 385 ASN A O 1
ATOM 3143 N N . ASP A 1 386 ? -8.719 30 6.105 1 86.94 386 ASP A N 1
ATOM 3144 C CA . ASP A 1 386 ? -9.289 29.875 4.77 1 86.94 386 ASP A CA 1
ATOM 3145 C C . ASP A 1 386 ? -8.227 30.047 3.693 1 86.94 386 ASP A C 1
ATOM 3147 O O . ASP A 1 386 ? -8.523 29.984 2.5 1 86.94 386 ASP A O 1
ATOM 3151 N N . LEU A 1 387 ? -6.996 30.328 4.191 1 89.31 387 LEU A N 1
ATOM 3152 C CA . LEU A 1 387 ? -5.91 30.516 3.236 1 89.31 387 LEU A CA 1
ATOM 3153 C C . LEU A 1 387 ? -5.574 29.188 2.551 1 89.31 387 LEU A C 1
ATOM 3155 O O . LEU A 1 387 ? -5.348 29.156 1.338 1 89.31 387 LEU A O 1
ATOM 3159 N N . TRP A 1 388 ? -5.52 28.125 3.357 1 88.38 388 TRP A N 1
ATOM 3160 C CA . TRP A 1 388 ? -5.219 26.781 2.871 1 88.38 388 TRP A CA 1
ATOM 3161 C C . TRP A 1 388 ? -5.895 25.734 3.74 1 88.38 388 TRP A C 1
ATOM 3163 O O . TRP A 1 388 ? -5.723 25.719 4.961 1 88.38 388 TRP A O 1
ATOM 3173 N N . GLU A 1 389 ? -6.633 24.812 3.125 1 83.69 389 GLU A N 1
ATOM 3174 C CA . GLU A 1 389 ? -7.414 23.797 3.83 1 83.69 389 GLU A CA 1
ATOM 3175 C C . GLU A 1 389 ? -6.508 22.844 4.59 1 83.69 389 GLU A C 1
ATOM 3177 O O . GLU A 1 389 ? -6.914 22.266 5.605 1 83.69 389 GLU A O 1
ATOM 3182 N N . GLY A 1 390 ? -5.234 22.75 4.148 1 84.69 390 GLY A N 1
ATOM 3183 C CA . GLY A 1 390 ? -4.332 21.781 4.754 1 84.69 390 GLY A CA 1
ATOM 3184 C C . GLY A 1 390 ? -3.49 22.375 5.871 1 84.69 390 GLY A C 1
ATOM 3185 O O . GLY A 1 390 ? -2.527 21.75 6.324 1 84.69 390 GLY A O 1
ATOM 3186 N N . LEU A 1 391 ? -3.84 23.516 6.336 1 87.31 391 LEU A N 1
ATOM 3187 C CA . LEU A 1 391 ? -3.031 24.203 7.336 1 87.31 391 LEU A CA 1
ATOM 3188 C C . LEU A 1 391 ? -2.977 23.406 8.633 1 87.31 391 LEU A C 1
ATOM 3190 O O . LEU A 1 391 ? -1.908 23.266 9.234 1 87.31 391 LEU A O 1
ATOM 3194 N N . ASN A 1 392 ? -4.07 22.812 9.023 1 83.44 392 ASN A N 1
ATOM 3195 C CA . ASN A 1 392 ? -4.125 22.047 10.266 1 83.44 392 ASN A CA 1
ATOM 3196 C C . ASN A 1 392 ? -4.355 20.562 9.992 1 83.44 392 ASN A C 1
ATOM 3198 O O . ASN A 1 392 ? -4.879 19.844 10.852 1 83.44 392 ASN A O 1
ATOM 3202 N N . ASP A 1 393 ? -3.971 20.172 8.867 1 84.62 393 ASP A N 1
ATOM 3203 C CA . ASP A 1 393 ? -4.141 18.766 8.5 1 84.62 393 ASP A CA 1
ATOM 3204 C C . ASP A 1 393 ? -2.971 17.922 9 1 84.62 393 ASP A C 1
ATOM 3206 O O . ASP A 1 393 ? -1.831 18.125 8.578 1 84.62 393 ASP A O 1
ATOM 3210 N N . ASP A 1 394 ? -3.303 16.984 9.875 1 85.25 394 ASP A N 1
ATOM 3211 C CA . ASP A 1 394 ? -2.262 16.125 10.43 1 85.25 394 ASP A CA 1
ATOM 3212 C C . ASP A 1 394 ? -2.277 14.742 9.766 1 85.25 394 ASP A C 1
ATOM 3214 O O . ASP A 1 394 ? -1.667 13.797 10.273 1 85.25 394 ASP A O 1
ATOM 3218 N N . SER A 1 395 ? -2.949 14.656 8.695 1 85.81 395 SER A N 1
ATOM 3219 C CA . SER A 1 395 ? -3 13.383 7.988 1 85.81 395 SER A CA 1
ATOM 3220 C C . SER A 1 395 ? -1.636 13.016 7.41 1 85.81 395 SER A C 1
ATOM 3222 O O . SER A 1 395 ? -0.863 13.891 7.027 1 85.81 395 SER A O 1
ATOM 3224 N N . PRO A 1 396 ? -1.387 11.742 7.379 1 87.12 396 PRO A N 1
ATOM 3225 C CA . PRO A 1 396 ? -0.108 11.336 6.785 1 87.12 396 PRO A CA 1
ATOM 3226 C C . PRO A 1 396 ? 0.002 11.711 5.309 1 87.12 396 PRO A C 1
ATOM 3228 O O . PRO A 1 396 ? -1.015 11.805 4.613 1 87.12 396 PRO A O 1
ATOM 3231 N N . LEU A 1 397 ? 1.196 11.992 4.914 1 88.06 397 LEU A N 1
ATOM 3232 C CA . LEU A 1 397 ? 1.457 12.406 3.539 1 88.06 397 LEU A CA 1
ATOM 3233 C C . LEU A 1 397 ? 1.245 11.242 2.57 1 88.06 397 LEU A C 1
ATOM 3235 O O . LEU A 1 397 ? 0.965 11.461 1.389 1 88.06 397 LEU A O 1
ATOM 3239 N N . CYS A 1 398 ? 1.438 10.031 3.156 1 86.75 398 CYS A N 1
ATOM 3240 C CA . CYS A 1 398 ? 1.268 8.859 2.314 1 86.75 398 CYS A CA 1
ATOM 3241 C C . CYS A 1 398 ? 0.748 7.676 3.125 1 86.75 398 CYS A C 1
ATOM 3243 O O . CYS A 1 398 ? 0.818 7.684 4.355 1 86.75 398 CYS A O 1
ATOM 3245 N N . ASN A 1 399 ? 0.052 6.672 2.312 1 86.12 399 ASN A N 1
ATOM 3246 C CA . ASN A 1 399 ? -0.422 5.422 2.9 1 86.12 399 ASN A CA 1
ATOM 3247 C C . ASN A 1 399 ? 0.075 4.211 2.117 1 86.12 399 ASN A C 1
ATOM 3249 O O . ASN A 1 399 ? 0.026 4.199 0.887 1 86.12 399 ASN A O 1
ATOM 3253 N N . LEU A 1 400 ? 0.707 3.34 2.967 1 88.69 400 LEU A N 1
ATOM 3254 C CA . LEU A 1 400 ? 1.228 2.109 2.383 1 88.69 400 LEU A CA 1
ATOM 3255 C C . LEU A 1 400 ? 0.416 0.902 2.842 1 88.69 400 LEU A C 1
ATOM 3257 O O . LEU A 1 400 ? 0.147 0.747 4.035 1 88.69 400 LEU A O 1
ATOM 3261 N N . LYS A 1 401 ? -0.109 0.004 1.853 1 88.19 401 LYS A N 1
ATOM 3262 C CA . LYS A 1 401 ? -0.831 -1.229 2.154 1 88.19 401 LYS A CA 1
ATOM 3263 C C . LYS A 1 401 ? -0.154 -2.436 1.509 1 88.19 401 LYS A C 1
ATOM 3265 O O . LYS A 1 401 ? 0.341 -2.346 0.383 1 88.19 401 LYS A O 1
ATOM 3270 N N . PHE A 1 402 ? -0.093 -3.379 2.361 1 88.94 402 PHE A N 1
ATOM 3271 C CA . PHE A 1 402 ? 0.531 -4.629 1.943 1 88.94 402 PHE A CA 1
ATOM 3272 C C . PHE A 1 402 ? -0.406 -5.805 2.18 1 88.94 402 PHE A C 1
ATOM 3274 O O . PHE A 1 402 ? -0.897 -6 3.293 1 88.94 402 PHE A O 1
ATOM 3281 N N . GLU A 1 403 ? -0.811 -6.508 1.062 1 87.88 403 GLU A N 1
ATOM 3282 C CA . GLU A 1 403 ? -1.662 -7.688 1.149 1 87.88 403 GLU A CA 1
ATOM 3283 C C . GLU A 1 403 ? -0.918 -8.938 0.69 1 87.88 403 GLU A C 1
ATOM 3285 O O . GLU A 1 403 ? -0.293 -8.938 -0.373 1 87.88 403 GLU A O 1
ATOM 3290 N N . ILE A 1 404 ? -0.994 -9.938 1.575 1 85 404 ILE A N 1
ATOM 3291 C CA . ILE A 1 404 ? -0.33 -11.195 1.261 1 85 404 ILE A CA 1
ATOM 3292 C C . ILE A 1 404 ? -1.373 -12.258 0.923 1 85 404 ILE A C 1
ATOM 3294 O O . ILE A 1 404 ? -2.428 -12.328 1.56 1 85 404 ILE A O 1
ATOM 3298 N N . HIS A 1 405 ? -1.009 -13.07 -0.144 1 82.31 405 HIS A N 1
ATOM 3299 C CA . HIS A 1 405 ? -1.872 -14.195 -0.475 1 82.31 405 HIS A CA 1
ATOM 3300 C C . HIS A 1 405 ? -1.569 -15.398 0.41 1 82.31 405 HIS A C 1
ATOM 3302 O O . HIS A 1 405 ? -0.404 -15.727 0.643 1 82.31 405 HIS A O 1
ATOM 3308 N N . GLY A 1 406 ? -2.654 -16 0.876 1 81.5 406 GLY A N 1
ATOM 3309 C CA . GLY A 1 406 ? -2.484 -17.109 1.807 1 81.5 406 GLY A CA 1
ATOM 3310 C C . GLY A 1 406 ? -2.008 -18.375 1.138 1 81.5 406 GLY A C 1
ATOM 3311 O O . GLY A 1 406 ? -2.496 -18.75 0.067 1 81.5 406 GLY A O 1
ATOM 3312 N N . LEU A 1 407 ? -0.876 -18.891 1.65 1 88.75 407 LEU A N 1
ATOM 3313 C CA . LEU A 1 407 ? -0.384 -20.219 1.257 1 88.75 407 LEU A CA 1
ATOM 3314 C C . LEU A 1 407 ? -0.604 -21.234 2.371 1 88.75 407 LEU A C 1
ATOM 3316 O O . LEU A 1 407 ? -0.618 -20.875 3.551 1 88.75 407 LEU A O 1
ATOM 3320 N N . PRO A 1 408 ? -0.936 -22.516 1.963 1 88.44 408 PRO A N 1
ATOM 3321 C CA . PRO A 1 408 ? -1.075 -23.531 3.004 1 88.44 408 PRO A CA 1
ATOM 3322 C C . PRO A 1 408 ? 0.217 -23.766 3.783 1 88.44 408 PRO A C 1
ATOM 3324 O O . PRO A 1 408 ? 1.3 -23.797 3.195 1 88.44 408 PRO A O 1
ATOM 3327 N N . GLU A 1 409 ? 0.092 -23.828 5.09 1 87.38 409 GLU A N 1
ATOM 3328 C CA . GLU A 1 409 ? 1.248 -24.109 5.938 1 87.38 409 GLU A CA 1
ATOM 3329 C C . GLU A 1 409 ? 1.521 -25.609 6.035 1 87.38 409 GLU A C 1
ATOM 3331 O O . GLU A 1 409 ? 0.813 -26.328 6.742 1 87.38 409 GLU A O 1
ATOM 3336 N N . ILE A 1 410 ? 2.572 -26.016 5.383 1 91.38 410 ILE A N 1
ATOM 3337 C CA . ILE A 1 410 ? 2.902 -27.438 5.32 1 91.38 410 ILE A CA 1
ATOM 3338 C C . ILE A 1 410 ? 3.488 -27.891 6.652 1 91.38 410 ILE A C 1
ATOM 3340 O O . ILE A 1 410 ? 4.289 -27.188 7.262 1 91.38 410 ILE A O 1
ATOM 3344 N N . ASN A 1 411 ? 2.994 -29.062 7.102 1 91.75 411 ASN A N 1
ATOM 3345 C CA . ASN A 1 411 ? 3.533 -29.656 8.32 1 91.75 411 ASN A CA 1
ATOM 3346 C C . ASN A 1 411 ? 5.023 -29.969 8.188 1 91.75 411 ASN A C 1
ATOM 3348 O O . ASN A 1 411 ? 5.465 -30.469 7.16 1 91.75 411 ASN A O 1
ATOM 3352 N N . PRO A 1 412 ? 5.746 -29.656 9.258 1 93.06 412 PRO A N 1
ATOM 3353 C CA . PRO A 1 412 ? 7.191 -29.891 9.195 1 93.06 412 PRO A CA 1
ATOM 3354 C C . PRO A 1 412 ? 7.543 -31.359 8.93 1 93.06 412 PRO A C 1
ATOM 3356 O O . PRO A 1 412 ? 8.539 -31.641 8.266 1 93.06 412 PRO A O 1
ATOM 3359 N N . SER A 1 413 ? 6.719 -32.188 9.414 1 92.5 413 SER A N 1
ATOM 3360 C CA . SER A 1 413 ? 6.977 -33.594 9.203 1 92.5 413 SER A CA 1
ATOM 3361 C C . SER A 1 413 ? 6.832 -33.969 7.727 1 92.5 413 SER A C 1
ATOM 3363 O O . SER A 1 413 ? 7.648 -34.719 7.188 1 92.5 413 SER A O 1
ATOM 3365 N N . THR A 1 414 ? 5.805 -33.469 7.109 1 92.75 414 THR A N 1
ATOM 3366 C CA . THR A 1 414 ? 5.594 -33.719 5.688 1 92.75 414 THR A CA 1
ATOM 3367 C C . THR A 1 414 ? 6.734 -33.156 4.859 1 92.75 414 THR A C 1
ATOM 3369 O O . THR A 1 414 ? 7.18 -33.75 3.887 1 92.75 414 THR A O 1
ATOM 3372 N N . LEU A 1 415 ? 7.191 -32.031 5.25 1 94.44 415 LEU A N 1
ATOM 3373 C CA . LEU A 1 415 ? 8.297 -31.391 4.551 1 94.44 415 LEU A CA 1
ATOM 3374 C C . LEU A 1 415 ? 9.578 -32.219 4.668 1 94.44 415 LEU A C 1
ATOM 3376 O O . LEU A 1 415 ? 10.297 -32.375 3.684 1 94.44 415 LEU A O 1
ATOM 3380 N N . ALA A 1 416 ? 9.812 -32.688 5.863 1 94.75 416 ALA A N 1
ATOM 3381 C CA . ALA A 1 416 ? 10.992 -33.5 6.086 1 94.75 416 ALA A CA 1
ATOM 3382 C C . ALA A 1 416 ? 10.953 -34.75 5.223 1 94.75 416 ALA A C 1
ATOM 3384 O O . ALA A 1 416 ? 11.961 -35.156 4.645 1 94.75 416 ALA A O 1
ATOM 3385 N N . THR A 1 417 ? 9.789 -35.312 5.098 1 94.69 417 THR A N 1
ATOM 3386 C CA . THR A 1 417 ? 9.617 -36.531 4.281 1 94.69 417 THR A CA 1
ATOM 3387 C C . THR A 1 417 ? 9.852 -36.219 2.805 1 94.69 417 THR A C 1
ATOM 3389 O O . THR A 1 417 ? 10.477 -37 2.09 1 94.69 417 THR A O 1
ATOM 3392 N N . ALA A 1 418 ? 9.328 -35.125 2.359 1 95.56 418 ALA A N 1
ATOM 3393 C CA . ALA A 1 418 ? 9.508 -34.719 0.968 1 95.56 418 ALA A CA 1
ATOM 3394 C C . ALA A 1 418 ? 10.984 -34.5 0.649 1 95.56 418 ALA A C 1
ATOM 3396 O O . ALA A 1 418 ? 11.469 -34.906 -0.402 1 95.56 418 ALA A O 1
ATOM 3397 N N 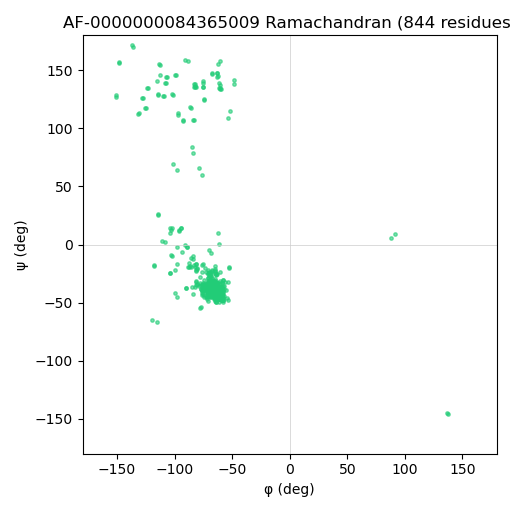. ARG A 1 419 ? 11.742 -33.875 1.549 1 95.12 419 ARG A N 1
ATOM 3398 C CA . ARG A 1 419 ? 13.172 -33.594 1.353 1 95.12 419 ARG A CA 1
ATOM 3399 C C . ARG A 1 419 ? 13.961 -34.906 1.302 1 95.12 419 ARG A C 1
ATOM 3401 O O . ARG A 1 419 ? 14.891 -35.031 0.511 1 95.12 419 ARG A O 1
ATOM 3408 N N . LYS A 1 420 ? 13.547 -35.812 2.164 1 93.94 420 LYS A N 1
ATOM 3409 C CA . LYS A 1 420 ? 14.203 -37.094 2.197 1 93.94 420 LYS A CA 1
ATOM 3410 C C . LYS A 1 420 ? 13.984 -37.875 0.896 1 93.94 420 LYS A C 1
ATOM 3412 O O . LYS A 1 420 ? 14.898 -38.531 0.39 1 93.94 420 LYS A O 1
ATOM 3417 N N . ASN A 1 421 ? 12.789 -37.781 0.313 1 93.25 421 ASN A N 1
ATOM 3418 C CA . ASN A 1 421 ? 12.422 -38.562 -0.865 1 93.25 421 ASN A CA 1
ATOM 3419 C C . ASN A 1 421 ? 12.945 -37.938 -2.146 1 93.25 421 ASN A C 1
ATOM 3421 O O . ASN A 1 421 ? 13.203 -38.625 -3.133 1 93.25 421 ASN A O 1
ATOM 3425 N N . ILE A 1 422 ? 13.039 -36.594 -2.189 1 90.12 422 ILE A N 1
ATOM 3426 C CA . ILE A 1 422 ? 13.492 -35.938 -3.402 1 90.12 422 ILE A CA 1
ATOM 3427 C C . ILE A 1 422 ? 14.977 -35.562 -3.275 1 90.12 422 ILE A C 1
ATOM 3429 O O . ILE A 1 422 ? 15.703 -35.531 -4.273 1 90.12 422 ILE A O 1
ATOM 3433 N N . GLY A 1 423 ? 15.445 -35 -1.986 1 70.94 423 GLY A N 1
ATOM 3434 C CA . GLY A 1 423 ? 16.812 -34.531 -1.775 1 70.94 423 GLY A CA 1
ATOM 3435 C C . GLY A 1 423 ? 17.844 -35.625 -1.953 1 70.94 423 GLY A C 1
ATOM 3436 O O . GLY A 1 423 ? 19.031 -35.406 -1.654 1 70.94 423 GLY A O 1
ATOM 3437 N N . LYS A 1 424 ? 17.656 -36.938 -2.289 1 47.62 424 LYS A N 1
ATOM 3438 C CA . LYS A 1 424 ? 18.828 -37.688 -2.732 1 47.62 424 LYS A CA 1
ATOM 3439 C C . LYS A 1 424 ? 19.281 -37.219 -4.121 1 47.62 424 LYS A C 1
ATOM 3441 O O . LYS A 1 424 ? 18.453 -36.812 -4.938 1 47.62 424 LYS A O 1
ATOM 3446 N N . MET B 1 1 ? -18.859 162.75 87.812 1 74.12 1 MET B N 1
ATOM 3447 C CA . MET B 1 1 ? -17.938 161.625 87.562 1 74.12 1 MET B CA 1
ATOM 3448 C C . MET B 1 1 ? -18.609 160.375 87.938 1 74.12 1 MET B C 1
ATOM 3450 O O . MET B 1 1 ? -18.516 159.375 87.188 1 74.12 1 MET B O 1
ATOM 3454 N N . GLU B 1 2 ? -19.516 160.375 88.812 1 73.19 2 GLU B N 1
ATOM 3455 C CA . GLU B 1 2 ? -20.156 159.125 89.25 1 73.19 2 GLU B CA 1
ATOM 3456 C C . GLU B 1 2 ? -21.156 158.625 88.25 1 73.19 2 GLU B C 1
ATOM 3458 O O . GLU B 1 2 ? -21.203 157.375 88 1 73.19 2 GLU B O 1
ATOM 3463 N N . GLN B 1 3 ? -21.844 159.5 87.688 1 80.25 3 GLN B N 1
ATOM 3464 C CA . GLN B 1 3 ? -22.875 159 86.75 1 80.25 3 GLN B CA 1
ATOM 3465 C C . GLN B 1 3 ? -22.234 158.5 85.5 1 80.25 3 GLN B C 1
ATOM 3467 O O . GLN B 1 3 ? -22.766 157.5 84.875 1 80.25 3 GLN B O 1
ATOM 3472 N N . GLU B 1 4 ? -21.047 158.875 85.188 1 82.88 4 GLU B N 1
ATOM 3473 C CA . GLU B 1 4 ? -20.359 158.375 84 1 82.88 4 GLU B CA 1
ATOM 3474 C C . GLU B 1 4 ? -19.781 157 84.188 1 82.88 4 GLU B C 1
ATOM 3476 O O . GLU B 1 4 ? -19.859 156.125 83.312 1 82.88 4 GLU B O 1
ATOM 3481 N N . VAL B 1 5 ? -19.312 156.75 85.375 1 82.25 5 VAL B N 1
ATOM 3482 C CA . VAL B 1 5 ? -18.719 155.375 85.625 1 82.25 5 VAL B CA 1
ATOM 3483 C C . VAL B 1 5 ? -19.797 154.375 85.688 1 82.25 5 VAL B C 1
ATOM 3485 O O . VAL B 1 5 ? -19.578 153.25 85.188 1 82.25 5 VAL B O 1
ATOM 3488 N N . GLN B 1 6 ? -20.906 154.75 86.188 1 82.62 6 GLN B N 1
ATOM 3489 C CA . GLN B 1 6 ? -22.016 153.875 86.188 1 82.62 6 GLN B CA 1
ATOM 3490 C C . GLN B 1 6 ? -22.5 153.5 84.812 1 82.62 6 GLN B C 1
ATOM 3492 O O . GLN B 1 6 ? -22.844 152.375 84.5 1 82.62 6 GLN B O 1
ATOM 3497 N N . LYS B 1 7 ? -22.406 154.5 83.938 1 85.5 7 LYS B N 1
ATOM 3498 C CA . LYS B 1 7 ? -22.75 154.25 82.562 1 85.5 7 LYS B CA 1
ATOM 3499 C C . LYS B 1 7 ? -21.734 153.375 81.875 1 85.5 7 LYS B C 1
ATOM 3501 O O . LYS B 1 7 ? -22.094 152.5 81.062 1 85.5 7 LYS B O 1
ATOM 3506 N N . TRP B 1 8 ? -20.438 153.375 82.25 1 81.94 8 TRP B N 1
ATOM 3507 C CA . TRP B 1 8 ? -19.391 152.5 81.688 1 81.94 8 TRP B CA 1
ATOM 3508 C C . TRP B 1 8 ? -19.5 151.125 82.188 1 81.94 8 TRP B C 1
ATOM 3510 O O . TRP B 1 8 ? -19.266 150.125 81.438 1 81.94 8 TRP B O 1
ATOM 3520 N N . LEU B 1 9 ? -19.859 151 83.375 1 82.62 9 LEU B N 1
ATOM 3521 C CA . LEU B 1 9 ? -20.031 149.625 83.938 1 82.62 9 LEU B CA 1
ATOM 3522 C C . LEU B 1 9 ? -21.203 148.875 83.25 1 82.62 9 LEU B C 1
ATOM 3524 O O . LEU B 1 9 ? -21.125 147.75 82.938 1 82.62 9 LEU B O 1
ATOM 3528 N N . GLU B 1 10 ? -22.281 149.625 83 1 85.25 10 GLU B N 1
ATOM 3529 C CA . GLU B 1 10 ? -23.438 149 82.375 1 85.25 10 GLU B CA 1
ATOM 3530 C C . GLU B 1 10 ? -23.094 148.625 80.938 1 85.25 10 GLU B C 1
ATOM 3532 O O . GLU B 1 10 ? -23.484 147.5 80.438 1 85.25 10 GLU B O 1
ATOM 3537 N N . ASP B 1 11 ? -22.297 149.375 80.312 1 84.75 11 ASP B N 1
ATOM 3538 C CA . ASP B 1 11 ? -21.875 149.125 78.938 1 84.75 11 ASP B CA 1
ATOM 3539 C C . ASP B 1 11 ? -20.906 148 78.875 1 84.75 11 ASP B C 1
ATOM 3541 O O . ASP B 1 11 ? -21.016 147.125 78 1 84.75 11 ASP B O 1
ATOM 3545 N N . ALA B 1 12 ? -20.016 147.875 79.812 1 84.19 12 ALA B N 1
ATOM 3546 C CA . ALA B 1 12 ? -19.047 146.875 79.875 1 84.19 12 ALA B CA 1
ATOM 3547 C C . ALA B 1 12 ? -19.75 145.5 80.125 1 84.19 12 ALA B C 1
ATOM 3549 O O . ALA B 1 12 ? -19.359 144.5 79.562 1 84.19 12 ALA B O 1
ATOM 3550 N N . THR B 1 13 ? -20.734 145.5 81.062 1 82.31 13 THR B N 1
ATOM 3551 C CA . THR B 1 13 ? -21.484 144.375 81.312 1 82.31 13 THR B CA 1
ATOM 3552 C C . THR B 1 13 ? -22.188 143.875 80.062 1 82.31 13 THR B C 1
ATOM 3554 O O . THR B 1 13 ? -22.125 142.625 79.812 1 82.31 13 THR B O 1
ATOM 3557 N N . LYS B 1 14 ? -22.719 144.75 79.375 1 87.69 14 LYS B N 1
ATOM 3558 C CA . LYS B 1 14 ? -23.469 144.375 78.188 1 87.69 14 LYS B CA 1
ATOM 3559 C C . LYS B 1 14 ? -22.531 143.875 77.062 1 87.69 14 LYS B C 1
ATOM 3561 O O . LYS B 1 14 ? -22.812 142.875 76.5 1 87.69 14 LYS B O 1
ATOM 3566 N N . LYS B 1 15 ? -21.453 144.5 77 1 84.69 15 LYS B N 1
ATOM 3567 C CA . LYS B 1 15 ? -20.516 144.125 75.938 1 84.69 15 LYS B CA 1
ATOM 3568 C C . LYS B 1 15 ? -19.781 142.75 76.312 1 84.69 15 LYS B C 1
ATOM 3570 O O . LYS B 1 15 ? -19.516 142 75.375 1 84.69 15 LYS B O 1
ATOM 3575 N N . LEU B 1 16 ? -19.469 142.625 77.5 1 83.38 16 LEU B N 1
ATOM 3576 C CA . LEU B 1 16 ? -18.812 141.375 77.875 1 83.38 16 LEU B CA 1
ATOM 3577 C C . LEU B 1 16 ? -19.766 140.25 77.75 1 83.38 16 LEU B C 1
ATOM 3579 O O . LEU B 1 16 ? -19.359 139.125 77.312 1 83.38 16 LEU B O 1
ATOM 3583 N N . SER B 1 17 ? -21.016 140.375 78.188 1 86.31 17 SER B N 1
ATOM 3584 C CA . SER B 1 17 ? -22 139.375 78 1 86.31 17 SER B CA 1
ATOM 3585 C C . SER B 1 17 ? -22.172 139 76.562 1 86.31 17 SER B C 1
ATOM 3587 O O . SER B 1 17 ? -22.219 137.75 76.188 1 86.31 17 SER B O 1
ATOM 3589 N N . ALA B 1 18 ? -22.125 139.875 75.688 1 84.12 18 ALA B N 1
ATOM 3590 C CA . ALA B 1 18 ? -22.25 139.625 74.25 1 84.12 18 ALA B CA 1
ATOM 3591 C C . ALA B 1 18 ? -21.031 138.875 73.75 1 84.12 18 ALA B C 1
ATOM 3593 O O . ALA B 1 18 ? -21.156 138 72.938 1 84.12 18 ALA B O 1
ATOM 3594 N N . ALA B 1 19 ? -19.906 139.25 74.188 1 84.56 19 ALA B N 1
ATOM 3595 C CA . ALA B 1 19 ? -18.641 138.625 73.75 1 84.56 19 ALA B CA 1
ATOM 3596 C C . ALA B 1 19 ? -18.562 137.25 74.25 1 84.56 19 ALA B C 1
ATOM 3598 O O . ALA B 1 19 ? -18.109 136.375 73.438 1 84.56 19 ALA B O 1
ATOM 3599 N N . GLU B 1 20 ? -18.953 137 75.438 1 83.56 20 GLU B N 1
ATOM 3600 C CA . GLU B 1 20 ? -18.938 135.625 75.938 1 83.56 20 GLU B CA 1
ATOM 3601 C C . GLU B 1 20 ? -19.875 134.75 75.188 1 83.56 20 GLU B C 1
ATOM 3603 O O . GLU B 1 20 ? -19.562 133.625 74.938 1 83.56 20 GLU B O 1
ATOM 3608 N N . THR B 1 21 ? -20.953 135.25 74.75 1 87.56 21 THR B N 1
ATOM 3609 C CA . THR B 1 21 ? -21.891 134.5 73.938 1 87.56 21 THR B CA 1
ATOM 3610 C C . THR B 1 21 ? -21.312 134.125 72.625 1 87.56 21 THR B C 1
ATOM 3612 O O . THR B 1 21 ? -21.422 133 72.125 1 87.56 21 THR B O 1
ATOM 3615 N N . GLN B 1 22 ? -20.609 135.125 72.062 1 83.06 22 GLN B N 1
ATOM 3616 C CA . GLN B 1 22 ? -19.984 134.875 70.75 1 83.06 22 GLN B CA 1
ATOM 3617 C C . GLN B 1 22 ? -18.812 133.875 70.875 1 83.06 22 GLN B C 1
ATOM 3619 O O . GLN B 1 22 ? -18.625 133 70 1 83.06 22 GLN B O 1
ATOM 3624 N N . GLY B 1 23 ? -18.078 134.125 72 1 81.81 23 GLY B N 1
ATOM 3625 C CA . GLY B 1 23 ? -17 133.125 72.25 1 81.81 23 GLY B CA 1
ATOM 3626 C C . GLY B 1 23 ? -17.469 131.75 72.438 1 81.81 23 GLY B C 1
ATOM 3627 O O . GLY B 1 23 ? -16.859 130.75 71.938 1 81.81 23 GLY B O 1
ATOM 3628 N N . ALA B 1 24 ? -18.578 131.625 73.125 1 84.19 24 ALA B N 1
ATOM 3629 C CA . ALA B 1 24 ? -19.156 130.25 73.375 1 84.19 24 ALA B CA 1
ATOM 3630 C C . ALA B 1 24 ? -19.609 129.625 72.062 1 84.19 24 ALA B C 1
ATOM 3632 O O . ALA B 1 24 ? -19.453 128.5 71.812 1 84.19 24 ALA B O 1
ATOM 3633 N N . LYS B 1 25 ? -20.094 130.5 71.25 1 84.81 25 LYS B N 1
ATOM 3634 C CA . LYS B 1 25 ? -20.547 130 69.938 1 84.81 25 LYS B CA 1
ATOM 3635 C C . LYS B 1 25 ? -19.359 129.5 69.062 1 84.81 25 LYS B C 1
ATOM 3637 O O . LYS B 1 25 ? -19.438 128.5 68.438 1 84.81 25 LYS B O 1
ATOM 3642 N N . ALA B 1 26 ? -18.281 130.125 69.062 1 82.75 26 ALA B N 1
ATOM 3643 C CA . ALA B 1 26 ? -17.078 129.75 68.312 1 82.75 26 ALA B CA 1
ATOM 3644 C C . ALA B 1 26 ? -16.516 128.5 68.812 1 82.75 26 ALA B C 1
ATOM 3646 O O . ALA B 1 26 ? -16.109 127.625 68.062 1 82.75 26 ALA B O 1
ATOM 3647 N N . ASN B 1 27 ? -16.531 128.25 70.125 1 80.94 27 ASN B N 1
ATOM 3648 C CA . ASN B 1 27 ? -16.047 127.062 70.688 1 80.94 27 ASN B CA 1
ATOM 3649 C C . ASN B 1 27 ? -16.891 125.875 70.312 1 80.94 27 ASN B C 1
ATOM 3651 O O . ASN B 1 27 ? -16.375 124.75 70.062 1 80.94 27 ASN B O 1
ATOM 3655 N N . THR B 1 28 ? -18.109 126.125 70.25 1 85.62 28 THR B N 1
ATOM 3656 C CA . THR B 1 28 ? -19.016 125.062 69.875 1 85.62 28 THR B CA 1
ATOM 3657 C C . THR B 1 28 ? -18.75 124.688 68.438 1 85.62 28 THR B C 1
ATOM 3659 O O . THR B 1 28 ? -18.719 123.5 68.062 1 85.62 28 THR B O 1
ATOM 3662 N N . LEU B 1 29 ? -18.453 125.562 67.562 1 83.94 29 LEU B N 1
ATOM 3663 C CA . LEU B 1 29 ? -18.188 125.312 66.188 1 83.94 29 LEU B CA 1
ATOM 3664 C C . LEU B 1 29 ? -16.875 124.562 66 1 83.94 29 LEU B C 1
ATOM 3666 O O . LEU B 1 29 ? -16.797 123.625 65.188 1 83.94 29 LEU B O 1
ATOM 3670 N N . LEU B 1 30 ? -15.984 124.875 66.75 1 82.75 30 LEU B N 1
ATOM 3671 C CA . LEU B 1 30 ? -14.68 124.25 66.688 1 82.75 30 LEU B CA 1
ATOM 3672 C C . LEU B 1 30 ? -14.758 122.812 67.188 1 82.75 30 LEU B C 1
ATOM 3674 O O . LEU B 1 30 ? -14.18 121.938 66.5 1 82.75 30 LEU B O 1
ATOM 3678 N N . THR B 1 31 ? -15.461 122.625 68.188 1 82.44 31 THR B N 1
ATOM 3679 C CA . THR B 1 31 ? -15.609 121.312 68.75 1 82.44 31 THR B CA 1
ATOM 3680 C C . THR B 1 31 ? -16.359 120.438 67.75 1 82.44 31 THR B C 1
ATOM 3682 O O . THR B 1 31 ? -15.984 119.25 67.562 1 82.44 31 THR B O 1
ATOM 3685 N N . THR B 1 32 ? -17.266 121 67.125 1 83.12 32 THR B N 1
ATOM 3686 C CA . THR B 1 32 ? -18.047 120.25 66.188 1 83.12 32 THR B CA 1
ATOM 3687 C C . THR B 1 32 ? -17.203 119.875 64.938 1 83.12 32 THR B C 1
ATOM 3689 O O . THR B 1 32 ? -17.266 118.75 64.438 1 83.12 32 THR B O 1
ATOM 3692 N N . THR B 1 33 ? -16.438 120.75 64.562 1 81.25 33 THR B N 1
ATOM 3693 C CA . THR B 1 33 ? -15.578 120.5 63.375 1 81.25 33 THR B CA 1
ATOM 3694 C C . THR B 1 33 ? -14.531 119.438 63.688 1 81.25 33 THR B C 1
ATOM 3696 O O . THR B 1 33 ? -14.242 118.562 62.844 1 81.25 33 THR B O 1
ATOM 3699 N N . LYS B 1 34 ? -13.992 119.5 64.875 1 78.44 34 LYS B N 1
ATOM 3700 C CA . LYS B 1 34 ? -13.023 118.5 65.312 1 78.44 34 LYS B CA 1
ATOM 3701 C C . LYS B 1 34 ? -13.648 117.125 65.312 1 78.44 34 LYS B C 1
ATOM 3703 O O . LYS B 1 34 ? -13.016 116.125 64.875 1 78.44 34 LYS B O 1
ATOM 3708 N N . SER B 1 35 ? -14.82 117.125 65.75 1 81.56 35 SER B N 1
ATOM 3709 C CA . SER B 1 35 ? -15.539 115.812 65.75 1 81.56 35 SER B CA 1
ATOM 3710 C C . SER B 1 35 ? -15.797 115.312 64.375 1 81.56 35 SER B C 1
ATOM 3712 O O . SER B 1 35 ? -15.648 114.125 64.062 1 81.56 35 SER B O 1
ATOM 3714 N N . THR B 1 36 ? -16.047 116.188 63.438 1 78 36 THR B N 1
ATOM 3715 C CA . THR B 1 36 ? -16.328 115.812 62.031 1 78 36 THR B CA 1
ATOM 3716 C C . THR B 1 36 ? -15.055 115.312 61.344 1 78 36 THR B C 1
ATOM 3718 O O . THR B 1 36 ? -15.102 114.312 60.594 1 78 36 THR B O 1
ATOM 3721 N N . ILE B 1 37 ? -14.055 115.812 61.688 1 74.38 37 ILE B N 1
ATOM 3722 C CA . ILE B 1 37 ? -12.773 115.438 61.125 1 74.38 37 ILE B CA 1
ATOM 3723 C C . ILE B 1 37 ? -12.398 114 61.625 1 74.38 37 ILE B C 1
ATOM 3725 O O . ILE B 1 37 ? -11.969 113.188 60.812 1 74.38 37 ILE B O 1
ATOM 3729 N N . SER B 1 38 ? -12.539 113.875 62.938 1 79.06 38 SER B N 1
ATOM 3730 C CA . SER B 1 38 ? -12.227 112.562 63.5 1 79.06 38 SER B CA 1
ATOM 3731 C C . SER B 1 38 ? -13.078 111.438 62.875 1 79.06 38 SER B C 1
ATOM 3733 O O . SER B 1 38 ? -12.57 110.375 62.562 1 79.06 38 SER B O 1
ATOM 3735 N N . SER B 1 39 ? -14.281 111.812 62.719 1 79.25 39 SER B N 1
ATOM 3736 C CA . SER B 1 39 ? -15.188 110.812 62.094 1 79.25 39 SER B CA 1
ATOM 3737 C C . SER B 1 39 ? -14.789 110.562 60.656 1 79.25 39 SER B C 1
ATOM 3739 O O . SER B 1 39 ? -14.805 109.375 60.219 1 79.25 39 SER B O 1
ATOM 3741 N N . ASN B 1 40 ? -14.383 111.562 60 1 75.44 40 ASN B N 1
ATOM 3742 C CA . ASN B 1 40 ? -13.984 111.375 58.594 1 75.44 40 ASN B CA 1
ATOM 3743 C C . ASN B 1 40 ? -12.688 110.562 58.469 1 75.44 40 ASN B C 1
ATOM 3745 O O . ASN B 1 40 ? -12.516 109.812 57.531 1 75.44 40 ASN B O 1
ATOM 3749 N N . ASN B 1 41 ? -11.789 110.812 59.469 1 74.31 41 ASN B N 1
ATOM 3750 C CA . ASN B 1 41 ? -10.547 110 59.469 1 74.31 41 ASN B CA 1
ATOM 3751 C C . ASN B 1 41 ? -10.828 108.5 59.625 1 74.31 41 ASN B C 1
ATOM 3753 O O . ASN B 1 41 ? -10.172 107.688 59 1 74.31 41 ASN B O 1
ATOM 3757 N N . GLY B 1 42 ? -11.734 108.25 60.406 1 76.19 42 GLY B N 1
ATOM 3758 C CA . GLY B 1 42 ? -12.148 106.875 60.562 1 76.19 42 GLY B CA 1
ATOM 3759 C C . GLY B 1 42 ? -12.695 106.25 59.25 1 76.19 42 GLY B C 1
ATOM 3760 O O . GLY B 1 42 ? -12.344 105.188 58.875 1 76.19 42 GLY B O 1
ATOM 3761 N N . LYS B 1 43 ? -13.414 107.062 58.594 1 79.25 43 LYS B N 1
ATOM 3762 C CA . LYS B 1 43 ? -13.984 106.625 57.312 1 79.25 43 LYS B CA 1
ATOM 3763 C C . LYS B 1 43 ? -12.898 106.438 56.25 1 79.25 43 LYS B C 1
ATOM 3765 O O . LYS B 1 43 ? -12.953 105.562 55.438 1 79.25 43 LYS B O 1
ATOM 3770 N N . LEU B 1 44 ? -11.953 107.312 56.375 1 76.38 44 LEU B N 1
ATOM 3771 C CA . LEU B 1 44 ? -10.867 107.25 55.406 1 76.38 44 LEU B CA 1
ATOM 3772 C C . LEU B 1 44 ? -10.008 106 55.625 1 76.38 44 LEU B C 1
ATOM 3774 O O . LEU B 1 44 ? -9.57 105.375 54.656 1 76.38 44 LEU B O 1
ATOM 3778 N N . ILE B 1 45 ? -9.812 105.625 56.812 1 80.75 45 ILE B N 1
ATOM 3779 C CA . ILE B 1 45 ? -9.047 104.438 57.125 1 80.75 45 ILE B CA 1
ATOM 3780 C C . ILE B 1 45 ? -9.773 103.188 56.562 1 80.75 45 ILE B C 1
ATOM 3782 O O . ILE B 1 45 ? -9.156 102.312 55.969 1 80.75 45 ILE B O 1
ATOM 3786 N N . LYS B 1 46 ? -10.992 103.25 56.781 1 83.38 46 LYS B N 1
ATOM 3787 C CA . LYS B 1 46 ? -11.805 102.125 56.281 1 83.38 46 LYS B CA 1
ATOM 3788 C C . LYS B 1 46 ? -11.781 102.062 54.75 1 83.38 46 LYS B C 1
ATOM 3790 O O . LYS B 1 46 ? -11.672 100.938 54.188 1 83.38 46 LYS B O 1
ATOM 3795 N N . SER B 1 47 ? -11.844 103.188 54.188 1 81.62 47 SER B N 1
ATOM 3796 C CA . SER B 1 47 ? -11.828 103.25 52.719 1 81.62 47 SER B CA 1
ATOM 3797 C C . SER B 1 47 ? -10.5 102.75 52.156 1 81.62 47 SER B C 1
ATOM 3799 O O . SER B 1 47 ? -10.477 102.062 51.156 1 81.62 47 SER B O 1
ATOM 3801 N N . ASN B 1 48 ? -9.43 103.062 52.906 1 82.5 48 ASN B N 1
ATOM 3802 C CA . ASN B 1 48 ? -8.125 102.562 52.438 1 82.5 48 ASN B CA 1
ATOM 3803 C C . ASN B 1 48 ? -8 101.062 52.562 1 82.5 48 ASN B C 1
ATOM 3805 O O . ASN B 1 48 ? -7.422 100.375 51.719 1 82.5 48 ASN B O 1
ATOM 3809 N N . PHE B 1 49 ? -8.602 100.562 53.562 1 85 49 PHE B N 1
ATOM 3810 C CA . PHE B 1 49 ? -8.609 99.125 53.75 1 85 49 PHE B CA 1
ATOM 3811 C C . PHE B 1 49 ? -9.375 98.438 52.625 1 85 49 PHE B C 1
ATOM 3813 O O . PHE B 1 49 ? -8.914 97.438 52.062 1 85 49 PHE B O 1
ATOM 3820 N N . LEU B 1 50 ? -10.484 99 52.344 1 85.94 50 LEU B N 1
ATOM 3821 C CA . LEU B 1 50 ? -11.32 98.438 51.312 1 85.94 50 LEU B CA 1
ATOM 3822 C C . LEU B 1 50 ? -10.633 98.562 49.938 1 85.94 50 LEU B C 1
ATOM 3824 O O . LEU B 1 50 ? -10.695 97.625 49.156 1 85.94 50 LEU B O 1
ATOM 3828 N N . LEU B 1 51 ? -9.914 99.562 49.781 1 87.56 51 LEU B N 1
ATOM 3829 C CA . LEU B 1 51 ? -9.188 99.75 48.531 1 87.56 51 LEU B CA 1
ATOM 3830 C C . LEU B 1 51 ? -8.094 98.75 48.375 1 87.56 51 LEU B C 1
ATOM 3832 O O . LEU B 1 51 ? -7.914 98.188 47.312 1 87.56 51 LEU B O 1
ATOM 3836 N N . ASP B 1 52 ? -7.484 98.438 49.406 1 85.31 52 ASP B N 1
ATOM 3837 C CA . ASP B 1 52 ? -6.438 97.438 49.375 1 85.31 52 ASP B CA 1
ATOM 3838 C C . ASP B 1 52 ? -7.023 96.062 49.094 1 85.31 52 ASP B C 1
ATOM 3840 O O . ASP B 1 52 ? -6.453 95.25 48.344 1 85.31 52 ASP B O 1
ATOM 3844 N N . SER B 1 53 ? -8.102 95.875 49.781 1 87.38 53 SER B N 1
ATOM 3845 C CA . SER B 1 53 ? -8.758 94.562 49.562 1 87.38 53 SER B CA 1
ATOM 3846 C C . SER B 1 53 ? -9.211 94.375 48.125 1 87.38 53 SER B C 1
ATOM 3848 O O . SER B 1 53 ? -9.047 93.312 47.562 1 87.38 53 SER B O 1
ATOM 3850 N N . ILE B 1 54 ? -9.719 95.438 47.562 1 89.88 54 ILE B N 1
ATOM 3851 C CA . ILE B 1 54 ? -10.18 95.438 46.188 1 89.88 54 ILE B CA 1
ATOM 3852 C C . ILE B 1 54 ? -9 95.188 45.25 1 89.88 54 ILE B C 1
ATOM 3854 O O . ILE B 1 54 ? -9.094 94.375 44.312 1 89.88 54 ILE B O 1
ATOM 3858 N N . ASN B 1 55 ? -7.977 95.875 45.594 1 88.44 55 ASN B N 1
ATOM 3859 C CA . ASN B 1 55 ? -6.777 95.688 44.781 1 88.44 55 ASN B CA 1
ATOM 3860 C C . ASN B 1 55 ? -6.324 94.25 44.781 1 88.44 55 ASN B C 1
ATOM 3862 O O . ASN B 1 55 ? -5.961 93.688 43.75 1 88.44 55 ASN B O 1
ATOM 3866 N N . GLN B 1 56 ? -6.418 93.562 45.875 1 88.38 56 GLN B N 1
ATOM 3867 C CA . GLN B 1 56 ? -6.02 92.188 45.969 1 88.38 56 GLN B CA 1
ATOM 3868 C C . GLN B 1 56 ? -6.961 91.25 45.156 1 88.38 56 GLN B C 1
ATOM 3870 O O . GLN B 1 56 ? -6.512 90.375 44.469 1 88.38 56 GLN B O 1
ATOM 3875 N N . LEU B 1 57 ? -8.195 91.562 45.219 1 88.06 57 LEU B N 1
ATOM 3876 C CA . LEU B 1 57 ? -9.18 90.75 44.531 1 88.06 57 LEU B CA 1
ATOM 3877 C C . LEU B 1 57 ? -9.008 90.875 43.031 1 88.06 57 LEU B C 1
ATOM 3879 O O . LEU B 1 57 ? -9.109 89.938 42.281 1 88.06 57 LEU B O 1
ATOM 3883 N N . VAL B 1 58 ? -8.719 92.125 42.625 1 87.81 58 VAL B N 1
ATOM 3884 C CA . VAL B 1 58 ? -8.516 92.375 41.219 1 87.81 58 VAL B CA 1
ATOM 3885 C C . VAL B 1 58 ? -7.266 91.625 40.719 1 87.81 58 VAL B C 1
ATOM 3887 O O . VAL B 1 58 ? -7.258 91.062 39.656 1 87.81 58 VAL B O 1
ATOM 3890 N N . GLN B 1 59 ? -6.285 91.562 41.531 1 89.19 59 GLN B N 1
ATOM 3891 C CA . GLN B 1 59 ? -5.062 90.875 41.188 1 89.19 59 GLN B CA 1
ATOM 3892 C C . GLN B 1 59 ? -5.324 89.375 41.062 1 89.19 59 GLN B C 1
ATOM 3894 O O . GLN B 1 59 ? -4.793 88.688 40.156 1 89.19 59 GLN B O 1
ATOM 3899 N N . ILE B 1 60 ? -6.109 88.875 41.906 1 88.62 60 ILE B N 1
ATOM 3900 C CA . ILE B 1 60 ? -6.457 87.438 41.844 1 88.62 60 ILE B CA 1
ATOM 3901 C C . ILE B 1 60 ? -7.211 87.125 40.562 1 88.62 60 ILE B C 1
ATOM 3903 O O . ILE B 1 60 ? -6.945 86.125 39.906 1 88.62 60 ILE B O 1
ATOM 3907 N N . LEU B 1 61 ? -8.07 88 40.219 1 88.25 61 LEU B N 1
ATOM 3908 C CA . LEU B 1 61 ? -8.844 87.812 39 1 88.25 61 LEU B CA 1
ATOM 3909 C C . LEU B 1 61 ? -7.941 87.875 37.781 1 88.25 61 LEU B C 1
ATOM 3911 O O . LEU B 1 61 ? -8.141 87.125 36.812 1 88.25 61 LEU B O 1
ATOM 3915 N N . GLU B 1 62 ? -6.957 88.75 37.844 1 87.69 62 GLU B N 1
ATOM 3916 C CA . GLU B 1 62 ? -5.98 88.812 36.75 1 87.69 62 GLU B CA 1
ATOM 3917 C C . GLU B 1 62 ? -5.188 87.5 36.656 1 87.69 62 GLU B C 1
ATOM 3919 O O . GLU B 1 62 ? -4.945 87 35.531 1 87.69 62 GLU B O 1
ATOM 3924 N N . THR B 1 63 ? -4.871 87 37.781 1 88.75 63 THR B N 1
ATOM 3925 C CA . THR B 1 63 ? -4.141 85.75 37.781 1 88.75 63 THR B CA 1
ATOM 3926 C C . THR B 1 63 ? -4.992 84.625 37.219 1 88.75 63 THR B C 1
ATOM 3928 O O . THR B 1 63 ? -4.488 83.812 36.469 1 88.75 63 THR B O 1
ATOM 3931 N N . ILE B 1 64 ? -6.223 84.625 37.531 1 87.12 64 ILE B N 1
ATOM 3932 C CA . ILE B 1 64 ? -7.133 83.625 37 1 87.12 64 ILE B CA 1
ATOM 3933 C C . ILE B 1 64 ? -7.273 83.75 35.5 1 87.12 64 ILE B C 1
ATOM 3935 O O . ILE B 1 64 ? -7.281 82.75 34.781 1 87.12 64 ILE B O 1
ATOM 3939 N N . HIS B 1 65 ? -7.379 85 35.094 1 88 65 HIS B N 1
ATOM 3940 C CA . HIS B 1 65 ? -7.445 85.25 33.656 1 88 65 HIS B CA 1
ATOM 3941 C C . HIS B 1 65 ? -6.219 84.75 32.938 1 88 65 HIS B C 1
ATOM 3943 O O . HIS B 1 65 ? -6.344 84.062 31.922 1 88 65 HIS B O 1
ATOM 3949 N N . ASP B 1 66 ? -5.035 84.875 33.469 1 87.44 66 ASP B N 1
ATOM 3950 C CA . ASP B 1 66 ? -3.791 84.438 32.875 1 87.44 66 ASP B CA 1
ATOM 3951 C C . ASP B 1 66 ? -3.727 82.875 32.906 1 87.44 66 ASP B C 1
ATOM 3953 O O . ASP B 1 66 ? -3.215 82.25 31.969 1 87.44 66 ASP B O 1
ATOM 3957 N N . SER B 1 67 ? -4.254 82.438 33.969 1 86.69 67 SER B N 1
ATOM 3958 C CA . SER B 1 67 ? -4.262 81 34.094 1 86.69 67 SER B CA 1
ATOM 3959 C C . SER B 1 67 ? -5.129 80.312 33 1 86.69 67 SER B C 1
ATOM 3961 O O . SER B 1 67 ? -4.793 79.25 32.5 1 86.69 67 SER B O 1
ATOM 3963 N N . VAL B 1 68 ? -6.223 80.938 32.625 1 84.44 68 VAL B N 1
ATOM 3964 C CA . VAL B 1 68 ? -7.105 80.438 31.594 1 84.44 68 VAL B CA 1
ATOM 3965 C C . VAL B 1 68 ? -6.391 80.5 30.25 1 84.44 68 VAL B C 1
ATOM 3967 O O . VAL B 1 68 ? -6.504 79.562 29.453 1 84.44 68 VAL B O 1
ATOM 3970 N N . GLU B 1 69 ? -5.605 81.5 30.062 1 82.31 69 GLU B N 1
ATOM 3971 C CA . GLU B 1 69 ? -4.828 81.625 28.828 1 82.31 69 GLU B CA 1
ATOM 3972 C C . GLU B 1 69 ? -3.777 80.5 28.75 1 82.31 69 GLU B C 1
ATOM 3974 O O . GLU B 1 69 ? -3.555 79.938 27.688 1 82.31 69 GLU B O 1
ATOM 3979 N N . LEU B 1 70 ? -3.182 80.188 29.859 1 85.62 70 LEU B N 1
ATOM 3980 C CA . LEU B 1 70 ? -2.184 79.188 29.891 1 85.62 70 LEU B CA 1
ATOM 3981 C C . LEU B 1 70 ? -2.82 77.812 29.625 1 85.62 70 LEU B C 1
ATOM 3983 O O . LEU B 1 70 ? -2.232 76.938 28.938 1 85.62 70 LEU B O 1
ATOM 3987 N N . ARG B 1 71 ? -3.98 77.562 30.062 1 83.31 71 ARG B N 1
ATOM 3988 C CA . ARG B 1 71 ? -4.699 76.312 29.828 1 83.31 71 ARG B CA 1
ATOM 3989 C C . ARG B 1 71 ? -5.039 76.125 28.359 1 83.31 71 ARG B C 1
ATOM 3991 O O . ARG B 1 71 ? -4.992 75 27.828 1 83.31 71 ARG B O 1
ATOM 3998 N N . LEU B 1 72 ? -5.344 77.25 27.75 1 81.62 72 LEU B N 1
ATOM 3999 C CA . LEU B 1 72 ? -5.652 77.188 26.328 1 81.62 72 LEU B CA 1
ATOM 4000 C C . LEU B 1 72 ? -4.43 76.812 25.516 1 81.62 72 LEU B C 1
ATOM 4002 O O . LEU B 1 72 ? -4.531 75.938 24.609 1 81.62 72 LEU B O 1
ATOM 4006 N N . ASN B 1 73 ? -3.32 77.312 25.938 1 85.44 73 ASN B N 1
ATOM 4007 C CA . ASN B 1 73 ? -2.086 77 25.234 1 85.44 73 ASN B CA 1
ATOM 4008 C C . ASN B 1 73 ? -1.695 75.5 25.469 1 85.44 73 ASN B C 1
ATOM 4010 O O . ASN B 1 73 ? -1.264 74.812 24.547 1 85.44 73 ASN B O 1
ATOM 4014 N N . ASP B 1 74 ? -1.894 75.062 26.609 1 85 74 ASP B N 1
ATOM 4015 C CA . ASP B 1 74 ? -1.612 73.688 26.953 1 85 74 ASP B CA 1
ATOM 4016 C C . ASP B 1 74 ? -2.504 72.688 26.156 1 85 74 ASP B C 1
ATOM 4018 O O . ASP B 1 74 ? -2.043 71.688 25.672 1 85 74 ASP B O 1
ATOM 4022 N N . ARG B 1 75 ? -3.691 73.125 25.938 1 83.56 75 ARG B N 1
ATOM 4023 C CA . ARG B 1 75 ? -4.637 72.25 25.188 1 83.56 75 ARG B CA 1
ATOM 4024 C C . ARG B 1 75 ? -4.25 72.188 23.719 1 83.56 75 ARG B C 1
ATOM 4026 O O . ARG B 1 75 ? -4.328 71.125 23.094 1 83.56 75 ARG B O 1
ATOM 4033 N N . ARG B 1 76 ? -3.793 73.312 23.234 1 86.25 76 ARG B N 1
ATOM 4034 C CA . ARG B 1 76 ? -3.371 73.375 21.828 1 86.25 76 ARG B CA 1
ATOM 4035 C C . ARG B 1 76 ? -2.193 72.438 21.594 1 86.25 76 ARG B C 1
ATOM 4037 O O . ARG B 1 76 ? -2.158 71.688 20.594 1 86.25 76 ARG B O 1
ATOM 4044 N N . GLN B 1 77 ? -1.377 72.375 22.625 1 89.81 77 GLN B N 1
ATOM 4045 C CA . GLN B 1 77 ? -0.211 71.5 22.5 1 89.81 77 GLN B CA 1
ATOM 4046 C C . GLN B 1 77 ? -0.605 70.062 22.609 1 89.81 77 GLN B C 1
ATOM 4048 O O . GLN B 1 77 ? -0.105 69.188 21.859 1 89.81 77 GLN B O 1
ATOM 4053 N N . SER B 1 78 ? -1.522 69.812 23.5 1 88.75 78 SER B N 1
ATOM 4054 C CA . SER B 1 78 ? -1.978 68.438 23.688 1 88.75 78 SER B CA 1
ATOM 4055 C C . SER B 1 78 ? -2.715 67.875 22.453 1 88.75 78 SER B C 1
ATOM 4057 O O . SER B 1 78 ? -2.527 66.75 22.047 1 88.75 78 SER B O 1
ATOM 4059 N N . VAL B 1 79 ? -3.484 68.75 21.906 1 90.69 79 VAL B N 1
ATOM 4060 C CA . VAL B 1 79 ? -4.227 68.375 20.719 1 90.69 79 VAL B CA 1
ATOM 4061 C C . VAL B 1 79 ? -3.256 68.125 19.562 1 90.69 79 VAL B C 1
ATOM 4063 O O . VAL B 1 79 ? -3.412 67.125 18.812 1 90.69 79 VAL B O 1
ATOM 4066 N N . LYS B 1 80 ? -2.268 68.938 19.484 1 91.12 80 LYS B N 1
ATOM 4067 C CA . LYS B 1 80 ? -1.278 68.812 18.422 1 91.12 80 LYS B CA 1
ATOM 4068 C C . LYS B 1 80 ? -0.522 67.5 18.578 1 91.12 80 LYS B C 1
ATOM 4070 O O . LYS B 1 80 ? -0.322 66.75 17.594 1 91.12 80 LYS B O 1
ATOM 4075 N N . ALA B 1 81 ? -0.171 67.188 19.766 1 92.44 81 ALA B N 1
ATOM 4076 C CA . ALA B 1 81 ? 0.54 65.938 20.031 1 92.44 81 ALA B CA 1
ATOM 4077 C C . ALA B 1 81 ? -0.325 64.688 19.688 1 92.44 81 ALA B C 1
ATOM 4079 O O . ALA B 1 81 ? 0.15 63.75 19.078 1 92.44 81 ALA B O 1
ATOM 4080 N N . LEU B 1 82 ? -1.535 64.812 20.047 1 93.5 82 LEU B N 1
ATOM 4081 C CA . LEU B 1 82 ? -2.461 63.688 19.781 1 93.5 82 LEU B CA 1
ATOM 4082 C C . LEU B 1 82 ? -2.723 63.562 18.297 1 93.5 82 LEU B C 1
ATOM 4084 O O . LEU B 1 82 ? -2.824 62.438 17.781 1 93.5 82 LEU B O 1
ATOM 4088 N N . LYS B 1 83 ? -2.854 64.688 17.656 1 93.12 83 LYS B N 1
ATOM 4089 C CA . LYS B 1 83 ? -3.053 64.688 16.219 1 93.12 83 LYS B CA 1
ATOM 4090 C C . LYS B 1 83 ? -1.868 64 15.5 1 93.12 83 LYS B C 1
ATOM 4092 O O . LYS B 1 83 ? -2.053 63.219 14.586 1 93.12 83 LYS B O 1
ATOM 4097 N N . ASN B 1 84 ? -0.683 64.312 15.961 1 94.25 84 ASN B N 1
ATOM 4098 C CA . ASN B 1 84 ? 0.517 63.75 15.367 1 94.25 84 ASN B CA 1
ATOM 4099 C C . ASN B 1 84 ? 0.579 62.25 15.586 1 94.25 84 ASN B C 1
ATOM 4101 O O . ASN B 1 84 ? 0.917 61.5 14.672 1 94.25 84 ASN B O 1
ATOM 4105 N N . TYR B 1 85 ? 0.216 61.844 16.75 1 93.81 85 TYR B N 1
ATOM 4106 C CA . TYR B 1 85 ? 0.217 60.406 17.062 1 93.81 85 TYR B CA 1
ATOM 4107 C C . TYR B 1 85 ? -0.79 59.656 16.203 1 93.81 85 TYR B C 1
ATOM 4109 O O . TYR B 1 85 ? -0.479 58.594 15.672 1 93.81 85 TYR B O 1
ATOM 4117 N N . LEU B 1 86 ? -1.913 60.219 16.109 1 95.5 86 LEU B N 1
ATOM 4118 C CA . LEU B 1 86 ? -2.971 59.625 15.305 1 95.5 86 LEU B CA 1
ATOM 4119 C C . LEU B 1 86 ? -2.564 59.531 13.836 1 95.5 86 LEU B C 1
ATOM 4121 O O . LEU B 1 86 ? -2.74 58.5 13.188 1 95.5 86 LEU B O 1
ATOM 4125 N N . GLU B 1 87 ? -1.969 60.625 13.336 1 94.62 87 GLU B N 1
ATOM 4126 C CA . GLU B 1 87 ? -1.53 60.656 11.945 1 94.62 87 GLU B CA 1
ATOM 4127 C C . GLU B 1 87 ? -0.418 59.656 11.688 1 94.62 87 GLU B C 1
ATOM 4129 O O . GLU B 1 87 ? -0.399 58.969 10.648 1 94.62 87 GLU B O 1
ATOM 4134 N N . LEU B 1 88 ? 0.488 59.5 12.617 1 95.44 88 LEU B N 1
ATOM 4135 C CA . LEU B 1 88 ? 1.557 58.5 12.492 1 95.44 88 LEU B CA 1
ATOM 4136 C C . LEU B 1 88 ? 0.991 57.094 12.469 1 95.44 88 LEU B C 1
ATOM 4138 O O . LEU B 1 88 ? 1.391 56.281 11.633 1 95.44 88 LEU B O 1
ATOM 4142 N N . SER B 1 89 ? 0.052 56.812 13.344 1 95.88 89 SER B N 1
ATOM 4143 C CA . SER B 1 89 ? -0.576 55.5 13.398 1 95.88 89 SER B CA 1
ATOM 4144 C C . SER B 1 89 ? -1.32 55.188 12.102 1 95.88 89 SER B C 1
ATOM 4146 O O . SER B 1 89 ? -1.251 54.062 11.594 1 95.88 89 SER B O 1
ATOM 4148 N N . LEU B 1 90 ? -1.97 56.188 11.594 1 95.38 90 LEU B N 1
ATOM 4149 C CA . LEU B 1 90 ? -2.693 56.031 10.344 1 95.38 90 LEU B CA 1
ATOM 4150 C C . LEU B 1 90 ? -1.732 55.75 9.188 1 95.38 90 LEU B C 1
ATOM 4152 O O . LEU B 1 90 ? -1.978 54.875 8.367 1 95.38 90 LEU B O 1
ATOM 4156 N N . THR B 1 91 ? -0.632 56.469 9.148 1 95.88 91 THR B N 1
ATOM 4157 C CA . THR B 1 91 ? 0.358 56.281 8.094 1 95.88 91 THR B CA 1
ATOM 4158 C C . THR B 1 91 ? 0.987 54.906 8.148 1 95.88 91 THR B C 1
ATOM 4160 O O . THR B 1 91 ? 1.142 54.25 7.125 1 95.88 91 THR B O 1
ATOM 4163 N N . GLU B 1 92 ? 1.289 54.438 9.328 1 96.25 92 GLU B N 1
ATOM 4164 C CA . GLU B 1 92 ? 1.887 53.125 9.508 1 96.25 92 GLU B CA 1
ATOM 4165 C C . GLU B 1 92 ? 0.91 52 9.109 1 96.25 92 GLU B C 1
ATOM 4167 O O . GLU B 1 92 ? 1.298 51.031 8.469 1 96.25 92 GLU B O 1
ATOM 4172 N N . LEU B 1 93 ? -0.281 52.188 9.508 1 96.44 93 LEU B N 1
ATOM 4173 C CA . LEU B 1 93 ? -1.306 51.219 9.172 1 96.44 93 LEU B CA 1
ATOM 4174 C C . LEU B 1 93 ? -1.508 51.156 7.66 1 96.44 93 LEU B C 1
ATOM 4176 O O . LEU B 1 93 ? -1.586 50.062 7.094 1 96.44 93 LEU B O 1
ATOM 4180 N N . ARG B 1 94 ? -1.515 52.281 6.992 1 95.5 94 ARG B N 1
ATOM 4181 C CA . ARG B 1 94 ? -1.677 52.312 5.543 1 95.5 94 ARG B CA 1
ATOM 4182 C C . ARG B 1 94 ? -0.484 51.688 4.84 1 95.5 94 ARG B C 1
ATOM 4184 O O . ARG B 1 94 ? -0.647 51 3.83 1 95.5 94 ARG B O 1
ATOM 4191 N N . LYS B 1 95 ? 0.666 51.938 5.379 1 96.25 95 LYS B N 1
ATOM 4192 C CA . LYS B 1 95 ? 1.867 51.312 4.816 1 96.25 95 LYS B CA 1
ATOM 4193 C C . LYS B 1 95 ? 1.799 49.781 4.898 1 96.25 95 LYS B C 1
ATOM 4195 O O . LYS B 1 95 ? 2.164 49.094 3.945 1 96.25 95 LYS B O 1
ATOM 4200 N N . GLU B 1 96 ? 1.353 49.312 6.035 1 96.38 96 GLU B N 1
ATOM 4201 C CA . GLU B 1 96 ? 1.222 47.875 6.199 1 96.38 96 GLU B CA 1
ATOM 4202 C C . GLU B 1 96 ? 0.174 47.312 5.25 1 96.38 96 GLU B C 1
ATOM 4204 O O . GLU B 1 96 ? 0.373 46.219 4.672 1 96.38 96 GLU B O 1
ATOM 4209 N N . PHE B 1 97 ? -0.939 48 5.055 1 96.31 97 PHE B N 1
ATOM 4210 C CA . PHE B 1 97 ? -1.961 47.562 4.105 1 96.31 97 PHE B CA 1
ATOM 4211 C C . PHE B 1 97 ? -1.395 47.531 2.689 1 96.31 97 PHE B C 1
ATOM 4213 O O . PHE B 1 97 ? -1.67 46.594 1.94 1 96.31 97 PHE B O 1
ATOM 4220 N N . ASP B 1 98 ? -0.629 48.469 2.361 1 95.94 98 ASP B N 1
ATOM 4221 C CA . ASP B 1 98 ? -0.028 48.5 1.03 1 95.94 98 ASP B CA 1
ATOM 4222 C C . ASP B 1 98 ? 0.897 47.312 0.819 1 95.94 98 ASP B C 1
ATOM 4224 O O . ASP B 1 98 ? 0.93 46.719 -0.268 1 95.94 98 ASP B O 1
ATOM 4228 N N . LYS B 1 99 ? 1.615 47 1.836 1 96.06 99 LYS B N 1
ATOM 4229 C CA . LYS B 1 99 ? 2.465 45.812 1.772 1 96.06 99 LYS B CA 1
ATOM 4230 C C . LYS B 1 99 ? 1.639 44.562 1.509 1 96.06 99 LYS B C 1
ATOM 4232 O O . LYS B 1 99 ? 2.006 43.719 0.671 1 96.06 99 LYS B O 1
ATOM 4237 N N . LEU B 1 100 ? 0.52 44.438 2.227 1 96.31 100 LEU B N 1
ATOM 4238 C CA . LEU B 1 100 ? -0.345 43.25 2.078 1 96.31 100 LEU B CA 1
ATOM 4239 C C . LEU B 1 100 ? -0.958 43.219 0.683 1 96.31 100 LEU B C 1
ATOM 4241 O O . LEU B 1 100 ? -1.148 42.125 0.122 1 96.31 100 LEU B O 1
ATOM 4245 N N . LYS B 1 101 ? -1.237 44.375 0.064 1 95.06 101 LYS B N 1
ATOM 4246 C CA . LYS B 1 101 ? -1.818 44.469 -1.272 1 95.06 101 LYS B CA 1
ATOM 4247 C C . LYS B 1 101 ? -0.808 44.031 -2.338 1 95.06 101 LYS B C 1
ATOM 4249 O O . LYS B 1 101 ? -1.189 43.594 -3.428 1 95.06 101 LYS B O 1
ATOM 4254 N N . GLN B 1 102 ? 0.451 44.125 -2.021 1 94.25 102 GLN B N 1
ATOM 4255 C CA . GLN B 1 102 ? 1.502 43.812 -2.986 1 94.25 102 GLN B CA 1
ATOM 4256 C C . GLN B 1 102 ? 1.825 42.312 -2.992 1 94.25 102 GLN B C 1
ATOM 4258 O O . GLN B 1 102 ? 2.406 41.812 -3.953 1 94.25 102 GLN B O 1
ATOM 4263 N N . ILE B 1 103 ? 1.479 41.594 -1.989 1 94.69 103 ILE B N 1
ATOM 4264 C CA . ILE B 1 103 ? 1.824 40.188 -1.88 1 94.69 103 ILE B CA 1
ATOM 4265 C C . ILE B 1 103 ? 0.69 39.344 -2.443 1 94.69 103 ILE B C 1
ATOM 4267 O O . ILE B 1 103 ? -0.364 39.188 -1.817 1 94.69 103 ILE B O 1
ATOM 4271 N N . LYS B 1 104 ? 0.959 38.781 -3.615 1 92.31 104 LYS B N 1
ATOM 4272 C CA . LYS B 1 104 ? -0.015 37.906 -4.266 1 92.31 104 LYS B CA 1
ATOM 4273 C C . LYS B 1 104 ? 0.051 36.5 -3.703 1 92.31 104 LYS B C 1
ATOM 4275 O O . LYS B 1 104 ? 1.138 35.969 -3.439 1 92.31 104 LYS B O 1
ATOM 4280 N N . ILE B 1 105 ? -1.091 36.031 -3.482 1 92.94 105 ILE B N 1
ATOM 4281 C CA . ILE B 1 105 ? -1.173 34.656 -3.01 1 92.94 105 ILE B CA 1
ATOM 4282 C C . ILE B 1 105 ? -0.918 33.688 -4.168 1 92.94 105 ILE B C 1
ATOM 4284 O O . ILE B 1 105 ? -1.341 33.938 -5.301 1 92.94 105 ILE B O 1
ATOM 4288 N N . ASP B 1 106 ? -0.152 32.656 -3.791 1 91.38 106 ASP B N 1
ATOM 4289 C CA . ASP B 1 106 ? 0.124 31.656 -4.816 1 91.38 106 ASP B CA 1
ATOM 4290 C C . ASP B 1 106 ? -1.17 31.031 -5.344 1 91.38 106 ASP B C 1
ATOM 4292 O O . ASP B 1 106 ? -2.029 30.625 -4.566 1 91.38 106 ASP B O 1
ATOM 4296 N N . ALA B 1 107 ? -1.317 30.906 -6.695 1 85.44 107 ALA B N 1
ATOM 4297 C CA . ALA B 1 107 ? -2.531 30.453 -7.371 1 85.44 107 ALA B CA 1
ATOM 4298 C C . ALA B 1 107 ? -2.854 29 -7.008 1 85.44 107 ALA B C 1
ATOM 4300 O O . ALA B 1 107 ? -4.02 28.609 -7.004 1 85.44 107 ALA B O 1
ATOM 4301 N N . ASN B 1 108 ? -1.838 28.281 -6.656 1 85.69 108 ASN B N 1
ATOM 4302 C CA . ASN B 1 108 ? -2.043 26.875 -6.375 1 85.69 108 ASN B CA 1
ATOM 4303 C C . ASN B 1 108 ? -2.451 26.641 -4.922 1 85.69 108 ASN B C 1
ATOM 4305 O O . ASN B 1 108 ? -2.889 25.547 -4.562 1 85.69 108 ASN B O 1
ATOM 4309 N N . LEU B 1 109 ? -2.154 27.656 -4.168 1 86.25 109 LEU B N 1
ATOM 4310 C CA . LEU B 1 109 ? -2.555 27.562 -2.768 1 86.25 109 LEU B CA 1
ATOM 4311 C C . LEU B 1 109 ? -4.043 27.844 -2.607 1 86.25 109 LEU B C 1
ATOM 4313 O O . LEU B 1 109 ? -4.758 27.094 -1.95 1 86.25 109 LEU B O 1
ATOM 4317 N N . LEU B 1 110 ? -4.453 28.891 -3.059 1 81.31 110 LEU B N 1
ATOM 4318 C CA . LEU B 1 110 ? -5.852 29.297 -2.99 1 81.31 110 LEU B CA 1
ATOM 4319 C C . LEU B 1 110 ? -6.348 29.766 -4.355 1 81.31 110 LEU B C 1
ATOM 4321 O O . LEU B 1 110 ? -5.758 30.672 -4.957 1 81.31 110 LEU B O 1
ATOM 4325 N N . SER B 1 111 ? -7.305 28.875 -4.844 1 70.19 111 SER B N 1
ATOM 4326 C CA . SER B 1 111 ? -7.898 29.266 -6.117 1 70.19 111 SER B CA 1
ATOM 4327 C C . SER B 1 111 ? -9.039 30.25 -5.918 1 70.19 111 SER B C 1
ATOM 4329 O O . SER B 1 111 ? -9.766 30.188 -4.922 1 70.19 111 SER B O 1
ATOM 4331 N N . GLY B 1 112 ? -9.109 31.297 -6.785 1 68.75 112 GLY B N 1
ATOM 4332 C CA . GLY B 1 112 ? -10.305 32.125 -6.699 1 68.75 112 GLY B CA 1
ATOM 4333 C C . GLY B 1 112 ? -10.016 33.594 -6.789 1 68.75 112 GLY B C 1
ATOM 4334 O O . GLY B 1 112 ? -9.023 34 -7.395 1 68.75 112 GLY B O 1
ATOM 4335 N N . ASP B 1 113 ? -10.945 34.312 -5.957 1 66.06 113 ASP B N 1
ATOM 4336 C CA . ASP B 1 113 ? -11.18 35.75 -5.969 1 66.06 113 ASP B CA 1
ATOM 4337 C C . ASP B 1 113 ? -10.156 36.469 -5.094 1 66.06 113 ASP B C 1
ATOM 4339 O O . ASP B 1 113 ? -10.062 37.688 -5.133 1 66.06 113 ASP B O 1
ATOM 4343 N N . HIS B 1 114 ? -9.406 35.625 -4.344 1 69.88 114 HIS B N 1
ATOM 4344 C CA . HIS B 1 114 ? -8.461 36.25 -3.434 1 69.88 114 HIS B CA 1
ATOM 4345 C C . HIS B 1 114 ? -7.059 36.312 -4.027 1 69.88 114 HIS B C 1
ATOM 4347 O O . HIS B 1 114 ? -6.438 35.25 -4.234 1 69.88 114 HIS B O 1
ATOM 4353 N N . ARG B 1 115 ? -6.645 37.5 -4.324 1 86.06 115 ARG B N 1
ATOM 4354 C CA . ARG B 1 115 ? -5.398 37.625 -5.078 1 86.06 115 ARG B CA 1
ATOM 4355 C C . ARG B 1 115 ? -4.254 38.062 -4.168 1 86.06 115 ARG B C 1
ATOM 4357 O O . ARG B 1 115 ? -3.094 37.75 -4.426 1 86.06 115 ARG B O 1
ATOM 4364 N N . THR B 1 116 ? -4.676 38.75 -3.037 1 93 116 THR B N 1
ATOM 4365 C CA . THR B 1 116 ? -3.584 39.219 -2.197 1 93 116 THR B CA 1
ATOM 4366 C C . THR B 1 116 ? -3.881 38.969 -0.723 1 93 116 THR B C 1
ATOM 4368 O O . THR B 1 116 ? -4.988 38.531 -0.372 1 93 116 THR B O 1
ATOM 4371 N N . LEU B 1 117 ? -2.889 39.156 0.121 1 94.69 117 LEU B N 1
ATOM 4372 C CA . LEU B 1 117 ? -3.051 38.969 1.557 1 94.69 117 LEU B CA 1
ATOM 4373 C C . LEU B 1 117 ? -4.023 39.969 2.146 1 94.69 117 LEU B C 1
ATOM 4375 O O . LEU B 1 117 ? -4.625 39.719 3.191 1 94.69 117 LEU B O 1
ATOM 4379 N N . TYR B 1 118 ? -4.164 41.125 1.436 1 95.06 118 TYR B N 1
ATOM 4380 C CA . TYR B 1 118 ? -5.047 42.188 1.892 1 95.06 118 TYR B CA 1
ATOM 4381 C C . TYR B 1 118 ? -6.496 41.719 1.923 1 95.06 118 TYR B C 1
ATOM 4383 O O . TYR B 1 118 ? -7.301 42.219 2.711 1 95.06 118 TYR B O 1
ATOM 4391 N N . ASP B 1 119 ? -6.863 40.75 1.146 1 93 119 ASP B N 1
ATOM 4392 C CA . ASP B 1 119 ? -8.234 40.25 1.035 1 93 119 ASP B CA 1
ATOM 4393 C C . ASP B 1 119 ? -8.656 39.5 2.305 1 93 119 ASP B C 1
ATOM 4395 O O . ASP B 1 119 ? -9.844 39.25 2.512 1 93 119 ASP B O 1
ATOM 4399 N N . PHE B 1 120 ? -7.648 39.375 3.223 1 92.31 120 PHE B N 1
ATOM 4400 C CA . PHE B 1 120 ? -7.961 38.625 4.438 1 92.31 120 PHE B CA 1
ATOM 4401 C C . PHE B 1 120 ? -8 39.562 5.645 1 92.31 120 PHE B C 1
ATOM 4403 O O . PHE B 1 120 ? -8.148 39.094 6.781 1 92.31 120 PHE B O 1
ATOM 4410 N N . VAL B 1 121 ? -7.82 40.781 5.355 1 92.31 121 VAL B N 1
ATOM 4411 C CA . VAL B 1 121 ? -7.75 41.719 6.473 1 92.31 121 VAL B CA 1
ATOM 4412 C C . VAL B 1 121 ? -8.953 42.656 6.434 1 92.31 121 VAL B C 1
ATOM 4414 O O . VAL B 1 121 ? -9.539 42.875 5.371 1 92.31 121 VAL B O 1
ATOM 4417 N N . SER B 1 122 ? -9.289 43.188 7.672 1 89.75 122 SER B N 1
ATOM 4418 C CA . SER B 1 122 ? -10.422 44.094 7.805 1 89.75 122 SER B CA 1
ATOM 4419 C C . SER B 1 122 ? -9.953 45.562 7.844 1 89.75 122 SER B C 1
ATOM 4421 O O . SER B 1 122 ? -8.906 45.875 8.422 1 89.75 122 SER B O 1
ATOM 4423 N N . ASN B 1 123 ? -10.805 46.469 7.25 1 89.94 123 ASN B N 1
ATOM 4424 C CA . ASN B 1 123 ? -10.516 47.875 7.242 1 89.94 123 ASN B CA 1
ATOM 4425 C C . ASN B 1 123 ? -11.227 48.625 8.375 1 89.94 123 ASN B C 1
ATOM 4427 O O . ASN B 1 123 ? -11.242 49.844 8.422 1 89.94 123 ASN B O 1
ATOM 4431 N N . GLU B 1 124 ? -11.742 47.969 9.25 1 92.25 124 GLU B N 1
ATOM 4432 C CA . GLU B 1 124 ? -12.539 48.562 10.312 1 92.25 124 GLU B CA 1
ATOM 4433 C C . GLU B 1 124 ? -11.688 49.469 11.188 1 92.25 124 GLU B C 1
ATOM 4435 O O . GLU B 1 124 ? -12.141 50.562 11.578 1 92.25 124 GLU B O 1
ATOM 4440 N N . VAL B 1 125 ? -10.492 49 11.508 1 91.12 125 VAL B N 1
ATOM 4441 C CA . VAL B 1 125 ? -9.625 49.781 12.383 1 91.12 125 VAL B CA 1
ATOM 4442 C C . VAL B 1 125 ? -9.227 51.094 11.703 1 91.12 125 VAL B C 1
ATOM 4444 O O . VAL B 1 125 ? -9.148 52.125 12.352 1 91.12 125 VAL B O 1
ATOM 4447 N N . LEU B 1 126 ? -9 51.094 10.398 1 92.94 126 LEU B N 1
ATOM 4448 C CA . LEU B 1 126 ? -8.68 52.281 9.641 1 92.94 126 LEU B CA 1
ATOM 4449 C C . LEU B 1 126 ? -9.836 53.281 9.672 1 92.94 126 LEU B C 1
ATOM 4451 O O . LEU B 1 126 ? -9.633 54.469 9.93 1 92.94 126 LEU B O 1
ATOM 4455 N N . GLU B 1 127 ? -11.039 52.812 9.516 1 93.5 127 GLU B N 1
ATOM 4456 C CA . GLU B 1 127 ? -12.227 53.656 9.547 1 93.5 127 GLU B CA 1
ATOM 4457 C C . GLU B 1 127 ? -12.438 54.281 10.93 1 93.5 127 GLU B C 1
ATOM 4459 O O . GLU B 1 127 ? -12.82 55.438 11.055 1 93.5 127 GLU B O 1
ATOM 4464 N N . THR B 1 128 ? -12.195 53.469 11.875 1 94.56 128 THR B N 1
ATOM 4465 C CA . THR B 1 128 ? -12.344 53.938 13.25 1 94.56 128 THR B CA 1
ATOM 4466 C C . THR B 1 128 ? -11.344 55.062 13.539 1 94.56 128 THR B C 1
ATOM 4468 O O . THR B 1 128 ? -11.711 56.094 14.133 1 94.56 128 THR B O 1
ATOM 4471 N N . LEU B 1 129 ? -10.133 54.906 13.125 1 94.56 129 LEU B N 1
ATOM 4472 C CA . LEU B 1 129 ? -9.117 55.938 13.352 1 94.56 129 LEU B CA 1
ATOM 4473 C C . LEU B 1 129 ? -9.453 57.219 12.602 1 94.56 129 LEU B C 1
ATOM 4475 O O . LEU B 1 129 ? -9.258 58.312 13.125 1 94.56 129 LEU B O 1
ATOM 4479 N N . LEU B 1 130 ? -10.016 57.156 11.461 1 93.62 130 LEU B N 1
ATOM 4480 C CA . LEU B 1 130 ? -10.422 58.344 10.695 1 93.62 130 LEU B CA 1
ATOM 4481 C C . LEU B 1 130 ? -11.57 59.062 11.391 1 93.62 130 LEU B C 1
ATOM 4483 O O . LEU B 1 130 ? -11.578 60.281 11.438 1 93.62 130 LEU B O 1
ATOM 4487 N N . SER B 1 131 ? -12.43 58.281 11.93 1 94.81 131 SER B N 1
ATOM 4488 C CA . SER B 1 131 ? -13.523 58.875 12.672 1 94.81 131 SER B CA 1
ATOM 4489 C C . SER B 1 131 ? -13.023 59.625 13.906 1 94.81 131 SER B C 1
ATOM 4491 O O . SER B 1 131 ? -13.547 60.688 14.258 1 94.81 131 SER B O 1
ATOM 4493 N N . LYS B 1 132 ? -11.969 58.969 14.461 1 94.12 132 LYS B N 1
ATOM 4494 C CA . LYS B 1 132 ? -11.406 59.594 15.648 1 94.12 132 LYS B CA 1
ATOM 4495 C C . LYS B 1 132 ? -10.672 60.906 15.297 1 94.12 132 LYS B C 1
ATOM 4497 O O . LYS B 1 132 ? -10.641 61.844 16.094 1 94.12 132 LYS B O 1
ATOM 4502 N N . GLN B 1 133 ? -10.117 60.969 14.188 1 92.38 133 GLN B N 1
ATOM 4503 C CA . GLN B 1 133 ? -9.5 62.188 13.711 1 92.38 133 GLN B CA 1
ATOM 4504 C C . GLN B 1 133 ? -10.523 63.312 13.617 1 92.38 133 GLN B C 1
ATOM 4506 O O . GLN B 1 133 ? -10.273 64.438 14.062 1 92.38 133 GLN B O 1
ATOM 4511 N N . ASP B 1 134 ? -11.664 63 13.117 1 91.88 134 ASP B N 1
ATOM 4512 C CA . ASP B 1 134 ? -12.75 63.969 13.008 1 91.88 134 ASP B CA 1
ATOM 4513 C C . ASP B 1 134 ? -13.242 64.375 14.391 1 91.88 134 ASP B C 1
ATOM 4515 O O . ASP B 1 134 ? -13.5 65.562 14.617 1 91.88 134 ASP B O 1
ATOM 4519 N N . GLU B 1 135 ? -13.312 63.438 15.188 1 91.12 135 GLU B N 1
ATOM 4520 C CA . GLU B 1 135 ? -13.766 63.719 16.547 1 91.12 135 GLU B CA 1
ATOM 4521 C C . GLU B 1 135 ? -12.789 64.625 17.266 1 91.12 135 GLU B C 1
ATOM 4523 O O . GLU B 1 135 ? -13.211 65.562 18 1 91.12 135 GLU B O 1
ATOM 4528 N N . LEU B 1 136 ? -11.547 64.375 17.094 1 92.44 136 LEU B N 1
ATOM 4529 C CA . LEU B 1 136 ? -10.516 65.25 17.719 1 92.44 136 LEU B CA 1
ATOM 4530 C C . LEU B 1 136 ? -10.609 66.688 17.219 1 92.44 136 LEU B C 1
ATOM 4532 O O . LEU B 1 136 ? -10.531 67.625 18.016 1 92.44 136 LEU B O 1
ATOM 4536 N N . GLU B 1 137 ? -10.852 66.875 15.914 1 88.94 137 GLU B N 1
ATOM 4537 C CA . GLU B 1 137 ? -10.977 68.188 15.336 1 88.94 137 GLU B CA 1
ATOM 4538 C C . GLU B 1 137 ? -12.211 68.938 15.875 1 88.94 137 GLU B C 1
ATOM 4540 O O . GLU B 1 137 ? -12.156 70.125 16.188 1 88.94 137 GLU B O 1
ATOM 4545 N N . LYS B 1 138 ? -13.289 68.188 16.031 1 88.56 138 LYS B N 1
ATOM 4546 C CA . LYS B 1 138 ? -14.516 68.812 16.562 1 88.56 138 LYS B CA 1
ATOM 4547 C C . LYS B 1 138 ? -14.336 69.188 18.031 1 88.56 138 LYS B C 1
ATOM 4549 O O . LYS B 1 138 ? -14.789 70.25 18.438 1 88.56 138 LYS B O 1
ATOM 4554 N N . SER B 1 139 ? -13.695 68.312 18.734 1 87.12 139 SER B N 1
ATOM 4555 C CA . SER B 1 139 ? -13.445 68.562 20.141 1 87.12 139 SER B CA 1
ATOM 4556 C C . SER B 1 139 ? -12.547 69.812 20.328 1 87.12 139 SER B C 1
ATOM 4558 O O . SER B 1 139 ? -12.766 70.625 21.203 1 87.12 139 SER B O 1
ATOM 4560 N N . ARG B 1 140 ? -11.539 69.875 19.531 1 84.94 140 ARG B N 1
ATOM 4561 C CA . ARG B 1 140 ? -10.641 71.062 19.547 1 84.94 140 ARG B CA 1
ATOM 4562 C C . ARG B 1 140 ? -11.398 72.312 19.281 1 84.94 140 ARG B C 1
ATOM 4564 O O . ARG B 1 140 ? -11.258 73.312 20.016 1 84.94 140 ARG B O 1
ATOM 4571 N N . GLU B 1 141 ? -12.203 72.312 18.25 1 84.88 141 GLU B N 1
ATOM 4572 C CA . GLU B 1 141 ? -12.953 73.5 17.875 1 84.88 141 GLU B CA 1
ATOM 4573 C C . GLU B 1 141 ? -13.914 73.938 18.984 1 84.88 141 GLU B C 1
ATOM 4575 O O . GLU B 1 141 ? -13.992 75.125 19.312 1 84.88 141 GLU B O 1
ATOM 4580 N N . SER B 1 142 ? -14.562 72.938 19.531 1 84.5 142 SER B N 1
ATOM 4581 C CA . SER B 1 142 ? -15.508 73.25 20.609 1 84.5 142 SER B CA 1
ATOM 4582 C C . SER B 1 142 ? -14.805 73.812 21.812 1 84.5 142 SER B C 1
ATOM 4584 O O . SER B 1 142 ? -15.289 74.812 22.422 1 84.5 142 SER B O 1
ATOM 4586 N N . TYR B 1 143 ? -13.648 73.25 22.125 1 83.88 143 TYR B N 1
ATOM 4587 C CA . TYR B 1 143 ? -12.867 73.688 23.266 1 83.88 143 TYR B CA 1
ATOM 4588 C C . TYR B 1 143 ? -12.398 75.125 23.047 1 83.88 143 TYR B C 1
ATOM 4590 O O . TYR B 1 143 ? -12.539 76 23.922 1 83.88 143 TYR B O 1
ATOM 4598 N N . VAL B 1 144 ? -11.93 75.438 21.844 1 81.44 144 VAL B N 1
ATOM 4599 C CA . VAL B 1 144 ? -11.383 76.75 21.531 1 81.44 144 VAL B CA 1
ATOM 4600 C C . VAL B 1 144 ? -12.492 77.812 21.609 1 81.44 144 VAL B C 1
ATOM 4602 O O . VAL B 1 144 ? -12.312 78.875 22.219 1 81.44 144 VAL B O 1
ATOM 4605 N N . VAL B 1 145 ? -13.57 77.438 21.141 1 84.75 145 VAL B N 1
ATOM 4606 C CA . VAL B 1 145 ? -14.688 78.375 21.109 1 84.75 145 VAL B CA 1
ATOM 4607 C C . VAL B 1 145 ? -15.148 78.625 22.531 1 84.75 145 VAL B C 1
ATOM 4609 O O . VAL B 1 145 ? -15.328 79.812 22.906 1 84.75 145 VAL B O 1
ATOM 4612 N N . VAL B 1 146 ? -15.242 77.688 23.344 1 85.69 146 VAL B N 1
ATOM 4613 C CA . VAL B 1 146 ? -15.742 77.812 24.703 1 85.69 146 VAL B CA 1
ATOM 4614 C C . VAL B 1 146 ? -14.75 78.625 25.531 1 85.69 146 VAL B C 1
ATOM 4616 O O . VAL B 1 146 ? -15.133 79.562 26.25 1 85.69 146 VAL B O 1
ATOM 4619 N N . ILE B 1 147 ? -13.523 78.375 25.438 1 82.94 147 ILE B N 1
ATOM 4620 C CA . ILE B 1 147 ? -12.508 79 26.25 1 82.94 147 ILE B CA 1
ATOM 4621 C C . ILE B 1 147 ? -12.344 80.438 25.828 1 82.94 147 ILE B C 1
ATOM 4623 O O . ILE B 1 147 ? -12.211 81.375 26.672 1 82.94 147 ILE B O 1
ATOM 4627 N N . GLU B 1 148 ? -12.414 80.688 24.562 1 81.38 148 GLU B N 1
ATOM 4628 C CA . GLU B 1 148 ? -12.297 82.062 24.062 1 81.38 148 GLU B CA 1
ATOM 4629 C C . GLU B 1 148 ? -13.469 82.875 24.531 1 81.38 148 GLU B C 1
ATOM 4631 O O . GLU B 1 148 ? -13.281 84.062 24.922 1 81.38 148 GLU B O 1
ATOM 4636 N N . GLN B 1 149 ? -14.555 82.312 24.547 1 87.12 149 GLN B N 1
ATOM 4637 C CA . GLN B 1 149 ? -15.742 83 25.016 1 87.12 149 GLN B CA 1
ATOM 4638 C C . GLN B 1 149 ? -15.617 83.375 26.5 1 87.12 149 GLN B C 1
ATOM 4640 O O . GLN B 1 149 ? -15.906 84.5 26.906 1 87.12 149 GLN B O 1
ATOM 4645 N N . GLN B 1 150 ? -15.133 82.375 27.266 1 86.19 150 GLN B N 1
ATOM 4646 C CA . GLN B 1 150 ? -14.969 82.625 28.703 1 86.19 150 GLN B CA 1
ATOM 4647 C C . GLN B 1 150 ? -13.859 83.625 28.984 1 86.19 150 GLN B C 1
ATOM 4649 O O . GLN B 1 150 ? -13.984 84.438 29.875 1 86.19 150 GLN B O 1
ATOM 4654 N N . GLN B 1 151 ? -12.852 83.625 28.219 1 84.94 151 GLN B N 1
ATOM 4655 C CA . GLN B 1 151 ? -11.742 84.5 28.375 1 84.94 151 GLN B CA 1
ATOM 4656 C C . GLN B 1 151 ? -12.172 85.938 28.062 1 84.94 151 GLN B C 1
ATOM 4658 O O . GLN B 1 151 ? -11.812 86.875 28.781 1 84.9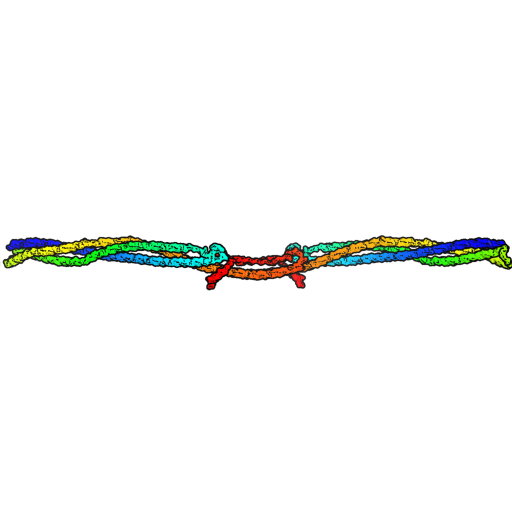4 151 GLN B O 1
ATOM 4663 N N . GLU B 1 152 ? -12.906 86 27.047 1 87.5 152 GLU B N 1
ATOM 4664 C CA . GLU B 1 152 ? -13.383 87.312 26.672 1 87.5 152 GLU B CA 1
ATOM 4665 C C . GLU B 1 152 ? -14.336 87.875 27.719 1 87.5 152 GLU B C 1
ATOM 4667 O O . GLU B 1 152 ? -14.273 89.062 28.031 1 87.5 152 GLU B O 1
ATOM 4672 N N . ALA B 1 153 ? -15.148 87.062 28.219 1 87.25 153 ALA B N 1
ATOM 4673 C CA . ALA B 1 153 ? -16.078 87.5 29.266 1 87.25 153 ALA B CA 1
ATOM 4674 C C . ALA B 1 153 ? -15.328 87.938 30.531 1 87.25 153 ALA B C 1
ATOM 4676 O O . ALA B 1 153 ? -15.633 88.938 31.109 1 87.25 153 ALA B O 1
ATOM 4677 N N . LEU B 1 154 ? -14.32 87.188 30.891 1 88.62 154 LEU B N 1
ATOM 4678 C CA . LEU B 1 154 ? -13.516 87.5 32.062 1 88.62 154 LEU B CA 1
ATOM 4679 C C . LEU B 1 154 ? -12.727 88.812 31.859 1 88.62 154 LEU B C 1
ATOM 4681 O O . LEU B 1 154 ? -12.641 89.625 32.75 1 88.62 154 LEU B O 1
ATOM 4685 N N . LYS B 1 155 ? -12.266 89 30.719 1 88.19 155 LYS B N 1
ATOM 4686 C CA . LYS B 1 155 ? -11.5 90.188 30.406 1 88.19 155 LYS B CA 1
ATOM 4687 C C . LYS B 1 155 ? -12.375 91.438 30.469 1 88.19 155 LYS B C 1
ATOM 4689 O O . LYS B 1 155 ? -11.969 92.438 31.031 1 88.19 155 LYS B O 1
ATOM 4694 N N . THR B 1 156 ? -13.508 91.312 29.969 1 91.12 156 THR B N 1
ATOM 4695 C CA . THR B 1 156 ? -14.43 92.438 29.969 1 91.12 156 THR B CA 1
ATOM 4696 C C . THR B 1 156 ? -14.812 92.812 31.406 1 91.12 156 THR B C 1
ATOM 4698 O O . THR B 1 156 ? -14.805 94 31.75 1 91.12 156 THR B O 1
ATOM 4701 N N . LYS B 1 157 ? -15.078 91.75 32.188 1 91.06 157 LYS B N 1
ATOM 4702 C CA . LYS B 1 157 ? -15.422 92 33.594 1 91.06 157 LYS B CA 1
ATOM 4703 C C . LYS B 1 157 ? -14.242 92.625 34.375 1 91.06 157 LYS B C 1
ATOM 4705 O O . LYS B 1 157 ? -14.414 93.562 35.156 1 91.06 157 LYS B O 1
ATOM 4710 N N . LEU B 1 158 ? -13.109 92.062 34.094 1 90.94 158 LEU B N 1
ATOM 4711 C CA . LEU B 1 158 ? -11.891 92.5 34.75 1 90.94 158 LEU B CA 1
ATOM 4712 C C . LEU B 1 158 ? -11.625 94 34.375 1 90.94 158 LEU B C 1
ATOM 4714 O O . LEU B 1 158 ? -11.297 94.812 35.25 1 90.94 158 LEU B O 1
ATOM 4718 N N . ASN B 1 159 ? -11.883 94.312 33.219 1 92.31 159 ASN B N 1
ATOM 4719 C CA . ASN B 1 159 ? -11.711 95.75 32.75 1 92.31 159 ASN B CA 1
ATOM 4720 C C . ASN B 1 159 ? -12.727 96.625 33.406 1 92.31 159 ASN B C 1
ATOM 4722 O O . ASN B 1 159 ? -12.391 97.812 33.781 1 92.31 159 ASN B O 1
ATOM 4726 N N . GLY B 1 160 ? -13.836 96.125 33.594 1 91.62 160 GLY B N 1
ATOM 4727 C CA . GLY B 1 160 ? -14.852 96.875 34.281 1 91.62 160 GLY B CA 1
ATOM 4728 C C . GLY B 1 160 ? -14.492 97.188 35.719 1 91.62 160 GLY B C 1
ATOM 4729 O O . GLY B 1 160 ? -14.602 98.312 36.188 1 91.62 160 GLY B O 1
ATOM 4730 N N . PHE B 1 161 ? -13.984 96.188 36.406 1 92.81 161 PHE B N 1
ATOM 4731 C CA . PHE B 1 161 ? -13.57 96.312 37.781 1 92.81 161 PHE B CA 1
ATOM 4732 C C . PHE B 1 161 ? -12.359 97.25 37.906 1 92.81 161 PHE B C 1
ATOM 4734 O O . PHE B 1 161 ? -12.297 98.062 38.812 1 92.81 161 PHE B O 1
ATOM 4741 N N . ASN B 1 162 ? -11.531 97.125 37 1 90.25 162 ASN B N 1
ATOM 4742 C CA . ASN B 1 162 ? -10.328 98 37 1 90.25 162 ASN B CA 1
ATOM 4743 C C . ASN B 1 162 ? -10.672 99.438 36.781 1 90.25 162 ASN B C 1
ATOM 4745 O O . ASN B 1 162 ? -10.094 100.312 37.438 1 90.25 162 ASN B O 1
ATOM 4749 N N . LYS B 1 163 ? -11.57 99.688 36.062 1 92.38 163 LYS B N 1
ATOM 4750 C CA . LYS B 1 163 ? -11.984 101.062 35.781 1 92.38 163 LYS B CA 1
ATOM 4751 C C . LYS B 1 163 ? -12.633 101.688 37.031 1 92.38 163 LYS B C 1
ATOM 4753 O O . LYS B 1 163 ? -12.32 102.812 37.406 1 92.38 163 LYS B O 1
ATOM 4758 N N . GLN B 1 164 ? -13.422 100.875 37.625 1 91.38 164 GLN B N 1
ATOM 4759 C CA . GLN B 1 164 ? -14.078 101.312 38.844 1 91.38 164 GLN B CA 1
ATOM 4760 C C . GLN B 1 164 ? -13.07 101.562 39.969 1 91.38 164 GLN B C 1
ATOM 4762 O O . GLN B 1 164 ? -13.125 102.562 40.656 1 91.38 164 GLN B O 1
ATOM 4767 N N . PHE B 1 165 ? -12.188 100.562 40.062 1 90.19 165 PHE B N 1
ATOM 4768 C CA . PHE B 1 165 ? -11.148 100.688 41.062 1 90.19 165 PHE B CA 1
ATOM 4769 C C . PHE B 1 165 ? -10.281 101.875 40.875 1 90.19 165 PHE B C 1
ATOM 4771 O O . PHE B 1 165 ? -10.023 102.625 41.812 1 90.19 165 PHE B O 1
ATOM 4778 N N . ASN B 1 166 ? -9.922 102.25 39.688 1 89.88 166 ASN B N 1
ATOM 4779 C CA . ASN B 1 166 ? -9.055 103.375 39.375 1 89.88 166 ASN B CA 1
ATOM 4780 C C . ASN B 1 166 ? -9.727 104.688 39.656 1 89.88 166 ASN B C 1
ATOM 4782 O O . ASN B 1 166 ? -9.094 105.625 40.219 1 89.88 166 ASN B O 1
ATOM 4786 N N . GLN B 1 167 ? -10.875 104.75 39.438 1 88.94 167 GLN B N 1
ATOM 4787 C CA . GLN B 1 167 ? -11.625 105.938 39.719 1 88.94 167 GLN B CA 1
ATOM 4788 C C . GLN B 1 167 ? -11.758 106.188 41.219 1 88.94 167 GLN B C 1
ATOM 4790 O O . GLN B 1 167 ? -11.523 107.25 41.719 1 88.94 167 GLN B O 1
ATOM 4795 N N . LEU B 1 168 ? -12.062 105.125 41.844 1 87.38 168 LEU B N 1
ATOM 4796 C CA . LEU B 1 168 ? -12.242 105.188 43.312 1 87.38 168 LEU B CA 1
ATOM 4797 C C . LEU B 1 168 ? -10.906 105.438 44 1 87.38 168 LEU B C 1
ATOM 4799 O O . LEU B 1 168 ? -10.852 106.188 44.969 1 87.38 168 LEU B O 1
ATOM 4803 N N . GLU B 1 169 ? -9.922 104.875 43.5 1 85.25 169 GLU B N 1
ATOM 4804 C CA . GLU B 1 169 ? -8.586 105.125 44.062 1 85.25 169 GLU B CA 1
ATOM 4805 C C . GLU B 1 169 ? -8.172 106.562 43.875 1 85.25 169 GLU B C 1
ATOM 4807 O O . GLU B 1 169 ? -7.609 107.188 44.812 1 85.25 169 GLU B O 1
ATOM 4812 N N . LYS B 1 170 ? -8.523 107.188 42.875 1 85.75 170 LYS B N 1
ATOM 4813 C CA . LYS B 1 170 ? -8.242 108.562 42.656 1 85.75 170 LYS B CA 1
ATOM 4814 C C . LYS B 1 170 ? -9.023 109.5 43.594 1 85.75 170 LYS B C 1
ATOM 4816 O O . LYS B 1 170 ? -8.469 110.438 44.188 1 85.75 170 LYS B O 1
ATOM 4821 N N . ASP B 1 171 ? -10.18 109.062 43.75 1 79.81 171 ASP B N 1
ATOM 4822 C CA . ASP B 1 171 ? -11.039 109.812 44.625 1 79.81 171 ASP B CA 1
ATOM 4823 C C . ASP B 1 171 ? -10.516 109.75 46.062 1 79.81 171 ASP B C 1
ATOM 4825 O O . ASP B 1 171 ? -10.453 110.812 46.75 1 79.81 171 ASP B O 1
ATOM 4829 N N . VAL B 1 172 ? -10.125 108.688 46.5 1 81.25 172 VAL B N 1
ATOM 4830 C CA . VAL B 1 172 ? -9.672 108.5 47.875 1 81.25 172 VAL B CA 1
ATOM 4831 C C . VAL B 1 172 ? -8.297 109.125 48.062 1 81.25 172 VAL B C 1
ATOM 4833 O O . VAL B 1 172 ? -8.031 109.75 49.094 1 81.25 172 VAL B O 1
ATOM 4836 N N . THR B 1 173 ? -7.527 109.062 47.062 1 78.44 173 THR B N 1
ATOM 4837 C CA . THR B 1 173 ? -6.195 109.688 47.156 1 78.44 173 THR B CA 1
ATOM 4838 C C . THR B 1 173 ? -6.281 111.188 47.188 1 78.44 173 THR B C 1
ATOM 4840 O O . THR B 1 173 ? -5.496 111.875 47.906 1 78.44 173 THR B O 1
ATOM 4843 N N . GLU B 1 174 ? -7.176 111.75 46.688 1 76.88 174 GLU B N 1
ATOM 4844 C CA . GLU B 1 174 ? -7.383 113.188 46.719 1 76.88 174 GLU B CA 1
ATOM 4845 C C . GLU B 1 174 ? -7.758 113.688 48.125 1 76.88 174 GLU B C 1
ATOM 4847 O O . GLU B 1 174 ? -7.305 114.75 48.562 1 76.88 174 GLU B O 1
ATOM 4852 N N . VAL B 1 175 ? -8.5 112.875 48.719 1 74.81 175 VAL B N 1
ATOM 4853 C CA . VAL B 1 175 ? -8.93 113.25 50.062 1 74.81 175 VAL B CA 1
ATOM 4854 C C . VAL B 1 175 ? -7.773 113 51.062 1 74.81 175 VAL B C 1
ATOM 4856 O O . VAL B 1 175 ? -7.586 113.812 51.969 1 74.81 175 VAL B O 1
ATOM 4859 N N . ASN B 1 176 ? -7.023 112 50.844 1 70.06 176 ASN B N 1
ATOM 4860 C CA . ASN B 1 176 ? -5.875 111.75 51.688 1 70.06 176 ASN B CA 1
ATOM 4861 C C . ASN B 1 176 ? -4.824 112.812 51.594 1 70.06 176 ASN B C 1
ATOM 4863 O O . ASN B 1 176 ? -4.168 113.125 52.594 1 70.06 176 ASN B O 1
ATOM 4867 N N . ASP B 1 177 ? -4.828 113.562 50.625 1 67.12 177 ASP B N 1
ATOM 4868 C CA . ASP B 1 177 ? -3.783 114.562 50.375 1 67.12 177 ASP B CA 1
ATOM 4869 C C . ASP B 1 177 ? -4.262 116 50.719 1 67.12 177 ASP B C 1
ATOM 4871 O O . ASP B 1 177 ? -3.586 116.938 50.406 1 67.12 177 ASP B O 1
ATOM 4875 N N . ALA B 1 178 ? -5.445 116.062 51.375 1 72 178 ALA B N 1
ATOM 4876 C CA . ALA B 1 178 ? -5.969 117.375 51.656 1 72 178 ALA B CA 1
ATOM 4877 C C . ALA B 1 178 ? -5.219 118.062 52.844 1 72 178 ALA B C 1
ATOM 4879 O O . ALA B 1 178 ? -5.742 118.125 53.938 1 72 178 ALA B O 1
ATOM 4880 N N . GLY B 1 179 ? -3.998 118.25 52.719 1 69.56 179 GLY B N 1
ATOM 4881 C CA . GLY B 1 179 ? -3.119 118.938 53.688 1 69.56 179 GLY B CA 1
ATOM 4882 C C . GLY B 1 179 ? -3.605 120.312 54.094 1 69.56 179 GLY B C 1
ATOM 4883 O O . GLY B 1 179 ? -3.277 120.75 55.188 1 69.56 179 GLY B O 1
ATOM 4884 N N . TRP B 1 180 ? -4.477 120.875 53.281 1 74.31 180 TRP B N 1
ATOM 4885 C CA . TRP B 1 180 ? -4.98 122.25 53.531 1 74.31 180 TRP B CA 1
ATOM 4886 C C . TRP B 1 180 ? -5.918 122.25 54.75 1 74.31 180 TRP B C 1
ATOM 4888 O O . TRP B 1 180 ? -6.094 123.25 55.406 1 74.31 180 TRP B O 1
ATOM 4898 N N . ILE B 1 181 ? -6.512 121 55 1 72.69 181 ILE B N 1
ATOM 4899 C CA . ILE B 1 181 ? -7.383 120.938 56.156 1 72.69 181 ILE B CA 1
ATOM 4900 C C . ILE B 1 181 ? -6.559 121.125 57.438 1 72.69 181 ILE B C 1
ATOM 4902 O O . ILE B 1 181 ? -6.965 121.812 58.344 1 72.69 181 ILE B O 1
ATOM 4906 N N . SER B 1 182 ? -5.414 120.562 57.531 1 74.06 182 SER B N 1
ATOM 4907 C CA . SER B 1 182 ? -4.516 120.688 58.688 1 74.06 182 SER B CA 1
ATOM 4908 C C . SER B 1 182 ? -4.043 122.125 58.844 1 74.06 182 SER B C 1
ATOM 4910 O O . SER B 1 182 ? -3.973 122.625 59.969 1 74.06 182 SER B O 1
ATOM 4912 N N . ASP B 1 183 ? -3.877 122.75 57.75 1 76.25 183 ASP B N 1
ATOM 4913 C CA . ASP B 1 183 ? -3.463 124.188 57.781 1 76.25 183 ASP B CA 1
ATOM 4914 C C . ASP B 1 183 ? -4.566 125.062 58.375 1 76.25 183 ASP B C 1
ATOM 4916 O O . ASP B 1 183 ? -4.297 125.938 59.188 1 76.25 183 ASP B O 1
ATOM 4920 N N . LEU B 1 184 ? -5.777 124.688 57.938 1 77.5 184 LEU B N 1
ATOM 4921 C CA . LEU B 1 184 ? -6.918 125.5 58.406 1 77.5 184 LEU B CA 1
ATOM 4922 C C . LEU B 1 184 ? -7.16 125.25 59.875 1 77.5 184 LEU B C 1
ATOM 4924 O O . LEU B 1 184 ? -7.531 126.188 60.594 1 77.5 184 LEU B O 1
ATOM 4928 N N . ILE B 1 185 ? -6.852 124.125 60.375 1 77.25 185 ILE B N 1
ATOM 4929 C CA . ILE B 1 185 ? -7.004 123.75 61.781 1 77.25 185 ILE B CA 1
ATOM 4930 C C . ILE B 1 185 ? -5.957 124.5 62.594 1 77.25 185 ILE B C 1
ATOM 4932 O O . ILE B 1 185 ? -6.27 125.062 63.656 1 77.25 185 ILE B O 1
ATOM 4936 N N . ASP B 1 186 ? -4.836 124.625 62.156 1 79.88 186 ASP B N 1
ATOM 4937 C CA . ASP B 1 186 ? -3.768 125.312 62.844 1 79.88 186 ASP B CA 1
ATOM 4938 C C . ASP B 1 186 ? -4.086 126.812 62.938 1 79.88 186 ASP B C 1
ATOM 4940 O O . ASP B 1 186 ? -3.881 127.438 63.969 1 79.88 186 ASP B O 1
ATOM 4944 N N . GLU B 1 187 ? -4.594 127.312 61.938 1 80.88 187 GLU B N 1
ATOM 4945 C CA . GLU B 1 187 ? -4.992 128.75 61.906 1 80.88 187 GLU B CA 1
ATOM 4946 C C . GLU B 1 187 ? -6.141 129 62.875 1 80.88 187 GLU B C 1
ATOM 4948 O O . GLU B 1 187 ? -6.145 130 63.562 1 80.88 187 GLU B O 1
ATOM 4953 N N . ASN B 1 188 ? -7.074 128 62.875 1 81.19 188 ASN B N 1
ATOM 4954 C CA . ASN B 1 188 ? -8.195 128.125 63.812 1 81.19 188 ASN B CA 1
ATOM 4955 C C . ASN B 1 188 ? -7.734 128.125 65.25 1 81.19 188 ASN B C 1
ATOM 4957 O O . ASN B 1 188 ? -8.273 128.75 66.125 1 81.19 188 ASN B O 1
ATOM 4961 N N . ASN B 1 189 ? -6.723 127.438 65.562 1 80.19 189 ASN B N 1
ATOM 4962 C CA . ASN B 1 189 ? -6.156 127.375 66.938 1 80.19 189 ASN B CA 1
ATOM 4963 C C . ASN B 1 189 ? -5.523 128.75 67.312 1 80.19 189 ASN B C 1
ATOM 4965 O O . ASN B 1 189 ? -5.691 129.125 68.438 1 80.19 189 ASN B O 1
ATOM 4969 N N . LYS B 1 190 ? -4.953 129.375 66.375 1 84.81 190 LYS B N 1
ATOM 4970 C CA . LYS B 1 190 ? -4.371 130.625 66.688 1 84.81 190 LYS B CA 1
ATOM 4971 C C . LYS B 1 190 ? -5.453 131.75 66.938 1 84.81 190 LYS B C 1
ATOM 4973 O O . LYS B 1 190 ? -5.336 132.5 67.812 1 84.81 190 LYS B O 1
ATOM 4978 N N . LEU B 1 191 ? -6.477 131.5 66.125 1 83.44 191 LEU B N 1
ATOM 4979 C CA . LEU B 1 191 ? -7.598 132.375 66.25 1 83.44 191 LEU B CA 1
ATOM 4980 C C . LEU B 1 191 ? -8.32 132.25 67.562 1 83.44 191 LEU B C 1
ATOM 4982 O O . LEU B 1 191 ? -8.781 133.125 68.188 1 83.44 191 LEU B O 1
ATOM 4986 N N . GLU B 1 192 ? -8.414 131 67.938 1 84.06 192 GLU B N 1
ATOM 4987 C CA . GLU B 1 192 ? -9.008 130.75 69.25 1 84.06 192 GLU B CA 1
ATOM 4988 C C . GLU B 1 192 ? -8.203 131.25 70.375 1 84.06 192 GLU B C 1
ATOM 4990 O O . GLU B 1 192 ? -8.781 131.75 71.375 1 84.06 192 GLU B O 1
ATOM 4995 N N . GLU B 1 193 ? -6.988 131.25 70.25 1 83.62 193 GLU B N 1
ATOM 4996 C CA . GLU B 1 193 ? -6.117 131.875 71.25 1 83.62 193 GLU B CA 1
ATOM 4997 C C . GLU B 1 193 ? -6.297 133.375 71.312 1 83.62 193 GLU B C 1
ATOM 4999 O O . GLU B 1 193 ? -6.34 134 72.375 1 83.62 193 GLU B O 1
ATOM 5004 N N . GLU B 1 194 ? -6.465 133.875 70.125 1 84.69 194 GLU B N 1
ATOM 5005 C CA . GLU B 1 194 ? -6.703 135.25 70 1 84.69 194 GLU B CA 1
ATOM 5006 C C . GLU B 1 194 ? -8.047 135.625 70.625 1 84.69 194 GLU B C 1
ATOM 5008 O O . GLU B 1 194 ? -8.148 136.75 71.312 1 84.69 194 GLU B O 1
ATOM 5013 N N . VAL B 1 195 ? -9.031 134.875 70.375 1 85.31 195 VAL B N 1
ATOM 5014 C CA . VAL B 1 195 ? -10.359 135.125 70.938 1 85.31 195 VAL B CA 1
ATOM 5015 C C . VAL B 1 195 ? -10.273 135.125 72.438 1 85.31 195 VAL B C 1
ATOM 5017 O O . VAL B 1 195 ? -10.844 135.875 73.125 1 85.31 195 VAL B O 1
ATOM 5020 N N . ALA B 1 196 ? -9.586 134.25 73 1 83.19 196 ALA B N 1
ATOM 5021 C CA . ALA B 1 196 ? -9.398 134.125 74.438 1 83.19 196 ALA B CA 1
ATOM 5022 C C . ALA B 1 196 ? -8.711 135.375 75 1 83.19 196 ALA B C 1
ATOM 5024 O O . ALA B 1 196 ? -9.094 135.875 76.062 1 83.19 196 ALA B O 1
ATOM 5025 N N . GLY B 1 197 ? -7.781 135.75 74.25 1 84.69 197 GLY B N 1
ATOM 5026 C CA . GLY B 1 197 ? -7.086 137 74.688 1 84.69 197 GLY B CA 1
ATOM 5027 C C . GLY B 1 197 ? -7.973 138.25 74.688 1 84.69 197 GLY B C 1
ATOM 5028 O O . GLY B 1 197 ? -7.926 139 75.625 1 84.69 197 GLY B O 1
ATOM 5029 N N . LEU B 1 198 ? -8.805 138.25 73.75 1 86.06 198 LEU B N 1
ATOM 5030 C CA . LEU B 1 198 ? -9.734 139.375 73.625 1 86.06 198 LEU B CA 1
ATOM 5031 C C . LEU B 1 198 ? -10.805 139.375 74.688 1 86.06 198 LEU B C 1
ATOM 5033 O O . LEU B 1 198 ? -11.156 140.375 75.312 1 86.06 198 LEU B O 1
ATOM 5037 N N . LEU B 1 199 ? -11.25 138.25 75 1 84.69 199 LEU B N 1
ATOM 5038 C CA . LEU B 1 199 ? -12.227 138 76.062 1 84.69 199 LEU B CA 1
ATOM 5039 C C . LEU B 1 199 ? -11.625 138.375 77.438 1 84.69 199 LEU B C 1
ATOM 5041 O O . LEU B 1 199 ? -12.297 139 78.25 1 84.69 199 LEU B O 1
ATOM 5045 N N . GLU B 1 200 ? -10.438 138 77.5 1 84.12 200 GLU B N 1
ATOM 5046 C CA . GLU B 1 200 ? -9.727 138.375 78.75 1 84.12 200 GLU B CA 1
ATOM 5047 C C . GLU B 1 200 ? -9.594 139.875 78.938 1 84.12 200 GLU B C 1
ATOM 5049 O O . GLU B 1 200 ? -9.789 140.375 80 1 84.12 200 GLU B O 1
ATOM 5054 N N . SER B 1 201 ? -9.344 140.5 77.875 1 85.69 201 SER B N 1
ATOM 5055 C CA . SER B 1 201 ? -9.234 141.875 77.875 1 85.69 201 SER B CA 1
ATOM 5056 C C . SER B 1 201 ? -10.562 142.625 78.188 1 85.69 201 SER B C 1
ATOM 5058 O O . SER B 1 201 ? -10.594 143.5 79 1 85.69 201 SER B O 1
ATOM 5060 N N . LEU B 1 202 ? -11.586 142.125 77.75 1 85.69 202 LEU B N 1
ATOM 5061 C CA . LEU B 1 202 ? -12.922 142.625 78 1 85.69 202 LEU B CA 1
ATOM 5062 C C . LEU B 1 202 ? -13.305 142.375 79.438 1 85.69 202 LEU B C 1
ATOM 5064 O O . LEU B 1 202 ? -13.922 143.125 80.125 1 85.69 202 LEU B O 1
ATOM 5068 N N . THR B 1 203 ? -12.938 141.25 79.938 1 83.12 203 THR B N 1
ATOM 5069 C CA . THR B 1 203 ? -13.18 140.875 81.375 1 83.12 203 THR B CA 1
ATOM 5070 C C . THR B 1 203 ? -12.414 141.875 82.312 1 83.12 203 THR B C 1
ATOM 5072 O O . THR B 1 203 ? -12.961 142.25 83.312 1 83.12 203 THR B O 1
ATOM 5075 N N . ASN B 1 204 ? -11.242 142.125 81.875 1 85.44 204 ASN B N 1
ATOM 5076 C CA . ASN B 1 204 ? -10.422 143 82.688 1 85.44 204 ASN B CA 1
ATOM 5077 C C . ASN B 1 204 ? -11.031 144.375 82.688 1 85.44 204 ASN B C 1
ATOM 5079 O O . ASN B 1 204 ? -11.047 145 83.75 1 85.44 204 ASN B O 1
ATOM 5083 N N . HIS B 1 205 ? -11.453 144.875 81.625 1 84.12 205 HIS B N 1
ATOM 5084 C CA . HIS B 1 205 ? -12.133 146.125 81.562 1 84.12 205 HIS B CA 1
ATOM 5085 C C . HIS B 1 205 ? -13.391 146.125 82.438 1 84.12 205 HIS B C 1
ATOM 5087 O O . HIS B 1 205 ? -13.633 147.125 83.125 1 84.12 205 HIS B O 1
ATOM 5093 N N . TYR B 1 206 ? -14.156 145.125 82.312 1 83 206 TYR B N 1
ATOM 5094 C CA . TYR B 1 206 ? -15.336 145 83.125 1 83 206 TYR B CA 1
ATOM 5095 C C . TYR B 1 206 ? -14.969 145.125 84.625 1 83 206 TYR B C 1
ATOM 5097 O O . TYR B 1 206 ? -15.594 145.75 85.375 1 83 206 TYR B O 1
ATOM 5105 N N . ASP B 1 207 ? -13.93 144.375 85 1 81 207 ASP B N 1
ATOM 5106 C CA . ASP B 1 207 ? -13.477 144.375 86.375 1 81 207 ASP B CA 1
ATOM 5107 C C . ASP B 1 207 ? -13.016 145.75 86.875 1 81 207 ASP B C 1
ATOM 5109 O O . ASP B 1 207 ? -13.305 146.125 88 1 81 207 ASP B O 1
ATOM 5113 N N . GLN B 1 208 ? -12.414 146.5 86.062 1 82.12 208 GLN B N 1
ATOM 5114 C CA . GLN B 1 208 ? -11.922 147.875 86.375 1 82.12 208 GLN B CA 1
ATOM 5115 C C . GLN B 1 208 ? -13.078 148.875 86.5 1 82.12 208 GLN B C 1
ATOM 5117 O O . GLN B 1 208 ? -13.078 149.625 87.375 1 82.12 208 GLN B O 1
ATOM 5122 N N . CYS B 1 209 ? -14.031 148.625 85.625 1 84.31 209 CYS B N 1
ATOM 5123 C CA . CYS B 1 209 ? -15.234 149.5 85.75 1 84.31 209 CYS B CA 1
ATOM 5124 C C . CYS B 1 209 ? -16.016 149.25 87 1 84.31 209 CYS B C 1
ATOM 5126 O O . CYS B 1 209 ? -16.516 150.125 87.688 1 84.31 209 CYS B O 1
ATOM 5128 N N . SER B 1 210 ? -16.062 148 87.375 1 82.12 210 SER B N 1
ATOM 5129 C CA . SER B 1 210 ? -16.734 147.625 88.625 1 82.12 210 SER B CA 1
ATOM 5130 C C . SER B 1 210 ? -16.031 148.125 89.875 1 82.12 210 SER B C 1
ATOM 5132 O O . SER B 1 210 ? -16.688 148.625 90.75 1 82.12 210 SER B O 1
ATOM 5134 N N . ARG B 1 211 ? -14.734 148.125 89.812 1 84.31 211 ARG B N 1
ATOM 5135 C CA . ARG B 1 211 ? -13.93 148.625 90.875 1 84.31 211 ARG B CA 1
ATOM 5136 C C . ARG B 1 211 ? -14.117 150.125 91 1 84.31 211 ARG B C 1
ATOM 5138 O O . ARG B 1 211 ? -14.273 150.75 92.125 1 84.31 211 ARG B O 1
ATOM 5145 N N . GLY B 1 212 ? -14.188 150.75 89.812 1 78.06 212 GLY B N 1
ATOM 5146 C CA . GLY B 1 212 ? -14.422 152.25 89.75 1 78.06 212 GLY B CA 1
ATOM 5147 C C . GLY B 1 212 ? -15.789 152.625 90.312 1 78.06 212 GLY B C 1
ATOM 5148 O O . GLY B 1 212 ? -15.898 153.5 91.062 1 78.06 212 GLY B O 1
ATOM 5149 N N . ALA B 1 213 ? -16.766 151.875 90 1 81.5 213 ALA B N 1
ATOM 5150 C CA . ALA B 1 213 ? -18.125 152.125 90.5 1 81.5 213 ALA B CA 1
ATOM 5151 C C . ALA B 1 213 ? -18.219 152 92 1 81.5 213 ALA B C 1
ATOM 5153 O O . ALA B 1 213 ? -18.891 152.75 92.688 1 81.5 213 ALA B O 1
ATOM 5154 N N . ARG B 1 214 ? -17.547 151 92.75 1 81 214 ARG B N 1
ATOM 5155 C CA . ARG B 1 214 ? -17.547 150.75 94.125 1 81 214 ARG B CA 1
ATOM 5156 C C . ARG B 1 214 ? -16.859 151.875 94.938 1 81 214 ARG B C 1
ATOM 5158 O O . ARG B 1 214 ? -17.297 152.25 96 1 81 214 ARG B O 1
ATOM 5165 N N . ILE B 1 215 ? -15.875 152.5 94.188 1 78.69 215 ILE B N 1
ATOM 5166 C CA . ILE B 1 215 ? -15.117 153.5 94.812 1 78.69 215 ILE B CA 1
ATOM 5167 C C . ILE B 1 215 ? -15.984 154.75 94.875 1 78.69 215 ILE B C 1
ATOM 5169 O O . ILE B 1 215 ? -16.031 155.5 95.938 1 78.69 215 ILE B O 1
ATOM 5173 N N . PHE B 1 216 ? -16.766 155 93.812 1 76.88 216 PHE B N 1
ATOM 5174 C CA . PHE B 1 216 ? -17.594 156.25 93.75 1 76.88 216 PHE B CA 1
ATOM 5175 C C . PHE B 1 216 ? -18.875 156.125 94.5 1 76.88 216 PHE B C 1
ATOM 5177 O O . PHE B 1 216 ? -19.422 157 95 1 76.88 216 PHE B O 1
ATOM 5184 N N . ASP B 1 217 ? -19.375 154.875 94.812 1 75.88 217 ASP B N 1
ATOM 5185 C CA . ASP B 1 217 ? -20.578 154.625 95.562 1 75.88 217 ASP B CA 1
ATOM 5186 C C . ASP B 1 217 ? -20.25 154.5 97.062 1 75.88 217 ASP B C 1
ATOM 5188 O O . ASP B 1 217 ? -21.156 154.375 97.875 1 75.88 217 ASP B O 1
ATOM 5192 N N . GLY B 1 218 ? -19.078 154.625 97.375 1 72.94 218 GLY B N 1
ATOM 5193 C CA . GLY B 1 218 ? -18.641 154.75 98.75 1 72.94 218 GLY B CA 1
ATOM 5194 C C . GLY B 1 218 ? -18.406 153.375 99.375 1 72.94 218 GLY B C 1
ATOM 5195 O O . GLY B 1 218 ? -18.297 153.25 100.625 1 72.94 218 GLY B O 1
ATOM 5196 N N . GLU B 1 219 ? -18.5 152.375 98.688 1 71.94 219 GLU B N 1
ATOM 5197 C CA . GLU B 1 219 ? -18.406 151 99.188 1 71.94 219 GLU B CA 1
ATOM 5198 C C . GLU B 1 219 ? -16.953 150.625 99.438 1 71.94 219 GLU B C 1
ATOM 5200 O O . GLU B 1 219 ? -16.672 149.625 100.125 1 71.94 219 GLU B O 1
ATOM 5205 N N . GLU B 1 220 ? -15.953 151.25 98.688 1 71.94 220 GLU B N 1
ATOM 5206 C CA . GLU B 1 220 ? -14.523 151 98.875 1 71.94 220 GLU B CA 1
ATOM 5207 C C . GLU B 1 220 ? -13.82 152.25 99.438 1 71.94 220 GLU B C 1
ATOM 5209 O O . GLU B 1 220 ? -14.266 153.375 99.25 1 71.94 220 GLU B O 1
ATOM 5214 N N . PRO B 1 221 ? -12.844 152.125 100.25 1 70.12 221 PRO B N 1
ATOM 5215 C CA . PRO B 1 221 ? -12.188 153.125 101 1 70.12 221 PRO B CA 1
ATOM 5216 C C . PRO B 1 221 ? -11.812 154.375 100.062 1 70.12 221 PRO B C 1
ATOM 5218 O O . PRO B 1 221 ? -11.523 154.125 98.875 1 70.12 221 PRO B O 1
ATOM 5221 N N . GLU B 1 222 ? -11.984 155.625 100.5 1 66.38 222 GLU B N 1
ATOM 5222 C CA . GLU B 1 222 ? -11.812 157 99.812 1 66.38 222 GLU B CA 1
ATOM 5223 C C . GLU B 1 222 ? -10.422 157.125 99.188 1 66.38 222 GLU B C 1
ATOM 5225 O O . GLU B 1 222 ? -9.422 156.75 99.812 1 66.38 222 GLU B O 1
ATOM 5230 N N . ILE B 1 223 ? -10.156 157.125 97.938 1 73.44 223 ILE B N 1
ATOM 5231 C CA . ILE B 1 223 ? -8.844 157.25 97.312 1 73.44 223 ILE B CA 1
ATOM 5232 C C . ILE B 1 223 ? -8.586 158.75 97.125 1 73.44 223 ILE B C 1
ATOM 5234 O O . ILE B 1 223 ? -9.5 159.625 97.25 1 73.44 223 ILE B O 1
ATOM 5238 N N . SER B 1 224 ? -7.312 159.125 97 1 75.94 224 SER B N 1
ATOM 5239 C CA . SER B 1 224 ? -6.949 160.5 96.875 1 75.94 224 SER B CA 1
ATOM 5240 C C . SER B 1 224 ? -7.562 161.125 95.562 1 75.94 224 SER B C 1
ATOM 5242 O O . SER B 1 224 ? -7.898 160.375 94.625 1 75.94 224 SER B O 1
ATOM 5244 N N . GLU B 1 225 ? -7.762 162.375 95.5 1 74.12 225 GLU B N 1
ATOM 5245 C CA . GLU B 1 225 ? -8.383 163.125 94.375 1 74.12 225 GLU B CA 1
ATOM 5246 C C . GLU B 1 225 ? -7.582 162.875 93.062 1 74.12 225 GLU B C 1
ATOM 5248 O O . GLU B 1 225 ? -8.156 162.875 92 1 74.12 225 GLU B O 1
ATOM 5253 N N . VAL B 1 226 ? -6.242 162.75 93.188 1 79.38 226 VAL B N 1
ATOM 5254 C CA . VAL B 1 226 ? -5.371 162.625 92 1 79.38 226 VAL B CA 1
ATOM 5255 C C . VAL B 1 226 ? -5.559 161.125 91.5 1 79.38 226 VAL B C 1
ATOM 5257 O O . VAL B 1 226 ? -5.633 161 90.25 1 79.38 226 VAL B O 1
ATOM 5260 N N . GLU B 1 227 ? -5.93 160.375 92.375 1 75 227 GLU B N 1
ATOM 5261 C CA . GLU B 1 227 ? -6.078 159 91.938 1 75 227 GLU B CA 1
ATOM 5262 C C . GLU B 1 227 ? -7.441 158.75 91.312 1 75 227 GLU B C 1
ATOM 5264 O O . GLU B 1 227 ? -7.559 158 90.375 1 75 227 GLU B O 1
ATOM 5269 N N . LYS B 1 228 ? -8.312 159.375 91.875 1 78.06 228 LYS B N 1
ATOM 5270 C CA . LYS B 1 228 ? -9.656 159.25 91.312 1 78.06 228 LYS B CA 1
ATOM 5271 C C . LYS B 1 228 ? -9.688 159.75 89.875 1 78.06 228 LYS B C 1
ATOM 5273 O O . LYS B 1 228 ? -10.328 159.25 89 1 78.06 228 LYS B O 1
ATOM 5278 N N . THR B 1 229 ? -8.875 160.75 89.625 1 78.19 229 THR B N 1
ATOM 5279 C CA . THR B 1 229 ? -8.805 161.375 88.312 1 78.19 229 THR B CA 1
ATOM 5280 C C . THR B 1 229 ? -8.055 160.5 87.312 1 78.19 229 THR B C 1
ATOM 5282 O O . THR B 1 229 ? -8.445 160.375 86.188 1 78.19 229 THR B O 1
ATOM 5285 N N . GLU B 1 230 ? -7.016 159.875 87.812 1 80.06 230 GLU B N 1
ATOM 5286 C CA . GLU B 1 230 ? -6.242 158.875 87 1 80.06 230 GLU B CA 1
ATOM 5287 C C . GLU B 1 230 ? -7.055 157.75 86.625 1 80.06 230 GLU B C 1
ATOM 5289 O O . GLU B 1 230 ? -7.02 157.25 85.5 1 80.06 230 GLU B O 1
ATOM 5294 N N . LEU B 1 231 ? -7.754 157.25 87.562 1 77.12 231 LEU B N 1
ATOM 5295 C CA . LEU B 1 231 ? -8.594 156.125 87.312 1 77.12 231 LEU B CA 1
ATOM 5296 C C . LEU B 1 231 ? -9.703 156.375 86.312 1 77.12 231 LEU B C 1
ATOM 5298 O O . LEU B 1 231 ? -10 155.625 85.438 1 77.12 231 LEU B O 1
ATOM 5302 N N . PHE B 1 232 ? -10.164 157.625 86.5 1 79.81 232 PHE B N 1
ATOM 5303 C CA . PHE B 1 232 ? -11.227 158 85.625 1 79.81 232 PHE B CA 1
ATOM 5304 C C . PHE B 1 232 ? -10.711 158.125 84.188 1 79.81 232 PHE B C 1
ATOM 5306 O O . PHE B 1 232 ? -11.398 157.75 83.25 1 79.81 232 PHE B O 1
ATOM 5313 N N . GLU B 1 233 ? -9.484 158.375 84 1 82.38 233 GLU B N 1
ATOM 5314 C CA . GLU B 1 233 ? -8.875 158.625 82.688 1 82.38 233 GLU B CA 1
ATOM 5315 C C . GLU B 1 233 ? -8.602 157.25 82.062 1 82.38 233 GLU B C 1
ATOM 5317 O O . GLU B 1 233 ? -8.805 157.125 80.812 1 82.38 233 GLU B O 1
ATOM 5322 N N . VAL B 1 234 ? -8.25 156.375 82.875 1 79.94 234 VAL B N 1
ATOM 5323 C CA . VAL B 1 234 ? -7.98 155 82.312 1 79.94 234 VAL B CA 1
ATOM 5324 C C . VAL B 1 234 ? -9.289 154.375 81.938 1 79.94 234 VAL B C 1
ATOM 5326 O O . VAL B 1 234 ? -9.367 153.75 80.875 1 79.94 234 VAL B O 1
ATOM 5329 N N . LEU B 1 235 ? -10.227 154.375 82.625 1 81.5 235 LEU B N 1
ATOM 5330 C CA . LEU B 1 235 ? -11.531 153.75 82.375 1 81.5 235 LEU B CA 1
ATOM 5331 C C . LEU B 1 235 ? -12.164 154.5 81.125 1 81.5 235 LEU B C 1
ATOM 5333 O O . LEU B 1 235 ? -12.773 153.75 80.312 1 81.5 235 LEU B O 1
ATOM 5337 N N . ALA B 1 236 ? -11.898 155.75 81.125 1 81.81 236 ALA B N 1
ATOM 5338 C CA . ALA B 1 236 ? -12.398 156.5 79.938 1 81.81 236 ALA B CA 1
ATOM 5339 C C . ALA B 1 236 ? -11.672 156 78.688 1 81.81 236 ALA B C 1
ATOM 5341 O O . ALA B 1 236 ? -12.297 155.875 77.625 1 81.81 236 ALA B O 1
ATOM 5342 N N . LYS B 1 237 ? -10.414 155.875 78.75 1 85.5 237 LYS B N 1
ATOM 5343 C CA . LYS B 1 237 ? -9.633 155.375 77.625 1 85.5 237 LYS B CA 1
ATOM 5344 C C . LYS B 1 237 ? -10.047 154 77.188 1 85.5 237 LYS B C 1
ATOM 5346 O O . LYS B 1 237 ? -10.25 153.75 76 1 85.5 237 LYS B O 1
ATOM 5351 N N . ASP B 1 238 ? -10.242 153.125 78.062 1 81.62 238 ASP B N 1
ATOM 5352 C CA . ASP B 1 238 ? -10.625 151.75 77.812 1 81.62 238 ASP B CA 1
ATOM 5353 C C . ASP B 1 238 ? -12.031 151.75 77.188 1 81.62 238 ASP B C 1
ATOM 5355 O O . ASP B 1 238 ? -12.305 150.875 76.312 1 81.62 238 ASP B O 1
ATOM 5359 N N . PHE B 1 239 ? -12.75 152.5 77.812 1 82.12 239 PHE B N 1
ATOM 5360 C CA . PHE B 1 239 ? -14.117 152.625 77.312 1 82.12 239 PHE B CA 1
ATOM 5361 C C . PHE B 1 239 ? -14.141 153 75.812 1 82.12 239 PHE B C 1
ATOM 5363 O O . PHE B 1 239 ? -14.922 152.375 75.062 1 82.12 239 PHE B O 1
ATOM 5370 N N . ARG B 1 240 ? -13.164 153.75 75.375 1 87.44 240 ARG B N 1
ATOM 5371 C CA . ARG B 1 240 ? -13.094 154.25 74 1 87.44 240 ARG B CA 1
ATOM 5372 C C . ARG B 1 240 ? -12.516 153.125 73.125 1 87.44 240 ARG B C 1
ATOM 5374 O O . ARG B 1 240 ? -12.812 153 71.938 1 87.44 240 ARG B O 1
ATOM 5381 N N . GLU B 1 241 ? -11.898 152.125 73.75 1 87.56 241 GLU B N 1
ATOM 5382 C CA . GLU B 1 241 ? -11.219 151.125 73 1 87.56 241 GLU B CA 1
ATOM 5383 C C . GLU B 1 241 ? -12.086 149.875 72.875 1 87.56 241 GLU B C 1
ATOM 5385 O O . GLU B 1 241 ? -11.828 149 72.062 1 87.56 241 GLU B O 1
ATOM 5390 N N . VAL B 1 242 ? -13.023 149.625 73.688 1 85.62 242 VAL B N 1
ATOM 5391 C CA . VAL B 1 242 ? -13.859 148.5 73.812 1 85.62 242 VAL B CA 1
ATOM 5392 C C . VAL B 1 242 ? -14.523 148.25 72.438 1 85.62 242 VAL B C 1
ATOM 5394 O O . VAL B 1 242 ? -14.547 147 72 1 85.62 242 VAL B O 1
ATOM 5397 N N . PRO B 1 243 ? -15.023 149.25 71.812 1 85.06 243 PRO B N 1
ATOM 5398 C CA . PRO B 1 243 ? -15.633 148.875 70.5 1 85.06 243 PRO B CA 1
ATOM 5399 C C . PRO B 1 243 ? -14.656 148.25 69.5 1 85.06 243 PRO B C 1
ATOM 5401 O O . PRO B 1 243 ? -15.031 147.375 68.75 1 85.06 243 PRO B O 1
ATOM 5404 N N . ASP B 1 244 ? -13.391 148.5 69.625 1 84.75 244 ASP B N 1
ATOM 5405 C CA . ASP B 1 244 ? -12.383 148 68.75 1 84.75 244 ASP B CA 1
ATOM 5406 C C . ASP B 1 244 ? -12.094 146.5 69.062 1 84.75 244 ASP B C 1
ATOM 5408 O O . ASP B 1 244 ? -11.938 145.75 68.188 1 84.75 244 ASP B O 1
ATOM 5412 N N . VAL B 1 245 ? -12.047 146.375 70.312 1 86.81 245 VAL B N 1
ATOM 5413 C CA . VAL B 1 245 ? -11.812 145 70.812 1 86.81 245 VAL B CA 1
ATOM 5414 C C . VAL B 1 245 ? -12.992 144.125 70.375 1 86.81 245 VAL B C 1
ATOM 5416 O O . VAL B 1 245 ? -12.797 143 69.938 1 86.81 245 VAL B O 1
ATOM 5419 N N . LEU B 1 246 ? -14.148 144.625 70.5 1 87.38 246 LEU B N 1
ATOM 5420 C CA . LEU B 1 246 ? -15.336 143.875 70.125 1 87.38 246 LEU B CA 1
ATOM 5421 C C . LEU B 1 246 ? -15.344 143.625 68.625 1 87.38 246 LEU B C 1
ATOM 5423 O O . LEU B 1 246 ? -15.75 142.5 68.125 1 87.38 246 LEU B O 1
ATOM 5427 N N . ASN B 1 247 ? -14.867 144.625 67.875 1 88.75 247 ASN B N 1
ATOM 5428 C CA . ASN B 1 247 ? -14.789 144.375 66.438 1 88.75 247 ASN B CA 1
ATOM 5429 C C . ASN B 1 247 ? -13.773 143.375 66.062 1 88.75 247 ASN B C 1
ATOM 5431 O O . ASN B 1 247 ? -14.031 142.5 65.188 1 88.75 247 ASN B O 1
ATOM 5435 N N . ASP B 1 248 ? -12.648 143.375 66.812 1 87.19 248 ASP B N 1
ATOM 5436 C CA . ASP B 1 248 ? -11.625 142.375 66.562 1 87.19 248 ASP B CA 1
ATOM 5437 C C . ASP B 1 248 ? -12.148 140.875 66.875 1 87.19 248 ASP B C 1
ATOM 5439 O O . ASP B 1 248 ? -11.875 140 66.188 1 87.19 248 ASP B O 1
ATOM 5443 N N . LEU B 1 249 ? -12.867 140.875 67.938 1 88.25 249 LEU B N 1
ATOM 5444 C CA . LEU B 1 249 ? -13.461 139.625 68.375 1 88.25 249 LEU B CA 1
ATOM 5445 C C . LEU B 1 249 ? -14.438 139.125 67.312 1 88.25 249 LEU B C 1
ATOM 5447 O O . LEU B 1 249 ? -14.398 137.875 67 1 88.25 249 LEU B O 1
ATOM 5451 N N . GLU B 1 250 ? -15.234 140 66.875 1 87.44 250 GLU B N 1
ATOM 5452 C CA . GLU B 1 250 ? -16.219 139.625 65.875 1 87.44 250 GLU B CA 1
ATOM 5453 C C . GLU B 1 250 ? -15.539 139.125 64.562 1 87.44 250 GLU B C 1
ATOM 5455 O O . GLU B 1 250 ? -15.977 138.125 63.969 1 87.44 250 GLU B O 1
ATOM 5460 N N . GLU B 1 251 ? -14.484 139.75 64.312 1 88.19 251 GLU B N 1
ATOM 5461 C CA . GLU B 1 251 ? -13.758 139.375 63.062 1 88.19 251 GLU B CA 1
ATOM 5462 C C . GLU B 1 251 ? -13.117 138 63.219 1 88.19 251 GLU B C 1
ATOM 5464 O O . GLU B 1 251 ? -13.164 137.25 62.281 1 88.19 251 GLU B O 1
ATOM 5469 N N . CYS B 1 252 ? -12.555 137.75 64.375 1 87.5 252 CYS B N 1
ATOM 5470 C CA . CYS B 1 252 ? -11.938 136.5 64.625 1 87.5 252 CYS B CA 1
ATOM 5471 C C . CYS B 1 252 ? -12.969 135.375 64.562 1 87.5 252 CYS B C 1
ATOM 5473 O O . CYS B 1 252 ? -12.719 134.375 64 1 87.5 252 CYS B O 1
ATOM 5475 N N . ILE B 1 253 ? -14.031 135.625 65.188 1 87.5 253 ILE B N 1
ATOM 5476 C CA . ILE B 1 253 ? -15.078 134.625 65.188 1 87.5 253 ILE B CA 1
ATOM 5477 C C . ILE B 1 253 ? -15.617 134.375 63.812 1 87.5 253 ILE B C 1
ATOM 5479 O O . ILE B 1 253 ? -15.898 133.25 63.438 1 87.5 253 ILE B O 1
ATOM 5483 N N . GLU B 1 254 ? -15.672 135.375 63.031 1 89.19 254 GLU B N 1
ATOM 5484 C CA . GLU B 1 254 ? -16.125 135.25 61.656 1 89.19 254 GLU B CA 1
ATOM 5485 C C . GLU B 1 254 ? -15.156 134.375 60.844 1 89.19 254 GLU B C 1
ATOM 5487 O O . GLU B 1 254 ? -15.578 133.5 60.031 1 89.19 254 GLU B O 1
ATOM 5492 N N . ASP B 1 255 ? -13.914 134.5 61.125 1 88.06 255 ASP B N 1
ATOM 5493 C CA . ASP B 1 255 ? -12.898 133.75 60.406 1 88.06 255 ASP B CA 1
ATOM 5494 C C . ASP B 1 255 ? -12.984 132.25 60.812 1 88.06 255 ASP B C 1
ATOM 5496 O O . ASP B 1 255 ? -12.891 131.375 59.938 1 88.06 255 ASP B O 1
ATOM 5500 N N . ILE B 1 256 ? -13.125 132 62.125 1 86.88 256 ILE B N 1
ATOM 5501 C CA . ILE B 1 256 ? -13.266 130.625 62.625 1 86.88 256 ILE B CA 1
ATOM 5502 C C . ILE B 1 256 ? -14.484 130 61.969 1 86.88 256 ILE B C 1
ATOM 5504 O O . ILE B 1 256 ? -14.398 128.875 61.469 1 86.88 256 ILE B O 1
ATOM 5508 N N . GLU B 1 257 ? -15.562 130.75 61.875 1 88 257 GLU B N 1
ATOM 5509 C CA . GLU B 1 257 ? -16.781 130.25 61.281 1 88 257 GLU B CA 1
ATOM 5510 C C . GLU B 1 257 ? -16.594 129.875 59.812 1 88 257 GLU B C 1
ATOM 5512 O O . GLU B 1 257 ? -17.062 128.875 59.344 1 88 257 GLU B O 1
ATOM 5517 N N . GLN B 1 258 ? -15.93 130.75 59.125 1 88.25 258 GLN B N 1
ATOM 5518 C CA . GLN B 1 258 ? -15.727 130.5 57.688 1 88.25 258 GLN B CA 1
ATOM 5519 C C . GLN B 1 258 ? -14.852 129.375 57.438 1 88.25 258 GLN B C 1
ATOM 5521 O O . GLN B 1 258 ? -15.141 128.5 56.531 1 88.25 258 GLN B O 1
ATOM 5526 N N . ARG B 1 259 ? -13.883 129.25 58.219 1 85.25 259 ARG B N 1
ATOM 5527 C CA . ARG B 1 259 ? -12.969 128.125 58.031 1 85.25 259 ARG B CA 1
ATOM 5528 C C . ARG B 1 259 ? -13.648 126.812 58.406 1 85.25 259 ARG B C 1
ATOM 5530 O O . ARG B 1 259 ? -13.445 125.75 57.75 1 85.25 259 ARG B O 1
ATOM 5537 N N . CYS B 1 260 ? -14.43 126.75 59.531 1 84.62 260 CYS B N 1
ATOM 5538 C CA . CYS B 1 260 ? -15.164 125.562 59.906 1 84.62 260 CYS B CA 1
ATOM 5539 C C . CYS B 1 260 ? -16.156 125.125 58.844 1 84.62 260 CYS B C 1
ATOM 5541 O O . CYS B 1 260 ? -16.312 123.938 58.531 1 84.62 260 CYS B O 1
ATOM 5543 N N . LYS B 1 261 ? -16.703 126.188 58.25 1 85.5 261 LYS B N 1
ATOM 5544 C CA . LYS B 1 261 ? -17.656 125.875 57.188 1 85.5 261 LYS B CA 1
ATOM 5545 C C . LYS B 1 261 ? -16.969 125.25 55.969 1 85.5 261 LYS B C 1
ATOM 5547 O O . LYS B 1 261 ? -17.516 124.375 55.344 1 85.5 261 LYS B O 1
ATOM 5552 N N . LYS B 1 262 ? -15.891 125.75 55.688 1 82.5 262 LYS B N 1
ATOM 5553 C CA . LYS B 1 262 ? -15.133 125.188 54.562 1 82.5 262 LYS B CA 1
ATOM 5554 C C . LYS B 1 262 ? -14.742 123.75 54.781 1 82.5 262 LYS B C 1
ATOM 5556 O O . LYS B 1 262 ? -14.852 122.938 53.875 1 82.5 262 LYS B O 1
ATOM 5561 N N . ILE B 1 263 ? -14.312 123.438 55.906 1 78.75 263 ILE B N 1
ATOM 5562 C CA . ILE B 1 263 ? -13.914 122.062 56.281 1 78.75 263 ILE B CA 1
ATOM 5563 C C . ILE B 1 263 ? -15.125 121.125 56.219 1 78.75 263 ILE B C 1
ATOM 5565 O O . ILE B 1 263 ? -15.055 120 55.656 1 78.75 263 ILE B O 1
ATOM 5569 N N . ASP B 1 264 ? -16.234 121.562 56.781 1 76.56 264 ASP B N 1
ATOM 5570 C CA . ASP B 1 264 ? -17.438 120.75 56.812 1 76.56 264 ASP B CA 1
ATOM 5571 C C . ASP B 1 264 ? -17.969 120.5 55.406 1 76.56 264 ASP B C 1
ATOM 5573 O O . ASP B 1 264 ? -18.406 119.375 55.125 1 76.56 264 ASP B O 1
ATOM 5577 N N . SER B 1 265 ? -17.859 121.562 54.594 1 78.81 265 SER B N 1
ATOM 5578 C CA . SER B 1 265 ? -18.375 121.375 53.25 1 78.81 265 SER B CA 1
ATOM 5579 C C . SER B 1 265 ? -17.531 120.375 52.469 1 78.81 265 SER B C 1
ATOM 5581 O O . SER B 1 265 ? -18.078 119.562 51.688 1 78.81 265 SER B O 1
ATOM 5583 N N . TYR B 1 266 ? -16.328 120.375 52.781 1 72.69 266 TYR B N 1
ATOM 5584 C CA . TYR B 1 266 ? -15.422 119.5 52.062 1 72.69 266 TYR B CA 1
ATOM 5585 C C . TYR B 1 266 ? -15.609 118.062 52.531 1 72.69 266 TYR B C 1
ATOM 5587 O O . TYR B 1 266 ? -15.633 117.125 51.719 1 72.69 266 TYR B O 1
ATOM 5595 N N . LEU B 1 267 ? -15.727 117.875 53.719 1 72.5 267 LEU B N 1
ATOM 5596 C CA . LEU B 1 267 ? -15.797 116.5 54.312 1 72.5 267 LEU B CA 1
ATOM 5597 C C . LEU B 1 267 ? -17.172 115.875 54.062 1 72.5 267 LEU B C 1
ATOM 5599 O O . LEU B 1 267 ? -17.297 114.688 53.969 1 72.5 267 LEU B O 1
ATOM 5603 N N . SER B 1 268 ? -18.172 116.688 54.062 1 69.38 268 SER B N 1
ATOM 5604 C CA . SER B 1 268 ? -19.531 116.188 53.875 1 69.38 268 SER B CA 1
ATOM 5605 C C . SER B 1 268 ? -19.719 115.562 52.5 1 69.38 268 SER B C 1
ATOM 5607 O O . SER B 1 268 ? -20.578 114.75 52.281 1 69.38 268 SER B O 1
ATOM 5609 N N . THR B 1 269 ? -19.109 115.938 51.469 1 60.88 269 THR B N 1
ATOM 5610 C CA . THR B 1 269 ? -19.344 115.562 50.094 1 60.88 269 THR B CA 1
ATOM 5611 C C . THR B 1 269 ? -18.656 114.25 49.781 1 60.88 269 THR B C 1
ATOM 5613 O O . THR B 1 269 ? -18.938 113.625 48.781 1 60.88 269 THR B O 1
ATOM 5616 N N . LYS B 1 270 ? -17.812 113.875 50.5 1 62.81 270 LYS B N 1
ATOM 5617 C CA . LYS B 1 270 ? -16.938 112.812 50 1 62.81 270 LYS B CA 1
ATOM 5618 C C . LYS B 1 270 ? -17.328 111.438 50.562 1 62.81 270 LYS B C 1
ATOM 5620 O O . LYS B 1 270 ? -16.969 111.125 51.688 1 62.81 270 LYS B O 1
ATOM 5625 N N . PHE B 1 271 ? -18.578 110.938 50.062 1 61.53 271 PHE B N 1
ATOM 5626 C CA . PHE B 1 271 ? -19.141 109.688 50.438 1 61.53 271 PHE B CA 1
ATOM 5627 C C . PHE B 1 271 ? -18.562 108.562 49.594 1 61.53 271 PHE B C 1
ATOM 5629 O O . PHE B 1 271 ? -19.141 108.125 48.594 1 61.53 271 PHE B O 1
ATOM 5636 N N . TYR B 1 272 ? -17.328 108.062 49.875 1 73.56 272 TYR B N 1
ATOM 5637 C CA . TYR B 1 272 ? -16.703 107 49.062 1 73.56 272 TYR B CA 1
ATOM 5638 C C . TYR B 1 272 ? -16.969 105.625 49.625 1 73.56 272 TYR B C 1
ATOM 5640 O O . TYR B 1 272 ? -16.859 104.625 48.938 1 73.56 272 TYR B O 1
ATOM 5648 N N . ASP B 1 273 ? -17.562 105.562 50.75 1 76.06 273 ASP B N 1
ATOM 5649 C CA . ASP B 1 273 ? -17.703 104.312 51.5 1 76.06 273 ASP B CA 1
ATOM 5650 C C . ASP B 1 273 ? -18.75 103.375 50.844 1 76.06 273 ASP B C 1
ATOM 5652 O O . ASP B 1 273 ? -18.516 102.188 50.656 1 76.06 273 ASP B O 1
ATOM 5656 N N . ILE B 1 274 ? -19.703 104.062 50.312 1 81.12 274 ILE B N 1
ATOM 5657 C CA . ILE B 1 274 ? -20.797 103.25 49.75 1 81.12 274 ILE B CA 1
ATOM 5658 C C . ILE B 1 274 ? -20.359 102.688 48.406 1 81.12 274 ILE B C 1
ATOM 5660 O O . ILE B 1 274 ? -20.625 101.5 48.156 1 81.12 274 ILE B O 1
ATOM 5664 N N . LYS B 1 275 ? -19.594 103.438 47.75 1 86.12 275 LYS B N 1
ATOM 5665 C CA . LYS B 1 275 ? -19.156 103 46.438 1 86.12 275 LYS B CA 1
ATOM 5666 C C . LYS B 1 275 ? -18.109 101.875 46.594 1 86.12 275 LYS B C 1
ATOM 5668 O O . LYS B 1 275 ? -18.141 100.875 45.844 1 86.12 275 LYS B O 1
ATOM 5673 N N . LEU B 1 276 ? -17.297 101.938 47.531 1 88.81 276 LEU B N 1
ATOM 5674 C CA . LEU B 1 276 ? -16.281 100.875 47.781 1 88.81 276 LEU B CA 1
ATOM 5675 C C . LEU B 1 276 ? -16.906 99.625 48.25 1 88.81 276 LEU B C 1
ATOM 5677 O O . LEU B 1 276 ? -16.531 98.5 47.781 1 88.81 276 LEU B O 1
ATOM 5681 N N . LYS B 1 277 ? -17.875 99.812 49.125 1 86.56 277 LYS B N 1
ATOM 5682 C CA . LYS B 1 277 ? -18.578 98.625 49.625 1 86.56 277 LYS B CA 1
ATOM 5683 C C . LYS B 1 277 ? -19.297 97.938 48.5 1 86.56 277 LYS B C 1
ATOM 5685 O O . LYS B 1 277 ? -19.297 96.688 48.438 1 86.56 277 LYS B O 1
ATOM 5690 N N . HIS B 1 278 ? -19.766 98.688 47.562 1 89.75 278 HIS B N 1
ATOM 5691 C CA . HIS B 1 278 ? -20.484 98.125 46.438 1 89.75 278 HIS B CA 1
ATOM 5692 C C . HIS B 1 278 ? -19.531 97.375 45.531 1 89.75 278 HIS B C 1
ATOM 5694 O O . HIS B 1 278 ? -19.844 96.312 45.031 1 89.75 278 HIS B O 1
ATOM 5700 N N . LEU B 1 279 ? -18.406 97.938 45.344 1 92.5 279 LEU B N 1
ATOM 5701 C CA . LEU B 1 279 ? -17.438 97.25 44.469 1 92.5 279 LEU B CA 1
ATOM 5702 C C . LEU B 1 279 ? -16.938 96 45.094 1 92.5 279 LEU B C 1
ATOM 5704 O O . LEU B 1 279 ? -16.766 95 44.375 1 92.5 279 LEU B O 1
ATOM 5708 N N . VAL B 1 280 ? -16.719 95.938 46.375 1 88.75 280 VAL B N 1
ATOM 5709 C CA . VAL B 1 280 ? -16.297 94.75 47.031 1 88.75 280 VAL B CA 1
ATOM 5710 C C . VAL B 1 280 ? -17.391 93.688 46.906 1 88.75 280 VAL B C 1
ATOM 5712 O O . VAL B 1 280 ? -17.094 92.5 46.625 1 88.75 280 VAL B O 1
ATOM 5715 N N . GLN B 1 281 ? -18.594 94.188 47.031 1 90.25 281 GLN B N 1
ATOM 5716 C CA . GLN B 1 281 ? -19.703 93.25 46.938 1 90.25 281 GLN B CA 1
ATOM 5717 C C . GLN B 1 281 ? -19.828 92.688 45.5 1 90.25 281 GLN B C 1
ATOM 5719 O O . GLN B 1 281 ? -20.047 91.5 45.312 1 90.25 281 GLN B O 1
ATOM 5724 N N . ASP B 1 282 ? -19.625 93.562 44.531 1 92.06 282 ASP B N 1
ATOM 5725 C CA . ASP B 1 282 ? -19.688 93.125 43.156 1 92.06 282 ASP B CA 1
ATOM 5726 C C . ASP B 1 282 ? -18.578 92.125 42.844 1 92.06 282 ASP B C 1
ATOM 5728 O O . ASP B 1 282 ? -18.844 91.125 42.188 1 92.06 282 ASP B O 1
ATOM 5732 N N . LEU B 1 283 ? -17.453 92.375 43.344 1 91.62 283 LEU B N 1
ATOM 5733 C CA . LEU B 1 283 ? -16.312 91.438 43.094 1 91.62 283 LEU B CA 1
ATOM 5734 C C . LEU B 1 283 ? -16.531 90.125 43.781 1 91.62 283 LEU B C 1
ATOM 5736 O O . LEU B 1 283 ? -16.25 89.062 43.219 1 91.62 283 LEU B O 1
ATOM 5740 N N . THR B 1 284 ? -17.016 90.188 45 1 87.12 284 THR B N 1
ATOM 5741 C CA . THR B 1 284 ? -17.281 89 45.75 1 87.12 284 THR B CA 1
ATOM 5742 C C . THR B 1 284 ? -18.375 88.188 45.062 1 87.12 284 THR B C 1
ATOM 5744 O O . THR B 1 284 ? -18.25 86.938 44.938 1 87.12 284 THR B O 1
ATOM 5747 N N . SER B 1 285 ? -19.375 88.938 44.656 1 90.94 285 SER B N 1
ATOM 5748 C CA . SER B 1 285 ? -20.453 88.312 43.938 1 90.94 285 SER B CA 1
ATOM 5749 C C . SER B 1 285 ? -19.969 87.688 42.625 1 90.94 285 SER B C 1
ATOM 5751 O O . SER B 1 285 ? -20.328 86.562 42.281 1 90.94 285 SER B O 1
ATOM 5753 N N . PHE B 1 286 ? -19.172 88.312 41.906 1 91.62 286 PHE B N 1
ATOM 5754 C CA . PHE B 1 286 ? -18.594 87.812 40.656 1 91.62 286 PHE B CA 1
ATOM 5755 C C . PHE B 1 286 ? -17.781 86.562 40.938 1 91.62 286 PHE B C 1
ATOM 5757 O O . PHE B 1 286 ? -17.891 85.562 40.219 1 91.62 286 PHE B O 1
ATOM 5764 N N . GLY B 1 287 ? -16.969 86.5 41.969 1 86.69 287 GLY B N 1
ATOM 5765 C CA . GLY B 1 287 ? -16.125 85.375 42.312 1 86.69 287 GLY B CA 1
ATOM 5766 C C . GLY B 1 287 ? -16.922 84.125 42.719 1 86.69 287 GLY B C 1
ATOM 5767 O O . GLY B 1 287 ? -16.594 83 42.312 1 86.69 287 GLY B O 1
ATOM 5768 N N . GLU B 1 288 ? -17.984 84.5 43.406 1 86.62 288 GLU B N 1
ATOM 5769 C CA . GLU B 1 288 ? -18.75 83.375 43.969 1 86.62 288 GLU B CA 1
ATOM 5770 C C . GLU B 1 288 ? -19.688 82.75 42.938 1 86.62 288 GLU B C 1
ATOM 5772 O O . GLU B 1 288 ? -20.016 81.562 43 1 86.62 288 GLU B O 1
ATOM 5777 N N . ASN B 1 289 ? -20.016 83.562 41.906 1 89.06 289 ASN B N 1
ATOM 5778 C CA . ASN B 1 289 ? -21.031 83.062 41 1 89.06 289 ASN B CA 1
ATOM 5779 C C . ASN B 1 289 ? -20.469 82.938 39.594 1 89.06 289 ASN B C 1
ATOM 5781 O O . ASN B 1 289 ? -20.125 81.812 39.156 1 89.06 289 ASN B O 1
ATOM 5785 N N . GLU B 1 290 ? -20.125 84 39 1 88 290 GLU B N 1
ATOM 5786 C CA . GLU B 1 290 ? -19.75 84 37.594 1 88 290 GLU B CA 1
ATOM 5787 C C . GLU B 1 290 ? -18.406 83.312 37.406 1 88 290 GLU B C 1
ATOM 5789 O O . GLU B 1 290 ? -18.25 82.5 36.5 1 88 290 GLU B O 1
ATOM 5794 N N . LEU B 1 291 ? -17.516 83.625 38.25 1 89.19 291 LEU B N 1
ATOM 5795 C CA . LEU B 1 291 ? -16.188 83 38.125 1 89.19 291 LEU B CA 1
ATOM 5796 C C . LEU B 1 291 ? -16.25 81.5 38.344 1 89.19 291 LEU B C 1
ATOM 5798 O O . LEU B 1 291 ? -15.57 80.75 37.656 1 89.19 291 LEU B O 1
ATOM 5802 N N . MET B 1 292 ? -17.078 81.125 39.312 1 87.88 292 MET B N 1
ATOM 5803 C CA . MET B 1 292 ? -17.219 79.688 39.594 1 87.88 292 MET B CA 1
ATOM 5804 C C . MET B 1 292 ? -17.828 79 38.406 1 87.88 292 MET B C 1
ATOM 5806 O O . MET B 1 292 ? -17.453 77.812 38.094 1 87.88 292 MET B O 1
ATOM 5810 N N . GLN B 1 293 ? -18.656 79.625 37.688 1 87.69 293 GLN B N 1
ATOM 5811 C CA . GLN B 1 293 ? -19.25 79.062 36.5 1 87.69 293 GLN B CA 1
ATOM 5812 C C . GLN B 1 293 ? -18.219 78.875 35.375 1 87.69 293 GLN B C 1
ATOM 5814 O O . GLN B 1 293 ? -18.188 77.875 34.688 1 87.69 293 GLN B O 1
ATOM 5819 N N . VAL B 1 294 ? -17.406 79.812 35.219 1 85.94 294 VAL B N 1
ATOM 5820 C CA . VAL B 1 294 ? -16.344 79.75 34.25 1 85.94 294 VAL B CA 1
ATOM 5821 C C . VAL B 1 294 ? -15.398 78.625 34.562 1 85.94 294 VAL B C 1
ATOM 5823 O O . VAL B 1 294 ? -15.062 77.812 33.656 1 85.94 294 VAL B O 1
ATOM 5826 N N . MET B 1 295 ? -15.094 78.562 35.844 1 86.12 295 MET B N 1
ATOM 5827 C CA . MET B 1 295 ? -14.172 77.5 36.25 1 86.12 295 MET B CA 1
ATOM 5828 C C . MET B 1 295 ? -14.789 76.125 36.031 1 86.12 295 MET B C 1
ATOM 5830 O O . MET B 1 295 ? -14.109 75.188 35.594 1 86.12 295 MET B O 1
ATOM 5834 N N . SER B 1 296 ? -16.031 76.062 36.344 1 89.94 296 SER B N 1
ATOM 5835 C CA . SER B 1 296 ? -16.734 74.812 36.156 1 89.94 296 SER B CA 1
ATOM 5836 C C . SER B 1 296 ? -16.797 74.375 34.688 1 89.94 296 SER B C 1
ATOM 5838 O O . SER B 1 296 ? -16.609 73.25 34.344 1 89.94 296 SER B O 1
ATOM 5840 N N . THR B 1 297 ? -17.016 75.312 33.844 1 87.88 297 THR B N 1
ATOM 5841 C CA . THR B 1 297 ? -17.062 75.062 32.406 1 87.88 297 THR B CA 1
ATOM 5842 C C . THR B 1 297 ? -15.695 74.625 31.906 1 87.88 297 THR B C 1
ATOM 5844 O O . THR B 1 297 ? -15.609 73.688 31.109 1 87.88 297 THR B O 1
ATOM 5847 N N . LEU B 1 298 ? -14.672 75.188 32.406 1 84.75 298 LEU B N 1
ATOM 5848 C CA . LEU B 1 298 ? -13.32 74.812 31.984 1 84.75 298 LEU B CA 1
ATOM 5849 C C . LEU B 1 298 ? -12.977 73.375 32.438 1 84.75 298 LEU B C 1
ATOM 5851 O O . LEU B 1 298 ? -12.359 72.625 31.703 1 84.75 298 LEU B O 1
ATOM 5855 N N . ASP B 1 299 ? -13.414 73.062 33.625 1 87.25 299 ASP B N 1
ATOM 5856 C CA . ASP B 1 299 ? -13.164 71.75 34.156 1 87.25 299 ASP B CA 1
ATOM 5857 C C . ASP B 1 299 ? -13.898 70.688 33.344 1 87.25 299 ASP B C 1
ATOM 5859 O O . ASP B 1 299 ? -13.352 69.625 33.062 1 87.25 299 ASP B O 1
ATOM 5863 N N . LYS B 1 300 ? -15.117 71 33 1 89.94 300 LYS B N 1
ATOM 5864 C CA . LYS B 1 300 ? -15.891 70.062 32.188 1 89.94 300 LYS B CA 1
ATOM 5865 C C . LYS B 1 300 ? -15.227 69.812 30.844 1 89.94 300 LYS B C 1
ATOM 5867 O O . LYS B 1 300 ? -15.156 68.688 30.375 1 89.94 300 LYS B O 1
ATOM 5872 N N . GLN B 1 301 ? -14.711 70.812 30.25 1 87.12 301 GLN B N 1
ATOM 5873 C CA . GLN B 1 301 ? -14.031 70.688 28.953 1 87.12 301 GLN B CA 1
ATOM 5874 C C . GLN B 1 301 ? -12.75 69.875 29.094 1 87.12 301 GLN B C 1
ATOM 5876 O O . GLN B 1 301 ? -12.391 69.125 28.188 1 87.12 301 GLN B O 1
ATOM 5881 N N . THR B 1 302 ? -12.141 70 30.234 1 83.88 302 THR B N 1
ATOM 5882 C CA . THR B 1 302 ? -10.922 69.25 30.469 1 83.88 302 THR B CA 1
ATOM 5883 C C . THR B 1 302 ? -11.219 67.75 30.609 1 83.88 302 THR B C 1
ATOM 5885 O O . THR B 1 302 ? -10.516 66.938 30.047 1 83.88 302 THR B O 1
ATOM 5888 N N . ILE B 1 303 ? -12.289 67.5 31.25 1 89.94 303 ILE B N 1
ATOM 5889 C CA . ILE B 1 303 ? -12.688 66.125 31.453 1 89.94 303 ILE B CA 1
ATOM 5890 C C . ILE B 1 303 ? -13.102 65.5 30.109 1 89.94 303 ILE B C 1
ATOM 5892 O O . ILE B 1 303 ? -12.711 64.375 29.797 1 89.94 303 ILE B O 1
ATOM 5896 N N . ASP B 1 304 ? -13.805 66.25 29.344 1 88.25 304 ASP B N 1
ATOM 5897 C CA . ASP B 1 304 ? -14.258 65.812 28.047 1 88.25 304 ASP B CA 1
ATOM 5898 C C . ASP B 1 304 ? -13.07 65.5 27.125 1 88.25 304 ASP B C 1
ATOM 5900 O O . ASP B 1 304 ? -13.047 64.5 26.422 1 88.25 304 ASP B O 1
ATOM 5904 N N . PHE B 1 305 ? -12.109 66.312 27.219 1 88.25 305 PHE B N 1
ATOM 5905 C CA . PHE B 1 305 ? -10.945 66.125 26.359 1 88.25 305 PHE B CA 1
ATOM 5906 C C . PHE B 1 305 ? -10.117 64.938 26.812 1 88.25 305 PHE B C 1
ATOM 5908 O O . PHE B 1 305 ? -9.57 64.188 26 1 88.25 305 PHE B O 1
ATOM 5915 N N . GLN B 1 306 ? -10.062 64.812 28.078 1 88.69 306 GLN B N 1
ATOM 5916 C CA . GLN B 1 306 ? -9.344 63.625 28.609 1 88.69 306 GLN B CA 1
ATOM 5917 C C . GLN B 1 306 ? -9.977 62.344 28.141 1 88.69 306 GLN B C 1
ATOM 5919 O O . GLN B 1 306 ? -9.273 61.375 27.828 1 88.69 306 GLN B O 1
ATOM 5924 N N . ALA B 1 307 ? -11.266 62.344 28.062 1 91.12 307 ALA B N 1
ATOM 5925 C CA . ALA B 1 307 ? -11.977 61.188 27.578 1 91.12 307 ALA B CA 1
ATOM 5926 C C . ALA B 1 307 ? -11.664 60.906 26.109 1 91.12 307 ALA B C 1
ATOM 5928 O O . ALA B 1 307 ? -11.375 59.75 25.734 1 91.12 307 ALA B O 1
ATOM 5929 N N . VAL B 1 308 ? -11.625 61.906 25.328 1 90.69 308 VAL B N 1
ATOM 5930 C CA . VAL B 1 308 ? -11.32 61.781 23.906 1 90.69 308 VAL B CA 1
ATOM 5931 C C . VAL B 1 308 ? -9.867 61.375 23.719 1 90.69 308 VAL B C 1
ATOM 5933 O O . VAL B 1 308 ? -9.57 60.5 22.906 1 90.69 308 VAL B O 1
ATOM 5936 N N . SER B 1 309 ? -9.008 61.938 24.547 1 92.44 309 SER B N 1
ATOM 5937 C CA . SER B 1 309 ? -7.586 61.594 24.484 1 92.44 309 SER B CA 1
ATOM 5938 C C . SER B 1 309 ? -7.34 60.125 24.797 1 92.44 309 SER B C 1
ATOM 5940 O O . SER B 1 309 ? -6.59 59.469 24.094 1 92.44 309 SER B O 1
ATOM 5942 N N . THR B 1 310 ? -8.047 59.688 25.781 1 94.31 310 THR B N 1
ATOM 5943 C CA . THR B 1 310 ? -7.895 58.281 26.188 1 94.31 310 THR B CA 1
ATOM 5944 C C . THR B 1 310 ? -8.422 57.344 25.109 1 94.31 310 THR B C 1
ATOM 5946 O O . THR B 1 310 ? -7.781 56.344 24.797 1 94.31 310 THR B O 1
ATOM 5949 N N . ASP B 1 311 ? -9.477 57.688 24.531 1 94.88 311 ASP B N 1
ATOM 5950 C CA . ASP B 1 311 ? -10.078 56.875 23.469 1 94.88 311 ASP B CA 1
ATOM 5951 C C . ASP B 1 311 ? -9.172 56.812 22.25 1 94.88 311 ASP B C 1
ATOM 5953 O O . ASP B 1 311 ? -8.945 55.719 21.703 1 94.88 311 ASP B O 1
ATOM 5957 N N . ILE B 1 312 ? -8.633 57.875 21.891 1 95.12 312 ILE B N 1
ATOM 5958 C CA . ILE B 1 312 ? -7.762 57.938 20.719 1 95.12 312 ILE B CA 1
ATOM 5959 C C . ILE B 1 312 ? -6.492 57.125 20.984 1 95.12 312 ILE B C 1
ATOM 5961 O O . ILE B 1 312 ? -6.035 56.375 20.109 1 95.12 312 ILE B O 1
ATOM 5965 N N . ASN B 1 313 ? -5.977 57.219 22.172 1 95.19 313 ASN B N 1
ATOM 5966 C CA . ASN B 1 313 ? -4.785 56.469 22.531 1 95.19 313 ASN B CA 1
ATOM 5967 C C . ASN B 1 313 ? -5.051 54.969 22.469 1 95.19 313 ASN B C 1
ATOM 5969 O O . ASN B 1 313 ? -4.215 54.188 21.984 1 95.19 313 ASN B O 1
ATOM 5973 N N . GLU B 1 314 ? -6.195 54.656 22.922 1 95.62 314 GLU B N 1
ATOM 5974 C CA . GLU B 1 314 ? -6.559 53.25 22.906 1 95.62 314 GLU B CA 1
ATOM 5975 C C . GLU B 1 314 ? -6.672 52.719 21.484 1 95.62 314 GLU B C 1
ATOM 5977 O O . GLU B 1 314 ? -6.184 51.625 21.172 1 95.62 314 GLU B O 1
ATOM 5982 N N . LYS B 1 315 ? -7.27 53.438 20.609 1 95.81 315 LYS B N 1
ATOM 5983 C CA . LYS B 1 315 ? -7.445 53 19.234 1 95.81 315 LYS B CA 1
ATOM 5984 C C . LYS B 1 315 ? -6.113 53 18.484 1 95.81 315 LYS B C 1
ATOM 5986 O O . LYS B 1 315 ? -5.883 52.156 17.625 1 95.81 315 LYS B O 1
ATOM 5991 N N . CYS B 1 316 ? -5.223 53.875 18.812 1 95.88 316 CYS B N 1
ATOM 5992 C CA . CYS B 1 316 ? -3.887 53.875 18.219 1 95.88 316 CYS B CA 1
ATOM 5993 C C . CYS B 1 316 ? -3.096 52.656 18.656 1 95.88 316 CYS B C 1
ATOM 5995 O O . CYS B 1 316 ? -2.393 52.031 17.859 1 95.88 316 CYS B O 1
ATOM 5997 N N . ASP B 1 317 ? -3.297 52.312 19.875 1 95.81 317 ASP B N 1
ATOM 5998 C CA . ASP B 1 317 ? -2.641 51.094 20.391 1 95.81 317 ASP B CA 1
ATOM 5999 C C . ASP B 1 317 ? -3.16 49.844 19.688 1 95.81 317 ASP B C 1
ATOM 6001 O O . ASP B 1 317 ? -2.383 48.938 19.359 1 95.81 317 ASP B O 1
ATOM 6005 N N . GLU B 1 318 ? -4.445 49.844 19.5 1 94.81 318 GLU B N 1
ATOM 6006 C CA . GLU B 1 318 ? -5.047 48.719 18.766 1 94.81 318 GLU B CA 1
ATOM 6007 C C . GLU B 1 318 ? -4.496 48.625 17.344 1 94.81 318 GLU B C 1
ATOM 6009 O O . GLU B 1 318 ? -4.203 47.562 16.859 1 94.81 318 GLU B O 1
ATOM 6014 N N . ALA B 1 319 ? -4.355 49.719 16.719 1 95.5 319 ALA B N 1
ATOM 6015 C CA . ALA B 1 319 ? -3.797 49.781 15.359 1 95.5 319 ALA B CA 1
ATOM 6016 C C . ALA B 1 319 ? -2.369 49.219 15.336 1 95.5 319 ALA B C 1
ATOM 6018 O O . ALA B 1 319 ? -1.994 48.5 14.43 1 95.5 319 ALA B O 1
ATOM 6019 N N . HIS B 1 320 ? -1.575 49.531 16.344 1 95.69 320 HIS B N 1
ATOM 6020 C CA . HIS B 1 320 ? -0.196 49.062 16.422 1 95.69 320 HIS B CA 1
ATOM 6021 C C . HIS B 1 320 ? -0.137 47.562 16.641 1 95.69 320 HIS B C 1
ATOM 6023 O O . HIS B 1 320 ? 0.735 46.875 16.094 1 95.69 320 HIS B O 1
ATOM 6029 N N . GLN B 1 321 ? -1.07 47.094 17.406 1 95.38 321 GLN B N 1
ATOM 6030 C CA . GLN B 1 321 ? -1.155 45.656 17.594 1 95.38 321 GLN B CA 1
ATOM 6031 C C . GLN B 1 321 ? -1.493 44.938 16.297 1 95.38 321 GLN B C 1
ATOM 6033 O O . GLN B 1 321 ? -0.913 43.906 15.977 1 95.38 321 GLN B O 1
ATOM 6038 N N . LEU B 1 322 ? -2.387 45.5 15.555 1 94.88 322 LEU B N 1
ATOM 6039 C CA . LEU B 1 322 ? -2.781 44.938 14.266 1 94.88 322 LEU B CA 1
ATOM 6040 C C . LEU B 1 322 ? -1.626 44.969 13.273 1 94.88 322 LEU B C 1
ATOM 6042 O O . LEU B 1 322 ? -1.43 44.031 12.5 1 94.88 322 LEU B O 1
ATOM 6046 N N . ILE B 1 323 ? -0.908 46.094 13.32 1 95.75 323 ILE B N 1
ATOM 6047 C CA . ILE B 1 323 ? 0.257 46.219 12.445 1 95.75 323 ILE B CA 1
ATOM 6048 C C . ILE B 1 323 ? 1.253 45.094 12.75 1 95.75 323 ILE B C 1
ATOM 6050 O O . ILE B 1 323 ? 1.762 44.438 11.836 1 95.75 323 ILE B O 1
ATOM 6054 N N . ASN B 1 324 ? 1.48 44.875 14.031 1 96.06 324 ASN B N 1
ATOM 6055 C CA . ASN B 1 324 ? 2.361 43.781 14.438 1 96.06 324 ASN B CA 1
ATOM 6056 C C . ASN B 1 324 ? 1.833 42.438 13.969 1 96.06 324 ASN B C 1
ATOM 6058 O O . ASN B 1 324 ? 2.6 41.594 13.492 1 96.06 324 ASN B O 1
ATOM 6062 N N . HIS B 1 325 ? 0.596 42.281 14.039 1 96.31 325 HIS B N 1
ATOM 6063 C CA . HIS B 1 325 ? -0.032 41.031 13.594 1 96.31 325 HIS B CA 1
ATOM 6064 C C . HIS B 1 325 ? 0.134 40.844 12.094 1 96.31 325 HIS B C 1
ATOM 6066 O O . HIS B 1 325 ? 0.452 39.75 11.633 1 96.31 325 HIS B O 1
ATOM 6072 N N . TYR B 1 326 ? -0.057 41.875 11.367 1 96 326 TYR B N 1
ATOM 6073 C CA . TYR B 1 326 ? 0.039 41.781 9.914 1 96 326 TYR B CA 1
ATOM 6074 C C . TYR B 1 326 ? 1.471 41.5 9.477 1 96 326 TYR B C 1
ATOM 6076 O O . TYR B 1 326 ? 1.698 40.781 8.492 1 96 326 TYR B O 1
ATOM 6084 N N . GLU B 1 327 ? 2.41 42.031 10.211 1 95.69 327 GLU B N 1
ATOM 6085 C CA . GLU B 1 327 ? 3.809 41.719 9.93 1 95.69 327 GLU B CA 1
ATOM 6086 C C . GLU B 1 327 ? 4.082 40.219 10.125 1 95.69 327 GLU B C 1
ATOM 6088 O O . GLU B 1 327 ? 4.738 39.594 9.289 1 95.69 327 GLU B O 1
ATOM 6093 N N . ARG B 1 328 ? 3.531 39.719 11.18 1 96.75 328 ARG B N 1
ATOM 6094 C CA . ARG B 1 328 ? 3.68 38.312 11.438 1 96.75 328 ARG B CA 1
ATOM 6095 C C . ARG B 1 328 ? 2.902 37.469 10.422 1 96.75 328 ARG B C 1
ATOM 6097 O O . ARG B 1 328 ? 3.33 36.375 10.047 1 96.75 328 ARG B O 1
ATOM 6104 N N . PHE B 1 329 ? 1.77 38 9.969 1 96.88 329 PHE B N 1
ATOM 6105 C CA . PHE B 1 329 ? 0.97 37.375 8.93 1 96.88 329 PHE B CA 1
ATOM 6106 C C . PHE B 1 329 ? 1.779 37.188 7.652 1 96.88 329 PHE B C 1
ATOM 6108 O O . PHE B 1 329 ? 1.846 36.094 7.098 1 96.88 329 PHE B O 1
ATOM 6115 N N . VAL B 1 330 ? 2.465 38.219 7.312 1 96.44 330 VAL B N 1
ATOM 6116 C CA . VAL B 1 330 ? 3.279 38.188 6.105 1 96.44 330 VAL B CA 1
ATOM 6117 C C . VAL B 1 330 ? 4.406 37.156 6.27 1 96.44 330 VAL B C 1
ATOM 6119 O O . VAL B 1 330 ? 4.637 36.344 5.387 1 96.44 330 VAL B O 1
ATOM 6122 N N . GLU B 1 331 ? 5.066 37.25 7.383 1 96.44 331 GLU B N 1
ATOM 6123 C CA . GLU B 1 331 ? 6.145 36.312 7.66 1 96.44 331 GLU B CA 1
ATOM 6124 C C . GLU B 1 331 ? 5.637 34.875 7.664 1 96.44 331 GLU B C 1
ATOM 6126 O O . GLU B 1 331 ? 6.258 33.969 7.066 1 96.44 331 GLU B O 1
ATOM 6131 N N . SER B 1 332 ? 4.547 34.656 8.305 1 96.88 332 SER B N 1
ATOM 6132 C CA . SER B 1 332 ? 3.965 33.312 8.406 1 96.88 332 SER B CA 1
ATOM 6133 C C . SER B 1 332 ? 3.525 32.812 7.039 1 96.88 332 SER B C 1
ATOM 6135 O O . SER B 1 332 ? 3.602 31.609 6.766 1 96.88 332 SER B O 1
ATOM 6137 N N . TYR B 1 333 ? 3.107 33.688 6.23 1 96.38 333 TYR B N 1
ATOM 6138 C CA . TYR B 1 333 ? 2.738 33.281 4.879 1 96.38 333 TYR B CA 1
ATOM 6139 C C . TYR B 1 333 ? 3.945 32.75 4.121 1 96.38 333 TYR B C 1
ATOM 6141 O O . TYR B 1 333 ? 3.877 31.672 3.521 1 96.38 333 TYR B O 1
ATOM 6149 N N . TYR B 1 334 ? 5.012 33.469 4.145 1 96.25 334 TYR B N 1
ATOM 6150 C CA . TYR B 1 334 ? 6.207 33 3.453 1 96.25 334 TYR B CA 1
ATOM 6151 C C . TYR B 1 334 ? 6.719 31.703 4.074 1 96.25 334 TYR B C 1
ATOM 6153 O O . TYR B 1 334 ? 7.211 30.828 3.365 1 96.25 334 TYR B O 1
ATOM 6161 N N . ARG B 1 335 ? 6.617 31.562 5.352 1 96.62 335 ARG B N 1
ATOM 6162 C CA . ARG B 1 335 ? 7.012 30.328 6.008 1 96.62 335 ARG B CA 1
ATOM 6163 C C . ARG B 1 335 ? 6.105 29.172 5.586 1 96.62 335 ARG B C 1
ATOM 6165 O O . ARG B 1 335 ? 6.555 28.031 5.492 1 96.62 335 ARG B O 1
ATOM 6172 N N . LEU B 1 336 ? 4.879 29.516 5.355 1 95.75 336 LEU B N 1
ATOM 6173 C CA . LEU B 1 336 ? 3.959 28.5 4.855 1 95.75 336 LEU B CA 1
ATOM 6174 C C . LEU B 1 336 ? 4.402 27.984 3.49 1 95.75 336 LEU B C 1
ATOM 6176 O O . LEU B 1 336 ? 4.387 26.781 3.238 1 95.75 336 LEU B O 1
ATOM 6180 N N . ILE B 1 337 ? 4.852 28.891 2.67 1 95.44 337 ILE B N 1
ATOM 6181 C CA . ILE B 1 337 ? 5.332 28.516 1.346 1 95.44 337 ILE B CA 1
ATOM 6182 C C . ILE B 1 337 ? 6.543 27.594 1.478 1 95.44 337 ILE B C 1
ATOM 6184 O O . ILE B 1 337 ? 6.625 26.578 0.794 1 95.44 337 ILE B O 1
ATOM 6188 N N . LEU B 1 338 ? 7.398 27.906 2.418 1 95.69 338 LEU B N 1
ATOM 6189 C CA . LEU B 1 338 ? 8.578 27.078 2.641 1 95.69 338 LEU B CA 1
ATOM 6190 C C . LEU B 1 338 ? 8.188 25.719 3.221 1 95.69 338 LEU B C 1
ATOM 6192 O O . LEU B 1 338 ? 8.789 24.703 2.885 1 95.69 338 LEU B O 1
ATOM 6196 N N . GLU B 1 339 ? 7.242 25.797 4.086 1 95 339 GLU B N 1
ATOM 6197 C CA . GLU B 1 339 ? 6.75 24.562 4.672 1 95 339 GLU B CA 1
ATOM 6198 C C . GLU B 1 339 ? 6.156 23.641 3.607 1 95 339 GLU B C 1
ATOM 6200 O O . GLU B 1 339 ? 6.387 22.422 3.627 1 95 339 GLU B O 1
ATOM 6205 N N . LEU B 1 340 ? 5.441 24.188 2.695 1 94.38 340 LEU B N 1
ATOM 6206 C CA . LEU B 1 340 ? 4.863 23.391 1.614 1 94.38 340 LEU B CA 1
ATOM 6207 C C . LEU B 1 340 ? 5.953 22.797 0.73 1 94.38 340 LEU B C 1
ATOM 6209 O O . LEU B 1 340 ? 5.84 21.656 0.285 1 94.38 340 LEU B O 1
ATOM 6213 N N . ASP B 1 341 ? 6.945 23.578 0.543 1 94.5 341 ASP B N 1
ATOM 6214 C CA . ASP B 1 341 ? 8.086 23.062 -0.203 1 94.5 341 ASP B CA 1
ATOM 6215 C C . ASP B 1 341 ? 8.766 21.906 0.546 1 94.5 341 ASP B C 1
ATOM 6217 O O . ASP B 1 341 ? 9.133 20.906 -0.058 1 94.5 341 ASP B O 1
ATOM 6221 N N . ARG B 1 342 ? 8.969 22.062 1.82 1 95.25 342 ARG B N 1
ATOM 6222 C CA . ARG B 1 342 ? 9.547 21 2.646 1 95.25 342 ARG B CA 1
ATOM 6223 C C . ARG B 1 342 ? 8.711 19.734 2.574 1 95.25 342 ARG B C 1
ATOM 6225 O O . ARG B 1 342 ? 9.25 18.641 2.404 1 95.25 342 ARG B O 1
ATOM 6232 N N . ARG B 1 343 ? 7.41 19.891 2.738 1 94.25 343 ARG B N 1
ATOM 6233 C CA . ARG B 1 343 ? 6.5 18.75 2.691 1 94.25 343 ARG B CA 1
ATOM 6234 C C . ARG B 1 343 ? 6.574 18.047 1.34 1 94.25 343 ARG B C 1
ATOM 6236 O O . ARG B 1 343 ? 6.512 16.812 1.269 1 94.25 343 ARG B O 1
ATOM 6243 N N . GLN B 1 344 ? 6.699 18.844 0.335 1 93.38 344 GLN B N 1
ATOM 6244 C CA . GLN B 1 344 ? 6.871 18.266 -0.993 1 93.38 344 GLN B CA 1
ATOM 6245 C C . GLN B 1 344 ? 8.148 17.438 -1.072 1 93.38 344 GLN B C 1
ATOM 6247 O O . GLN B 1 344 ? 8.172 16.359 -1.682 1 93.38 344 GLN B O 1
ATOM 6252 N N . GLY B 1 345 ? 9.141 17.969 -0.495 1 93.94 345 GLY B N 1
ATOM 6253 C CA . GLY B 1 345 ? 10.383 17.219 -0.446 1 93.94 345 GLY B CA 1
ATOM 6254 C C . GLY B 1 345 ? 10.266 15.898 0.292 1 93.94 345 GLY B C 1
ATOM 6255 O O . GLY B 1 345 ? 10.812 14.883 -0.147 1 93.94 345 GLY B O 1
ATOM 6256 N N . VAL B 1 346 ? 9.609 15.883 1.349 1 95 346 VAL B N 1
ATOM 6257 C CA . VAL B 1 346 ? 9.406 14.656 2.121 1 95 346 VAL B CA 1
ATOM 6258 C C . VAL B 1 346 ? 8.594 13.656 1.299 1 95 346 VAL B C 1
ATOM 6260 O O . VAL B 1 346 ? 8.906 12.461 1.284 1 95 346 VAL B O 1
ATOM 6263 N N . GLN B 1 347 ? 7.582 14.156 0.606 1 92.69 347 GLN B N 1
ATOM 6264 C CA . GLN B 1 347 ? 6.781 13.281 -0.249 1 92.69 347 GLN B CA 1
ATOM 6265 C C . GLN B 1 347 ? 7.641 12.625 -1.32 1 92.69 347 GLN B C 1
ATOM 6267 O O . GLN B 1 347 ? 7.477 11.438 -1.613 1 92.69 347 GLN B O 1
ATOM 6272 N N . LEU B 1 348 ? 8.508 13.422 -1.868 1 93.44 348 LEU B N 1
ATOM 6273 C CA . LEU B 1 348 ? 9.406 12.875 -2.879 1 93.44 348 LEU B CA 1
ATOM 6274 C C . LEU B 1 348 ? 10.312 11.805 -2.275 1 93.44 348 LEU B C 1
ATOM 6276 O O . LEU B 1 348 ? 10.578 10.781 -2.908 1 93.44 348 LEU B O 1
ATOM 6280 N N . SER B 1 349 ? 10.766 12.07 -1.091 1 95.38 349 SER B N 1
ATOM 6281 C CA . SER B 1 349 ? 11.586 11.078 -0.402 1 95.38 349 SER B CA 1
ATOM 6282 C C . SER B 1 349 ? 10.805 9.805 -0.129 1 95.38 349 SER B C 1
ATOM 6284 O O . SER B 1 349 ? 11.336 8.695 -0.277 1 95.38 349 SER B O 1
ATOM 6286 N N . MET B 1 350 ? 9.586 9.883 0.245 1 93.88 350 MET B N 1
ATOM 6287 C CA . MET B 1 350 ? 8.727 8.734 0.501 1 93.88 350 MET B CA 1
ATOM 6288 C C . MET B 1 350 ? 8.477 7.945 -0.779 1 93.88 350 MET B C 1
ATOM 6290 O O . MET B 1 350 ? 8.484 6.711 -0.765 1 93.88 350 MET B O 1
ATOM 6294 N N . GLU B 1 351 ? 8.25 8.68 -1.802 1 93.31 351 GLU B N 1
ATOM 6295 C CA . GLU B 1 351 ? 8.062 8.031 -3.096 1 93.31 351 GLU B CA 1
ATOM 6296 C C . GLU B 1 351 ? 9.297 7.234 -3.498 1 93.31 351 GLU B C 1
ATOM 6298 O O . GLU B 1 351 ? 9.188 6.152 -4.074 1 93.31 351 GLU B O 1
ATOM 6303 N N . LYS B 1 352 ? 10.398 7.812 -3.221 1 95.38 352 LYS B N 1
ATOM 6304 C CA . LYS B 1 352 ? 11.641 7.105 -3.521 1 95.38 352 LYS B CA 1
ATOM 6305 C C . LYS B 1 352 ? 11.727 5.797 -2.742 1 95.38 352 LYS B C 1
ATOM 6307 O O . LYS B 1 352 ? 12.102 4.762 -3.297 1 95.38 352 LYS B O 1
ATOM 6312 N N . VAL B 1 353 ? 11.445 5.781 -1.475 1 95.25 353 VAL B N 1
ATOM 6313 C CA . VAL B 1 353 ? 11.445 4.59 -0.637 1 95.25 353 VAL B CA 1
ATOM 6314 C C . VAL B 1 353 ? 10.469 3.559 -1.202 1 95.25 353 VAL B C 1
ATOM 6316 O O . VAL B 1 353 ? 10.805 2.375 -1.312 1 95.25 353 VAL B O 1
ATOM 6319 N N . PHE B 1 354 ? 9.281 3.961 -1.592 1 94.19 354 PHE B N 1
ATOM 6320 C CA . PHE B 1 354 ? 8.266 3.084 -2.156 1 94.19 354 PHE B CA 1
ATOM 6321 C C . PHE B 1 354 ? 8.758 2.443 -3.447 1 94.19 354 PHE B C 1
ATOM 6323 O O . PHE B 1 354 ? 8.625 1.231 -3.635 1 94.19 354 PHE B O 1
ATOM 6330 N N . ASN B 1 355 ? 9.328 3.324 -4.281 1 94.81 355 ASN B N 1
ATOM 6331 C CA . ASN B 1 355 ? 9.781 2.816 -5.57 1 94.81 355 ASN B CA 1
ATOM 6332 C C . ASN B 1 355 ? 10.898 1.785 -5.406 1 94.81 355 ASN B C 1
ATOM 6334 O O . ASN B 1 355 ? 10.953 0.806 -6.152 1 94.81 355 ASN B O 1
ATOM 6338 N N . GLU B 1 356 ? 11.734 2.01 -4.5 1 95.5 356 GLU B N 1
ATOM 6339 C CA . GLU B 1 356 ? 12.789 1.034 -4.215 1 95.5 356 GLU B CA 1
ATOM 6340 C C . GLU B 1 356 ? 12.195 -0.291 -3.742 1 95.5 356 GLU B C 1
ATOM 6342 O O . GLU B 1 356 ? 12.609 -1.358 -4.199 1 95.5 356 GLU B O 1
ATOM 6347 N N . ALA B 1 357 ? 11.281 -0.251 -2.844 1 94.56 357 ALA B N 1
ATOM 6348 C CA . ALA B 1 357 ? 10.617 -1.453 -2.35 1 94.56 357 ALA B CA 1
ATOM 6349 C C . ALA B 1 357 ? 9.844 -2.15 -3.465 1 94.56 357 ALA B C 1
ATOM 6351 O O . ALA B 1 357 ? 9.891 -3.377 -3.59 1 94.56 357 ALA B O 1
ATOM 6352 N N . LYS B 1 358 ? 9.133 -1.332 -4.242 1 93.06 358 LYS B N 1
ATOM 6353 C CA . LYS B 1 358 ? 8.359 -1.862 -5.363 1 93.06 358 LYS B CA 1
ATOM 6354 C C . LYS B 1 358 ? 9.25 -2.623 -6.336 1 93.06 358 LYS B C 1
ATOM 6356 O O . LYS B 1 358 ? 8.891 -3.709 -6.797 1 93.06 358 LYS B O 1
ATOM 6361 N N . THR B 1 359 ? 10.414 -2.049 -6.613 1 95.88 359 THR B N 1
ATOM 6362 C CA . THR B 1 359 ? 11.352 -2.678 -7.535 1 95.88 359 THR B CA 1
ATOM 6363 C C . THR B 1 359 ? 11.852 -4.008 -6.98 1 95.88 359 THR B C 1
ATOM 6365 O O . THR B 1 359 ? 11.914 -5.004 -7.699 1 95.88 359 THR B O 1
ATOM 6368 N N . LYS B 1 360 ? 12.188 -4.066 -5.727 1 95.69 360 LYS B N 1
ATOM 6369 C CA . LYS B 1 360 ? 12.641 -5.297 -5.082 1 95.69 360 LYS B CA 1
ATOM 6370 C C . LYS B 1 360 ? 11.539 -6.355 -5.09 1 95.69 360 LYS B C 1
ATOM 6372 O O . LYS B 1 360 ? 11.797 -7.523 -5.387 1 95.69 360 LYS B O 1
ATOM 6377 N N . LEU B 1 361 ? 10.328 -6 -4.758 1 94.38 361 LEU B N 1
ATOM 6378 C CA . LEU B 1 361 ? 9.195 -6.914 -4.723 1 94.38 361 LEU B CA 1
ATOM 6379 C C . LEU B 1 361 ? 8.891 -7.461 -6.113 1 94.38 361 LEU B C 1
ATOM 6381 O O . LEU B 1 361 ? 8.578 -8.641 -6.262 1 94.38 361 LEU B O 1
ATOM 6385 N N . GLN B 1 362 ? 9.016 -6.594 -7.09 1 93.81 362 GLN B N 1
ATOM 6386 C CA . GLN B 1 362 ? 8.781 -7.023 -8.461 1 93.81 362 GLN B CA 1
ATOM 6387 C C . GLN B 1 362 ? 9.812 -8.055 -8.898 1 93.81 362 GLN B C 1
ATOM 6389 O O . GLN B 1 362 ? 9.484 -9.023 -9.594 1 93.81 362 GLN B O 1
ATOM 6394 N N . ALA B 1 363 ? 10.992 -7.805 -8.523 1 95.88 363 ALA B N 1
ATOM 6395 C CA . ALA B 1 363 ? 12.055 -8.758 -8.852 1 95.88 363 ALA B CA 1
ATOM 6396 C C . ALA B 1 363 ? 11.781 -10.117 -8.219 1 95.88 363 ALA B C 1
ATOM 6398 O O . ALA B 1 363 ? 11.922 -11.156 -8.875 1 95.88 363 ALA B O 1
ATOM 6399 N N . LEU B 1 364 ? 11.406 -10.148 -6.945 1 95.62 364 LEU B N 1
ATOM 6400 C CA . LEU B 1 364 ? 11.078 -11.391 -6.25 1 95.62 364 LEU B CA 1
ATOM 6401 C C . LEU B 1 364 ? 9.883 -12.078 -6.898 1 95.62 364 LEU B C 1
ATOM 6403 O O . LEU B 1 364 ? 9.867 -13.305 -7.051 1 95.62 364 LEU B O 1
ATOM 6407 N N . GLN B 1 365 ? 8.922 -11.336 -7.293 1 93.69 365 GLN B N 1
ATOM 6408 C CA . GLN B 1 365 ? 7.719 -11.867 -7.93 1 93.69 365 GLN B CA 1
ATOM 6409 C C . GLN B 1 365 ? 8.039 -12.5 -9.281 1 93.69 365 GLN B C 1
ATOM 6411 O O . GLN B 1 365 ? 7.527 -13.57 -9.609 1 93.69 365 GLN B O 1
ATOM 6416 N N . GLU B 1 366 ? 8.836 -11.773 -10.039 1 94.75 366 GLU B N 1
ATOM 6417 C CA . GLU B 1 366 ? 9.227 -12.297 -11.344 1 94.75 366 GLU B CA 1
ATOM 6418 C C . GLU B 1 366 ? 9.984 -13.609 -11.211 1 94.75 366 GLU B C 1
ATOM 6420 O O . GLU B 1 366 ? 9.742 -14.555 -11.961 1 94.75 366 GLU B O 1
ATOM 6425 N N . ASP B 1 367 ? 10.867 -13.656 -10.281 1 96.19 367 ASP B N 1
ATOM 6426 C CA . ASP B 1 367 ? 11.609 -14.891 -10.023 1 96.19 367 ASP B CA 1
ATOM 6427 C C . ASP B 1 367 ? 10.664 -16.016 -9.586 1 96.19 367 ASP B C 1
ATOM 6429 O O . ASP B 1 367 ? 10.789 -17.141 -10.047 1 96.19 367 ASP B O 1
ATOM 6433 N N . ASP B 1 368 ? 9.766 -15.742 -8.719 1 95.5 368 ASP B N 1
ATOM 6434 C CA . ASP B 1 368 ? 8.773 -16.703 -8.258 1 95.5 368 ASP B CA 1
ATOM 6435 C C . ASP B 1 368 ? 7.922 -17.219 -9.414 1 95.5 368 ASP B C 1
ATOM 6437 O O . ASP B 1 368 ? 7.664 -18.422 -9.516 1 95.5 368 ASP B O 1
ATOM 6441 N N . TYR B 1 369 ? 7.52 -16.344 -10.266 1 94 369 TYR B N 1
ATOM 6442 C CA . TYR B 1 369 ? 6.707 -16.719 -11.414 1 94 369 TYR B CA 1
ATOM 6443 C C . TYR B 1 369 ? 7.445 -17.719 -12.305 1 94 369 TYR B C 1
ATOM 6445 O O . TYR B 1 369 ? 6.875 -18.719 -12.734 1 94 369 TYR B O 1
ATOM 6453 N N . LYS B 1 370 ? 8.672 -17.406 -12.578 1 95.94 370 LYS B N 1
ATOM 6454 C CA . LYS B 1 370 ? 9.469 -18.297 -13.422 1 95.94 370 LYS B CA 1
ATOM 6455 C C . LYS B 1 370 ? 9.602 -19.688 -12.805 1 95.94 370 LYS B C 1
ATOM 6457 O O . LYS B 1 370 ? 9.461 -20.688 -13.5 1 95.94 370 LYS B O 1
ATOM 6462 N N . LYS B 1 371 ? 9.828 -19.75 -11.539 1 96.06 371 LYS B N 1
ATOM 6463 C CA . LYS B 1 371 ? 10 -21.031 -10.844 1 96.06 371 LYS B CA 1
ATOM 6464 C C . LYS B 1 371 ? 8.688 -21.781 -10.75 1 96.06 371 LYS B C 1
ATOM 6466 O O . LYS B 1 371 ? 8.656 -23.016 -10.883 1 96.06 371 LYS B O 1
ATOM 6471 N N . ARG B 1 372 ? 7.547 -21.062 -10.539 1 95.56 372 ARG B N 1
ATOM 6472 C CA . ARG B 1 372 ? 6.23 -21.703 -10.531 1 95.56 372 ARG B CA 1
ATOM 6473 C C . ARG B 1 372 ? 5.906 -22.297 -11.891 1 95.56 372 ARG B C 1
ATOM 6475 O O . ARG B 1 372 ? 5.395 -23.422 -11.977 1 95.56 372 ARG B O 1
ATOM 6482 N N . ASP B 1 373 ? 6.285 -21.469 -12.891 1 94.94 373 ASP B N 1
ATOM 6483 C CA . ASP B 1 373 ? 6.039 -21.938 -14.25 1 94.94 373 ASP B CA 1
ATOM 6484 C C . ASP B 1 373 ? 6.844 -23.203 -14.555 1 94.94 373 ASP B C 1
ATOM 6486 O O . ASP B 1 373 ? 6.316 -24.156 -15.117 1 94.94 373 ASP B O 1
ATOM 6490 N N . THR B 1 374 ? 8.094 -23.219 -14.172 1 95.81 374 THR B N 1
ATOM 6491 C CA . THR B 1 374 ? 8.953 -24.375 -14.375 1 95.81 374 THR B CA 1
ATOM 6492 C C . THR B 1 374 ? 8.414 -25.578 -13.609 1 95.81 374 THR B C 1
ATOM 6494 O O . THR B 1 374 ? 8.375 -26.688 -14.141 1 95.81 374 THR B O 1
ATOM 6497 N N . PHE B 1 375 ? 7.98 -25.391 -12.375 1 96.56 375 PHE B N 1
ATOM 6498 C CA . PHE B 1 375 ? 7.398 -26.453 -11.562 1 96.56 375 PHE B CA 1
ATOM 6499 C C . PHE B 1 375 ? 6.164 -27.047 -12.242 1 96.56 375 PHE B C 1
ATOM 6501 O O . PHE B 1 375 ? 6.035 -28.266 -12.367 1 96.56 375 PHE B O 1
ATOM 6508 N N . PHE B 1 376 ? 5.285 -26.156 -12.695 1 95.19 376 PHE B N 1
ATOM 6509 C CA . PHE B 1 376 ? 4.027 -26.609 -13.281 1 95.19 376 PHE B CA 1
ATOM 6510 C C . PHE B 1 376 ? 4.27 -27.359 -14.586 1 95.19 376 PHE B C 1
ATOM 6512 O O . PHE B 1 376 ? 3.629 -28.375 -14.844 1 95.19 376 PHE B O 1
ATOM 6519 N N . GLN B 1 377 ? 5.25 -26.906 -15.398 1 94.75 377 GLN B N 1
ATOM 6520 C CA . GLN B 1 377 ? 5.566 -27.547 -16.656 1 94.75 377 GLN B CA 1
ATOM 6521 C C . GLN B 1 377 ? 6.129 -28.953 -16.438 1 94.75 377 GLN B C 1
ATOM 6523 O O . GLN B 1 377 ? 5.859 -29.875 -17.203 1 94.75 377 GLN B O 1
ATOM 6528 N N . THR B 1 378 ? 6.809 -29.109 -15.336 1 95.44 378 THR B N 1
ATOM 6529 C CA . THR B 1 378 ? 7.508 -30.359 -15.086 1 95.44 378 THR B CA 1
ATOM 6530 C C . THR B 1 378 ? 6.613 -31.344 -14.344 1 95.44 378 THR B C 1
ATOM 6532 O O . THR B 1 378 ? 6.637 -32.531 -14.609 1 95.44 378 THR B O 1
ATOM 6535 N N . ASN B 1 379 ? 5.797 -30.844 -13.414 1 95.69 379 ASN B N 1
ATOM 6536 C CA . ASN B 1 379 ? 5.086 -31.734 -12.492 1 95.69 379 ASN B CA 1
ATOM 6537 C C . ASN B 1 379 ? 3.574 -31.609 -12.656 1 95.69 379 ASN B C 1
ATOM 6539 O O . ASN B 1 379 ? 2.828 -32.469 -12.211 1 95.69 379 ASN B O 1
ATOM 6543 N N . GLY B 1 380 ? 3.107 -30.516 -13.281 1 93.19 380 GLY B N 1
ATOM 6544 C CA . GLY B 1 380 ? 1.687 -30.203 -13.344 1 93.19 380 GLY B CA 1
ATOM 6545 C C . GLY B 1 380 ? 0.868 -31.312 -13.992 1 93.19 380 GLY B C 1
ATOM 6546 O O . GLY B 1 380 ? -0.256 -31.594 -13.562 1 93.19 380 GLY B O 1
ATOM 6547 N N . SER B 1 381 ? 1.448 -32.062 -14.938 1 93.31 381 SER B N 1
ATOM 6548 C CA . SER B 1 381 ? 0.721 -33.062 -15.688 1 93.31 381 SER B CA 1
ATOM 6549 C C . SER B 1 381 ? 0.492 -34.312 -14.836 1 93.31 381 SER B C 1
ATOM 6551 O O . SER B 1 381 ? -0.388 -35.125 -15.141 1 93.31 381 SER B O 1
ATOM 6553 N N . TYR B 1 382 ? 1.213 -34.5 -13.781 1 95.56 382 TYR B N 1
ATOM 6554 C CA . TYR B 1 382 ? 1.136 -35.719 -12.977 1 95.56 382 TYR B CA 1
ATOM 6555 C C . TYR B 1 382 ? 0.323 -35.469 -11.703 1 95.56 382 TYR B C 1
ATOM 6557 O O . TYR B 1 382 ? 0.071 -36.406 -10.945 1 95.56 382 TYR B O 1
ATOM 6565 N N . LEU B 1 383 ? 0.018 -34.188 -11.461 1 94.75 383 LEU B N 1
ATOM 6566 C CA . LEU B 1 383 ? -0.737 -33.844 -10.266 1 94.75 383 LEU B CA 1
ATOM 6567 C C . LEU B 1 383 ? -2.203 -33.594 -10.602 1 94.75 383 LEU B C 1
ATOM 6569 O O . LEU B 1 383 ? -2.506 -32.875 -11.555 1 94.75 383 LEU B O 1
ATOM 6573 N N . PRO B 1 384 ? -3.094 -34.281 -9.836 1 91.06 384 PRO B N 1
ATOM 6574 C CA . PRO B 1 384 ? -4.508 -33.938 -10.031 1 91.06 384 PRO B CA 1
ATOM 6575 C C . PRO B 1 384 ? -4.828 -32.5 -9.68 1 91.06 384 PRO B C 1
ATOM 6577 O O . PRO B 1 384 ? -4.309 -31.969 -8.695 1 91.06 384 PRO B O 1
ATOM 6580 N N . ASN B 1 385 ? -5.75 -31.844 -10.398 1 86.94 385 ASN B N 1
ATOM 6581 C CA . ASN B 1 385 ? -6.105 -30.453 -10.211 1 86.94 385 ASN B CA 1
ATOM 6582 C C . ASN B 1 385 ? -6.828 -30.234 -8.883 1 86.94 385 ASN B C 1
ATOM 6584 O O . ASN B 1 385 ? -6.793 -29.125 -8.328 1 86.94 385 ASN B O 1
ATOM 6588 N N . ASP B 1 386 ? -7.418 -31.219 -8.352 1 87.06 386 ASP B N 1
ATOM 6589 C CA . ASP B 1 386 ? -8.234 -31.078 -7.152 1 87.06 386 ASP B CA 1
ATOM 6590 C C . ASP B 1 386 ? -7.398 -31.266 -5.891 1 87.06 386 ASP B C 1
ATOM 6592 O O . ASP B 1 386 ? -7.918 -31.188 -4.773 1 87.06 386 ASP B O 1
ATOM 6596 N N . LEU B 1 387 ? -6.09 -31.562 -6.137 1 89.44 387 LEU B N 1
ATOM 6597 C CA . LEU B 1 387 ? -5.207 -31.734 -4.988 1 89.44 387 LEU B CA 1
ATOM 6598 C C . LEU B 1 387 ? -5 -30.422 -4.254 1 89.44 387 LEU B C 1
ATOM 6600 O O . LEU B 1 387 ? -5.004 -30.391 -3.021 1 89.44 387 LEU B O 1
ATOM 6604 N N . TRP B 1 388 ? -4.793 -29.359 -5.051 1 88.31 388 TRP B N 1
ATOM 6605 C CA . TRP B 1 388 ? -4.582 -28.016 -4.52 1 88.31 388 TRP B CA 1
ATOM 6606 C C . TRP B 1 388 ? -5.07 -26.953 -5.504 1 88.31 388 TRP B C 1
ATOM 6608 O O . TRP B 1 388 ? -4.664 -26.938 -6.668 1 88.31 388 TRP B O 1
ATOM 6618 N N . GLU B 1 389 ? -5.914 -26.047 -5.043 1 83.81 389 GLU B N 1
ATOM 6619 C CA . GLU B 1 389 ? -6.535 -25.031 -5.887 1 83.81 389 GLU B CA 1
ATOM 6620 C C . GLU B 1 389 ? -5.492 -24.078 -6.453 1 83.81 389 GLU B C 1
ATOM 6622 O O . GLU B 1 389 ? -5.688 -23.5 -7.527 1 83.81 389 GLU B O 1
ATOM 6627 N N . GLY B 1 390 ? -4.324 -23.984 -5.777 1 84.81 390 GLY B N 1
ATOM 6628 C CA . GLY B 1 390 ? -3.312 -23.016 -6.188 1 84.81 390 GLY B CA 1
ATOM 6629 C C . GLY B 1 390 ? -2.275 -23.609 -7.125 1 84.81 390 GLY B C 1
ATOM 6630 O O . GLY B 1 390 ? -1.24 -22.984 -7.379 1 84.81 390 GLY B O 1
ATOM 6631 N N . LEU B 1 391 ? -2.541 -24.734 -7.656 1 87.56 391 LEU B N 1
ATOM 6632 C CA . LEU B 1 391 ? -1.558 -25.438 -8.484 1 87.56 391 LEU B CA 1
ATOM 6633 C C . LEU B 1 391 ? -1.256 -24.641 -9.75 1 87.56 391 LEU B C 1
ATOM 6635 O O . LEU B 1 391 ? -0.093 -24.484 -10.133 1 87.56 391 LEU B O 1
ATOM 6639 N N . ASN B 1 392 ? -2.262 -24.047 -10.336 1 83.69 392 ASN B N 1
ATOM 6640 C CA . ASN B 1 392 ? -2.08 -23.281 -11.562 1 83.69 392 ASN B CA 1
ATOM 6641 C C . ASN B 1 392 ? -2.354 -21.797 -11.344 1 83.69 392 ASN B C 1
ATOM 6643 O O . ASN B 1 392 ? -2.686 -21.062 -12.289 1 83.69 392 ASN B O 1
ATOM 6647 N N . ASP B 1 393 ? -2.174 -21.406 -10.164 1 84.81 393 ASP B N 1
ATOM 6648 C CA . ASP B 1 393 ? -2.406 -20 -9.844 1 84.81 393 ASP B CA 1
ATOM 6649 C C . ASP B 1 393 ? -1.159 -19.156 -10.109 1 84.81 393 ASP B C 1
ATOM 6651 O O . ASP B 1 393 ? -0.123 -19.359 -9.469 1 84.81 393 ASP B O 1
ATOM 6655 N N . ASP B 1 394 ? -1.306 -18.203 -11.023 1 85.62 394 ASP B N 1
ATOM 6656 C CA . ASP B 1 394 ? -0.174 -17.359 -11.375 1 85.62 394 ASP B CA 1
ATOM 6657 C C . ASP B 1 394 ? -0.309 -15.977 -10.727 1 85.62 394 ASP B C 1
ATOM 6659 O O . ASP B 1 394 ? 0.396 -15.039 -11.102 1 85.62 394 ASP B O 1
ATOM 6663 N N . SER B 1 395 ? -1.173 -15.883 -9.797 1 86.19 395 SER B N 1
ATOM 6664 C CA . SER B 1 395 ? -1.354 -14.609 -9.109 1 86.19 395 SER B CA 1
ATOM 6665 C C . SER B 1 395 ? -0.128 -14.25 -8.281 1 86.19 395 SER B C 1
ATOM 6667 O O . SER B 1 395 ? 0.557 -15.133 -7.758 1 86.19 395 SER B O 1
ATOM 6669 N N . PRO B 1 396 ? 0.104 -12.969 -8.203 1 87.44 396 PRO B N 1
ATOM 6670 C CA . PRO B 1 396 ? 1.242 -12.57 -7.371 1 87.44 396 PRO B CA 1
ATOM 6671 C C . PRO B 1 396 ? 1.061 -12.953 -5.902 1 87.44 396 PRO B C 1
ATOM 6673 O O . PRO B 1 396 ? -0.071 -13.039 -5.418 1 87.44 396 PRO B O 1
ATOM 6676 N N . LEU B 1 397 ? 2.164 -13.25 -5.277 1 88.19 397 LEU B N 1
ATOM 6677 C CA . LEU B 1 397 ? 2.15 -13.672 -3.879 1 88.19 397 LEU B CA 1
ATOM 6678 C C . LEU B 1 397 ? 1.75 -12.516 -2.967 1 88.19 397 LEU B C 1
ATOM 6680 O O . LEU B 1 397 ? 1.231 -12.734 -1.871 1 88.19 397 LEU B O 1
ATOM 6684 N N . CYS B 1 398 ? 2.055 -11.289 -3.5 1 86.88 398 CYS B N 1
ATOM 6685 C CA . CYS B 1 398 ? 1.72 -10.109 -2.707 1 86.88 398 CYS B CA 1
ATOM 6686 C C . CYS B 1 398 ? 1.373 -8.93 -3.604 1 86.88 398 CYS B C 1
ATOM 6688 O O . CYS B 1 398 ? 1.679 -8.938 -4.797 1 86.88 398 CYS B O 1
ATOM 6690 N N . ASN B 1 399 ? 0.548 -7.922 -2.936 1 86.19 399 ASN B N 1
ATOM 6691 C CA . ASN B 1 399 ? 0.2 -6.676 -3.604 1 86.19 399 ASN B CA 1
ATOM 6692 C C . ASN B 1 399 ? 0.535 -5.461 -2.74 1 86.19 399 ASN B C 1
ATOM 6694 O O . ASN B 1 399 ? 0.23 -5.441 -1.546 1 86.19 399 ASN B O 1
ATOM 6698 N N . LEU B 1 400 ? 1.332 -4.598 -3.449 1 88.69 400 LEU B N 1
ATOM 6699 C CA . LEU B 1 400 ? 1.734 -3.367 -2.771 1 88.69 400 LEU B CA 1
ATOM 6700 C C . LEU B 1 400 ? 1.035 -2.158 -3.381 1 88.69 400 LEU B C 1
ATOM 6702 O O . LEU B 1 400 ? 1.01 -2 -4.605 1 88.69 400 LEU B O 1
ATOM 6706 N N . LYS B 1 401 ? 0.336 -1.261 -2.525 1 88.25 401 LYS B N 1
ATOM 6707 C CA . LYS B 1 401 ? -0.304 -0.025 -2.965 1 88.25 401 LYS B CA 1
ATOM 6708 C C . LYS B 1 401 ? 0.23 1.178 -2.191 1 88.25 401 LYS B C 1
ATOM 6710 O O . LYS B 1 401 ? 0.485 1.084 -0.989 1 88.25 401 LYS B O 1
ATOM 6715 N N . PHE B 1 402 ? 0.464 2.121 -3.014 1 89 402 PHE B N 1
ATOM 6716 C CA . PHE B 1 402 ? 0.991 3.369 -2.475 1 89 402 PHE B CA 1
ATOM 6717 C C . PHE B 1 402 ? 0.117 4.547 -2.887 1 89 402 PHE B C 1
ATOM 6719 O O . PHE B 1 402 ? -0.151 4.742 -4.074 1 89 402 PHE B O 1
ATOM 6726 N N . GLU B 1 403 ? -0.496 5.25 -1.876 1 88 403 GLU B N 1
ATOM 6727 C CA . GLU B 1 403 ? -1.312 6.434 -2.127 1 88 403 GLU B CA 1
ATOM 6728 C C . GLU B 1 403 ? -0.67 7.684 -1.532 1 88 403 GLU B C 1
ATOM 6730 O O . GLU B 1 403 ? -0.254 7.68 -0.371 1 88 403 GLU B O 1
ATOM 6735 N N . ILE B 1 404 ? -0.583 8.688 -2.408 1 85.31 404 ILE B N 1
ATOM 6736 C CA . ILE B 1 404 ? 0.007 9.945 -1.97 1 85.31 404 ILE B CA 1
ATOM 6737 C C . ILE B 1 404 ? -1.081 11.008 -1.843 1 85.31 404 ILE B C 1
ATOM 6739 O O . ILE B 1 404 ? -1.989 11.078 -2.674 1 85.31 404 ILE B O 1
ATOM 6743 N N . HIS B 1 405 ? -0.93 11.797 -0.736 1 82.56 405 HIS B N 1
ATOM 6744 C CA . HIS B 1 405 ? -1.844 12.93 -0.58 1 82.56 405 HIS B CA 1
ATOM 6745 C C . HIS B 1 405 ? -1.372 14.133 -1.384 1 82.56 405 HIS B C 1
ATOM 6747 O O . HIS B 1 405 ? -0.183 14.461 -1.378 1 82.56 405 HIS B O 1
ATOM 6753 N N . GLY B 1 406 ? -2.328 14.727 -2.031 1 81.88 406 GLY B N 1
ATOM 6754 C CA . GLY B 1 406 ? -1.981 15.836 -2.908 1 81.88 406 GLY B CA 1
ATOM 6755 C C . GLY B 1 406 ? -1.633 17.109 -2.156 1 81.88 406 GLY B C 1
ATOM 6756 O O . GLY B 1 406 ? -2.309 17.469 -1.192 1 81.88 406 GLY B O 1
ATOM 6757 N N . LEU B 1 407 ? -0.444 17.625 -2.463 1 89 407 LEU B N 1
ATOM 6758 C CA . LEU B 1 407 ? -0.031 18.938 -1.984 1 89 407 LEU B CA 1
ATOM 6759 C C . LEU B 1 407 ? -0.031 19.953 -3.121 1 89 407 LEU B C 1
ATOM 6761 O O . LEU B 1 407 ? 0.174 19.594 -4.281 1 89 407 LEU B O 1
ATOM 6765 N N . PRO B 1 408 ? -0.424 21.234 -2.779 1 88.56 408 PRO B N 1
ATOM 6766 C CA . PRO B 1 408 ? -0.356 22.266 -3.828 1 88.56 408 PRO B CA 1
ATOM 6767 C C . PRO B 1 408 ? 1.062 22.469 -4.348 1 88.56 408 PRO B C 1
ATOM 6769 O O . PRO B 1 408 ? 2.016 22.5 -3.564 1 88.56 408 PRO B O 1
ATOM 6772 N N . GLU B 1 409 ? 1.193 22.547 -5.648 1 87.56 409 GLU B N 1
ATOM 6773 C CA . GLU B 1 409 ? 2.49 22.812 -6.262 1 87.56 409 GLU B CA 1
ATOM 6774 C C . GLU B 1 409 ? 2.787 24.312 -6.297 1 87.56 409 GLU B C 1
ATOM 6776 O O . GLU B 1 409 ? 2.246 25.031 -7.137 1 87.56 409 GLU B O 1
ATOM 6781 N N . ILE B 1 410 ? 3.686 24.719 -5.465 1 91.44 410 ILE B N 1
ATOM 6782 C CA . ILE B 1 410 ? 4.004 26.141 -5.336 1 91.44 410 ILE B CA 1
ATOM 6783 C C . ILE B 1 410 ? 4.84 26.594 -6.531 1 91.44 410 ILE B C 1
ATOM 6785 O O . ILE B 1 410 ? 5.742 25.875 -6.973 1 91.44 410 ILE B O 1
ATOM 6789 N N . ASN B 1 411 ? 4.457 27.766 -7.055 1 91.88 411 ASN B N 1
ATOM 6790 C CA . ASN B 1 411 ? 5.227 28.344 -8.148 1 91.88 411 ASN B CA 1
ATOM 6791 C C . ASN B 1 411 ? 6.664 28.641 -7.73 1 91.88 411 ASN B C 1
ATOM 6793 O O . ASN B 1 411 ? 6.902 29.141 -6.633 1 91.88 411 ASN B O 1
ATOM 6797 N N . PRO B 1 412 ? 7.578 28.344 -8.648 1 93.12 412 PRO B N 1
ATOM 6798 C CA . PRO B 1 412 ? 8.984 28.562 -8.312 1 93.12 412 PRO B CA 1
ATOM 6799 C C . PRO B 1 412 ? 9.289 30.031 -7.988 1 93.12 412 PRO B C 1
ATOM 6801 O O . PRO B 1 412 ? 10.133 30.312 -7.141 1 93.12 412 PRO B O 1
ATOM 6804 N N . SER B 1 413 ? 8.562 30.859 -8.617 1 92.56 413 SER B N 1
ATOM 6805 C CA . SER B 1 413 ? 8.781 32.281 -8.352 1 92.56 413 SER B CA 1
ATOM 6806 C C . SER B 1 413 ? 8.367 32.656 -6.934 1 92.56 413 SER B C 1
ATOM 6808 O O . SER B 1 413 ? 9.07 33.406 -6.25 1 92.56 413 SER B O 1
ATOM 6810 N N . THR B 1 414 ? 7.238 32.156 -6.512 1 92.75 414 THR B N 1
ATOM 6811 C CA . THR B 1 414 ? 6.762 32.406 -5.156 1 92.75 414 THR B CA 1
ATOM 6812 C C . THR B 1 414 ? 7.719 31.812 -4.125 1 92.75 414 THR B C 1
ATOM 6814 O O . THR B 1 414 ? 7.98 32.438 -3.09 1 92.75 414 THR B O 1
ATOM 6817 N N . LEU B 1 415 ? 8.242 30.719 -4.434 1 94.5 415 LEU B N 1
ATOM 6818 C CA . LEU B 1 415 ? 9.18 30.047 -3.539 1 94.5 415 LEU B CA 1
ATOM 6819 C C . LEU B 1 415 ? 10.469 30.859 -3.41 1 94.5 415 LEU B C 1
ATOM 6821 O O . LEU B 1 415 ? 10.984 31.031 -2.305 1 94.5 415 LEU B O 1
ATOM 6825 N N . ALA B 1 416 ? 10.938 31.328 -4.539 1 94.75 416 ALA B N 1
ATOM 6826 C CA . ALA B 1 416 ? 12.141 32.156 -4.531 1 94.75 416 ALA B CA 1
ATOM 6827 C C . ALA B 1 416 ? 11.945 33.406 -3.691 1 94.75 416 ALA B C 1
ATOM 6829 O O . ALA B 1 416 ? 12.836 33.812 -2.932 1 94.75 416 ALA B O 1
ATOM 6830 N N . THR B 1 417 ? 10.789 33.969 -3.783 1 94.69 417 THR B N 1
ATOM 6831 C CA . THR B 1 417 ? 10.469 35.188 -3.016 1 94.69 417 THR B CA 1
ATOM 6832 C C . THR B 1 417 ? 10.414 34.875 -1.522 1 94.69 417 THR B C 1
ATOM 6834 O O . THR B 1 417 ? 10.898 35.656 -0.701 1 94.69 417 THR B O 1
ATOM 6837 N N . ALA B 1 418 ? 9.812 33.781 -1.182 1 95.56 418 ALA B N 1
ATOM 6838 C CA . ALA B 1 418 ? 9.719 33.375 0.219 1 95.56 418 ALA B CA 1
ATOM 6839 C C . ALA B 1 418 ? 11.102 33.125 0.814 1 95.56 418 ALA B C 1
ATOM 6841 O O . ALA B 1 418 ? 11.383 33.562 1.938 1 95.56 418 ALA B O 1
ATOM 6842 N N . ARG B 1 419 ? 12.016 32.531 0.067 1 95.06 419 ARG B N 1
ATOM 6843 C CA . ARG B 1 419 ? 13.375 32.25 0.532 1 95.06 419 ARG B CA 1
ATOM 6844 C C . ARG B 1 419 ? 14.148 33.562 0.733 1 95.06 419 ARG B C 1
ATOM 6846 O O . ARG B 1 419 ? 14.914 33.688 1.688 1 95.06 419 ARG B O 1
ATOM 6853 N N . LYS B 1 420 ? 13.922 34.438 -0.192 1 93.75 420 LYS B N 1
ATOM 6854 C CA . LYS B 1 420 ? 14.586 35.719 -0.1 1 93.75 420 LYS B CA 1
ATOM 6855 C C . LYS B 1 420 ? 14.125 36.5 1.134 1 93.75 420 LYS B C 1
ATOM 6857 O O . LYS B 1 420 ? 14.93 37.156 1.805 1 93.75 420 LYS B O 1
ATOM 6862 N N . ASN B 1 421 ? 12.836 36.438 1.481 1 93.19 421 ASN B N 1
ATOM 6863 C CA . ASN B 1 421 ? 12.258 37.219 2.566 1 93.19 421 ASN B CA 1
ATOM 6864 C C . ASN B 1 421 ? 12.516 36.562 3.926 1 93.19 421 ASN B C 1
ATOM 6866 O O . ASN B 1 421 ? 12.586 37.25 4.941 1 93.19 421 ASN B O 1
ATOM 6870 N N . ILE B 1 422 ? 12.594 35.25 3.996 1 89.88 422 ILE B N 1
ATOM 6871 C CA . ILE B 1 422 ? 12.797 34.562 5.273 1 89.88 422 ILE B CA 1
ATOM 6872 C C . ILE B 1 422 ? 14.266 34.219 5.434 1 89.88 422 ILE B C 1
ATOM 6874 O O . ILE B 1 422 ? 14.789 34.156 6.555 1 89.88 422 ILE B O 1
ATOM 6878 N N . GLY B 1 423 ? 14.977 33.625 4.266 1 69.75 423 GLY B N 1
ATOM 6879 C CA . GLY B 1 423 ? 16.328 33.094 4.312 1 69.75 423 GLY B CA 1
ATOM 6880 C C . GLY B 1 423 ? 17.359 34.125 4.66 1 69.75 423 GLY B C 1
ATOM 6881 O O . GLY B 1 423 ? 18.562 33.906 4.504 1 69.75 423 GLY B O 1
ATOM 6882 N N . LYS B 1 424 ? 17.188 35.438 5.117 1 47.38 424 LYS B N 1
ATOM 6883 C CA . LYS B 1 424 ? 18.344 36.031 5.758 1 47.38 424 LYS B CA 1
ATOM 6884 C C . LYS B 1 424 ? 18.609 35.406 7.125 1 47.38 424 LYS B C 1
ATOM 6886 O O . LYS B 1 424 ? 17.672 34.969 7.797 1 47.38 424 LYS B O 1
#

Nearest PDB structures (foldseek):
  7sqc-assembly1_1K  TM=2.855E-01  e=3.530E-03  Chlamydomonas reinhardtii
  7n6g-assembly1_3U  TM=2.043E-01  e=5.423E-03  Chlamydomonas reinhardtii
  7n6g-assembly1_3T  TM=2.587E-01  e=2.618E-02  Chlamydomonas reinhardtii
  7zr1-assembly1_D  TM=2.068E-01  e=2.240E-01  Thermochaetoides thermophila
  7sqc-assembly1_1J  TM=3.011E-01  e=5.571E-03  Chlamydomonas reinhardtii

Solvent-accessible surface area (backbone atoms only — not comparable to full-atom values): 45267 Å² total; per-residue (Å²): 116,62,70,55,39,52,53,49,33,55,48,34,50,53,50,40,55,51,48,50,52,53,50,50,49,44,52,50,49,51,52,50,43,53,50,52,49,55,52,48,52,53,50,48,52,50,45,52,51,49,48,51,51,45,51,52,51,53,49,51,50,50,50,50,53,52,49,53,55,51,51,52,52,51,48,54,49,50,51,48,52,50,50,52,52,51,51,52,45,52,51,53,46,50,52,52,48,52,53,28,59,66,40,64,52,56,64,56,60,37,79,74,91,57,51,28,55,40,75,76,55,80,66,61,66,60,52,50,52,53,52,46,53,52,49,51,54,51,51,50,51,52,49,53,52,52,50,51,51,50,48,52,52,49,50,54,51,50,51,52,52,50,52,52,49,54,51,50,51,50,54,52,52,55,60,74,63,50,60,64,57,58,53,52,50,54,51,43,52,54,41,51,52,48,46,52,52,49,50,49,50,43,49,51,50,36,52,51,30,51,53,51,40,35,46,70,72,61,77,37,84,86,73,57,74,70,52,54,52,53,51,50,51,50,54,53,51,46,60,68,44,45,64,56,50,51,49,50,43,52,51,43,46,50,50,46,51,52,53,46,49,54,52,49,58,57,59,68,66,66,75,58,57,64,59,52,53,47,50,50,48,51,51,50,49,39,54,70,45,58,47,43,50,51,51,50,52,53,51,51,53,51,52,54,45,50,52,52,52,51,50,51,50,51,53,46,50,50,49,52,50,48,46,54,46,50,53,45,23,52,53,34,50,33,49,47,53,51,47,49,51,50,52,48,50,51,50,53,53,46,49,50,49,48,50,53,42,50,53,55,47,48,52,53,49,53,53,48,49,54,52,51,49,52,48,37,73,74,31,43,88,48,48,66,72,85,55,37,86,64,70,84,56,82,67,69,62,59,48,82,48,79,47,74,58,89,69,66,69,74,52,69,67,60,47,52,51,28,45,64,74,60,69,107,113,60,71,58,38,50,52,48,32,55,50,34,51,52,50,40,54,52,48,50,52,52,51,52,50,46,51,53,50,50,53,49,45,53,50,51,49,54,53,47,51,52,51,48,55,51,46,52,50,50,48,51,52,44,52,51,51,52,51,50,50,51,49,51,53,51,48,51,53,51,51,51,54,51,47,54,50,50,50,49,52,50,49,50,50,51,52,51,45,52,51,52,47,50,52,52,48,51,54,28,58,68,40,64,52,55,64,53,60,38,78,73,92,56,53,29,56,40,75,77,57,82,64,60,66,60,54,51,53,54,52,46,52,52,47,50,54,52,50,49,51,54,50,52,52,52,50,52,52,51,50,51,52,49,50,54,52,50,51,51,50,49,52,53,49,53,51,51,51,52,55,52,51,54,59,75,61,49,59,63,57,60,53,52,52,54,52,41,53,52,41,51,53,49,44,51,51,49,51,49,50,44,50,50,51,36,52,50,30,49,52,51,39,36,42,69,70,63,77,36,81,88,70,56,73,69,50,52,51,51,50,50,49,50,53,52,52,48,59,69,43,46,65,54,53,53,50,52,42,51,50,44,46,50,50,44,50,52,52,46,48,51,53,48,59,58,59,68,66,67,73,58,58,64,58,50,53,47,51,48,48,50,51,52,49,39,53,69,46,58,48,45,50,51,51,51,53,53,51,51,53,50,53,54,46,50,53,52,52,50,50,50,52,52,53,44,50,50,50,51,51,49,47,54,46,50,53,46,24,53,52,33,48,34,49,46,53,51,48,49,52,51,52,50,50,51,50,52,51,46,49,51,48,50,50,52,42,51,53,54,48,49,51,53,47,52,52,49,49,52,52,51,51,51,48,37,74,73,31,44,87,49,49,66,71,86,56,37,88,64,70,85,57,82,67,70,62,58,48,81,48,78,47,74,58,88,70,65,68,76,52,68,67,60,48,52,50,27,44,64,74,61,68,111

Secondary structure (DSSP, 8-state):
-HHHHHHHHHHHHHHHHHHHHHHHHHHHHHHHHHHHHHHHHHHHHHHHHHHHHHHHHHHHHHHHHHHHHHHHHHHHHHHHHHHHHHHHHHHHHHHHHHHHHH-BPPTTTS-SS--BGGGGS--HHHHHHHHHHHHHHHHHHHHHHHHHHHHHHHHHHHHHHHHHHHHHHHHHHHHHT-HHHHHHHHHHHHHHHHHHHHHHHHHHHHHHHHHHHHHHHT-S----HHHHHHHHHHHHHHHHHHHHHHHHHHHHHHHHHHHHHHHHHHHHS---HHHHHHHHHHHHHHHHTHHHHHHHHHHHHHHHHHHHHHHHHHHHHHHHHHHHHHHHHHHHHHHHHHHHHHHHHHHHHHHHHHHHHHHHHHHHHHHHHHHHHHHHHHHGGGS-TTS-TTTT----SEEEEEEE-------HHHHHHHHHHH--/-HHHHHHHHHHHHHHHHHHHHHHHHHHHHHHHHHHHHHHHHHHHHHHHHHHHHHHHHHHHHHHHHHHHHHHHHHHHHHHHHHHHHHHHHHHHHHHHHHHHHH-BPPTTTS-SS--BGGGGS--HHHHHHHHHHHHHHHHHHHHHHHHHHHHHHHHHHHHHHHHHHHHHHHHHHHHHT-HHHHHHHHHHHHHHHHHHHHHHHHHHHHHHHHHHHHHHTTSS----HHHHHHHHHHHHHHHHHHHHHHHHHHHHHHHHHHHHHHHHHHHHT---HHHHHHHHHHHHHIIIIIHHHHHHHHHHHHHHHHHHHHHHHHHHHHHHHHHHHHHHHHHHHHHHHHHHHHHHHHHHHHHHHHHHHHHHHHHHHHHHHHHHHHHHHHHGGGS-TTS-TTTT----SEEEEEEE-------HHHHHHHHHHH--